Protein 6W5Q (pdb70)

Sequence (834 aa):
LDGPVLAMLTTAQQQQGSGDLNSAAASLERAQRIAPREPQVLYRLAQVRLAQGDAAQAEQVARRGLSYANGRPALQAGLWELIAQAREKQGDSAGAALARQKAKVSDGPVLAMLTTAQQQQGSGDLNSAAASLERAQRIAPREPQVLYRRLAQVRLAQGDAAQAEQVARRGLSYANGRPALQAGLWELIAQAREKQGDSAGAALARQKAKVLDGPVLAMLTTAQQQQGSGDLNSAAASLERAQRIAPREPQVLYRLAQVRLAQGDAAQAEQVARRGLSYANGRPALQAGLWELIAQAREKQGDSAGAALARQKAKDGPVLAMLTTAQQQQGSGDLNSAAASLERAQRIAPREPQVLYRLAQVRLAQGDAAQAEQVARRGLSYANGRPALQAGLWELIAQAREKQGDSAGAALARQKAKVSDGPVLAMLTTAQQQQGSGDLNSAAASLERAQRIAPREPQVLYRRLAQVRLAQGDAAQAEQVARRGLSYANGRPALQAGLWELIAQAREKQGDSAGAALARQKAKVDGPVLAMLTTAQQQQGSGDLNSAAASLERAQRIAPREPQVLYRLAQVRLAQGDAAQAEQVARRGLSYANGRPALQAGLWELIAQAREKQGDSAGAALARQKAQLDGPVLAMLTTAQQQQGSGDLNSAAASLERAQRIAPREPQVLYRLAQVRLAQGDAAQAEQVARRGLSYANGRPALQAGLWELIAQAREKQGDSAGAALARQKQLDGPVLAMLTTAQQQQGSGDLNSAAASLERAQRIAPREPQVLYRLAQVRLAQGDAAQAEQVARRGLSYANGRPALQAGLWELIAQAREKQGDSAGAALARQKAKV

Secondary structure (DSSP, 8-state):
--HHHHHHHHHHHHHHHHT-HHHHHHHHHHHHHH-TT-HHHHHHHHHHHHHTT-HHHHHHHHHHHHHH-TT-HHHHHHHHHHHHHHHHHTT-HHHHHHHHHHHH--/-HHHHHHHHHHHHHHHTT-HHHHHHHHHHHHHH-TT-HHHHHHHHHHHHHTT-HHHHHHHHHHHHTT-TT-HHHHHHHHHHHHHHHHHTT-HHHHHHHHHHH--/-HHHHHHHHHHHHHHHHTT-HHHHHHHHHHHHHH-TT-HHHHHHHHHHHHHHT-HHHHHHHHHHHHHH-TT-HHHHHHHHHHHHHHHHHTT-HHHHHHHHHHT-/-HHHHHHHHHHHHHHHTT-HHHHHHHHHHHHHH-TT-HHHHHHHHHHHHHTT-HHHHHHHHHHHHHT-TT-HHHHHHHHHHHHHHHHHTT-HHHHHHHHHHHH--/-HHHHHHHHHHHHHHHTT-HHHHHHHHHHHTTT-TT-HHHHHHHHHHHHHTT-HHHHHHHHHHHHHT-TT-HHHHHHHHHHHHHHHHHTT-HHHHHHHHHHHT-/-HHHHHHHHHHHHHHHTT-HHHHHHHHHHHHHH-TT-HHHHHHHHHHHHHTT-HHHHHHHHHHHHTT-TT-HHHHHHHHHHHHHHHHHTT-HHHHHHHGGG-/-THHHHHHHHHHHHHHHHTT-HHHHHHHHHHHHHH-TT-HHHHHHHHHHHHHHT-HHHHHHHHHHHHHT-TT-HHHHHHHHHHHHHHHHHTT-HHHHHHHHH-/---HHHHHHHHHHHHHHHTT-HHHHHHHHHHHHHH-TT-HHHHHHHHHHHHHTT-HHHHHHHHHHHHTT-TT-HHHHHHHHHHHHHHHHHTT-HHHHHHHHHHHH-

InterPro domains:
  IPR011990 Tetratricopeptide-like helical domain superfamily [G3DSA:1.25.40.10] (132-257)
  IPR011990 Tetratricopeptide-like helical domain superfamily [SSF48452] (159-255)

Nearest PDB structures (foldseek):
  6w5q-assembly8_H  TM=1.004E+00  e=7.135E-12  Pseudomonas aeruginosa
  5fzq-assembly1_B  TM=9.005E-01  e=1.068E-03  synthetic construct
  5fzr-assembly2_D  TM=8.732E-01  e=1.690E-03  synthetic construct
  8cus-assembly1_A  TM=8.989E-01  e=4.023E-03  synthetic construct
  6fdp-assembly1_A  TM=7.980E-01  e=4.655E-02  Homo sapiens

Radius of gyration: 31.94 Å; Cα contacts (8 Å, |Δi|>4): 1294; chains: 8; bounding box: 64×96×71 Å

Structure (mmCIF, N/CA/C/O backbone):
data_6W5Q
#
_entry.id   6W5Q
#
_cell.length_a   48.757
_cell.length_b   154.584
_cell.length_c   54.083
_cell.angle_alpha   90.000
_cell.angle_beta   90.150
_cell.angle_gamma   90.000
#
_symmetry.space_group_name_H-M   'P 1 21 1'
#
loop_
_entity.id
_entity.type
_entity.pdbx_description
1 polymer 'Peptidoglycan synthase activator LpoP'
2 non-polymer 'SULFATE ION'
3 non-polymer 'TRIETHYLENE GLYCOL'
4 water water
#
loop_
_atom_site.group_PDB
_atom_site.id
_atom_site.type_symbol
_atom_site.label_atom_id
_atom_site.label_alt_id
_atom_site.label_comp_id
_atom_site.label_asym_id
_atom_site.label_entity_id
_atom_site.label_seq_id
_atom_site.pdbx_PDB_ins_code
_atom_site.Cartn_x
_atom_site.Cartn_y
_atom_site.Cartn_z
_atom_site.occupancy
_atom_site.B_iso_or_equiv
_atom_site.auth_seq_id
_atom_site.auth_comp_id
_atom_site.auth_asym_id
_atom_site.auth_atom_id
_atom_site.pdbx_PDB_model_num
ATOM 1 N N . LEU A 1 11 ? 57.412 -21.936 73.452 1.00 66.96 154 LEU A N 1
ATOM 2 C CA . LEU A 1 11 ? 57.287 -21.515 72.060 1.00 64.93 154 LEU A CA 1
ATOM 3 C C . LEU A 1 11 ? 56.417 -22.496 71.294 1.00 66.74 154 LEU A C 1
ATOM 4 O O . LEU A 1 11 ? 56.474 -23.707 71.539 1.00 68.02 154 LEU A O 1
ATOM 9 N N . ASP A 1 12 ? 55.615 -21.973 70.365 1.00 60.83 155 ASP A N 1
ATOM 10 C CA . ASP A 1 12 ? 54.751 -22.820 69.549 1.00 59.82 155 ASP A CA 1
ATOM 11 C C . ASP A 1 12 ? 55.598 -23.515 68.491 1.00 54.83 155 ASP A C 1
ATOM 12 O O . ASP A 1 12 ? 56.043 -22.885 67.521 1.00 49.46 155 ASP A O 1
ATOM 17 N N . GLY A 1 13 ? 55.808 -24.815 68.686 1.00 47.97 156 GLY A N 1
ATOM 18 C CA . GLY A 1 13 ? 56.615 -25.643 67.818 1.00 54.72 156 GLY A CA 1
ATOM 19 C C . GLY A 1 13 ? 56.249 -25.623 66.347 1.00 47.85 156 GLY A C 1
ATOM 20 O O . GLY A 1 13 ? 57.105 -25.383 65.489 1.00 45.91 156 GLY A O 1
ATOM 21 N N . PRO A 1 14 ? 54.981 -25.903 66.014 1.00 49.13 157 PRO A N 1
ATOM 22 C CA . PRO A 1 14 ? 54.615 -25.953 64.588 1.00 41.39 157 PRO A CA 1
ATOM 23 C C . PRO A 1 14 ? 54.908 -24.662 63.850 1.00 41.03 157 PRO A C 1
ATOM 24 O O . PRO A 1 14 ? 55.540 -24.698 62.787 1.00 31.75 157 PRO A O 1
ATOM 28 N N . VAL A 1 15 ? 54.480 -23.513 64.381 1.00 43.59 158 VAL A N 1
ATOM 29 C CA . VAL A 1 15 ? 54.751 -22.267 63.676 1.00 39.40 158 VAL A CA 1
ATOM 30 C C . VAL A 1 15 ? 56.252 -22.042 63.587 1.00 39.03 158 VAL A C 1
ATOM 31 O O . VAL A 1 15 ? 56.784 -21.713 62.518 1.00 32.52 158 VAL A O 1
ATOM 35 N N . LEU A 1 16 ? 56.968 -22.276 64.692 1.00 40.30 159 LEU A N 1
ATOM 36 C CA . LEU A 1 16 ? 58.406 -22.039 64.679 1.00 37.78 159 LEU A CA 1
ATOM 37 C C . LEU A 1 16 ? 59.112 -22.989 63.719 1.00 35.50 159 LEU A C 1
ATOM 38 O O . LEU A 1 16 ? 60.089 -22.605 63.065 1.00 35.20 159 LEU A O 1
ATOM 43 N N . ALA A 1 17 ? 58.628 -24.226 63.610 1.00 33.63 160 ALA A N 1
ATOM 44 C CA . ALA A 1 17 ? 59.227 -25.157 62.661 1.00 35.98 160 ALA A CA 1
ATOM 45 C C . ALA A 1 17 ? 59.145 -24.607 61.239 1.00 34.54 160 ALA A C 1
ATOM 46 O O . ALA A 1 17 ? 60.137 -24.622 60.499 1.00 32.53 160 ALA A O 1
ATOM 48 N N . MET A 1 18 ? 57.972 -24.097 60.849 1.00 33.07 161 MET A N 1
ATOM 49 C CA . MET A 1 18 ? 57.802 -23.570 59.498 1.00 30.86 161 MET A CA 1
ATOM 50 C C . MET A 1 18 ? 58.652 -22.324 59.270 1.00 31.39 161 MET A C 1
ATOM 51 O O . MET A 1 18 ? 59.289 -22.182 58.218 1.00 32.91 161 MET A O 1
ATOM 56 N N . LEU A 1 19 ? 58.679 -21.414 60.245 1.00 33.92 162 LEU A N 1
ATOM 57 C CA . LEU A 1 19 ? 59.571 -20.257 60.172 1.00 38.97 162 LEU A CA 1
ATOM 58 C C . LEU A 1 19 ? 61.018 -20.693 60.011 1.00 34.26 162 LEU A C 1
ATOM 59 O O . LEU A 1 19 ? 61.732 -20.203 59.125 1.00 29.13 162 LEU A O 1
ATOM 64 N N . THR A 1 20 ? 61.470 -21.607 60.873 1.00 35.05 163 THR A N 1
ATOM 65 C CA . THR A 1 20 ? 62.835 -22.126 60.782 1.00 33.79 163 THR A CA 1
ATOM 66 C C . THR A 1 20 ? 63.109 -22.723 59.405 1.00 38.79 163 THR A C 1
ATOM 67 O O . THR A 1 20 ? 64.154 -22.463 58.789 1.00 36.11 163 THR A O 1
ATOM 71 N N . THR A 1 21 ? 62.177 -23.543 58.916 1.00 32.71 164 THR A N 1
ATOM 72 C CA . THR A 1 21 ? 62.326 -24.126 57.591 1.00 32.06 164 THR A CA 1
ATOM 73 C C . THR A 1 21 ? 62.353 -23.045 56.514 1.00 33.98 164 THR A C 1
ATOM 74 O O . THR A 1 21 ? 63.199 -23.075 55.612 1.00 31.11 164 THR A O 1
ATOM 78 N N . ALA A 1 22 ? 61.434 -22.080 56.596 1.00 29.07 165 ALA A N 1
ATOM 79 C CA . ALA A 1 22 ? 61.429 -20.962 55.650 1.00 35.22 165 ALA A CA 1
ATOM 80 C C . ALA A 1 22 ? 62.763 -20.232 55.631 1.00 33.29 165 ALA A C 1
ATOM 81 O O . ALA A 1 22 ? 63.284 -19.909 54.561 1.00 33.17 165 ALA A O 1
ATOM 83 N N . GLN A 1 23 ? 63.327 -19.945 56.808 1.00 36.79 166 GLN A N 1
ATOM 84 C CA . GLN A 1 23 ? 64.584 -19.202 56.853 1.00 37.80 166 GLN A CA 1
ATOM 85 C C . GLN A 1 23 ? 65.739 -20.014 56.265 1.00 40.48 166 GLN A C 1
ATOM 86 O O . GLN A 1 23 ? 66.628 -19.451 55.605 1.00 40.16 166 GLN A O 1
ATOM 92 N N . GLN A 1 24 ? 65.753 -21.334 56.491 1.00 32.40 167 GLN A N 1
ATOM 93 C CA . GLN A 1 24 ? 66.767 -22.177 55.861 1.00 40.57 167 GLN A CA 1
ATOM 94 C C . GLN A 1 24 ? 66.652 -22.141 54.341 1.00 37.35 167 GLN A C 1
ATOM 95 O O . GLN A 1 24 ? 67.667 -22.148 53.635 1.00 42.19 167 GLN A O 1
ATOM 101 N N . GLN A 1 25 ? 65.421 -22.103 53.821 1.00 38.07 168 GLN A N 1
ATOM 102 C CA . GLN A 1 25 ? 65.209 -22.075 52.376 1.00 36.32 168 GLN A CA 1
ATOM 103 C C . GLN A 1 25 ? 65.560 -20.718 51.780 1.00 41.73 168 GLN A C 1
ATOM 104 O O . GLN A 1 25 ? 66.258 -20.646 50.761 1.00 40.58 168 GLN A O 1
ATOM 110 N N . GLN A 1 26 ? 65.075 -19.632 52.398 1.00 37.24 169 GLN A N 1
ATOM 111 C CA . GLN A 1 26 ? 65.486 -18.296 51.987 1.00 39.72 169 GLN A CA 1
ATOM 112 C C . GLN A 1 26 ? 67.001 -18.182 52.029 1.00 41.74 169 GLN A C 1
ATOM 113 O O . GLN A 1 26 ? 67.631 -17.751 51.059 1.00 40.75 169 GLN A O 1
ATOM 119 N N . GLY A 1 27 ? 67.601 -18.619 53.142 1.00 43.59 170 GLY A N 1
ATOM 120 C CA . GLY A 1 27 ? 69.044 -18.535 53.290 1.00 40.26 170 GLY A CA 1
ATOM 121 C C . GLY A 1 27 ? 69.780 -19.279 52.200 1.00 45.16 170 GLY A C 1
ATOM 122 O O . GLY A 1 27 ? 70.888 -18.902 51.826 1.00 43.80 170 GLY A O 1
ATOM 123 N N . SER A 1 28 ? 69.172 -20.328 51.664 1.00 49.46 171 SER A N 1
ATOM 124 C CA . SER A 1 28 ? 69.785 -21.138 50.628 1.00 47.31 171 SER A CA 1
ATOM 125 C C . SER A 1 28 ? 69.533 -20.611 49.217 1.00 52.99 171 SER A C 1
ATOM 126 O O . SER A 1 28 ? 70.128 -21.129 48.264 1.00 54.06 171 SER A O 1
ATOM 129 N N . GLY A 1 29 ? 68.673 -19.604 49.056 1.00 51.70 172 GLY A N 1
ATOM 130 C CA . GLY A 1 29 ? 68.349 -19.067 47.748 1.00 50.34 172 GLY A CA 1
ATOM 131 C C . GLY A 1 29 ? 67.053 -19.569 47.144 1.00 46.45 172 GLY A C 1
ATOM 132 O O . GLY A 1 29 ? 66.762 -19.239 45.985 1.00 43.87 172 GLY A O 1
ATOM 133 N N . ASP A 1 30 ? 66.263 -20.343 47.893 1.00 42.45 173 ASP A N 1
ATOM 134 C CA . ASP A 1 30 ? 65.002 -20.903 47.399 1.00 41.64 173 ASP A CA 1
ATOM 135 C C . ASP A 1 30 ? 63.851 -20.091 47.990 1.00 35.38 173 ASP A C 1
ATOM 136 O O . ASP A 1 30 ? 63.148 -20.510 48.912 1.00 35.21 173 ASP A O 1
ATOM 141 N N . LEU A 1 31 ? 63.660 -18.902 47.423 1.00 35.25 174 LEU A N 1
ATOM 142 C CA . LEU A 1 31 ? 62.588 -18.026 47.867 1.00 39.87 174 LEU A CA 1
ATOM 143 C C . LEU A 1 31 ? 61.215 -18.611 47.553 1.00 33.67 174 LEU A C 1
ATOM 144 O O . LEU A 1 31 ? 60.236 -18.307 48.251 1.00 31.03 174 LEU A O 1
ATOM 149 N N . ASN A 1 32 ? 61.125 -19.460 46.529 1.00 30.97 175 ASN A N 1
ATOM 150 C CA . ASN A 1 32 ? 59.852 -20.102 46.184 1.00 38.02 175 ASN A CA 1
ATOM 151 C C . ASN A 1 32 ? 59.376 -21.030 47.306 1.00 34.07 175 ASN A C 1
ATOM 152 O O . ASN A 1 32 ? 58.222 -20.950 47.754 1.00 31.32 175 ASN A O 1
ATOM 157 N N . SER A 1 33 ? 60.260 -21.912 47.782 1.00 30.43 176 SER A N 1
ATOM 158 C CA . SER A 1 33 ? 59.904 -22.817 48.872 1.00 34.95 176 SER A CA 1
ATOM 159 C C . SER A 1 33 ? 59.692 -22.061 50.177 1.00 27.61 176 SER A C 1
ATOM 160 O O . SER A 1 33 ? 58.751 -22.357 50.926 1.00 25.85 176 SER A O 1
ATOM 163 N N . ALA A 1 34 ? 60.572 -21.102 50.474 1.00 27.74 177 ALA A N 1
ATOM 164 C CA . ALA A 1 34 ? 60.373 -20.248 51.635 1.00 29.13 177 ALA A CA 1
ATOM 165 C C . ALA A 1 34 ? 58.965 -19.683 51.646 1.00 25.92 177 ALA A C 1
ATOM 166 O O . ALA A 1 34 ? 58.253 -19.759 52.654 1.00 27.86 177 ALA A O 1
ATOM 168 N N . ALA A 1 35 ? 58.526 -19.149 50.509 1.00 26.28 178 ALA A N 1
ATOM 169 C CA . ALA A 1 35 ? 57.166 -18.634 50.448 1.00 29.20 178 ALA A CA 1
ATOM 170 C C . ALA A 1 35 ? 56.158 -19.751 50.703 1.00 24.59 178 ALA A C 1
ATOM 171 O O . ALA A 1 35 ? 55.219 -19.578 51.499 1.00 25.01 178 ALA A O 1
ATOM 173 N N . ALA A 1 36 ? 56.373 -20.926 50.087 1.00 27.74 179 ALA A N 1
ATOM 174 C CA . ALA A 1 36 ? 55.493 -22.067 50.323 1.00 24.24 179 ALA A CA 1
ATOM 175 C C . ALA A 1 36 ? 55.482 -22.460 51.798 1.00 26.35 179 ALA A C 1
ATOM 176 O O . ALA A 1 36 ? 54.415 -22.732 52.364 1.00 28.46 179 ALA A O 1
ATOM 178 N N . SER A 1 37 ? 56.659 -22.474 52.443 1.00 23.48 180 SER A N 1
ATOM 179 C CA . SER A 1 37 ? 56.723 -22.805 53.868 1.00 24.49 180 SER A CA 1
ATOM 180 C C . SER A 1 37 ? 55.997 -21.770 54.713 1.00 27.68 180 SER A C 1
ATOM 181 O O . SER A 1 37 ? 55.384 -22.108 55.734 1.00 28.62 180 SER A O 1
ATOM 184 N N . LEU A 1 38 ? 56.073 -20.498 54.324 1.00 26.86 181 LEU A N 1
ATOM 185 C CA . LEU A 1 38 ? 55.364 -19.482 55.086 1.00 26.43 181 LEU A CA 1
ATOM 186 C C . LEU A 1 38 ? 53.858 -19.538 54.826 1.00 26.44 181 LEU A C 1
ATOM 187 O O . LEU A 1 38 ? 53.065 -19.244 55.729 1.00 26.63 181 LEU A O 1
ATOM 192 N N . GLU A 1 39 ? 53.433 -19.930 53.625 1.00 26.68 182 GLU A N 1
ATOM 193 C CA . GLU A 1 39 ? 51.997 -20.102 53.418 1.00 30.70 182 GLU A CA 1
ATOM 194 C C . GLU A 1 39 ? 51.479 -21.311 54.188 1.00 29.08 182 GLU A C 1
ATOM 195 O O . GLU A 1 39 ? 50.307 -21.348 54.571 1.00 27.93 182 GLU A O 1
ATOM 201 N N . ARG A 1 40 ? 52.336 -22.299 54.442 1.00 30.62 183 ARG A N 1
ATOM 202 C CA . ARG A 1 40 ? 51.927 -23.406 55.299 1.00 31.79 183 ARG A CA 1
ATOM 203 C C . ARG A 1 40 ? 51.848 -22.946 56.750 1.00 28.17 183 ARG A C 1
ATOM 204 O O . ARG A 1 40 ? 50.951 -23.359 57.494 1.00 26.58 183 ARG A O 1
ATOM 212 N N . ALA A 1 41 ? 52.759 -22.057 57.160 1.00 31.91 184 ALA A N 1
ATOM 213 C CA . ALA A 1 41 ? 52.705 -21.479 58.501 1.00 28.87 184 ALA A CA 1
ATOM 214 C C . ALA A 1 41 ? 51.365 -20.788 58.772 1.00 30.65 184 ALA A C 1
ATOM 215 O O . ALA A 1 41 ? 50.852 -20.832 59.901 1.00 32.71 184 ALA A O 1
ATOM 217 N N . GLN A 1 42 ? 50.790 -20.132 57.749 1.00 29.59 185 GLN A N 1
ATOM 218 C CA . GLN A 1 42 ? 49.498 -19.457 57.904 1.00 33.27 185 GLN A CA 1
ATOM 219 C C . GLN A 1 42 ? 48.348 -20.422 58.153 1.00 32.41 185 GLN A C 1
ATOM 220 O O . GLN A 1 42 ? 47.339 -20.031 58.745 1.00 33.11 185 GLN A O 1
ATOM 226 N N . ARG A 1 43 ? 48.443 -21.665 57.675 1.00 36.89 186 ARG A N 1
ATOM 227 C CA . ARG A 1 43 ? 47.391 -22.634 57.975 1.00 32.49 186 ARG A CA 1
ATOM 228 C C . ARG A 1 43 ? 47.306 -22.917 59.470 1.00 36.77 186 ARG A C 1
ATOM 229 O O . ARG A 1 43 ? 46.223 -23.225 59.988 1.00 38.26 186 ARG A O 1
ATOM 237 N N . ILE A 1 44 ? 48.434 -22.818 60.172 1.00 33.24 187 ILE A N 1
ATOM 238 C CA . ILE A 1 44 ? 48.475 -22.968 61.624 1.00 35.27 187 ILE A CA 1
ATOM 239 C C . ILE A 1 44 ? 48.176 -21.649 62.328 1.00 40.08 187 ILE A C 1
ATOM 240 O O . ILE A 1 44 ? 47.472 -21.616 63.339 1.00 45.06 187 ILE A O 1
ATOM 245 N N . ALA A 1 45 ? 48.704 -20.546 61.823 1.00 37.71 188 ALA A N 1
ATOM 246 C CA . ALA A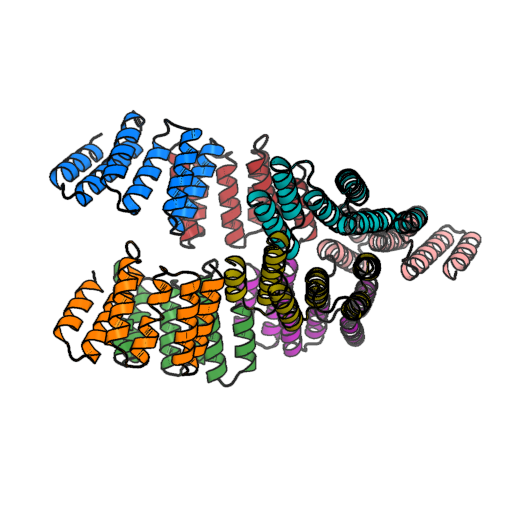 1 45 ? 48.638 -19.262 62.519 1.00 37.86 188 ALA A CA 1
ATOM 247 C C . ALA A 1 45 ? 48.257 -18.194 61.515 1.00 39.19 188 ALA A C 1
ATOM 248 O O . ALA A 1 45 ? 49.105 -17.418 61.055 1.00 42.53 188 ALA A O 1
ATOM 250 N N . PRO A 1 46 ? 46.974 -18.131 61.131 1.00 36.51 189 PRO A N 1
ATOM 251 C CA . PRO A 1 46 ? 46.564 -17.180 60.082 1.00 41.59 189 PRO A CA 1
ATOM 252 C C . PRO A 1 46 ? 46.682 -15.718 60.498 1.00 42.33 189 PRO A C 1
ATOM 253 O O . PRO A 1 46 ? 46.592 -14.839 59.632 1.00 49.00 189 PRO A O 1
ATOM 257 N N . ARG A 1 47 ? 46.892 -15.438 61.783 1.00 42.64 190 ARG A N 1
ATOM 258 C CA . ARG A 1 47 ? 46.839 -14.084 62.328 1.00 50.53 190 ARG A CA 1
ATOM 259 C C . ARG A 1 47 ? 48.170 -13.691 62.965 1.00 49.85 190 ARG A C 1
ATOM 260 O O . ARG A 1 47 ? 48.232 -12.718 63.722 1.00 49.46 190 ARG A O 1
ATOM 268 N N . GLU A 1 48 ? 49.245 -14.438 62.684 1.00 49.03 191 GLU A N 1
ATOM 269 C CA . GLU A 1 48 ? 50.540 -14.170 63.293 1.00 42.82 191 GLU A CA 1
ATOM 270 C C . GLU A 1 48 ? 51.277 -13.106 62.478 1.00 43.49 191 GLU A C 1
ATOM 271 O O . GLU A 1 48 ? 51.696 -13.395 61.346 1.00 35.65 191 GLU A O 1
ATOM 277 N N . PRO A 1 49 ? 51.452 -11.893 62.994 1.00 42.57 192 PRO A N 1
ATOM 278 C CA . PRO A 1 49 ? 52.167 -10.871 62.206 1.00 36.29 192 PRO A CA 1
ATOM 279 C C . PRO A 1 49 ? 53.610 -11.247 61.910 1.00 34.31 192 PRO A C 1
ATOM 280 O O . PRO A 1 49 ? 54.143 -10.846 60.866 1.00 29.43 192 PRO A O 1
ATOM 284 N N . GLN A 1 50 ? 54.258 -12.021 62.780 1.00 33.97 193 GLN A N 1
ATOM 285 C CA . GLN A 1 50 ? 55.635 -12.408 62.499 1.00 41.20 193 GLN A CA 1
ATOM 286 C C . GLN A 1 50 ? 55.714 -13.327 61.286 1.00 37.13 193 GLN A C 1
ATOM 287 O O . GLN A 1 50 ? 56.678 -13.257 60.513 1.00 35.34 193 GLN A O 1
ATOM 293 N N . VAL A 1 51 ? 54.701 -14.159 61.072 1.00 32.47 194 VAL A N 1
ATOM 294 C CA . VAL A 1 51 ? 54.661 -14.948 59.848 1.00 33.67 194 VAL A CA 1
ATOM 295 C C . VAL A 1 51 ? 54.537 -14.030 58.645 1.00 29.89 194 VAL A C 1
ATOM 296 O O . VAL A 1 51 ? 55.265 -14.173 57.653 1.00 27.93 194 VAL A O 1
ATOM 300 N N . LEU A 1 52 ? 53.615 -13.066 58.723 1.00 32.61 195 LEU A N 1
ATOM 301 C CA . LEU A 1 52 ? 53.386 -12.138 57.614 1.00 33.78 195 LEU A CA 1
ATOM 302 C C . LEU A 1 52 ? 54.619 -11.286 57.344 1.00 32.50 195 LEU A C 1
ATOM 303 O O . LEU A 1 52 ? 54.961 -11.015 56.183 1.00 25.82 195 LEU A O 1
ATOM 308 N N . TYR A 1 53 ? 55.320 -10.887 58.408 1.00 36.34 196 TYR A N 1
ATOM 309 C CA . TYR A 1 53 ? 56.556 -10.128 58.257 1.00 35.21 196 TYR A CA 1
ATOM 310 C C . TYR A 1 53 ? 57.573 -10.874 57.398 1.00 33.29 196 TYR A C 1
ATOM 311 O O . TYR A 1 53 ? 58.167 -10.303 56.475 1.00 35.50 196 TYR A O 1
ATOM 320 N N . ARG A 1 54 ? 57.790 -12.154 57.692 1.00 30.73 197 ARG A N 1
ATOM 321 C CA . ARG A 1 54 ? 58.749 -12.937 56.914 1.00 29.48 197 ARG A CA 1
ATOM 322 C C . ARG A 1 54 ? 58.229 -13.201 55.513 1.00 29.81 197 ARG A C 1
ATOM 323 O O . ARG A 1 54 ? 59.005 -13.248 54.548 1.00 28.73 197 ARG A O 1
ATOM 331 N N . LEU A 1 55 ? 56.924 -13.439 55.392 1.00 26.06 198 LEU A N 1
ATOM 332 C CA . LEU A 1 55 ? 56.334 -13.654 54.079 1.00 30.05 198 LEU A CA 1
ATOM 333 C C . LEU A 1 55 ? 56.503 -12.418 53.200 1.00 29.82 198 LEU A C 1
ATOM 334 O O . LEU A 1 55 ? 56.913 -12.520 52.040 1.00 30.16 198 LEU A O 1
ATOM 339 N N . ALA A 1 56 ? 56.236 -11.230 53.754 1.00 30.37 199 ALA A N 1
ATOM 340 C CA . ALA A 1 56 ? 56.431 -10.003 52.986 1.00 29.81 199 ALA A CA 1
ATOM 341 C C . ALA A 1 56 ? 57.889 -9.844 52.590 1.00 30.91 199 ALA A C 1
ATOM 342 O O . ALA A 1 56 ? 58.196 -9.366 51.496 1.00 27.58 199 ALA A O 1
ATOM 344 N N . GLN A 1 57 ? 58.806 -10.262 53.463 1.00 31.06 200 GLN A N 1
ATOM 345 C CA . GLN A 1 57 ? 60.219 -10.154 53.143 1.00 30.21 200 GLN A CA 1
ATOM 346 C C . GLN A 1 57 ? 60.591 -11.012 51.940 1.00 34.07 200 GLN A C 1
ATOM 347 O O . GLN A 1 57 ? 61.279 -10.551 51.014 1.00 28.24 200 GLN A O 1
ATOM 353 N N . VAL A 1 58 ? 60.151 -12.273 51.944 1.00 33.15 201 VAL A N 1
ATOM 354 C CA . VAL A 1 58 ? 60.469 -13.193 50.857 1.00 31.00 201 VAL A CA 1
ATOM 355 C C . VAL A 1 58 ? 59.897 -12.686 49.541 1.00 31.47 201 VAL A C 1
ATOM 356 O O . VAL A 1 58 ? 60.570 -12.728 48.503 1.00 30.53 201 VAL A O 1
ATOM 360 N N . ARG A 1 59 ? 58.643 -12.215 49.556 1.00 29.33 202 ARG A N 1
ATOM 361 C CA . ARG A 1 59 ? 58.048 -11.675 48.334 1.00 32.85 202 ARG A CA 1
ATOM 362 C C . ARG A 1 59 ? 58.806 -10.451 47.870 1.00 30.00 202 ARG A C 1
ATOM 363 O O . ARG A 1 59 ? 59.038 -10.269 46.669 1.00 28.91 202 ARG A O 1
ATOM 371 N N . LEU A 1 60 ? 59.165 -9.575 48.808 1.00 32.80 203 LEU A N 1
ATOM 372 C CA . LEU A 1 60 ? 59.947 -8.411 48.431 1.00 33.17 203 LEU A CA 1
ATOM 373 C C . LEU A 1 60 ? 61.276 -8.845 47.828 1.00 34.93 203 LEU A C 1
ATOM 374 O O . LEU A 1 60 ? 61.727 -8.288 46.819 1.00 34.18 203 LEU A O 1
ATOM 379 N N . ALA A 1 61 ? 61.899 -9.872 48.410 1.00 31.72 204 ALA A N 1
ATOM 380 C CA . ALA A 1 61 ? 63.165 -10.335 47.872 1.00 31.99 204 ALA A CA 1
ATOM 381 C C . ALA A 1 61 ? 62.992 -10.970 46.494 1.00 34.38 204 ALA A C 1
ATOM 382 O O . ALA A 1 61 ? 63.923 -10.943 45.692 1.00 38.48 204 ALA A O 1
ATOM 384 N N . GLN A 1 62 ? 61.813 -11.520 46.184 1.00 33.71 205 GLN A N 1
ATOM 385 C CA . GLN A 1 62 ? 61.561 -12.015 44.833 1.00 35.34 205 GLN A CA 1
ATOM 386 C C . GLN A 1 62 ? 61.290 -10.900 43.835 1.00 37.29 205 GLN A C 1
ATOM 387 O O . GLN A 1 62 ? 61.106 -11.195 42.650 1.00 34.69 205 GLN A O 1
ATOM 393 N N . GLY A 1 63 ? 61.258 -9.639 44.277 1.00 36.01 206 GLY A N 1
ATOM 394 C CA . GLY A 1 63 ? 60.871 -8.545 43.411 1.00 44.85 206 GLY A CA 1
ATOM 395 C C . GLY A 1 63 ? 59.380 -8.305 43.310 1.00 44.88 206 GLY A C 1
ATOM 396 O O . GLY A 1 63 ? 58.962 -7.456 42.521 1.00 43.95 206 GLY A O 1
ATOM 397 N N . ASP A 1 64 ? 58.559 -9.007 44.097 1.00 37.69 207 ASP A N 1
ATOM 398 C CA . ASP A 1 64 ? 57.101 -8.853 44.032 1.00 36.74 207 ASP A CA 1
ATOM 399 C C . ASP A 1 64 ? 56.642 -7.815 45.059 1.00 35.86 207 ASP A C 1
ATOM 400 O O . ASP A 1 64 ? 56.022 -8.120 46.088 1.00 33.35 207 ASP A O 1
ATOM 405 N N . ALA A 1 65 ? 56.936 -6.554 44.721 1.00 33.56 208 ALA A N 1
ATOM 406 C CA . ALA A 1 65 ? 56.820 -5.453 45.681 1.00 33.90 208 ALA A CA 1
ATOM 407 C C . ALA A 1 65 ? 55.372 -5.177 46.064 1.00 32.14 208 ALA A C 1
ATOM 408 O O . ALA A 1 65 ? 55.053 -5.071 47.251 1.00 29.81 208 ALA A O 1
ATOM 410 N N . ALA A 1 66 ? 54.489 -5.012 45.071 1.00 3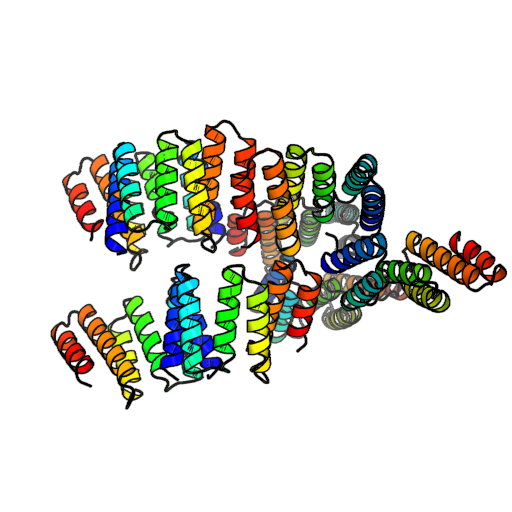3.38 209 ALA A N 1
ATOM 411 C CA . ALA A 1 66 ? 53.086 -4.752 45.372 1.00 32.86 209 ALA A CA 1
ATOM 412 C C . ALA A 1 66 ? 52.494 -5.868 46.228 1.00 29.74 209 ALA A C 1
ATOM 413 O O . ALA A 1 66 ? 51.737 -5.600 47.169 1.00 33.25 209 ALA A O 1
ATOM 415 N N . GLN A 1 67 ? 52.852 -7.122 45.936 1.00 30.17 210 GLN A N 1
ATOM 416 C CA . GLN A 1 67 ? 52.408 -8.247 46.763 1.00 33.86 210 GLN A CA 1
ATOM 417 C C . GLN A 1 67 ? 52.904 -8.114 48.194 1.00 30.70 210 GLN A C 1
ATOM 418 O O . GLN A 1 67 ? 52.123 -8.234 49.147 1.00 27.51 210 GLN A O 1
ATOM 424 N N . ALA A 1 68 ? 54.222 -7.911 48.359 1.00 25.49 211 ALA A N 1
ATOM 425 C CA . ALA A 1 68 ? 54.829 -7.773 49.682 1.00 26.64 211 ALA A CA 1
ATOM 426 C C . ALA A 1 68 ? 54.159 -6.689 50.490 1.00 31.83 211 ALA A C 1
ATOM 427 O O . ALA A 1 68 ? 53.992 -6.820 51.710 1.00 28.10 211 ALA A O 1
ATOM 429 N N . GLU A 1 69 ? 53.806 -5.585 49.827 1.00 28.52 212 GLU A N 1
ATOM 430 C CA . GLU A 1 69 ? 53.239 -4.450 50.535 1.00 26.78 212 GLU A CA 1
ATOM 431 C C . GLU A 1 69 ? 51.928 -4.841 51.207 1.00 26.56 212 GLU A C 1
ATOM 432 O O . GLU A 1 69 ? 51.693 -4.505 52.376 1.00 30.34 212 GLU A O 1
ATOM 438 N N . GLN A 1 70 ? 51.079 -5.587 50.495 1.00 26.06 213 GLN A N 1
ATOM 439 C CA . GLN A 1 70 ? 49.771 -5.947 51.045 1.00 30.18 213 GLN A CA 1
ATOM 440 C C . GLN A 1 70 ? 49.892 -6.965 52.168 1.00 27.47 213 GLN A C 1
ATOM 441 O O . GLN A 1 70 ? 49.149 -6.902 53.156 1.00 30.01 213 GLN A O 1
ATOM 447 N N . VAL A 1 71 ? 50.820 -7.906 52.042 1.00 29.27 214 VAL A N 1
ATOM 448 C CA . VAL A 1 71 ? 51.065 -8.842 53.138 1.00 29.58 214 VAL A CA 1
ATOM 449 C C . VAL A 1 71 ? 51.559 -8.095 54.363 1.00 26.97 214 VAL A C 1
ATOM 450 O O . VAL A 1 71 ? 51.071 -8.312 55.479 1.00 31.39 214 VAL A O 1
ATOM 454 N N . ALA A 1 72 ? 52.531 -7.199 54.173 1.00 29.40 215 ALA A N 1
ATOM 455 C CA . ALA A 1 72 ? 53.055 -6.432 55.301 1.00 30.88 215 ALA A CA 1
ATOM 456 C C . ALA A 1 72 ? 51.984 -5.526 55.902 1.00 30.52 215 ALA A C 1
ATOM 457 O O . ALA A 1 72 ? 51.921 -5.346 57.130 1.00 26.06 215 ALA A O 1
ATOM 459 N N . ARG A 1 73 ? 51.132 -4.944 55.048 1.00 29.53 216 ARG A N 1
ATOM 460 C CA . ARG A 1 73 ? 50.062 -4.089 55.550 1.00 29.01 216 ARG A CA 1
ATOM 461 C C . ARG A 1 73 ? 49.038 -4.906 56.308 1.00 31.28 216 ARG A C 1
ATOM 462 O O . ARG A 1 73 ? 48.423 -4.416 57.260 1.00 29.43 216 ARG A O 1
ATOM 470 N N . ARG A 1 74 ? 48.863 -6.164 55.915 1.00 33.36 217 ARG A N 1
ATOM 471 C CA . ARG A 1 74 ? 47.991 -7.042 56.678 1.00 30.80 217 ARG A CA 1
ATOM 472 C C . ARG A 1 74 ? 48.637 -7.416 58.012 1.00 27.66 217 ARG A C 1
ATOM 473 O O . ARG A 1 74 ? 47.994 -7.337 59.061 1.00 28.74 217 ARG A O 1
ATOM 481 N N . GLY A 1 75 ? 49.905 -7.830 57.997 1.00 25.77 218 GLY A N 1
ATOM 482 C CA . GLY A 1 75 ? 50.591 -8.110 59.256 1.00 29.43 218 GLY A CA 1
ATOM 483 C C . GLY A 1 75 ? 50.476 -6.967 60.245 1.00 31.91 218 GLY A C 1
ATOM 484 O O . GLY A 1 75 ? 50.227 -7.179 61.437 1.00 32.37 218 GLY A O 1
ATOM 485 N N . LEU A 1 76 ? 50.602 -5.737 59.748 1.00 29.78 219 LEU A N 1
ATOM 486 C CA . LEU A 1 76 ? 50.494 -4.548 60.588 1.00 34.36 219 LEU A CA 1
ATOM 487 C C . LEU A 1 76 ? 49.175 -4.508 61.352 1.00 36.92 219 LEU A C 1
ATOM 488 O O . LEU A 1 76 ? 49.154 -4.218 62.549 1.00 34.13 219 LEU A O 1
ATOM 493 N N . SER A 1 77 ? 48.062 -4.828 60.692 1.00 36.34 220 SER A N 1
ATOM 494 C CA . SER A 1 77 ? 46.784 -4.809 61.395 1.00 35.11 220 SER A CA 1
ATOM 495 C C . SER A 1 77 ? 46.721 -5.820 62.545 1.00 41.11 220 SER A C 1
ATOM 496 O O . SER A 1 77 ? 45.862 -5.688 63.425 1.00 48.98 220 SER A O 1
ATOM 499 N N . TYR A 1 78 ? 47.594 -6.826 62.562 1.00 37.75 221 TYR A N 1
ATOM 500 C CA . TYR A 1 78 ? 47.635 -7.807 63.639 1.00 42.29 221 TYR A CA 1
ATOM 501 C C . TYR A 1 78 ? 48.745 -7.507 64.634 1.00 44.40 221 TYR A C 1
ATOM 502 O O . TYR A 1 78 ? 48.889 -8.219 65.629 1.00 49.45 221 TYR A O 1
ATOM 511 N N . ALA A 1 79 ? 49.546 -6.492 64.365 1.00 44.91 222 ALA A N 1
ATOM 512 C CA . ALA A 1 79 ? 50.739 -6.180 65.128 1.00 47.96 222 ALA A CA 1
ATOM 513 C C . ALA A 1 79 ? 50.476 -5.174 66.236 1.00 51.02 222 ALA A C 1
ATOM 514 O O . ALA A 1 79 ? 51.431 -4.630 66.788 1.00 53.47 222 ALA A O 1
ATOM 516 N N . ASN A 1 80 ? 49.210 -4.922 66.572 1.00 56.28 223 ASN A N 1
ATOM 517 C CA . ASN A 1 80 ? 48.877 -3.870 67.526 1.00 59.84 223 ASN A CA 1
ATOM 518 C C . ASN A 1 80 ? 49.525 -4.126 68.878 1.00 59.46 223 ASN A C 1
ATOM 519 O O . ASN A 1 80 ? 49.483 -5.241 69.404 1.00 62.01 223 ASN A O 1
ATOM 524 N N . GLY A 1 81 ? 50.138 -3.083 69.432 1.00 60.67 224 GLY A N 1
ATOM 525 C CA . GLY A 1 81 ? 50.871 -3.215 70.677 1.00 61.06 224 GLY A CA 1
ATOM 526 C C . GLY A 1 81 ? 52.119 -4.061 70.546 1.00 59.75 224 GLY A C 1
ATOM 527 O O . GLY A 1 81 ? 52.465 -4.802 71.475 1.00 61.70 224 GLY A O 1
ATOM 528 N N . ARG A 1 82 ? 52.792 -3.990 69.398 1.00 58.76 225 ARG A N 1
ATOM 529 C CA . ARG A 1 82 ? 54.046 -4.705 69.159 1.00 50.90 225 ARG A CA 1
ATOM 530 C C . ARG A 1 82 ? 54.969 -3.772 68.387 1.00 50.71 225 ARG A C 1
ATOM 531 O O . ARG A 1 82 ? 55.199 -3.948 67.186 1.00 50.12 225 ARG A O 1
ATOM 539 N N . PRO A 1 83 ? 55.532 -2.763 69.066 1.00 51.52 226 PRO A N 1
ATOM 540 C CA . PRO A 1 83 ? 56.115 -1.621 68.337 1.00 45.47 226 PRO A CA 1
ATOM 541 C C . PRO A 1 83 ? 57.330 -1.968 67.499 1.00 43.43 226 PRO A C 1
ATOM 542 O O . PRO A 1 83 ? 57.467 -1.454 66.380 1.00 47.47 226 PRO A O 1
ATOM 546 N N . ALA A 1 84 ? 58.231 -2.804 68.016 1.00 46.80 227 ALA A N 1
ATOM 547 C CA . ALA A 1 84 ? 59.386 -3.224 67.229 1.00 41.02 227 ALA A CA 1
ATOM 548 C C . ALA A 1 84 ? 58.947 -3.879 65.931 1.00 40.20 227 ALA A C 1
ATOM 549 O O . ALA A 1 84 ? 59.546 -3.649 64.876 1.00 39.73 227 ALA A O 1
ATOM 551 N N . LEU A 1 85 ? 57.883 -4.678 65.988 1.00 43.33 228 LEU A N 1
ATOM 552 C CA . LEU A 1 85 ? 57.412 -5.394 64.808 1.00 40.95 228 LEU A CA 1
ATOM 553 C C . LEU A 1 85 ? 56.713 -4.454 63.837 1.00 38.08 228 LEU A C 1
ATOM 554 O O . LEU A 1 85 ? 56.859 -4.587 62.617 1.00 37.23 228 LEU A O 1
ATOM 559 N N . GLN A 1 86 ? 55.943 -3.499 64.360 1.00 37.82 229 GLN A N 1
ATOM 560 C CA . GLN A 1 86 ? 55.292 -2.523 63.499 1.00 38.20 229 GLN A CA 1
ATOM 561 C C . GLN A 1 86 ? 56.319 -1.663 62.782 1.00 39.01 229 GLN A C 1
ATOM 562 O O . GLN A 1 86 ? 56.163 -1.370 61.592 1.00 35.07 229 GLN A O 1
ATOM 568 N N . ALA A 1 87 ? 57.362 -1.235 63.504 1.00 38.88 230 ALA A N 1
ATOM 569 C CA . ALA A 1 87 ? 58.480 -0.531 62.877 1.00 38.81 230 ALA A CA 1
ATOM 570 C C . ALA A 1 87 ? 59.072 -1.360 61.743 1.00 34.39 230 ALA A C 1
ATOM 571 O O . ALA A 1 87 ? 59.293 -0.856 60.634 1.00 36.47 230 ALA A O 1
ATOM 573 N N . GLY A 1 88 ? 59.331 -2.641 62.003 1.00 32.07 231 GLY A N 1
ATOM 574 C CA . GLY A 1 88 ? 59.834 -3.508 60.948 1.00 32.75 231 GLY A CA 1
ATOM 575 C C . GLY A 1 88 ? 58.908 -3.567 59.748 1.00 30.90 231 GLY A C 1
ATOM 576 O O . GLY A 1 88 ? 59.347 -3.440 58.601 1.00 32.34 231 GLY A O 1
ATOM 577 N N . LEU A 1 89 ? 57.611 -3.759 59.993 1.00 28.77 232 LEU A N 1
ATOM 578 C CA . LEU A 1 89 ? 56.653 -3.872 58.890 1.00 29.99 232 LEU A CA 1
ATOM 579 C C . LEU A 1 89 ? 56.578 -2.566 58.087 1.00 31.61 232 LEU A C 1
ATOM 580 O O . LEU A 1 89 ? 56.560 -2.588 56.847 1.00 28.03 232 LEU A O 1
ATOM 585 N N . TRP A 1 90 ? 56.585 -1.413 58.767 1.00 31.36 233 TRP A N 1
ATOM 586 C CA . TRP A 1 90 ? 56.553 -0.156 58.024 1.00 29.69 233 TRP A CA 1
ATOM 587 C C . TRP A 1 90 ? 57.788 0.003 57.137 1.00 28.34 233 TRP A C 1
ATOM 588 O O . TRP A 1 90 ? 57.675 0.444 55.987 1.00 29.95 233 TRP A O 1
ATOM 599 N N . GLU A 1 91 ? 58.973 -0.358 57.650 1.00 30.28 234 GLU A N 1
ATOM 600 C CA . GLU A 1 91 ? 60.177 -0.308 56.821 1.00 35.33 234 GLU A CA 1
ATOM 601 C C . GLU A 1 91 ? 60.036 -1.200 55.592 1.00 34.12 234 GLU A C 1
ATOM 602 O O . GLU A 1 91 ? 60.417 -0.808 54.487 1.00 33.68 234 GLU A O 1
ATOM 608 N N . LEU A 1 92 ? 59.470 -2.398 55.765 1.00 33.33 235 LEU A N 1
ATOM 609 C CA . LEU A 1 92 ? 59.163 -3.246 54.618 1.00 32.75 235 LEU A CA 1
ATOM 610 C C . LEU A 1 92 ? 58.212 -2.554 53.652 1.00 31.30 235 LEU A C 1
ATOM 611 O O . LEU A 1 92 ? 58.361 -2.662 52.431 1.00 29.57 235 LEU A O 1
ATOM 616 N N . ILE A 1 93 ? 57.204 -1.863 54.178 1.00 28.44 236 ILE A N 1
ATOM 617 C CA . ILE A 1 93 ? 56.248 -1.182 53.307 1.00 31.61 236 ILE A CA 1
ATOM 618 C C . ILE A 1 93 ? 56.933 -0.049 52.544 1.00 27.57 236 ILE A C 1
ATOM 619 O O . ILE A 1 93 ? 56.687 0.148 51.349 1.00 29.08 236 ILE A O 1
ATOM 624 N N . ALA A 1 94 ? 57.804 0.705 53.227 1.00 32.13 237 ALA A N 1
ATOM 625 C CA . ALA A 1 94 ? 58.598 1.742 52.578 1.00 33.80 237 ALA A CA 1
ATOM 626 C C . ALA A 1 94 ? 59.408 1.164 51.429 1.00 31.68 237 ALA A C 1
ATOM 627 O O . ALA A 1 94 ? 59.472 1.740 50.337 1.00 36.89 237 ALA A O 1
ATOM 629 N N . GLN A 1 95 ? 60.048 0.021 51.667 1.00 30.80 238 GLN A N 1
ATOM 630 C CA . GLN A 1 95 ? 60.898 -0.570 50.642 1.00 31.79 238 GLN A CA 1
ATOM 631 C C . GLN A 1 95 ? 60.077 -1.072 49.478 1.00 36.26 238 GLN A C 1
ATOM 632 O O . GLN A 1 95 ? 60.520 -0.993 48.328 1.00 35.90 238 GLN A O 1
ATOM 638 N N . ALA A 1 96 ? 58.868 -1.560 49.759 1.00 30.38 239 ALA A N 1
ATOM 639 C CA . ALA A 1 96 ? 57.970 -1.992 48.692 1.00 34.45 239 ALA A CA 1
ATOM 640 C C . ALA A 1 96 ? 57.436 -0.806 47.882 1.00 33.41 239 ALA A C 1
ATOM 641 O O . ALA A 1 96 ? 57.240 -0.923 46.667 1.00 32.41 239 ALA A O 1
ATOM 643 N N . ARG A 1 97 ? 57.155 0.336 48.534 1.00 33.88 240 ARG A N 1
ATOM 644 C CA . ARG A 1 97 ? 56.741 1.516 47.768 1.00 33.67 240 ARG A CA 1
ATOM 645 C C . ARG A 1 97 ? 57.870 1.999 46.876 1.00 33.99 240 ARG A C 1
ATOM 646 O O . ARG A 1 97 ? 57.646 2.323 45.704 1.00 30.75 240 ARG A O 1
ATOM 654 N N . GLU A 1 98 ? 59.085 2.066 47.433 1.00 33.55 241 GLU A N 1
ATOM 655 C CA . GLU A 1 98 ? 60.276 2.467 46.684 1.00 34.57 241 GLU A CA 1
ATOM 656 C C . GLU A 1 98 ? 60.437 1.662 45.399 1.00 37.61 241 GLU A C 1
ATOM 657 O O . GLU A 1 98 ? 60.695 2.218 44.325 1.00 36.27 241 GLU A O 1
ATOM 663 N N . LYS A 1 99 ? 60.325 0.335 45.500 1.00 32.27 242 LYS A N 1
ATOM 664 C CA . LYS A 1 99 ? 60.564 -0.503 44.339 1.00 32.39 242 LYS A CA 1
ATOM 665 C C . LYS A 1 99 ? 59.441 -0.380 43.329 1.00 32.79 242 LYS A C 1
ATOM 666 O O . LYS A 1 99 ? 59.626 -0.764 42.169 1.00 38.23 242 LYS A O 1
ATOM 672 N N . GLN A 1 100 ? 58.296 0.167 43.740 1.00 33.51 243 GLN A N 1
ATOM 673 C CA . GLN A 1 100 ? 57.202 0.489 42.833 1.00 33.32 243 GLN A CA 1
ATOM 674 C C . GLN A 1 100 ? 57.335 1.887 42.239 1.00 36.49 243 GLN A C 1
ATOM 675 O O . GLN A 1 100 ? 56.424 2.344 41.538 1.00 34.06 243 GLN A O 1
ATOM 681 N N . GLY A 1 101 ? 58.452 2.568 42.497 1.00 35.96 244 GLY A N 1
ATOM 682 C CA . GLY A 1 101 ? 58.653 3.913 42.000 1.00 33.56 244 GLY A CA 1
ATOM 683 C C . GLY A 1 101 ? 57.997 4.996 42.828 1.00 33.66 244 GLY A C 1
ATOM 684 O O . GLY A 1 101 ? 57.779 6.099 42.322 1.00 34.86 244 GLY A O 1
ATOM 685 N N . ASP A 1 102 ? 57.690 4.723 44.090 1.00 30.65 245 ASP A N 1
ATOM 686 C CA . ASP A 1 102 ? 56.894 5.612 44.932 1.00 34.19 245 ASP A CA 1
ATOM 687 C C . ASP A 1 102 ? 57.743 6.106 46.112 1.00 38.12 245 ASP A C 1
ATOM 688 O O . ASP A 1 102 ? 57.704 5.540 47.210 1.00 35.20 245 ASP A O 1
ATOM 693 N N . SER A 1 103 ? 58.502 7.183 45.897 1.00 32.77 246 SER A N 1
ATOM 694 C CA . SER A 1 103 ? 59.335 7.690 46.983 1.00 35.17 246 SER A CA 1
ATOM 695 C C . SER A 1 103 ? 58.548 8.504 48.013 1.00 29.52 246 SER A C 1
ATOM 696 O O . SER A 1 103 ? 59.000 8.620 49.153 1.00 28.92 246 SER A O 1
ATOM 699 N N . ALA A 1 104 ? 57.376 9.043 47.659 1.00 32.81 247 ALA A N 1
ATOM 700 C CA . ALA A 1 104 ? 56.567 9.744 48.656 1.00 36.72 247 ALA A CA 1
ATOM 701 C C . ALA A 1 104 ? 55.991 8.763 49.676 1.00 33.34 247 ALA A C 1
ATOM 702 O O . ALA A 1 104 ? 56.218 8.899 50.884 1.00 32.86 247 ALA A O 1
ATOM 704 N N . GLY A 1 105 ? 55.262 7.747 49.207 1.00 37.72 248 GLY A N 1
ATOM 705 C CA . GLY A 1 105 ? 54.746 6.720 50.105 1.00 37.00 248 GLY A CA 1
ATOM 706 C C . GLY A 1 105 ? 55.825 5.982 50.878 1.00 30.17 248 GLY A C 1
ATOM 707 O O . GLY A 1 105 ? 55.558 5.471 51.967 1.00 34.04 248 GLY A O 1
ATOM 708 N N . ALA A 1 106 ? 57.042 5.912 50.337 1.00 33.71 249 ALA A N 1
ATOM 709 C CA . ALA A 1 106 ? 58.145 5.313 51.073 1.00 31.74 249 ALA A CA 1
ATOM 710 C C . ALA A 1 106 ? 58.602 6.205 52.231 1.00 29.72 249 ALA A C 1
ATOM 711 O O . ALA A 1 106 ? 58.923 5.710 53.318 1.00 29.76 249 ALA A O 1
ATOM 713 N N . ALA A 1 107 ? 58.668 7.520 52.013 1.00 30.68 250 ALA A N 1
ATOM 714 C CA . ALA A 1 107 ? 59.064 8.418 53.095 1.00 26.63 250 ALA A CA 1
ATOM 715 C C . ALA A 1 107 ? 57.983 8.483 54.159 1.00 27.02 250 ALA A C 1
ATOM 716 O O . ALA A 1 107 ? 58.277 8.563 55.356 1.00 29.79 250 ALA A O 1
ATOM 718 N N . LEU A 1 108 ? 56.724 8.454 53.729 1.00 28.70 251 LEU A N 1
ATOM 719 C CA . LEU A 1 108 ? 55.618 8.522 54.661 1.00 30.62 251 LEU A CA 1
ATOM 720 C C . LEU A 1 108 ? 55.550 7.261 55.495 1.00 33.99 251 LEU A C 1
ATOM 721 O O . LEU A 1 108 ? 55.117 7.299 56.649 1.00 38.25 251 LEU A O 1
ATOM 726 N N . ALA A 1 109 ? 55.979 6.137 54.924 1.00 32.55 252 ALA A N 1
ATOM 727 C CA . ALA A 1 109 ? 55.980 4.888 55.673 1.00 33.50 252 ALA A CA 1
ATOM 728 C C . ALA A 1 109 ? 57.120 4.869 56.672 1.00 35.93 252 ALA A C 1
ATOM 729 O O . ALA A 1 109 ? 56.930 4.465 57.822 1.00 36.86 252 ALA A O 1
ATOM 731 N N . ARG A 1 110 ? 58.305 5.335 56.258 1.00 32.67 253 ARG A N 1
ATOM 732 C CA . ARG A 1 110 ? 59.435 5.400 57.175 1.00 37.54 253 ARG A CA 1
ATOM 733 C C . ARG A 1 110 ? 59.173 6.389 58.291 1.00 43.37 253 ARG A C 1
ATOM 734 O O . ARG A 1 110 ? 59.777 6.280 59.364 1.00 43.83 253 ARG A O 1
ATOM 742 N N . GLN A 1 111 ? 58.299 7.372 58.041 1.00 39.79 254 GLN A N 1
ATOM 743 C CA . GLN A 1 111 ? 57.878 8.295 59.093 1.00 43.32 254 GLN A CA 1
ATOM 744 C C . GLN A 1 111 ? 57.070 7.576 60.167 1.00 47.22 254 GLN A C 1
ATOM 745 O O . GLN A 1 111 ? 57.195 7.886 61.359 1.00 47.26 254 GLN A O 1
ATOM 751 N N . LYS A 1 112 ? 56.218 6.625 59.756 1.00 47.03 255 LYS A N 1
ATOM 752 C CA . LYS A 1 112 ? 55.394 5.888 60.712 1.00 45.19 255 LYS A CA 1
ATOM 753 C C . LYS A 1 112 ? 56.210 4.868 61.477 1.00 47.58 255 LYS A C 1
ATOM 754 O O . LYS A 1 112 ? 55.889 4.560 62.628 1.00 59.77 255 LYS A O 1
ATOM 760 N N . ALA A 1 113 ? 57.252 4.326 60.851 1.00 46.27 256 ALA A N 1
ATOM 761 C CA . ALA A 1 113 ? 58.141 3.417 61.554 1.00 45.56 256 ALA A CA 1
ATOM 762 C C . ALA A 1 113 ? 58.870 4.134 62.684 1.00 58.01 256 ALA A C 1
ATOM 763 O O . ALA A 1 113 ? 59.134 3.533 63.731 1.00 60.03 256 ALA A O 1
ATOM 765 N N . LYS A 1 114 ? 59.170 5.424 62.504 1.00 56.66 257 LYS A N 1
ATOM 766 C CA . LYS A 1 114 ? 59.978 6.165 63.466 1.00 61.60 257 LYS A CA 1
ATOM 767 C C . LYS A 1 114 ? 59.154 6.702 64.624 1.00 69.66 257 LYS A C 1
ATOM 768 O O . LYS A 1 114 ? 59.709 6.939 65.703 1.00 81.38 257 LYS A O 1
ATOM 774 N N . VAL A 1 115 ? 57.848 6.885 64.434 1.00 71.30 258 VAL A N 1
ATOM 775 C CA . VAL A 1 115 ? 56.973 7.305 65.525 1.00 78.00 258 VAL A CA 1
ATOM 776 C C . VAL A 1 115 ? 55.716 6.440 65.506 1.00 78.04 258 VAL A C 1
ATOM 777 O O . VAL A 1 115 ? 54.731 6.750 64.826 1.00 75.23 258 VAL A O 1
ATOM 781 N N . SER A 1 116 ? 55.751 5.328 66.231 1.00 85.62 259 SER A N 1
ATOM 782 C CA . SER A 1 116 ? 54.612 4.421 66.249 1.00 95.38 259 SER A CA 1
ATOM 783 C C . SER A 1 116 ? 53.969 4.396 67.632 1.00 103.91 259 SER A C 1
ATOM 784 O O . SER A 1 116 ? 53.250 5.323 68.007 1.00 103.55 259 SER A O 1
ATOM 787 N N . ASP B 1 12 ? 72.967 -28.831 43.699 1.00 71.37 155 ASP B N 1
ATOM 788 C CA . ASP B 1 12 ? 72.536 -30.020 42.967 1.00 71.17 155 ASP B CA 1
ATOM 789 C C . ASP B 1 12 ? 73.745 -30.800 42.395 1.00 59.67 155 ASP B C 1
ATOM 790 O O . ASP B 1 12 ? 74.451 -30.295 41.503 1.00 50.98 155 ASP B O 1
ATOM 795 N N . GLY B 1 13 ? 73.930 -31.993 42.909 1.00 50.43 156 GLY B N 1
ATOM 796 C CA . GLY B 1 13 ? 75.149 -32.759 42.606 1.00 49.47 156 GLY B CA 1
ATOM 797 C C . GLY B 1 13 ? 75.413 -33.054 41.154 1.00 45.22 156 GLY B C 1
ATOM 798 O O . GLY B 1 13 ? 76.571 -32.935 40.725 1.00 43.12 156 GLY B O 1
ATOM 799 N N . PRO B 1 14 ? 74.421 -33.474 40.366 1.00 49.86 157 PRO B N 1
ATOM 800 C CA . PRO B 1 14 ? 74.706 -33.740 38.941 1.00 43.89 157 PRO B CA 1
ATOM 801 C C . PRO B 1 14 ? 75.240 -32.536 38.177 1.00 39.65 157 PRO B C 1
ATOM 802 O O . PRO B 1 14 ? 76.153 -32.701 37.351 1.00 36.15 157 PRO B O 1
ATOM 806 N N . VAL B 1 15 ? 74.711 -31.330 38.414 1.00 39.69 158 VAL B N 1
ATOM 807 C CA . VAL B 1 15 ? 75.303 -30.142 37.792 1.00 37.27 158 VAL B CA 1
ATOM 808 C C . VAL B 1 15 ? 76.728 -29.949 38.297 1.00 37.03 158 VAL B C 1
ATOM 809 O O . VAL B 1 15 ? 77.667 -29.769 37.512 1.00 32.05 158 VAL B O 1
ATOM 813 N N . LEU B 1 16 ? 76.915 -30.043 39.618 1.00 36.44 159 LEU B N 1
ATOM 814 C CA . LEU B 1 16 ? 78.249 -29.901 40.200 1.00 36.37 159 LEU B CA 1
ATOM 815 C C . LEU B 1 16 ? 79.254 -30.869 39.568 1.00 37.96 159 LEU B C 1
ATOM 816 O O . LEU B 1 16 ? 80.378 -30.476 39.236 1.00 33.49 159 LEU B O 1
ATOM 821 N N . ALA B 1 17 ? 78.858 -32.129 39.352 1.00 36.36 160 ALA B N 1
ATOM 822 C CA . ALA B 1 17 ? 79.784 -33.083 38.755 1.00 32.38 160 ALA B CA 1
ATOM 823 C C . ALA B 1 17 ? 80.185 -32.648 37.350 1.00 33.10 160 ALA B C 1
ATOM 824 O O . ALA B 1 17 ? 81.360 -32.752 36.970 1.00 32.86 160 ALA B O 1
ATOM 826 N N . MET B 1 18 ? 79.232 -32.102 36.580 1.00 33.00 161 MET B N 1
ATOM 827 C CA . MET B 1 18 ? 79.557 -31.619 35.243 1.00 32.52 161 MET B CA 1
ATOM 828 C C . MET B 1 18 ? 80.441 -30.381 35.298 1.00 32.02 161 MET B C 1
ATOM 829 O O . MET B 1 18 ? 81.389 -30.253 34.512 1.00 26.91 161 MET B O 1
ATOM 834 N N . LEU B 1 19 ? 80.140 -29.456 36.215 1.00 26.52 162 LEU B N 1
ATOM 835 C CA . LEU B 1 19 ? 80.985 -28.289 36.413 1.00 33.63 162 LEU B CA 1
ATOM 836 C C . LEU B 1 19 ? 82.401 -28.701 36.771 1.00 31.75 162 LEU B C 1
ATOM 837 O O . LEU B 1 19 ? 83.374 -28.133 36.259 1.00 28.03 162 LEU B O 1
ATOM 842 N N . THR B 1 20 ? 82.528 -29.684 37.662 1.00 31.31 163 THR B N 1
ATOM 843 C CA . THR B 1 20 ? 83.839 -30.177 38.071 1.00 29.02 163 THR B CA 1
ATOM 844 C C . THR B 1 20 ? 84.549 -30.894 36.926 1.00 32.20 163 THR B C 1
ATOM 845 O O . THR B 1 20 ? 85.771 -30.773 36.772 1.00 32.97 163 THR B O 1
ATOM 849 N N . THR B 1 21 ? 83.797 -31.650 36.119 1.00 26.16 164 THR B N 1
ATOM 850 C CA . THR B 1 21 ? 84.373 -32.283 34.941 1.00 33.17 164 THR B CA 1
ATOM 851 C C . THR B 1 21 ? 84.902 -31.246 33.961 1.00 27.80 164 THR B C 1
ATOM 852 O O . THR B 1 21 ? 86.006 -31.391 33.421 1.00 31.42 164 THR B O 1
ATOM 856 N N . ALA B 1 22 ? 84.127 -30.191 33.726 1.00 28.34 165 ALA B N 1
ATOM 857 C CA . ALA B 1 22 ? 84.556 -29.118 32.837 1.00 31.86 165 ALA B CA 1
ATOM 858 C C . ALA B 1 22 ? 85.769 -28.382 33.392 1.00 30.39 165 ALA B C 1
ATOM 859 O O . ALA B 1 22 ? 86.684 -28.019 32.640 1.00 32.63 165 ALA B O 1
ATOM 861 N N . GLN B 1 23 ? 85.781 -28.128 34.698 1.00 32.74 166 GLN B N 1
ATOM 862 C CA . GLN B 1 23 ? 86.924 -27.464 35.314 1.00 31.37 166 GLN B CA 1
ATOM 863 C C . GLN B 1 23 ? 88.195 -28.273 35.095 1.00 34.11 166 GLN B C 1
ATOM 864 O O . GLN B 1 23 ? 89.245 -27.727 34.731 1.00 36.41 166 GLN B O 1
ATOM 870 N N . GLN B 1 24 ? 88.112 -29.588 35.309 1.00 34.05 167 GLN B N 1
ATOM 871 C CA . GLN B 1 24 ? 89.238 -30.467 35.013 1.00 36.68 167 GLN B CA 1
ATOM 872 C C . GLN B 1 24 ? 89.582 -30.443 33.528 1.00 35.03 167 GLN B C 1
ATOM 873 O O . GLN B 1 24 ? 90.759 -30.406 33.157 1.00 34.51 167 GLN B O 1
ATOM 879 N N . GLN B 1 25 ? 88.563 -30.471 32.664 1.00 35.80 168 GLN B N 1
ATOM 880 C CA . GLN B 1 25 ? 88.803 -30.427 31.228 1.00 33.12 168 GLN B CA 1
ATOM 881 C C . GLN B 1 25 ? 89.434 -29.108 30.812 1.00 34.79 168 GLN B C 1
ATOM 882 O O . GLN B 1 25 ? 90.358 -29.088 29.985 1.00 35.29 168 GLN B O 1
ATOM 888 N N . GLN B 1 26 ? 88.970 -27.993 31.391 1.00 34.12 169 GLN B N 1
ATOM 889 C CA . GLN B 1 26 ? 89.560 -26.698 31.065 1.00 39.01 169 GLN B CA 1
ATOM 890 C C . GLN B 1 26 ? 91.005 -26.607 31.544 1.00 38.83 169 GLN B C 1
ATOM 891 O O . GLN B 1 26 ? 91.870 -26.076 30.838 1.00 36.83 169 GLN B O 1
ATOM 897 N N . GLY B 1 27 ? 91.288 -27.134 32.733 1.00 36.99 170 GLY B N 1
ATOM 898 C CA . GLY B 1 27 ? 92.648 -27.103 33.254 1.00 39.07 170 GLY B CA 1
ATOM 899 C C . GLY B 1 27 ? 93.653 -27.942 32.481 1.00 41.17 170 GLY B C 1
ATOM 900 O O . GLY B 1 27 ? 94.855 -27.798 32.714 1.00 46.33 170 GLY B O 1
ATOM 901 N N . SER B 1 28 ? 93.204 -28.814 31.583 1.00 44.65 171 SER B N 1
ATOM 902 C CA . SER B 1 28 ? 94.130 -29.585 30.762 1.00 43.97 171 SER B CA 1
ATOM 903 C C . SER B 1 28 ? 94.299 -28.998 29.368 1.00 44.45 171 SER B C 1
ATOM 904 O O . SER B 1 28 ? 95.004 -29.587 28.543 1.00 52.91 171 SER B O 1
ATOM 907 N N . GLY B 1 29 ? 93.684 -27.848 29.093 1.00 46.48 172 GLY B N 1
ATOM 908 C CA . GLY B 1 29 ? 93.735 -27.231 27.787 1.00 44.88 172 GLY B CA 1
ATOM 909 C C . GLY B 1 29 ? 92.667 -27.692 26.816 1.00 45.57 172 GLY B C 1
ATOM 910 O O . GLY B 1 29 ? 92.686 -27.264 25.655 1.00 54.40 172 GLY B O 1
ATOM 911 N N . ASP B 1 30 ? 91.738 -28.552 27.244 1.00 44.29 173 ASP B N 1
ATOM 912 C CA . ASP B 1 30 ? 90.688 -29.068 26.362 1.00 38.63 173 ASP B CA 1
ATOM 913 C C . ASP B 1 30 ? 89.410 -28.259 26.581 1.00 37.33 173 ASP B C 1
ATOM 914 O O . ASP B 1 30 ? 88.477 -28.683 27.265 1.00 33.42 173 ASP B O 1
ATOM 919 N N . LEU B 1 31 ? 89.370 -27.075 25.968 1.00 35.82 174 LEU B N 1
ATOM 920 C CA . LEU B 1 31 ? 88.200 -26.211 26.100 1.00 37.46 174 LEU B CA 1
ATOM 921 C C . LEU B 1 31 ? 86.994 -26.754 25.332 1.00 35.79 174 LEU B C 1
ATOM 922 O O . LEU B 1 31 ? 85.848 -26.522 25.739 1.00 34.18 174 LEU B O 1
ATOM 927 N N . ASN B 1 32 ? 87.222 -27.469 24.222 1.00 32.45 175 ASN B N 1
ATOM 928 C CA . ASN B 1 32 ? 86.096 -28.018 23.471 1.00 37.74 175 ASN B CA 1
ATOM 929 C C . ASN B 1 32 ? 85.313 -29.021 24.309 1.00 35.38 175 ASN B C 1
ATOM 930 O O . ASN B 1 32 ? 84.072 -29.038 24.273 1.00 35.21 175 ASN B O 1
ATOM 935 N N . SER B 1 33 ? 86.023 -29.869 25.064 1.00 31.47 176 SER B N 1
ATOM 936 C CA . SER B 1 33 ? 85.357 -30.860 25.904 1.00 36.20 176 SER B CA 1
ATOM 937 C C . SER B 1 33 ? 84.708 -30.201 27.102 1.00 30.12 176 SER B C 1
ATOM 938 O O . SER B 1 33 ? 83.602 -30.577 27.495 1.00 26.03 176 SER B O 1
ATOM 941 N N . ALA B 1 34 ? 85.391 -29.217 27.700 1.00 28.91 177 ALA B N 1
ATOM 942 C CA . ALA B 1 34 ? 84.769 -28.464 28.778 1.00 29.75 177 ALA B CA 1
ATOM 943 C C . ALA B 1 34 ? 83.467 -27.838 28.302 1.00 24.83 177 ALA B C 1
ATOM 944 O O . ALA B 1 34 ? 82.458 -27.858 29.020 1.00 24.71 177 ALA B O 1
ATOM 946 N N . ALA B 1 35 ? 83.459 -27.294 27.087 1.00 27.13 178 ALA B N 1
ATOM 947 C CA . ALA B 1 35 ? 82.218 -26.743 26.549 1.00 29.26 178 ALA B CA 1
ATOM 948 C C . ALA B 1 35 ? 81.160 -27.831 26.404 1.00 30.80 178 ALA B C 1
ATOM 949 O O . ALA B 1 35 ? 79.987 -27.608 26.742 1.00 28.44 178 ALA B O 1
ATOM 951 N N . ALA B 1 36 ? 81.556 -29.019 25.906 1.00 27.84 179 ALA B N 1
ATOM 952 C CA . ALA B 1 36 ? 80.607 -30.130 25.776 1.00 30.77 179 ALA B CA 1
ATOM 953 C C . ALA B 1 36 ? 79.995 -30.493 27.122 1.00 27.87 179 ALA B C 1
ATOM 954 O O . ALA B 1 36 ? 78.783 -30.728 27.215 1.00 25.34 179 ALA B O 1
ATOM 956 N N . SER B 1 37 ? 80.817 -30.525 28.181 1.00 28.80 180 SER B N 1
ATOM 957 C CA . SER B 1 37 ? 80.315 -30.844 29.521 1.00 27.69 180 SER B CA 1
ATOM 958 C C . SER B 1 37 ? 79.384 -29.762 30.070 1.00 28.13 180 SER B C 1
ATOM 959 O O . SER B 1 37 ? 78.464 -30.065 30.846 1.00 27.16 180 SER B O 1
ATOM 962 N N . LEU B 1 38 ? 79.616 -28.494 29.717 1.00 27.76 181 LEU B N 1
ATOM 963 C CA . LEU B 1 38 ? 78.730 -27.448 30.216 1.00 25.78 181 LEU B CA 1
ATOM 964 C C . LEU B 1 38 ? 77.407 -27.440 29.451 1.00 28.28 181 LEU B C 1
ATOM 965 O O . LEU B 1 38 ? 76.348 -27.213 30.050 1.00 28.58 181 LEU B O 1
ATOM 970 N N . GLU B 1 39 ? 77.446 -27.718 28.139 1.00 26.03 182 GLU B N 1
ATOM 971 C CA . GLU B 1 39 ? 76.201 -27.960 27.399 1.00 32.62 182 GLU B CA 1
ATOM 972 C C . GLU B 1 39 ? 75.455 -29.180 27.928 1.00 32.03 182 GLU B C 1
ATOM 973 O O . GLU B 1 39 ? 74.221 -29.201 27.894 1.00 31.86 182 GLU B O 1
ATOM 979 N N . ARG B 1 40 ? 76.174 -30.187 28.453 1.00 28.00 183 ARG B N 1
ATOM 980 C CA . ARG B 1 40 ? 75.487 -31.310 29.098 1.00 30.19 183 ARG B CA 1
ATOM 981 C C . ARG B 1 40 ? 74.839 -30.882 30.409 1.00 30.17 183 ARG B C 1
ATOM 982 O O . ARG B 1 40 ? 73.713 -31.298 30.718 1.00 29.46 183 ARG B O 1
ATOM 990 N N . ALA B 1 41 ? 75.538 -30.042 31.188 1.00 33.75 184 ALA B N 1
ATOM 991 C CA . ALA B 1 41 ? 74.959 -29.495 32.412 1.00 31.88 184 ALA B CA 1
ATOM 992 C C . ALA B 1 41 ? 73.648 -28.773 32.127 1.00 32.14 184 ALA B C 1
ATOM 993 O O . ALA B 1 41 ? 72.707 -28.840 32.924 1.00 39.19 184 ALA B O 1
ATOM 995 N N . GLN B 1 42 ? 73.559 -28.083 30.988 1.00 30.76 185 GLN B N 1
ATOM 996 C CA . GLN B 1 42 ? 72.320 -27.386 30.654 1.00 37.88 185 GLN B CA 1
ATOM 997 C C . GLN B 1 42 ? 71.157 -28.342 30.417 1.00 33.69 185 GLN B C 1
ATOM 998 O O . GLN B 1 42 ? 70.005 -27.923 30.500 1.00 35.36 185 GLN B O 1
ATOM 1004 N N . ARG B 1 43 ? 71.417 -29.608 30.097 1.00 35.03 186 ARG B N 1
ATOM 1005 C CA . ARG B 1 43 ? 70.298 -30.538 29.999 1.00 36.04 186 ARG B CA 1
ATOM 1006 C C . ARG B 1 43 ? 69.673 -30.761 31.368 1.00 35.65 186 ARG B C 1
ATOM 1007 O O . ARG B 1 43 ? 68.483 -31.070 31.469 1.00 37.60 186 ARG B O 1
ATOM 1015 N N . ILE B 1 44 ? 70.459 -30.580 32.423 1.00 33.51 187 ILE B N 1
ATOM 1016 C CA . ILE B 1 44 ? 70.002 -30.761 33.794 1.00 39.30 187 ILE B CA 1
ATOM 1017 C C . ILE B 1 44 ? 69.476 -29.460 34.387 1.00 46.49 187 ILE B C 1
ATOM 1018 O O . ILE B 1 44 ? 68.449 -29.451 35.071 1.00 43.02 187 ILE B O 1
ATOM 1023 N N . ALA B 1 45 ? 70.170 -28.351 34.146 1.00 39.34 188 ALA B N 1
ATOM 1024 C CA . ALA B 1 45 ? 69.830 -27.049 34.721 1.00 40.54 188 ALA B CA 1
ATOM 1025 C C . ALA B 1 45 ? 69.903 -26.032 33.593 1.00 38.66 188 ALA B C 1
ATOM 1026 O O . ALA B 1 45 ? 70.937 -25.378 33.404 1.00 41.58 188 ALA B O 1
ATOM 1028 N N . PRO B 1 46 ? 68.827 -25.876 32.813 1.00 39.01 189 PRO B N 1
ATOM 1029 C CA . PRO B 1 46 ? 68.897 -24.970 31.662 1.00 35.55 189 PRO B CA 1
ATOM 1030 C C . PRO B 1 46 ? 69.001 -23.501 32.057 1.00 40.94 189 PRO B C 1
ATOM 1031 O O . PRO B 1 46 ? 69.550 -22.700 31.283 1.00 32.56 189 PRO B O 1
ATOM 1035 N N . ARG B 1 47 ? 68.506 -23.123 33.233 1.00 42.74 190 ARG B N 1
ATOM 1036 C CA . ARG B 1 47 ? 68.469 -21.730 33.656 1.00 45.25 190 ARG B CA 1
ATOM 1037 C C . ARG B 1 47 ? 69.440 -21.447 34.793 1.00 44.48 190 ARG B C 1
ATOM 1038 O O . ARG B 1 47 ? 69.166 -20.595 35.640 1.00 44.83 190 ARG B O 1
ATOM 1046 N N . GLU B 1 48 ? 70.570 -22.152 34.840 1.00 43.40 191 GLU B N 1
ATOM 1047 C CA . GLU B 1 48 ? 71.494 -21.978 35.954 1.00 43.64 191 GLU B CA 1
ATOM 1048 C C . GLU B 1 48 ? 72.550 -20.966 35.553 1.00 39.71 191 GLU B C 1
ATOM 1049 O O . GLU B 1 48 ? 73.378 -21.269 34.680 1.00 36.55 191 GLU B O 1
ATOM 1055 N N . PRO B 1 49 ? 72.558 -19.760 36.135 1.00 39.86 192 PRO B N 1
ATOM 1056 C CA . PRO B 1 49 ? 73.516 -18.748 35.679 1.00 37.19 192 PRO B CA 1
ATOM 1057 C C . PRO B 1 49 ? 74.955 -19.160 35.928 1.00 34.99 192 PRO B C 1
ATOM 1058 O O . PRO B 1 49 ? 75.857 -18.786 35.164 1.00 32.76 192 PRO B O 1
ATOM 1062 N N . GLN B 1 50 ? 75.192 -19.912 36.995 1.00 35.77 193 GLN B N 1
ATOM 1063 C CA . GLN B 1 50 ? 76.532 -20.404 37.274 1.00 35.30 193 GLN B CA 1
ATOM 1064 C C . GLN B 1 50 ? 77.047 -21.270 36.122 1.00 37.32 193 GLN B C 1
ATOM 1065 O O . GLN B 1 50 ? 78.223 -21.171 35.743 1.00 37.81 193 GLN B O 1
ATOM 1071 N N . VAL B 1 51 ? 76.170 -22.086 35.511 1.00 34.37 194 VAL B N 1
ATOM 1072 C CA . VAL B 1 51 ? 76.589 -22.887 34.360 1.00 33.02 194 VAL B CA 1
ATOM 1073 C C . VAL B 1 51 ? 76.920 -21.984 33.174 1.00 30.81 194 VAL B C 1
ATOM 1074 O O . VAL B 1 51 ? 77.925 -22.187 32.473 1.00 28.53 194 VAL B O 1
ATOM 1078 N N . LEU B 1 52 ? 76.089 -20.966 32.933 1.00 32.06 195 LEU B N 1
ATOM 1079 C CA . LEU B 1 52 ? 76.296 -20.126 31.756 1.00 32.63 195 LEU B CA 1
ATOM 1080 C C . LEU B 1 52 ? 77.491 -19.203 31.927 1.00 27.45 195 LEU B C 1
ATOM 1081 O O . LEU B 1 52 ? 78.153 -18.872 30.940 1.00 27.06 195 LEU B O 1
ATOM 1086 N N . TYR B 1 53 ? 77.778 -18.784 33.161 1.00 31.79 196 TYR B N 1
ATOM 1087 C CA . TYR B 1 53 ? 79.013 -18.051 33.454 1.00 35.43 196 TYR B CA 1
ATOM 1088 C C . TYR B 1 53 ? 80.248 -18.855 33.033 1.00 31.25 196 TYR B C 1
ATOM 1089 O O . TYR B 1 53 ? 81.153 -18.329 32.368 1.00 28.58 196 TYR B O 1
ATOM 1098 N N . ARG B 1 54 ? 80.285 -20.094 33.508 1.00 34.32 197 ARG B N 1
ATOM 1099 C CA A ARG B 1 54 ? 81.406 -21.007 33.015 0.46 35.87 197 ARG B CA 1
ATOM 1100 C CA B ARG B 1 54 ? 81.343 -21.037 33.037 0.54 33.26 197 ARG B CA 1
ATOM 1101 C C . ARG B 1 54 ? 81.487 -21.291 31.490 1.00 27.04 197 ARG B C 1
ATOM 1102 O O . ARG B 1 54 ? 82.533 -21.242 30.741 1.00 27.15 197 ARG B O 1
ATOM 1117 N N . LEU B 1 55 ? 80.290 -21.481 30.918 1.00 25.78 198 LEU B N 1
ATOM 1118 C CA . LEU B 1 55 ? 80.242 -21.699 29.486 1.00 28.64 198 LEU B CA 1
ATOM 1119 C C . LEU B 1 55 ? 80.729 -20.452 28.754 1.00 27.55 198 LEU B C 1
ATOM 1120 O O . LEU B 1 55 ? 81.612 -20.535 27.897 1.00 28.65 198 LEU B O 1
ATOM 1125 N N . ALA B 1 56 ? 80.238 -19.272 29.150 1.00 27.24 199 ALA B N 1
ATOM 1126 C CA . ALA B 1 56 ? 80.743 -18.026 28.565 1.00 28.25 199 ALA B CA 1
ATOM 1127 C C . ALA B 1 56 ? 82.252 -17.905 28.744 1.00 30.04 199 ALA B C 1
ATOM 1128 O O . ALA B 1 56 ? 82.961 -17.447 27.837 1.00 27.49 199 ALA B O 1
ATOM 1130 N N . GLN B 1 57 ? 82.768 -18.302 29.912 1.00 32.39 200 GLN B N 1
ATOM 1131 C CA . GLN B 1 57 ? 84.208 -18.186 30.118 1.00 27.26 200 GLN B CA 1
ATOM 1132 C C . GLN B 1 57 ? 84.964 -19.096 29.168 1.00 32.57 200 GLN B C 1
ATOM 1133 O O . GLN B 1 57 ? 85.973 -18.685 28.582 1.00 29.94 200 GLN B O 1
ATOM 1139 N N . VAL B 1 58 ? 84.478 -20.327 28.981 1.00 28.32 201 VAL B N 1
ATOM 1140 C CA . VAL B 1 58 ? 85.171 -21.250 28.094 1.00 28.69 201 VAL B CA 1
ATOM 1141 C C . VAL B 1 58 ? 85.129 -20.738 26.665 1.00 28.60 201 VAL B C 1
ATOM 1142 O O . VAL B 1 58 ? 86.143 -20.759 25.958 1.00 29.17 201 VAL B O 1
ATOM 1146 N N . ARG B 1 59 ? 83.954 -20.271 26.223 1.00 25.72 202 ARG B N 1
ATOM 1147 C CA . ARG B 1 59 ? 83.805 -19.719 24.883 1.00 32.75 202 ARG B CA 1
ATOM 1148 C C . ARG B 1 59 ? 84.731 -18.534 24.673 1.00 29.61 202 ARG B C 1
ATOM 1149 O O . ARG B 1 59 ? 85.378 -18.415 23.620 1.00 31.33 202 ARG B O 1
ATOM 1157 N N . LEU B 1 60 ? 84.783 -17.631 25.657 1.00 26.09 203 LEU B N 1
ATOM 1158 C CA . LEU B 1 60 ? 85.653 -16.473 25.531 1.00 32.04 203 LEU B CA 1
ATOM 1159 C C . LEU B 1 60 ? 87.107 -16.908 25.463 1.00 34.28 203 LEU B C 1
ATOM 1160 O O . LEU B 1 60 ? 87.901 -16.328 24.712 1.00 36.88 203 LEU B O 1
ATOM 1165 N N . ALA B 1 61 ? 87.463 -17.956 26.217 1.00 32.36 204 ALA B N 1
ATOM 1166 C CA . ALA B 1 61 ? 88.820 -18.486 26.173 1.00 38.74 204 ALA B CA 1
ATOM 1167 C C . ALA B 1 61 ? 89.131 -19.144 24.838 1.00 37.69 204 ALA B C 1
ATOM 1168 O O . ALA B 1 61 ? 90.298 -19.208 24.452 1.00 35.30 204 ALA B O 1
ATOM 1170 N N . GLN B 1 62 ? 88.114 -19.621 24.122 1.00 35.50 205 GLN B N 1
ATOM 1171 C CA . GLN B 1 62 ? 88.286 -20.111 22.763 1.00 36.17 205 GLN B CA 1
ATOM 1172 C C . GLN B 1 62 ? 88.436 -18.991 21.733 1.00 37.02 205 GLN B C 1
ATOM 1173 O O . GLN B 1 62 ? 88.774 -19.276 20.580 1.00 33.49 205 GLN B O 1
ATOM 1179 N N . GLY B 1 63 ? 88.207 -17.737 22.114 1.00 35.85 206 GLY B N 1
ATOM 1180 C CA . GLY B 1 63 ? 88.169 -16.650 21.155 1.00 44.25 206 GLY B CA 1
ATOM 1181 C C . GLY B 1 63 ? 86.805 -16.396 20.552 1.00 40.64 206 GLY B C 1
ATOM 1182 O O . GLY B 1 63 ? 86.676 -15.514 19.694 1.00 46.82 206 GLY B O 1
ATOM 1183 N N . ASP B 1 64 ? 85.783 -17.137 20.975 1.00 40.25 207 ASP B N 1
ATOM 1184 C CA . ASP B 1 64 ? 84.419 -16.940 20.475 1.00 37.65 207 ASP B CA 1
ATOM 1185 C C . ASP B 1 64 ? 83.709 -15.892 21.333 1.00 34.82 207 ASP B C 1
ATOM 1186 O O . ASP B 1 64 ? 82.816 -16.182 22.130 1.00 34.64 207 ASP B O 1
ATOM 1191 N N . ALA B 1 65 ? 84.135 -14.637 21.130 1.00 34.16 208 ALA B N 1
ATOM 1192 C CA . ALA B 1 65 ? 83.705 -13.535 21.988 1.00 35.87 208 ALA B CA 1
ATOM 1193 C C . ALA B 1 65 ? 82.234 -13.189 21.773 1.00 32.92 208 ALA B C 1
ATOM 1194 O O . ALA B 1 65 ? 81.491 -12.990 22.738 1.00 30.28 208 ALA B O 1
ATOM 1196 N N . ALA B 1 66 ? 81.801 -13.080 20.514 1.00 36.99 209 ALA B N 1
ATOM 1197 C CA . ALA B 1 66 ? 80.397 -12.774 20.256 1.00 33.08 209 ALA B CA 1
ATOM 1198 C C . ALA B 1 66 ? 79.480 -13.851 20.828 1.00 32.56 209 ALA B C 1
ATOM 1199 O O . ALA B 1 66 ? 78.449 -13.536 21.432 1.00 34.47 209 ALA B O 1
ATOM 1201 N N . GLN B 1 67 ? 79.851 -15.131 20.686 1.00 34.14 210 GLN B N 1
ATOM 1202 C CA . GLN B 1 67 ? 79.081 -16.189 21.343 1.00 29.60 210 GLN B CA 1
ATOM 1203 C C . GLN B 1 67 ? 79.121 -16.032 22.850 1.00 25.60 210 GLN B C 1
ATOM 1204 O O . GLN B 1 67 ? 78.083 -16.070 23.521 1.00 28.02 210 GLN B O 1
ATOM 1210 N N . ALA B 1 68 ? 80.323 -15.846 23.396 1.00 27.54 211 ALA B N 1
ATOM 1211 C CA . ALA B 1 68 ? 80.479 -15.745 24.832 1.00 26.28 211 ALA B CA 1
ATOM 1212 C C . ALA B 1 68 ? 79.635 -14.604 25.397 1.00 28.74 211 ALA B C 1
ATOM 1213 O O . ALA B 1 68 ? 78.976 -14.752 26.436 1.00 25.46 211 ALA B O 1
ATOM 1215 N N . GLU B 1 69 ? 79.636 -13.461 24.723 1.00 26.19 212 GLU B N 1
ATOM 1216 C CA . GLU B 1 69 ? 78.847 -12.327 25.193 1.00 31.84 212 GLU B CA 1
ATOM 1217 C C . GLU B 1 69 ? 77.354 -12.675 25.262 1.00 25.25 212 GLU B C 1
ATOM 1218 O O . GLU B 1 69 ? 76.657 -12.301 26.216 1.00 25.77 212 GLU B O 1
ATOM 1224 N N . GLN B 1 70 ? 76.846 -13.403 24.266 1.00 27.95 213 GLN B N 1
ATOM 1225 C CA . GLN B 1 70 ? 75.433 -13.782 24.293 1.00 28.10 213 GLN B CA 1
ATOM 1226 C C . GLN B 1 70 ? 75.131 -14.855 25.338 1.00 29.58 213 GLN B C 1
ATOM 1227 O O . GLN B 1 70 ? 74.035 -14.858 25.921 1.00 26.12 213 GLN B O 1
ATOM 1233 N N . VAL B 1 71 ? 76.066 -15.772 25.593 1.00 28.87 214 VAL B N 1
ATOM 1234 C CA . VAL B 1 71 ? 75.840 -16.726 26.672 1.00 25.27 214 VAL B CA 1
ATOM 1235 C C . VAL B 1 71 ? 75.824 -16.007 28.024 1.00 25.95 214 VAL B C 1
ATOM 1236 O O . VAL B 1 71 ? 74.974 -16.285 28.885 1.00 27.62 214 VAL B O 1
ATOM 1240 N N . ALA B 1 72 ? 76.760 -15.071 28.227 1.00 30.94 215 ALA B N 1
ATOM 1241 C CA . ALA B 1 72 ? 76.819 -14.332 29.486 1.00 28.33 215 ALA B CA 1
ATOM 1242 C C . ALA B 1 72 ? 75.581 -13.469 29.680 1.00 29.11 215 ALA B C 1
ATOM 1243 O O . ALA B 1 72 ? 75.008 -13.434 30.777 1.00 27.64 215 ALA B O 1
ATOM 1245 N N . ARG B 1 73 ? 75.154 -12.766 28.628 1.00 28.32 216 ARG B N 1
ATOM 1246 C CA . ARG B 1 73 ? 73.965 -11.933 28.750 1.00 25.95 216 ARG B CA 1
ATOM 1247 C C . ARG B 1 73 ? 72.731 -12.762 29.074 1.00 31.68 216 ARG B C 1
ATOM 1248 O O . ARG B 1 73 ? 71.799 -12.260 29.706 1.00 32.66 216 ARG B O 1
ATOM 1256 N N . ARG B 1 74 ? 72.690 -14.021 28.632 1.00 31.67 217 ARG B N 1
ATOM 1257 C CA . ARG B 1 74 ? 71.599 -14.902 29.043 1.00 27.37 217 ARG B CA 1
ATOM 1258 C C . ARG B 1 74 ? 71.743 -15.278 30.508 1.00 31.33 217 ARG B C 1
ATOM 1259 O O . ARG B 1 74 ? 70.754 -15.321 31.253 1.00 29.41 217 ARG B O 1
ATOM 1267 N N . GLY B 1 75 ? 72.977 -15.538 30.935 1.00 32.66 218 GLY B N 1
ATOM 1268 C CA . GLY B 1 75 ? 73.215 -15.792 32.339 1.00 31.28 218 GLY B CA 1
ATOM 1269 C C . GLY B 1 75 ? 72.711 -14.672 33.224 1.00 27.62 218 GLY B C 1
ATOM 1270 O O . GLY B 1 75 ? 72.117 -14.925 34.275 1.00 29.97 218 GLY B O 1
ATOM 1271 N N . LEU B 1 76 ? 72.915 -13.420 32.794 1.00 31.32 219 LEU B N 1
ATOM 1272 C CA . LEU B 1 76 ? 72.526 -12.263 33.600 1.00 30.19 219 LEU B CA 1
ATOM 1273 C C . LEU B 1 76 ? 71.033 -12.227 33.843 1.00 32.87 219 LEU B C 1
ATOM 1274 O O . LEU B 1 76 ? 70.589 -11.833 34.927 1.00 37.39 219 LEU B O 1
ATOM 1279 N N . SER B 1 77 ? 70.237 -12.621 32.838 1.00 33.69 220 SER B N 1
ATOM 1280 C CA . SER B 1 77 ? 68.787 -12.569 32.991 1.00 34.36 220 SER B CA 1
ATOM 1281 C C . SER B 1 77 ? 68.281 -13.565 34.034 1.00 35.17 220 SER B C 1
ATOM 1282 O O . SER B 1 77 ? 67.112 -13.489 34.427 1.00 39.31 220 SER B O 1
ATOM 1285 N N . TYR B 1 78 ? 69.141 -14.484 34.485 1.00 36.96 221 TYR B N 1
ATOM 1286 C CA . TYR B 1 78 ? 68.830 -15.491 35.493 1.00 40.11 221 TYR B CA 1
ATOM 1287 C C . TYR B 1 78 ? 69.491 -15.216 36.837 1.00 41.61 221 TYR B C 1
ATOM 1288 O O . TYR B 1 78 ? 69.146 -15.871 37.827 1.00 41.34 221 TYR B O 1
ATOM 1297 N N . ALA B 1 79 ? 70.450 -14.296 36.889 1.00 45.22 222 ALA B N 1
ATOM 1298 C CA . ALA B 1 79 ? 71.230 -14.037 38.087 1.00 48.59 222 ALA B CA 1
ATOM 1299 C C . ALA B 1 79 ? 70.685 -12.870 38.892 1.00 55.58 222 ALA B C 1
ATOM 1300 O O . ALA B 1 79 ? 71.381 -12.364 39.780 1.00 55.79 222 ALA B O 1
ATOM 1302 N N . ASN B 1 80 ? 69.474 -12.412 38.599 1.00 58.61 223 ASN B N 1
ATOM 1303 C CA . ASN B 1 80 ? 68.947 -11.278 39.337 1.00 58.21 223 ASN B CA 1
ATOM 1304 C C . ASN B 1 80 ? 68.742 -11.671 40.790 1.00 62.41 223 ASN B C 1
ATOM 1305 O O . ASN B 1 80 ? 68.342 -12.800 41.093 1.00 60.96 223 ASN B O 1
ATOM 1310 N N . GLY B 1 81 ? 69.054 -10.738 41.686 1.00 63.88 224 GLY B N 1
ATOM 1311 C CA . GLY B 1 81 ? 69.174 -11.040 43.095 1.00 70.46 224 GLY B CA 1
ATOM 1312 C C . GLY B 1 81 ? 70.452 -11.752 43.490 1.00 70.16 224 GLY B C 1
ATOM 1313 O O . GLY B 1 81 ? 70.545 -12.231 44.627 1.00 69.13 224 GLY B O 1
ATOM 1314 N N . ARG B 1 82 ? 71.437 -11.849 42.587 1.00 66.17 225 ARG B N 1
ATOM 1315 C CA . ARG B 1 82 ? 72.721 -12.501 42.861 1.00 58.95 225 ARG B CA 1
ATOM 1316 C C . ARG B 1 82 ? 73.833 -11.585 42.359 1.00 58.87 225 ARG B C 1
ATOM 1317 O O . ARG B 1 82 ? 74.310 -11.725 41.221 1.00 54.76 225 ARG B O 1
ATOM 1325 N N . PRO B 1 83 ? 74.291 -10.645 43.197 1.00 55.05 226 PRO B N 1
ATOM 1326 C CA . PRO B 1 83 ? 75.180 -9.582 42.693 1.00 51.07 226 PRO B CA 1
ATOM 1327 C C . PRO B 1 83 ? 76.572 -10.067 42.326 1.00 43.67 226 PRO B C 1
ATOM 1328 O O . PRO B 1 83 ? 77.183 -9.506 41.406 1.00 43.43 226 PRO B O 1
ATOM 1332 N N . ALA B 1 84 ? 77.105 -11.068 43.025 1.00 41.58 227 ALA B N 1
ATOM 1333 C CA . ALA B 1 84 ? 78.435 -11.568 42.697 1.00 40.47 227 ALA B CA 1
ATOM 1334 C C . ALA B 1 84 ? 78.473 -12.122 41.277 1.00 43.57 227 ALA B C 1
ATOM 1335 O O . ALA B 1 84 ? 79.383 -11.809 40.495 1.00 41.20 227 ALA B O 1
ATOM 1337 N N . LEU B 1 85 ? 77.472 -12.939 40.922 1.00 47.23 228 LEU B N 1
ATOM 1338 C CA . LEU B 1 85 ? 77.373 -13.481 39.569 1.00 36.89 228 LEU B CA 1
ATOM 1339 C C . LEU B 1 85 ? 77.152 -12.389 38.545 1.00 31.43 228 LEU B C 1
ATOM 1340 O O . LEU B 1 85 ? 77.725 -12.433 37.449 1.00 32.20 228 LEU B O 1
ATOM 1345 N N . GLN B 1 86 ? 76.296 -11.415 38.868 1.00 34.20 229 GLN B N 1
ATOM 1346 C CA . GLN B 1 86 ? 76.018 -10.344 37.921 1.00 34.07 229 GLN B CA 1
ATOM 1347 C C . GLN B 1 86 ? 77.279 -9.566 37.591 1.00 35.89 229 GLN B C 1
ATOM 1348 O O . GLN B 1 86 ? 77.510 -9.220 36.426 1.00 31.65 229 GLN B O 1
ATOM 1354 N N . ALA B 1 87 ? 78.109 -9.276 38.606 1.00 34.87 230 ALA B N 1
ATOM 1355 C CA . ALA B 1 87 ? 79.354 -8.558 38.359 1.00 37.40 230 ALA B CA 1
ATOM 1356 C C . ALA B 1 87 ? 80.302 -9.414 37.533 1.00 33.96 230 ALA B C 1
ATOM 1357 O O . ALA B 1 87 ? 80.880 -8.942 36.547 1.00 29.65 230 ALA B O 1
ATOM 1359 N N . GLY B 1 88 ? 80.457 -10.687 37.917 1.00 31.75 231 GLY B N 1
ATOM 1360 C CA . GLY B 1 88 ? 81.282 -11.591 37.127 1.00 29.81 231 GLY B CA 1
ATOM 1361 C C . GLY B 1 88 ? 80.832 -11.692 35.680 1.00 30.36 231 GLY B C 1
ATOM 1362 O O . GLY B 1 88 ? 81.658 -11.712 34.767 1.00 30.52 231 GLY B O 1
ATOM 1363 N N . LEU B 1 89 ? 79.516 -11.754 35.449 1.00 26.22 232 LEU B N 1
ATOM 1364 C CA . LEU B 1 89 ? 79.005 -11.804 34.076 1.00 25.04 232 LEU B CA 1
ATOM 1365 C C . LEU B 1 89 ? 79.273 -10.500 33.322 1.00 30.63 232 LEU B C 1
ATOM 1366 O O . LEU B 1 89 ? 79.706 -10.534 32.159 1.00 26.87 232 LEU B O 1
ATOM 1371 N N . TRP B 1 90 ? 79.029 -9.336 33.951 1.00 29.34 233 TRP B N 1
ATOM 1372 C CA . TRP B 1 90 ? 79.306 -8.079 33.246 1.00 29.21 233 TRP B CA 1
ATOM 1373 C C . TRP B 1 90 ? 80.792 -7.942 32.930 1.00 23.62 233 TRP B C 1
ATOM 1374 O O . TRP B 1 90 ? 81.152 -7.536 31.820 1.00 27.16 233 TRP B O 1
ATOM 1385 N N . GLU B 1 91 ? 81.674 -8.284 33.877 1.00 27.33 234 GLU B N 1
ATOM 1386 C CA . GLU B 1 91 ? 83.099 -8.239 33.567 1.00 27.94 234 GLU B CA 1
ATOM 1387 C C . GLU B 1 91 ? 83.426 -9.166 32.396 1.00 30.40 234 GLU B C 1
ATOM 1388 O O . GLU B 1 91 ? 84.160 -8.782 31.478 1.00 29.07 234 GLU B O 1
ATOM 1394 N N . LEU B 1 92 ? 82.851 -10.373 32.380 1.00 27.89 235 LEU B N 1
ATOM 1395 C CA . LEU B 1 92 ? 83.046 -11.258 31.236 1.00 28.42 235 LEU B CA 1
ATOM 1396 C C . LEU B 1 92 ? 82.583 -10.589 29.946 1.00 29.24 235 LEU B C 1
ATOM 1397 O O . LEU B 1 92 ? 83.260 -10.669 28.913 1.00 27.45 235 LEU B O 1
ATOM 1402 N N . ILE B 1 93 ? 81.423 -9.929 29.982 1.00 26.52 236 ILE B N 1
ATOM 1403 C CA . ILE B 1 93 ? 80.919 -9.256 28.786 1.00 32.34 236 ILE B CA 1
ATOM 1404 C C . ILE B 1 93 ? 81.861 -8.133 28.361 1.00 30.15 236 ILE B C 1
ATOM 1405 O O . ILE B 1 93 ? 82.069 -7.900 27.165 1.00 26.76 236 ILE B O 1
ATOM 1410 N N . ALA B 1 94 ? 82.440 -7.423 29.334 1.00 29.91 237 ALA B N 1
ATOM 1411 C CA . ALA B 1 94 ? 83.371 -6.345 29.018 1.00 29.41 237 ALA B CA 1
ATOM 1412 C C . ALA B 1 94 ? 84.582 -6.885 28.278 1.00 31.12 237 ALA B C 1
ATOM 1413 O O . ALA B 1 94 ? 85.063 -6.272 27.320 1.00 26.65 237 ALA B O 1
ATOM 1415 N N . GLN B 1 95 ? 85.080 -8.044 28.695 1.00 33.78 238 GLN B N 1
ATOM 1416 C CA . GLN B 1 95 ? 86.214 -8.622 27.990 1.00 32.85 238 GLN B CA 1
ATOM 1417 C C . GLN B 1 95 ? 85.806 -9.133 26.615 1.00 28.19 238 GLN B C 1
ATOM 1418 O O . GLN B 1 95 ? 86.622 -9.127 25.683 1.00 32.33 238 GLN B O 1
ATOM 1424 N N . ALA B 1 96 ? 84.544 -9.543 26.463 1.00 26.73 239 ALA B N 1
ATOM 1425 C CA . ALA B 1 96 ? 84.067 -9.980 25.157 1.00 31.32 239 ALA B CA 1
ATOM 1426 C C . ALA B 1 96 ? 83.986 -8.808 24.187 1.00 29.45 239 ALA B C 1
ATOM 1427 O O . ALA B 1 96 ? 84.433 -8.917 23.036 1.00 27.88 239 ALA B O 1
ATOM 1429 N N . ARG B 1 97 ? 83.457 -7.670 24.648 1.00 30.08 240 ARG B N 1
ATOM 1430 C CA . ARG B 1 97 ? 83.443 -6.466 23.820 1.00 33.64 240 ARG B CA 1
ATOM 1431 C C . ARG B 1 97 ? 84.856 -6.049 23.412 1.00 33.74 240 ARG B C 1
ATOM 1432 O O . ARG B 1 97 ? 85.097 -5.732 22.242 1.00 32.48 240 ARG B O 1
ATOM 1440 N N . GLU B 1 98 ? 85.810 -6.083 24.359 1.00 34.49 241 GLU B N 1
ATOM 1441 C CA . GLU B 1 98 ? 87.207 -5.742 24.073 1.00 35.43 241 GLU B CA 1
ATOM 1442 C C . GLU B 1 98 ? 87.788 -6.599 22.951 1.00 36.38 241 GLU B C 1
ATOM 1443 O O . GLU B 1 98 ? 88.439 -6.081 22.034 1.00 37.56 241 GLU B O 1
ATOM 1449 N N . LYS B 1 99 ? 87.624 -7.926 23.052 1.00 36.21 242 LYS B N 1
ATOM 1450 C CA . LYS B 1 99 ? 88.051 -8.828 21.983 1.00 38.95 242 LYS B CA 1
ATOM 1451 C C . LYS B 1 99 ? 87.461 -8.430 20.636 1.00 35.70 242 LYS B C 1
ATOM 1452 O O . LYS B 1 99 ? 88.162 -8.440 19.622 1.00 42.53 242 LYS B O 1
ATOM 1458 N N . GLN B 1 100 ? 86.172 -8.093 20.600 1.00 38.71 243 GLN B N 1
ATOM 1459 C CA . GLN B 1 100 ? 85.541 -7.606 19.372 1.00 40.82 243 GLN B CA 1
ATOM 1460 C C . GLN B 1 100 ? 85.911 -6.163 19.049 1.00 42.69 243 GLN B C 1
ATOM 1461 O O . GLN B 1 100 ? 85.301 -5.576 18.152 1.00 37.48 243 GLN B O 1
ATOM 1467 N N . GLY B 1 101 ? 86.881 -5.585 19.758 1.00 34.21 244 GLY B N 1
ATOM 1468 C CA . GLY B 1 101 ? 87.364 -4.262 19.429 1.00 38.56 244 GLY B CA 1
ATOM 1469 C C . GLY B 1 101 ? 86.415 -3.140 19.775 1.00 36.67 244 GLY B C 1
ATOM 1470 O O . GLY B 1 101 ? 86.473 -2.081 19.146 1.00 42.03 244 GLY B O 1
ATOM 1471 N N . ASP B 1 102 ? 85.552 -3.339 20.767 1.00 33.06 245 ASP B N 1
ATOM 1472 C CA . ASP B 1 102 ? 84.567 -2.351 21.198 1.00 33.46 245 ASP B CA 1
ATOM 1473 C C . ASP B 1 102 ? 84.947 -1.879 22.603 1.00 33.49 245 ASP B C 1
ATOM 1474 O O . ASP B 1 102 ? 84.430 -2.373 23.608 1.00 33.54 245 ASP B O 1
ATOM 1479 N N . SER B 1 103 ? 85.852 -0.905 22.670 1.00 32.44 246 S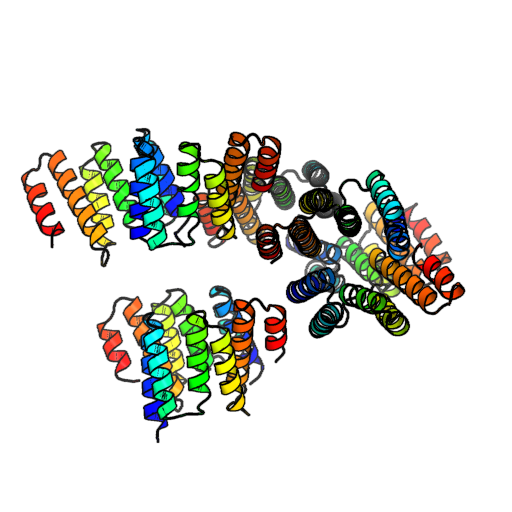ER B N 1
ATOM 1480 C CA . SER B 1 103 ? 86.240 -0.371 23.970 1.00 31.79 246 SER B CA 1
ATOM 1481 C C . SER B 1 103 ? 85.094 0.382 24.639 1.00 34.52 246 SER B C 1
ATOM 1482 O O . SER B 1 103 ? 85.056 0.472 25.871 1.00 33.38 246 SER B O 1
ATOM 1485 N N . ALA B 1 104 ? 84.154 0.924 23.862 1.00 35.26 247 ALA B N 1
ATOM 1486 C CA . ALA B 1 104 ? 83.053 1.657 24.476 1.00 38.70 247 ALA B CA 1
ATOM 1487 C C . ALA B 1 104 ? 82.102 0.704 25.190 1.00 33.88 247 ALA B C 1
ATOM 1488 O O . ALA B 1 104 ? 81.760 0.912 26.363 1.00 35.70 247 ALA B O 1
ATOM 1490 N N . GLY B 1 105 ? 81.665 -0.352 24.503 1.00 38.21 248 GLY B N 1
ATOM 1491 C CA . GLY B 1 105 ? 80.881 -1.377 25.175 1.00 36.36 248 GLY B CA 1
ATOM 1492 C C . GLY B 1 105 ? 81.604 -1.953 26.378 1.00 31.73 248 GLY B C 1
ATOM 1493 O O . GLY B 1 105 ? 81.011 -2.145 27.446 1.00 31.34 248 GLY B O 1
ATOM 1494 N N . ALA B 1 106 ? 82.900 -2.207 26.236 1.00 32.92 249 ALA B N 1
ATOM 1495 C CA . ALA B 1 106 ? 83.652 -2.778 27.346 1.00 31.39 249 ALA B CA 1
ATOM 1496 C C . ALA B 1 106 ? 83.602 -1.859 28.559 1.00 30.65 249 ALA B C 1
ATOM 1497 O O . ALA B 1 106 ? 83.280 -2.294 29.674 1.00 29.56 249 ALA B O 1
ATOM 1499 N N . ALA B 1 107 ? 83.899 -0.572 28.356 1.00 32.80 250 ALA B N 1
ATOM 1500 C CA . ALA B 1 107 ? 83.874 0.374 29.470 1.00 29.91 250 ALA B CA 1
ATOM 1501 C C . ALA B 1 107 ? 82.485 0.448 30.092 1.00 29.83 250 ALA B C 1
ATOM 1502 O O . ALA B 1 107 ? 82.342 0.498 31.322 1.00 30.12 250 ALA B O 1
ATOM 1504 N N . LEU B 1 108 ? 81.448 0.469 29.255 1.00 31.39 251 LEU B N 1
ATOM 1505 C CA . LEU B 1 108 ? 80.108 0.617 29.804 1.00 30.27 251 LEU B CA 1
ATOM 1506 C C . LEU B 1 108 ? 79.675 -0.651 30.511 1.00 27.87 251 LEU B C 1
ATOM 1507 O O . LEU B 1 108 ? 78.982 -0.581 31.530 1.00 27.89 251 LEU B O 1
ATOM 1512 N N . ALA B 1 109 ? 80.095 -1.812 30.007 1.00 28.72 252 ALA B N 1
ATOM 1513 C CA . ALA B 1 109 ? 79.798 -3.051 30.718 1.00 31.11 252 ALA B CA 1
ATOM 1514 C C . ALA B 1 109 ? 80.465 -3.061 32.092 1.00 34.46 252 ALA B C 1
ATOM 1515 O O . ALA B 1 109 ? 79.858 -3.498 33.080 1.00 32.63 252 ALA B O 1
ATOM 1517 N N . ARG B 1 110 ? 81.705 -2.560 32.178 1.00 32.94 253 ARG B N 1
ATOM 1518 C CA . ARG B 1 110 ? 82.410 -2.516 33.459 1.00 34.63 253 ARG B CA 1
ATOM 1519 C C . ARG B 1 110 ? 81.769 -1.563 34.455 1.00 36.05 253 ARG B C 1
ATOM 1520 O O . ARG B 1 110 ? 81.962 -1.738 35.661 1.00 41.44 253 ARG B O 1
ATOM 1528 N N . GLN B 1 111 ? 81.067 -0.522 33.998 1.00 37.35 254 GLN B N 1
ATOM 1529 C CA . GLN B 1 111 ? 80.309 0.284 34.949 1.00 42.09 254 GLN B CA 1
ATOM 1530 C C . GLN B 1 111 ? 79.278 -0.583 35.647 1.00 42.02 254 GLN B C 1
ATOM 1531 O O . GLN B 1 111 ? 79.148 -0.560 36.874 1.00 47.95 254 GLN B O 1
ATOM 1537 N N . LYS B 1 112 ? 78.547 -1.372 34.862 1.00 43.27 255 LYS B N 1
ATOM 1538 C CA . LYS B 1 112 ? 77.497 -2.221 35.405 1.00 40.27 255 LYS B CA 1
ATOM 1539 C C . LYS B 1 112 ? 78.060 -3.252 36.374 1.00 40.40 255 LYS B C 1
ATOM 1540 O O . LYS B 1 112 ? 77.421 -3.572 37.379 1.00 45.06 255 LYS B O 1
ATOM 1546 N N . ALA B 1 113 ? 79.267 -3.765 36.097 1.00 38.18 256 ALA B N 1
ATOM 1547 C CA . ALA B 1 113 ? 79.873 -4.779 36.958 1.00 43.22 256 ALA B CA 1
ATOM 1548 C C . ALA B 1 113 ? 80.171 -4.238 38.355 1.00 51.12 256 ALA B C 1
ATOM 1549 O O . ALA B 1 113 ? 80.042 -4.966 39.346 1.00 52.92 256 ALA B O 1
ATOM 1551 N N . LYS B 1 114 ? 80.587 -2.978 38.459 1.00 51.89 257 LYS B N 1
ATOM 1552 C CA . LYS B 1 114 ? 80.911 -2.359 39.746 1.00 62.69 257 LYS B CA 1
ATOM 1553 C C . LYS B 1 114 ? 79.773 -1.401 40.099 1.00 64.24 257 LYS B C 1
ATOM 1554 O O . LYS B 1 114 ? 79.838 -0.197 39.846 1.00 70.11 257 LYS B O 1
ATOM 1560 N N . VAL B 1 115 ? 78.717 -1.957 40.688 1.00 63.62 258 VAL B N 1
ATOM 1561 C CA . VAL B 1 115 ? 77.541 -1.177 41.038 1.00 66.85 258 VAL B CA 1
ATOM 1562 C C . VAL B 1 115 ? 76.747 -1.892 42.123 1.00 69.19 258 VAL B C 1
ATOM 1563 O O . VAL B 1 115 ? 77.119 -1.859 43.294 1.00 75.11 258 VAL B O 1
ATOM 1567 N N . LEU C 1 11 ? 79.926 -4.940 54.422 1.00 61.90 154 LEU C N 1
ATOM 1568 C CA . LEU C 1 11 ? 81.197 -4.739 53.731 1.00 63.85 154 LEU C CA 1
ATOM 1569 C C . LEU C 1 11 ? 81.298 -5.669 52.519 1.00 65.78 154 LEU C C 1
ATOM 1570 O O . LEU C 1 11 ? 82.375 -5.844 51.938 1.00 60.23 154 LEU C O 1
ATOM 1575 N N . ASP C 1 12 ? 80.151 -6.247 52.137 1.00 72.09 155 ASP C N 1
ATOM 1576 C CA . ASP C 1 12 ? 80.110 -7.208 51.034 1.00 73.01 155 ASP C CA 1
ATOM 1577 C C . ASP C 1 12 ? 80.425 -6.552 49.694 1.00 64.15 155 ASP C C 1
ATOM 1578 O O . ASP C 1 12 ? 81.021 -7.185 48.814 1.00 58.51 155 ASP C O 1
ATOM 1583 N N . GLY C 1 13 ? 80.015 -5.298 49.510 1.00 57.23 156 GLY C N 1
ATOM 1584 C CA . GLY C 1 13 ? 80.258 -4.575 48.285 1.00 46.01 156 GLY C CA 1
ATOM 1585 C C . GLY C 1 13 ? 81.727 -4.415 47.938 1.00 48.59 156 GLY C C 1
ATOM 1586 O O . GLY C 1 13 ? 82.163 -4.774 46.835 1.00 45.30 156 GLY C O 1
ATOM 1587 N N . PRO C 1 14 ? 82.520 -3.845 48.858 1.00 50.95 157 PRO C N 1
ATOM 1588 C CA . PRO C 1 14 ? 83.956 -3.679 48.567 1.00 44.66 157 PRO C CA 1
ATOM 1589 C C . PRO C 1 14 ? 84.647 -4.984 48.231 1.00 40.32 157 PRO C C 1
ATOM 1590 O O . PRO C 1 14 ? 85.471 -5.026 47.308 1.00 36.81 157 PRO C O 1
ATOM 1594 N N . VAL C 1 15 ? 84.341 -6.056 48.960 1.00 38.43 158 VAL C N 1
ATOM 1595 C CA . VAL C 1 15 ? 84.923 -7.349 48.626 1.00 40.04 158 VAL C CA 1
ATOM 1596 C C . VAL C 1 15 ? 84.631 -7.694 47.168 1.00 34.85 158 VAL C C 1
ATOM 1597 O O . VAL C 1 15 ? 85.544 -7.961 46.374 1.00 33.27 158 VAL C O 1
ATOM 1601 N N . LEU C 1 16 ? 83.363 -7.602 46.772 1.00 38.72 159 LEU C N 1
ATOM 1602 C CA . LEU C 1 16 ? 83.001 -7.949 45.404 1.00 33.73 159 LEU C CA 1
ATOM 1603 C C . LEU C 1 16 ? 83.718 -7.068 44.383 1.00 34.87 159 LEU C C 1
ATOM 1604 O O . LEU C 1 16 ? 84.187 -7.565 43.349 1.00 33.46 159 LEU C O 1
ATOM 1609 N N . ALA C 1 17 ? 83.836 -5.765 44.667 1.00 33.37 160 ALA C N 1
ATOM 1610 C CA . ALA C 1 17 ? 84.520 -4.861 43.747 1.00 34.70 160 ALA C CA 1
ATOM 1611 C C . ALA C 1 17 ? 85.970 -5.285 43.517 1.00 33.76 160 ALA C C 1
ATOM 1612 O O . ALA C 1 17 ? 86.494 -5.178 42.396 1.00 34.45 160 ALA C O 1
ATOM 1614 N N . MET C 1 18 ? 86.641 -5.770 44.560 1.00 37.62 161 MET C N 1
ATOM 1615 C CA . MET C 1 18 ? 88.003 -6.265 44.370 1.00 35.95 161 MET C CA 1
ATOM 1616 C C . MET C 1 18 ? 88.021 -7.584 43.614 1.00 33.61 161 MET C C 1
ATOM 1617 O O . MET C 1 18 ? 88.909 -7.813 42.783 1.00 35.20 161 MET C O 1
ATOM 1622 N N . LEU C 1 19 ? 87.041 -8.448 43.870 1.00 33.66 162 LEU C N 1
ATOM 1623 C CA . LEU C 1 19 ? 86.915 -9.679 43.089 1.00 35.16 162 LEU C CA 1
ATOM 1624 C C . LEU C 1 19 ? 86.814 -9.374 41.598 1.00 35.42 162 LEU C C 1
ATOM 1625 O O . LEU C 1 19 ? 87.495 -10.000 40.777 1.00 33.00 162 LEU C O 1
ATOM 1630 N N . THR C 1 20 ? 85.989 -8.388 41.223 1.00 35.65 163 THR C N 1
ATOM 1631 C CA . THR C 1 20 ? 85.847 -8.107 39.798 1.00 36.70 163 THR C CA 1
ATOM 1632 C C . THR C 1 20 ? 87.079 -7.410 39.230 1.00 31.79 163 THR C C 1
ATOM 1633 O O . THR C 1 20 ? 87.418 -7.623 38.060 1.00 33.63 163 THR C O 1
ATOM 1637 N N . THR C 1 21 ? 87.762 -6.584 40.024 1.00 35.44 164 THR C N 1
ATOM 1638 C CA . THR C 1 21 ? 89.037 -6.020 39.568 1.00 35.67 164 THR C CA 1
ATOM 1639 C C . THR C 1 21 ? 90.043 -7.120 39.265 1.00 33.10 164 THR C C 1
ATOM 1640 O O . THR C 1 21 ? 90.650 -7.145 38.182 1.00 31.47 164 THR C O 1
ATOM 1644 N N . ALA C 1 22 ? 90.233 -8.036 40.221 1.00 33.84 165 ALA C N 1
ATOM 1645 C CA . ALA C 1 22 ? 91.096 -9.191 40.003 1.00 36.16 165 ALA C CA 1
ATOM 1646 C C . ALA C 1 22 ? 90.698 -9.946 38.744 1.00 35.41 165 ALA C C 1
ATOM 1647 O O . ALA C 1 22 ? 91.555 -10.342 37.944 1.00 34.16 165 ALA C O 1
ATOM 1649 N N . GLN C 1 23 ? 89.396 -10.157 38.550 1.00 35.15 166 GLN C N 1
ATOM 1650 C CA . GLN C 1 23 ? 88.949 -10.862 37.360 1.00 34.78 166 GLN C CA 1
ATOM 1651 C C . GLN C 1 23 ? 89.324 -10.083 36.108 1.00 32.21 166 GLN C C 1
ATOM 1652 O O . GLN C 1 23 ? 89.739 -10.673 35.102 1.00 31.71 166 GLN C O 1
ATOM 1658 N N . GLN C 1 24 ? 89.218 -8.748 36.161 1.00 37.58 167 GLN C N 1
ATOM 1659 C CA . GLN C 1 24 ? 89.632 -7.928 35.024 1.00 33.59 167 GLN C CA 1
ATOM 1660 C C . GLN C 1 24 ? 91.131 -8.040 34.789 1.00 33.64 167 GLN C C 1
ATOM 1661 O O . GLN C 1 24 ? 91.581 -8.284 33.661 1.00 32.97 167 GLN C O 1
ATOM 1667 N N . GLN C 1 25 ? 91.921 -7.853 35.851 1.00 31.48 168 GLN C N 1
ATOM 1668 C CA . GLN C 1 25 ? 93.368 -7.971 35.723 1.00 35.83 168 GLN C CA 1
ATOM 1669 C C . GLN C 1 25 ? 93.783 -9.370 35.266 1.00 38.69 168 GLN C C 1
ATOM 1670 O O . GLN C 1 25 ? 94.627 -9.504 34.371 1.00 38.29 168 GLN C O 1
ATOM 1676 N N . GLN C 1 26 ? 93.204 -10.423 35.848 1.00 33.29 169 GLN C N 1
ATOM 1677 C CA . GLN C 1 26 ? 93.520 -11.760 35.342 1.00 38.87 169 GLN C CA 1
ATOM 1678 C C . GLN C 1 26 ? 93.220 -11.853 33.851 1.00 40.21 169 GLN C C 1
ATOM 1679 O O . GLN C 1 26 ? 94.086 -12.244 33.057 1.00 38.63 169 GLN C O 1
ATOM 1685 N N . GLY C 1 27 ? 92.002 -11.459 33.449 1.00 37.28 170 GLY C N 1
ATOM 1686 C CA . GLY C 1 27 ? 91.651 -11.460 32.036 1.00 40.00 170 GLY C CA 1
ATOM 1687 C C . GLY C 1 27 ? 92.598 -10.644 31.171 1.00 41.75 170 GLY C C 1
ATOM 1688 O O . GLY C 1 27 ? 92.742 -10.911 29.975 1.00 42.98 170 GLY C O 1
ATOM 1689 N N . SER C 1 28 ? 93.251 -9.641 31.748 1.00 40.92 171 SER C N 1
ATOM 1690 C CA . SER C 1 28 ? 94.258 -8.899 31.002 1.00 45.79 171 SER C CA 1
ATOM 1691 C C . SER C 1 28 ? 95.625 -9.569 31.036 1.00 48.83 171 SER C C 1
ATOM 1692 O O . SER C 1 28 ? 96.566 -9.047 30.430 1.00 55.04 171 SER C O 1
ATOM 1695 N N . GLY C 1 29 ? 95.758 -10.712 31.708 1.00 46.00 172 GLY C N 1
ATOM 1696 C CA . GLY C 1 29 ? 97.033 -11.387 31.818 1.00 46.28 172 GLY C CA 1
ATOM 1697 C C . GLY C 1 29 ? 97.928 -10.876 32.921 1.00 46.69 172 GLY C C 1
ATOM 1698 O O . GLY C 1 29 ? 99.056 -11.368 33.058 1.00 49.61 172 GLY C O 1
ATOM 1699 N N . ASP C 1 30 ? 97.455 -9.922 33.724 1.00 44.51 173 ASP C N 1
ATOM 1700 C CA . ASP C 1 30 ? 98.225 -9.374 34.840 1.00 40.96 173 ASP C CA 1
ATOM 1701 C C . ASP C 1 30 ? 97.872 -10.119 36.131 1.00 34.18 173 ASP C C 1
ATOM 1702 O O . ASP C 1 30 ? 97.235 -9.602 37.055 1.00 35.85 173 ASP C O 1
ATOM 1707 N N . LEU C 1 31 ? 98.335 -11.369 36.183 1.00 36.88 174 LEU C N 1
ATOM 1708 C CA . LEU C 1 31 ? 98.049 -12.215 37.333 1.00 33.86 174 LEU C CA 1
ATOM 1709 C C . LEU C 1 31 ? 98.654 -11.653 38.607 1.00 32.90 174 LEU C C 1
ATOM 1710 O O . LEU C 1 31 ? 98.139 -11.913 39.695 1.00 26.47 174 LEU C O 1
ATOM 1715 N N . ASN C 1 32 ? 99.744 -10.893 38.491 1.00 37.19 175 ASN C N 1
ATOM 1716 C CA . ASN C 1 32 ? 100.389 -10.323 39.675 1.00 40.58 175 ASN C CA 1
ATOM 1717 C C . ASN C 1 32 ? 99.511 -9.264 40.335 1.00 34.69 175 ASN C C 1
ATOM 1718 O O . ASN C 1 32 ? 99.412 -9.211 41.567 1.00 33.00 175 ASN C O 1
ATOM 1723 N N . SER C 1 33 ? 98.859 -8.420 39.535 1.00 31.20 176 SER C N 1
ATOM 1724 C CA . SER C 1 33 ? 97.910 -7.459 40.092 1.00 34.82 176 SER C CA 1
ATOM 1725 C C . SER C 1 33 ? 96.648 -8.152 40.593 1.00 32.17 176 SER C C 1
ATOM 1726 O O . SER C 1 33 ? 96.069 -7.735 41.603 1.00 30.21 176 SER C O 1
ATOM 1729 N N . ALA C 1 34 ? 96.190 -9.195 39.886 1.00 32.20 177 ALA C N 1
ATOM 1730 C CA . ALA C 1 34 ? 95.030 -9.951 40.350 1.00 27.60 177 ALA C CA 1
ATOM 1731 C C . ALA C 1 34 ? 95.274 -10.509 41.748 1.00 27.63 177 ALA C C 1
ATOM 1732 O O . ALA C 1 34 ? 94.407 -10.423 42.625 1.00 28.59 177 ALA C O 1
ATOM 1734 N N . ALA C 1 35 ? 96.461 -11.067 41.975 1.00 29.75 178 ALA C N 1
ATOM 1735 C CA . ALA C 1 35 ? 96.795 -11.595 43.293 1.00 32.95 178 ALA C CA 1
ATOM 1736 C C . ALA C 1 35 ? 96.790 -10.493 44.348 1.00 29.36 178 ALA C C 1
ATOM 1737 O O . ALA C 1 35 ? 96.272 -10.687 45.458 1.00 29.81 178 ALA C O 1
ATOM 1739 N N . ALA C 1 36 ? 97.335 -9.321 44.014 1.00 26.31 179 ALA C N 1
ATOM 1740 C CA . ALA C 1 36 ? 97.347 -8.215 44.974 1.00 29.88 179 ALA C CA 1
ATOM 1741 C C . ALA C 1 36 ? 95.935 -7.748 45.316 1.00 27.88 179 ALA C C 1
ATOM 1742 O O . ALA C 1 36 ? 95.643 -7.482 46.485 1.00 29.83 179 ALA C O 1
ATOM 1744 N N . SER C 1 37 ? 95.045 -7.646 44.313 1.00 26.35 180 SER C N 1
ATOM 1745 C CA . SER C 1 37 ? 93.648 -7.316 44.598 1.00 28.10 180 SER C CA 1
ATOM 1746 C C . SER C 1 37 ? 93.003 -8.350 45.499 1.00 26.68 180 SER C C 1
ATOM 1747 O O . SER C 1 37 ? 92.245 -8.001 46.414 1.00 33.10 180 SER C O 1
ATOM 1750 N N . LEU C 1 38 ? 93.255 -9.632 45.228 1.00 28.09 181 LEU C N 1
ATOM 1751 C CA . LEU C 1 38 ? 92.721 -10.686 46.082 1.00 28.85 181 LEU C CA 1
ATOM 1752 C C . LEU C 1 38 ? 93.317 -10.617 47.483 1.00 26.89 181 LEU C C 1
ATOM 1753 O O . LEU C 1 38 ? 92.601 -10.823 48.470 1.00 28.55 181 LEU C O 1
ATOM 1758 N N . GLU C 1 39 ? 94.628 -10.334 47.599 1.00 24.72 182 GLU C N 1
ATOM 1759 C CA . GLU C 1 39 ? 95.217 -10.132 48.924 1.00 27.11 182 GLU C CA 1
ATOM 1760 C C . GLU C 1 39 ? 94.606 -8.919 49.605 1.00 29.57 182 GLU C C 1
ATOM 1761 O O . GLU C 1 39 ? 94.433 -8.906 50.827 1.00 31.64 182 GLU C O 1
ATOM 1767 N N . ARG C 1 40 ? 94.232 -7.906 48.820 1.00 29.15 183 ARG C N 1
ATOM 1768 C CA . ARG C 1 40 ? 93.572 -6.747 49.397 1.00 28.74 183 ARG C CA 1
ATOM 1769 C C . ARG C 1 40 ? 92.160 -7.092 49.865 1.00 27.69 183 ARG C C 1
ATOM 1770 O O . ARG C 1 40 ? 91.725 -6.642 50.927 1.00 28.93 183 ARG C O 1
ATOM 1778 N N . ALA C 1 41 ? 91.436 -7.918 49.115 1.00 34.85 184 ALA C N 1
ATOM 1779 C CA . ALA C 1 41 ? 90.127 -8.355 49.599 1.00 34.61 184 ALA C CA 1
ATOM 1780 C C . ALA C 1 41 ? 90.238 -9.167 50.894 1.00 34.49 184 ALA C C 1
ATOM 1781 O O . ALA C 1 41 ? 89.303 -9.180 51.707 1.00 36.15 184 ALA C O 1
ATOM 1783 N N . GLN C 1 42 ? 91.377 -9.825 51.122 1.00 31.54 185 GLN C N 1
ATOM 1784 C CA . GLN C 1 42 ? 91.588 -10.534 52.384 1.00 36.01 185 GLN C CA 1
ATOM 1785 C C . GLN C 1 42 ? 91.658 -9.586 53.579 1.00 34.12 185 GLN C C 1
ATOM 1786 O O . GLN C 1 42 ? 91.381 -10.003 54.708 1.00 30.01 185 GLN C O 1
ATOM 1792 N N . ARG C 1 43 ? 92.049 -8.323 53.369 1.00 34.35 186 ARG C N 1
ATOM 1793 C CA . ARG C 1 43 ? 92.041 -7.369 54.475 1.00 31.60 186 ARG C CA 1
ATOM 1794 C C . ARG C 1 43 ? 90.622 -7.151 54.991 1.00 33.88 186 ARG C C 1
ATOM 1795 O O . ARG C 1 43 ? 90.435 -6.884 56.182 1.00 33.67 186 ARG C O 1
ATOM 1803 N N . ILE C 1 44 ? 89.621 -7.295 54.118 1.00 35.23 187 ILE C N 1
ATOM 1804 C CA . ILE C 1 44 ? 88.210 -7.156 54.492 1.00 42.32 187 ILE C CA 1
ATOM 1805 C C . ILE C 1 44 ? 87.589 -8.493 54.880 1.00 44.04 187 ILE C C 1
ATOM 1806 O O . ILE C 1 44 ? 86.909 -8.614 55.902 1.00 45.35 187 ILE C O 1
ATOM 1811 N N . ALA C 1 45 ? 87.773 -9.522 54.057 1.00 41.62 188 ALA C N 1
ATOM 1812 C CA . ALA C 1 45 ? 87.120 -10.818 54.242 1.00 45.85 188 ALA C CA 1
ATOM 1813 C C . ALA C 1 45 ? 88.207 -11.862 54.442 1.00 39.26 188 ALA C C 1
ATOM 1814 O O . ALA C 1 45 ? 88.519 -12.609 53.500 1.00 46.03 188 ALA C O 1
ATOM 1816 N N . PRO C 1 46 ? 88.837 -11.936 55.619 1.00 43.36 189 PRO C N 1
ATOM 1817 C CA . PRO C 1 46 ? 90.004 -12.810 55.737 1.00 43.20 189 PRO C CA 1
ATOM 1818 C C . PRO C 1 46 ? 89.641 -14.288 55.669 1.00 46.90 189 PRO C C 1
ATOM 1819 O O . PRO C 1 46 ? 90.496 -15.103 55.299 1.00 44.38 189 PRO C O 1
ATOM 1823 N N . ARG C 1 47 ? 88.392 -14.643 55.969 1.00 51.04 190 ARG C N 1
ATOM 1824 C CA . ARG C 1 47 ? 87.941 -16.023 56.101 1.00 55.05 190 ARG C CA 1
ATOM 1825 C C . ARG C 1 47 ? 86.975 -16.419 54.988 1.00 50.45 190 ARG C C 1
ATOM 1826 O O . ARG C 1 47 ? 86.117 -17.284 55.176 1.00 54.04 190 ARG C O 1
ATOM 1834 N N . GLU C 1 48 ? 87.096 -15.790 53.827 1.00 47.39 191 GLU C N 1
ATOM 1835 C CA . GLU C 1 48 ? 86.127 -16.019 52.777 1.00 46.52 191 GLU C CA 1
ATOM 1836 C C . GLU C 1 48 ? 86.692 -17.036 51.806 1.00 41.81 191 GLU C C 1
ATOM 1837 O O . GLU C 1 48 ? 87.650 -16.721 51.085 1.00 38.26 191 GLU C O 1
ATOM 1843 N N . PRO C 1 49 ? 86.150 -18.258 51.756 1.00 45.96 192 PRO C N 1
ATOM 1844 C CA . PRO C 1 49 ? 86.694 -19.268 50.834 1.00 43.29 192 PRO C CA 1
ATOM 1845 C C . PRO C 1 49 ? 86.532 -18.904 49.369 1.00 38.58 192 PRO C C 1
ATOM 1846 O O . PRO C 1 49 ? 87.243 -19.464 48.530 1.00 37.08 192 PRO C O 1
ATOM 1850 N N . GLN C 1 50 ? 85.636 -17.971 49.028 1.00 41.32 193 GLN C N 1
ATOM 1851 C CA . GLN C 1 50 ? 85.519 -17.567 47.630 1.00 43.10 193 GLN C CA 1
ATOM 1852 C C . GLN C 1 50 ? 86.726 -16.763 47.184 1.00 37.29 193 GLN C C 1
ATOM 1853 O O . GLN C 1 50 ? 87.246 -16.979 46.084 1.00 36.81 193 GLN C O 1
ATOM 1859 N N . VAL C 1 51 ? 87.166 -15.816 48.021 1.00 38.27 194 VAL C N 1
ATOM 1860 C CA . VAL C 1 51 ? 88.415 -15.094 47.786 1.00 33.26 194 VAL C CA 1
ATOM 1861 C C . VAL C 1 51 ? 89.588 -16.065 47.697 1.00 32.97 194 VAL C C 1
ATOM 1862 O O . VAL C 1 51 ? 90.418 -15.982 46.781 1.00 32.26 194 VAL C O 1
ATOM 1866 N N . LEU C 1 52 ? 89.698 -16.984 48.669 1.00 32.00 195 LEU C N 1
ATOM 1867 C CA . LEU C 1 52 ? 90.835 -17.902 48.684 1.00 30.50 195 LEU C CA 1
ATOM 1868 C C . LEU C 1 52 ? 90.819 -18.818 47.469 1.00 30.09 195 LEU C C 1
ATOM 1869 O O . LEU C 1 52 ? 91.878 -19.182 46.949 1.00 27.24 195 LEU C O 1
ATOM 1874 N N . TYR C 1 53 ? 89.627 -19.168 46.991 1.00 32.50 196 TYR C N 1
ATOM 1875 C CA . TYR C 1 53 ? 89.499 -19.986 45.796 1.00 31.33 196 TYR C CA 1
ATOM 1876 C C . TYR C 1 53 ? 90.013 -19.242 44.570 1.00 34.47 196 TYR C C 1
ATOM 1877 O O . TYR C 1 53 ? 90.783 -19.792 43.769 1.00 32.63 196 TYR C O 1
ATOM 1886 N N . ARG C 1 54 ? 89.588 -17.987 44.404 1.00 33.49 197 ARG C N 1
ATOM 1887 C CA . ARG C 1 54 ? 90.075 -17.186 43.288 1.00 32.38 197 ARG C CA 1
ATOM 1888 C C . ARG C 1 54 ? 91.574 -16.956 43.405 1.00 27.76 197 ARG C C 1
ATOM 1889 O O . ARG C 1 54 ? 92.301 -17.025 42.410 1.00 29.13 197 ARG C O 1
ATOM 1897 N N . LEU C 1 55 ? 92.069 -16.736 44.617 1.00 26.70 198 LEU C N 1
ATOM 1898 C CA . LEU C 1 55 ? 93.499 -16.495 44.752 1.00 26.23 198 LEU C CA 1
ATOM 1899 C C . LEU C 1 55 ? 94.306 -17.766 44.499 1.00 28.26 198 LEU C C 1
ATOM 1900 O O . LEU C 1 55 ? 95.352 -17.718 43.830 1.00 26.27 198 LEU C O 1
ATOM 1905 N N . ALA C 1 56 ? 93.820 -18.916 44.992 1.00 25.97 199 ALA C N 1
ATOM 1906 C CA . ALA C 1 56 ? 94.436 -20.195 44.635 1.00 26.54 199 ALA C CA 1
ATOM 1907 C C . ALA C 1 56 ? 94.485 -20.393 43.126 1.00 25.82 199 ALA C C 1
ATOM 1908 O O . ALA C 1 56 ? 95.474 -20.924 42.596 1.00 27.92 199 ALA C O 1
ATOM 1910 N N . GLN C 1 57 ? 93.422 -19.987 42.416 1.00 30.30 200 GLN C N 1
ATOM 1911 C CA . GLN C 1 57 ? 93.409 -20.094 40.961 1.00 27.45 200 GLN C CA 1
ATOM 1912 C C . GLN C 1 57 ? 94.475 -19.210 40.331 1.00 22.04 200 GLN C C 1
ATOM 1913 O O . GLN C 1 57 ? 95.153 -19.607 39.374 1.00 23.27 200 GLN C O 1
ATOM 1919 N N . VAL C 1 58 ? 94.547 -17.960 40.774 1.00 22.98 201 VAL C N 1
ATOM 1920 C CA . VAL C 1 58 ? 95.534 -17.041 40.221 1.00 27.54 201 VAL C CA 1
ATOM 1921 C C . VAL C 1 58 ? 96.948 -17.566 40.444 1.00 28.12 201 VAL C C 1
ATOM 1922 O O . VAL C 1 58 ? 97.806 -17.496 39.549 1.00 31.37 201 VAL C O 1
ATOM 1926 N N . ARG C 1 59 ? 97.222 -18.091 41.635 1.00 25.19 202 ARG C N 1
ATOM 1927 C CA . ARG C 1 59 ? 98.573 -18.578 41.889 1.00 28.85 202 ARG C CA 1
ATOM 1928 C C . ARG C 1 59 ? 98.864 -19.843 41.094 1.00 27.47 202 ARG C C 1
ATOM 1929 O O . ARG C 1 59 ? 100.003 -20.050 40.665 1.00 31.93 202 ARG C O 1
ATOM 1937 N N . LEU C 1 60 ? 97.853 -20.678 40.857 1.00 24.83 203 LEU C N 1
ATOM 1938 C CA . LEU C 1 60 ? 98.073 -21.856 40.028 1.00 28.01 203 LEU C CA 1
ATOM 1939 C C . LEU C 1 60 ? 98.372 -21.450 38.589 1.00 33.31 203 LEU C C 1
ATOM 1940 O O . LEU C 1 60 ? 99.278 -22.004 37.952 1.00 32.17 203 LEU C O 1
ATOM 1945 N N . ALA C 1 61 ? 97.634 -20.455 38.084 1.00 30.87 204 ALA C N 1
ATOM 1946 C CA . ALA C 1 61 ? 97.869 -19.913 36.759 1.00 27.63 204 ALA C CA 1
ATOM 1947 C C . ALA C 1 61 ? 99.246 -19.280 36.637 1.00 30.72 204 ALA C C 1
ATOM 1948 O O . ALA C 1 61 ? 99.833 -19.302 35.555 1.00 40.36 204 ALA C O 1
ATOM 1950 N N . GLN C 1 62 ? 99.780 -18.699 37.713 1.00 31.15 205 GLN C N 1
ATOM 1951 C CA . GLN C 1 62 ? 101.163 -18.236 37.651 1.00 31.41 205 GLN C CA 1
ATOM 1952 C C . GLN C 1 62 ? 102.170 -19.385 37.690 1.00 39.65 205 GLN C C 1
ATOM 1953 O O . GLN C 1 62 ? 103.348 -19.152 37.412 1.00 39.65 205 GLN C O 1
ATOM 1959 N N . GLY C 1 63 ? 101.741 -20.605 38.018 1.00 35.61 206 GLY C N 1
ATOM 1960 C CA . GLY C 1 63 ? 102.638 -21.740 38.152 1.00 37.87 206 GLY C CA 1
ATOM 1961 C C . GLY C 1 63 ? 103.118 -22.027 39.561 1.00 39.71 206 GLY C C 1
ATOM 1962 O O . GLY C 1 63 ? 104.035 -22.840 39.736 1.00 40.12 206 GLY C O 1
ATOM 1963 N N . ASP C 1 64 ? 102.530 -21.394 40.574 1.00 38.13 207 ASP C N 1
ATOM 1964 C CA . ASP C 1 64 ? 102.962 -21.581 41.958 1.00 38.33 207 ASP C CA 1
ATOM 1965 C C . ASP C 1 64 ? 102.052 -22.616 42.620 1.00 34.15 207 ASP C C 1
ATOM 1966 O O . ASP C 1 64 ? 101.230 -22.335 43.501 1.00 29.59 207 ASP C O 1
ATOM 1971 N N . ALA C 1 65 ? 102.217 -23.851 42.145 1.00 33.05 208 ALA C N 1
ATOM 1972 C CA . ALA C 1 65 ? 101.288 -24.917 42.495 1.00 35.18 208 ALA C CA 1
ATOM 1973 C C . ALA C 1 65 ? 101.325 -25.218 43.984 1.00 32.71 208 ALA C C 1
ATOM 1974 O O . ALA C 1 65 ? 100.270 -25.408 44.610 1.00 26.07 208 ALA C O 1
ATOM 1976 N N . ALA C 1 66 ? 102.522 -25.242 44.576 1.00 31.37 209 ALA C N 1
ATOM 1977 C CA . ALA C 1 66 ? 102.624 -25.536 46.001 1.00 31.20 209 ALA C CA 1
ATOM 1978 C C . ALA C 1 66 ? 101.925 -24.460 46.820 1.00 23.93 209 ALA C C 1
ATOM 1979 O O . ALA C 1 66 ? 101.219 -24.769 47.791 1.00 25.93 209 ALA C O 1
ATOM 1981 N N . GLN C 1 67 ? 102.091 -23.188 46.429 1.00 24.73 210 GLN C N 1
ATOM 1982 C CA . GLN C 1 67 ? 101.378 -22.094 47.092 1.00 26.35 210 GLN C CA 1
ATOM 1983 C C . GLN C 1 67 ? 99.879 -22.188 46.842 1.00 23.59 210 GLN C C 1
ATOM 1984 O O . GLN C 1 67 ? 99.071 -22.017 47.763 1.00 26.02 210 GLN C O 1
ATOM 1990 N N . ALA C 1 68 ? 99.487 -22.425 45.592 1.00 24.12 211 ALA C N 1
ATOM 1991 C CA . ALA C 1 68 ? 98.072 -22.580 45.283 1.00 27.33 211 ALA C CA 1
ATOM 1992 C C . ALA C 1 68 ? 97.441 -23.660 46.149 1.00 23.03 211 ALA C C 1
ATOM 1993 O O . ALA C 1 68 ? 96.351 -23.469 46.699 1.00 20.52 211 ALA C O 1
ATOM 1995 N N . GLU C 1 69 ? 98.128 -24.796 46.309 1.00 27.26 212 GLU C N 1
ATOM 1996 C CA . GLU C 1 69 ? 97.547 -25.883 47.093 1.00 23.84 212 GLU C CA 1
ATOM 1997 C C . GLU C 1 69 ? 97.292 -25.445 48.528 1.00 27.64 212 GLU C C 1
ATOM 1998 O O . GLU C 1 69 ? 96.235 -25.738 49.100 1.00 28.28 212 GLU C O 1
ATOM 2004 N N . GLN C 1 70 ? 98.241 -24.710 49.117 1.00 26.93 213 GLN C N 1
ATOM 2005 C CA . GLN C 1 70 ? 98.088 -24.253 50.493 1.00 24.26 213 GLN C CA 1
ATOM 2006 C C . GLN C 1 70 ? 96.971 -23.224 50.626 1.00 26.39 213 GLN C C 1
ATOM 2007 O O . GLN C 1 70 ? 96.233 -23.216 51.624 1.00 26.17 213 GLN C O 1
ATOM 2013 N N . VAL C 1 71 ? 96.849 -22.326 49.652 1.00 25.32 214 VAL C N 1
ATOM 2014 C CA . VAL C 1 71 ? 95.737 -21.393 49.682 1.00 28.66 214 VAL C CA 1
ATOM 2015 C C . VAL C 1 71 ? 94.419 -22.133 49.485 1.00 27.29 214 VAL C C 1
ATOM 2016 O O . VAL C 1 71 ? 93.431 -21.860 50.182 1.00 25.47 214 VAL C O 1
ATOM 2020 N N . ALA C 1 72 ? 94.376 -23.096 48.557 1.00 26.35 215 ALA C N 1
ATOM 2021 C CA . ALA C 1 72 ? 93.113 -23.787 48.321 1.00 25.87 215 ALA C CA 1
ATOM 2022 C C . ALA C 1 72 ? 92.696 -24.593 49.545 1.00 26.94 215 ALA C C 1
ATOM 2023 O O . ALA C 1 72 ? 91.501 -24.655 49.883 1.00 26.66 215 ALA C O 1
ATOM 2025 N N . ARG C 1 73 ? 93.672 -25.175 50.254 1.00 29.01 216 ARG C N 1
ATOM 2026 C CA . ARG C 1 73 ? 93.350 -25.967 51.440 1.00 32.15 216 ARG C CA 1
ATOM 2027 C C . ARG C 1 73 ? 92.886 -25.083 52.595 1.00 33.48 216 ARG C C 1
ATOM 2028 O O . ARG C 1 73 ? 92.020 -25.491 53.390 1.00 32.81 216 ARG C O 1
ATOM 2036 N N . ARG C 1 74 ? 93.492 -23.899 52.752 1.00 28.98 217 ARG C N 1
ATOM 2037 C CA . ARG C 1 74 ? 92.948 -22.953 53.718 1.00 32.60 217 ARG C CA 1
ATOM 2038 C C . ARG C 1 74 ? 91.525 -22.585 53.331 1.00 31.53 217 ARG C C 1
ATOM 2039 O O . ARG C 1 74 ? 90.625 -22.559 54.180 1.00 33.94 217 ARG C O 1
ATOM 2047 N N . GLY C 1 75 ? 91.295 -22.337 52.042 1.00 28.06 218 GLY C N 1
ATOM 2048 C CA . GLY C 1 75 ? 89.931 -22.133 51.587 1.00 33.70 218 GLY C CA 1
ATOM 2049 C C . GLY C 1 75 ? 89.025 -23.268 52.008 1.00 36.60 218 GLY C C 1
ATOM 2050 O O . GLY C 1 75 ? 87.953 -23.051 52.583 1.00 35.21 218 GLY C O 1
ATOM 2051 N N . LEU C 1 76 ? 89.464 -24.502 51.748 1.00 29.92 219 LEU C N 1
ATOM 2052 C CA . LEU C 1 76 ? 88.666 -25.678 52.068 1.00 35.04 219 LEU C CA 1
ATOM 2053 C C . LEU C 1 76 ? 88.223 -25.680 53.526 1.00 37.57 219 LEU C C 1
ATOM 2054 O O . LEU C 1 76 ? 87.067 -25.986 53.830 1.00 35.63 219 LEU C O 1
ATOM 2059 N N . SER C 1 77 ? 89.122 -25.296 54.441 1.00 36.12 220 SER C N 1
ATOM 2060 C CA . SER C 1 77 ? 88.806 -25.293 55.860 1.00 36.98 220 SER C CA 1
ATOM 2061 C C . SER C 1 77 ? 87.760 -24.250 56.238 1.00 37.38 220 SER C C 1
ATOM 2062 O O . SER C 1 77 ? 87.241 -24.304 57.358 1.00 41.10 220 SER C O 1
ATOM 2065 N N . TYR C 1 78 ? 87.459 -23.293 55.365 1.00 40.26 221 TYR C N 1
ATOM 2066 C CA . TYR C 1 78 ? 86.383 -22.344 55.619 1.00 39.17 221 TYR C CA 1
ATOM 2067 C C . TYR C 1 78 ? 85.127 -22.682 54.834 1.00 42.40 221 TYR C C 1
ATOM 2068 O O . TYR C 1 78 ? 84.111 -22.010 55.001 1.00 42.20 221 TYR C O 1
ATOM 2077 N N . ALA C 1 79 ? 85.174 -23.712 53.989 1.00 46.94 222 ALA C N 1
ATOM 2078 C CA . ALA C 1 79 ? 84.121 -24.002 53.023 1.00 47.07 222 ALA C CA 1
ATOM 2079 C C . ALA C 1 79 ? 83.147 -25.074 53.500 1.00 54.78 222 ALA C C 1
ATOM 2080 O O . ALA C 1 79 ? 82.284 -25.493 52.720 1.00 55.32 222 ALA C O 1
ATOM 2082 N N . ASN C 1 80 ? 83.264 -25.528 54.748 1.00 52.99 223 ASN C N 1
ATOM 2083 C CA . ASN C 1 80 ? 82.428 -26.628 55.215 1.00 62.45 223 ASN C CA 1
ATOM 2084 C C . ASN C 1 80 ? 80.953 -26.282 55.055 1.00 69.51 223 ASN C C 1
ATOM 2085 O O . ASN C 1 80 ? 80.513 -25.184 55.415 1.00 63.07 223 ASN C O 1
ATOM 2090 N N . GLY C 1 81 ? 80.194 -27.229 54.505 1.00 67.21 224 GLY C N 1
ATOM 2091 C CA . GLY C 1 81 ? 78.794 -27.007 54.217 1.00 69.50 224 GLY C CA 1
ATOM 2092 C C . GLY C 1 81 ? 78.518 -26.215 52.960 1.00 66.91 224 GLY C C 1
ATOM 2093 O O . GLY C 1 81 ? 77.369 -25.814 52.741 1.00 78.27 224 GLY C O 1
ATOM 2094 N N . ARG C 1 82 ? 79.533 -25.965 52.129 1.00 55.92 225 ARG C N 1
ATOM 2095 C CA . ARG C 1 82 ? 79.376 -25.269 50.857 1.00 49.26 225 ARG C CA 1
ATOM 2096 C C . ARG C 1 82 ? 79.893 -26.199 49.762 1.00 53.76 225 ARG C C 1
ATOM 2097 O O . ARG C 1 82 ? 81.055 -26.106 49.343 1.00 49.16 225 ARG C O 1
ATOM 2105 N N . PRO C 1 83 ? 79.042 -27.100 49.266 1.00 51.09 226 PRO C N 1
ATOM 2106 C CA . PRO C 1 83 ? 79.550 -28.221 48.448 1.00 45.38 226 PRO C CA 1
ATOM 2107 C C . PRO C 1 83 ? 80.166 -27.792 47.125 1.00 37.65 226 PRO C C 1
ATOM 2108 O O . PRO C 1 83 ? 81.168 -28.378 46.697 1.00 41.21 226 PRO C O 1
ATOM 2112 N N . ALA C 1 84 ? 79.600 -26.775 46.466 1.00 36.66 227 ALA C N 1
ATOM 2113 C CA . ALA C 1 84 ? 80.168 -26.294 45.210 1.00 37.83 227 ALA C CA 1
ATOM 2114 C C . ALA C 1 84 ? 81.558 -25.708 45.419 1.00 44.30 227 ALA C C 1
ATOM 2115 O O . ALA C 1 84 ? 82.439 -25.852 44.559 1.00 41.40 227 ALA C O 1
ATOM 2117 N N . LEU C 1 85 ? 81.781 -25.059 46.563 1.00 42.32 228 LEU C N 1
ATOM 2118 C CA . LEU C 1 85 ? 83.100 -24.507 46.857 1.00 41.29 228 LEU C CA 1
ATOM 2119 C C . LEU C 1 85 ? 84.103 -25.609 47.129 1.00 36.31 228 LEU C C 1
ATOM 2120 O O . LEU C 1 85 ? 85.233 -25.569 46.631 1.00 34.90 228 LEU C O 1
ATOM 2125 N N . GLN C 1 86 ? 83.711 -26.587 47.946 1.00 33.44 229 GLN C N 1
ATOM 2126 C CA . GLN C 1 86 ? 84.584 -27.718 48.247 1.00 35.18 229 GLN C CA 1
ATOM 2127 C C . GLN C 1 86 ? 84.940 -28.490 46.982 1.00 39.73 229 GLN C C 1
ATOM 2128 O O . GLN C 1 86 ? 86.104 -28.853 46.770 1.00 35.81 229 GLN C O 1
ATOM 2134 N N . ALA C 1 87 ? 83.940 -28.763 46.134 1.00 37.13 230 ALA C N 1
ATOM 2135 C CA . ALA C 1 87 ? 84.198 -29.418 44.858 1.00 36.82 230 ALA C CA 1
ATOM 2136 C C . ALA C 1 87 ? 85.271 -28.675 44.062 1.00 35.92 230 ALA C C 1
ATOM 2137 O O . ALA C 1 87 ? 86.274 -29.265 43.645 1.00 38.02 230 ALA C O 1
ATOM 2139 N N . GLY C 1 88 ? 85.076 -27.372 43.844 1.00 34.87 231 GLY C N 1
ATOM 2140 C CA . GLY C 1 88 ? 86.039 -26.609 43.070 1.00 34.29 231 GLY C CA 1
ATOM 2141 C C . GLY C 1 88 ? 87.380 -26.443 43.757 1.00 34.60 231 GLY C C 1
ATOM 2142 O O . GLY C 1 88 ? 88.421 -26.412 43.090 1.00 30.59 231 GLY C O 1
ATOM 2143 N N . LEU C 1 89 ? 87.387 -26.322 45.090 1.00 31.64 232 LEU C N 1
ATOM 2144 C CA . LEU C 1 89 ? 88.672 -26.258 45.793 1.00 31.74 232 LEU C CA 1
ATOM 2145 C C . LEU C 1 89 ? 89.466 -27.544 45.595 1.00 31.77 232 LEU C C 1
ATOM 2146 O O . LEU C 1 89 ? 90.668 -27.494 45.313 1.00 29.46 232 LEU C O 1
ATOM 2151 N N . TRP C 1 90 ? 88.805 -28.709 45.699 1.00 31.06 233 TRP C N 1
ATOM 2152 C CA . TRP C 1 90 ? 89.519 -29.976 45.537 1.00 31.96 233 TRP C CA 1
ATOM 2153 C C . TRP C 1 90 ? 90.051 -30.132 44.124 1.00 31.05 233 TRP C C 1
ATOM 2154 O O . TRP C 1 90 ? 91.168 -30.622 43.927 1.00 29.04 233 TRP C O 1
ATOM 2165 N N . GLU C 1 91 ? 89.267 -29.717 43.128 1.00 29.69 234 GLU C N 1
ATOM 2166 C CA . GLU C 1 91 ? 89.740 -29.784 41.754 1.00 34.83 234 GLU C CA 1
ATOM 2167 C C . GLU C 1 91 ? 90.971 -28.908 41.554 1.00 30.44 234 GLU C C 1
ATOM 2168 O O . GLU C 1 91 ? 91.909 -29.298 40.846 1.00 33.55 234 GLU C O 1
ATOM 2174 N N . LEU C 1 92 ? 90.988 -27.721 42.173 1.00 32.92 235 LEU C N 1
ATOM 2175 C CA . LEU C 1 92 ? 92.177 -26.873 42.140 1.00 32.59 235 LEU C CA 1
ATOM 2176 C C . LEU C 1 92 ? 93.363 -27.595 42.756 1.00 26.61 235 LEU C C 1
ATOM 2177 O O . LEU C 1 92 ? 94.453 -27.639 42.175 1.00 26.69 235 LEU C O 1
ATOM 2182 N N . ILE C 1 93 ? 93.159 -28.172 43.939 1.00 28.71 236 ILE C N 1
ATOM 2183 C CA . ILE C 1 93 ? 94.224 -28.912 44.610 1.00 26.09 236 ILE C CA 1
ATOM 2184 C C . ILE C 1 93 ? 94.756 -30.009 43.706 1.00 30.45 236 ILE C C 1
ATOM 2185 O O . ILE C 1 93 ? 95.975 -30.217 43.618 1.00 27.75 236 ILE C O 1
ATOM 2190 N N . ALA C 1 94 ? 93.857 -30.711 43.001 1.00 29.73 237 ALA C N 1
ATOM 2191 C CA . ALA C 1 94 ? 94.293 -31.781 42.108 1.00 29.90 237 ALA C CA 1
ATOM 2192 C C . ALA C 1 94 ? 95.178 -31.224 41.006 1.00 32.59 237 ALA C C 1
ATOM 2193 O O . ALA C 1 94 ? 96.275 -31.737 40.756 1.00 29.65 237 ALA C O 1
ATOM 2195 N N . GLN C 1 95 ? 94.729 -30.146 40.357 1.00 31.18 238 GLN C N 1
ATOM 2196 C CA . GLN C 1 95 ? 95.535 -29.546 39.303 1.00 30.73 238 GLN C CA 1
ATOM 2197 C C . GLN C 1 95 ? 96.864 -29.048 39.852 1.00 30.39 238 GLN C C 1
ATOM 2198 O O . GLN C 1 95 ? 97.892 -29.114 39.169 1.00 29.10 238 GLN C O 1
ATOM 2204 N N . ALA C 1 96 ? 96.860 -28.535 41.085 1.00 28.77 239 ALA C N 1
ATOM 2205 C CA . ALA C 1 96 ? 98.114 -28.190 41.744 1.00 31.11 239 ALA C CA 1
ATOM 2206 C C . ALA C 1 96 ? 98.997 -29.422 41.899 1.00 33.53 239 ALA C C 1
ATOM 2207 O O . ALA C 1 96 ? 100.214 -29.354 41.689 1.00 32.39 239 ALA C O 1
ATOM 2209 N N . ARG C 1 97 ? 98.401 -30.570 42.236 1.00 28.78 240 ARG C N 1
ATOM 2210 C CA . ARG C 1 97 ? 99.234 -31.751 42.432 1.00 35.17 240 ARG C CA 1
ATOM 2211 C C . ARG C 1 97 ? 99.821 -32.236 41.112 1.00 34.92 240 ARG C C 1
ATOM 2212 O O . ARG C 1 97 ? 100.975 -32.683 41.075 1.00 34.61 240 ARG C O 1
ATOM 2220 N N . GLU C 1 98 ? 99.058 -32.134 40.012 1.00 31.45 241 GLU C N 1
ATOM 2221 C CA . GLU C 1 98 ? 99.592 -32.539 38.714 1.00 34.38 241 GLU C CA 1
ATOM 2222 C C . GLU C 1 98 ? 100.734 -31.632 38.283 1.00 35.37 241 GLU C C 1
ATOM 2223 O O . GLU C 1 98 ? 101.711 -32.103 37.695 1.00 39.19 241 GLU C O 1
ATOM 2229 N N . LYS C 1 99 ? 100.624 -30.324 38.544 1.00 35.46 242 LYS C N 1
ATOM 2230 C CA . LYS C 1 99 ? 101.677 -29.422 38.090 1.00 33.42 242 LYS C CA 1
ATOM 2231 C C . LYS C 1 99 ? 102.949 -29.632 38.898 1.00 36.66 242 LYS C C 1
ATOM 2232 O O . LYS C 1 99 ? 104.050 -29.393 38.393 1.00 47.01 242 LYS C O 1
ATOM 2238 N N . GLN C 1 100 ? 102.828 -30.118 40.127 1.00 38.00 243 GLN C N 1
ATOM 2239 C CA . GLN C 1 100 ? 103.990 -30.563 40.884 1.00 37.63 243 GLN C CA 1
ATOM 2240 C C . GLN C 1 100 ? 104.429 -31.959 40.482 1.00 41.87 243 GLN C C 1
ATOM 2241 O O . GLN C 1 100 ? 105.365 -32.488 41.081 1.00 44.80 243 GLN C O 1
ATOM 2247 N N . GLY C 1 101 ? 103.778 -32.560 39.489 1.00 40.67 244 GLY C N 1
ATOM 2248 C CA . GLY C 1 101 ? 104.126 -33.901 39.048 1.00 35.59 244 GLY C CA 1
ATOM 2249 C C . GLY C 1 101 ? 103.796 -34.977 40.057 1.00 44.75 244 GLY C C 1
ATOM 2250 O O . GLY C 1 101 ? 104.544 -35.954 40.176 1.00 44.32 244 GLY C O 1
ATOM 2251 N N . ASP C 1 102 ? 102.701 -34.813 40.804 1.00 42.39 245 ASP C N 1
ATOM 2252 C CA . ASP C 1 102 ? 102.175 -35.853 41.690 1.00 37.48 245 ASP C CA 1
ATOM 2253 C C . ASP C 1 102 ? 100.794 -36.261 41.152 1.00 34.65 245 ASP C C 1
ATOM 2254 O O . ASP C 1 102 ? 99.747 -35.859 41.677 1.00 34.69 245 ASP C O 1
ATOM 2259 N N . SER C 1 103 ? 100.803 -37.075 40.089 1.00 34.42 246 SER C N 1
ATOM 2260 C CA . SER C 1 103 ? 99.551 -37.489 39.455 1.00 36.92 246 SER C CA 1
ATOM 2261 C C . SER C 1 103 ? 98.748 -38.432 40.340 1.00 32.97 246 SER C C 1
ATOM 2262 O O . SER C 1 103 ? 97.522 -38.500 40.214 1.00 35.09 246 SER C O 1
ATOM 2265 N N . ALA C 1 104 ? 99.411 -39.176 41.226 1.00 35.59 247 ALA C N 1
ATOM 2266 C CA . ALA C 1 104 ? 98.677 -39.967 42.207 1.00 35.83 247 ALA C CA 1
ATOM 2267 C C . ALA C 1 104 ? 97.976 -39.056 43.209 1.00 34.99 247 ALA C C 1
ATOM 2268 O O . ALA C 1 104 ? 96.796 -39.247 43.515 1.00 32.07 247 ALA C O 1
ATOM 2270 N N . GLY C 1 105 ? 98.685 -38.044 43.720 1.00 37.39 248 GLY C N 1
ATOM 2271 C CA . GLY C 1 105 ? 98.030 -37.064 44.570 1.00 35.20 248 GLY C CA 1
ATOM 2272 C C . GLY C 1 105 ? 96.818 -36.429 43.916 1.00 33.07 248 GLY C C 1
ATOM 2273 O O . GLY C 1 105 ? 95.768 -36.275 44.546 1.00 32.29 248 GLY C O 1
ATOM 2274 N N . ALA C 1 106 ? 96.936 -36.074 42.634 1.00 32.28 249 ALA C N 1
ATOM 2275 C CA . ALA C 1 106 ? 95.811 -35.469 41.924 1.00 31.34 249 ALA C CA 1
ATOM 2276 C C . ALA C 1 106 ? 94.640 -36.437 41.789 1.00 31.57 249 ALA C C 1
ATOM 2277 O O . ALA C 1 106 ? 93.482 -36.040 41.970 1.00 33.11 249 ALA C O 1
ATOM 2279 N N . ALA C 1 107 ? 94.916 -37.708 41.465 1.00 32.78 250 ALA C N 1
ATOM 2280 C CA . ALA C 1 107 ? 93.840 -38.698 41.364 1.00 33.18 250 ALA C CA 1
ATOM 2281 C C . ALA C 1 107 ? 93.111 -38.854 42.694 1.00 33.32 250 ALA C C 1
ATOM 2282 O O . ALA C 1 107 ? 91.887 -39.048 42.728 1.00 31.24 250 ALA C O 1
ATOM 2284 N N . LEU C 1 108 ? 93.853 -38.748 43.798 1.00 33.54 251 LEU C N 1
ATOM 2285 C CA . LEU C 1 108 ? 93.268 -38.847 45.129 1.00 33.01 251 LEU C CA 1
ATOM 2286 C C . LEU C 1 108 ? 92.467 -37.598 45.482 1.00 33.80 251 LEU C C 1
ATOM 2287 O O . LEU C 1 108 ? 91.408 -37.689 46.114 1.00 33.54 251 LEU C O 1
ATOM 2292 N N . ALA C 1 109 ? 92.973 -36.418 45.112 1.00 38.30 252 ALA C N 1
ATOM 2293 C CA . ALA C 1 109 ? 92.230 -35.189 45.364 1.00 34.34 252 ALA C CA 1
ATOM 2294 C C . ALA C 1 109 ? 90.884 -35.202 44.656 1.00 36.38 252 ALA C C 1
ATOM 2295 O O . ALA C 1 109 ? 89.879 -34.760 45.217 1.00 39.29 252 ALA C O 1
ATOM 2297 N N . ARG C 1 110 ? 90.832 -35.736 43.432 1.00 37.78 253 ARG C N 1
ATOM 2298 C CA . ARG C 1 110 ? 89.575 -35.765 42.691 1.00 38.80 253 ARG C CA 1
ATOM 2299 C C . ARG C 1 110 ? 88.601 -36.791 43.227 1.00 41.44 253 ARG C C 1
ATOM 2300 O O . ARG C 1 110 ? 87.392 -36.656 42.996 1.00 49.39 253 ARG C O 1
ATOM 2308 N N . GLN C 1 111 ? 89.105 -37.835 43.882 1.00 41.64 254 GLN C N 1
ATOM 2309 C CA . GLN C 1 111 ? 88.225 -38.795 44.533 1.00 46.52 254 GLN C CA 1
ATOM 2310 C C . GLN C 1 111 ? 87.580 -38.175 45.772 1.00 49.98 254 GLN C C 1
ATOM 2311 O O . GLN C 1 111 ? 86.440 -38.503 46.105 1.00 56.67 254 GLN C O 1
ATOM 2317 N N . LYS C 1 112 ? 88.269 -37.250 46.441 1.00 50.98 255 LYS C N 1
ATOM 2318 C CA . LYS C 1 112 ? 87.606 -36.456 47.474 1.00 46.23 255 LYS C CA 1
ATOM 2319 C C . LYS C 1 112 ? 86.636 -35.459 46.848 1.00 52.10 255 LYS C C 1
ATOM 2320 O O . LYS C 1 112 ? 85.535 -35.233 47.367 1.00 54.11 255 LYS C O 1
ATOM 2326 N N . ALA C 1 113 ? 87.018 -34.889 45.704 1.00 50.99 256 ALA C N 1
ATOM 2327 C CA . ALA C 1 113 ? 86.196 -33.982 44.917 1.00 51.34 256 ALA C CA 1
ATOM 2328 C C . ALA C 1 113 ? 84.914 -34.625 44.380 1.00 66.62 256 ALA C C 1
ATOM 2329 O O . ALA C 1 113 ? 84.153 -33.973 43.653 1.00 70.72 256 ALA C O 1
ATOM 2331 N N . LYS C 1 114 ? 84.679 -35.900 44.706 1.00 67.56 257 LYS C N 1
ATOM 2332 C CA . LYS C 1 114 ? 83.419 -36.591 44.386 1.00 70.26 257 LYS C CA 1
ATOM 2333 C C . LYS C 1 114 ? 82.817 -37.190 45.657 1.00 67.62 257 LYS C C 1
ATOM 2334 O O . LYS C 1 114 ? 81.643 -36.982 45.963 1.00 71.68 257 LYS C O 1
ATOM 2340 N N . ASP D 1 12 ? 56.644 -15.708 71.696 1.00 73.87 155 ASP D N 1
ATOM 2341 C CA . ASP D 1 12 ? 57.281 -14.449 72.077 1.00 69.74 155 ASP D CA 1
ATOM 2342 C C . ASP D 1 12 ? 58.186 -13.933 70.965 1.00 63.31 155 ASP D C 1
ATOM 2343 O O . ASP D 1 12 ? 59.090 -14.641 70.507 1.00 61.77 155 ASP D O 1
ATOM 2348 N N . GLY D 1 13 ? 57.937 -12.690 70.554 1.00 58.82 156 GLY D N 1
ATOM 2349 C CA . GLY D 1 13 ? 58.661 -12.064 69.474 1.00 54.37 156 GLY D CA 1
ATOM 2350 C C . GLY D 1 13 ? 60.155 -11.933 69.702 1.00 51.91 156 GLY D C 1
ATOM 2351 O O . GLY D 1 13 ? 60.960 -12.292 68.837 1.00 53.48 156 GLY D O 1
ATOM 2352 N N . PRO D 1 14 ? 60.561 -11.380 70.851 1.00 54.64 157 PRO D N 1
ATOM 2353 C CA . PRO D 1 14 ? 62.014 -11.262 71.116 1.00 53.07 157 PRO D CA 1
ATOM 2354 C C . PRO D 1 14 ? 62.776 -12.579 71.043 1.00 42.82 157 PRO D C 1
ATOM 2355 O O . PRO D 1 14 ? 63.830 -12.632 70.398 1.00 41.79 157 PRO D O 1
ATOM 2359 N N . VAL D 1 15 ? 62.282 -13.645 71.677 1.00 42.89 158 VAL D N 1
ATOM 2360 C CA . VAL D 1 15 ? 62.960 -14.937 71.593 1.00 43.33 158 VAL D CA 1
ATOM 2361 C C . VAL D 1 15 ? 63.087 -15.375 70.145 1.00 43.61 158 VAL D C 1
ATOM 2362 O O . VAL D 1 15 ? 64.163 -15.781 69.687 1.00 40.21 158 VAL D O 1
ATOM 2366 N N . LEU D 1 16 ? 61.984 -15.287 69.401 1.00 46.73 159 LEU D N 1
ATOM 2367 C CA . LEU D 1 16 ? 62.001 -15.628 67.987 1.00 42.91 159 LEU D CA 1
ATOM 2368 C C . LEU D 1 16 ? 63.016 -14.793 67.218 1.00 41.56 159 LEU D C 1
ATOM 2369 O O . LEU D 1 16 ? 63.715 -15.306 66.335 1.00 41.10 159 LEU D O 1
ATOM 2374 N N . ALA D 1 17 ? 63.106 -13.502 67.533 1.00 40.80 160 ALA D N 1
ATOM 2375 C CA . ALA D 1 17 ? 64.107 -12.654 66.900 1.00 41.51 160 ALA D CA 1
ATOM 2376 C C . ALA D 1 17 ? 65.525 -13.131 67.219 1.00 41.67 160 ALA D C 1
ATOM 2377 O O . ALA D 1 17 ? 66.410 -13.115 66.352 1.00 37.48 160 ALA D O 1
ATOM 2379 N N . MET D 1 18 ? 65.770 -13.554 68.458 1.00 35.98 161 MET D N 1
ATOM 2380 C CA . MET D 1 18 ? 67.108 -14.035 68.782 1.00 42.63 161 MET D CA 1
ATOM 2381 C C . MET D 1 18 ? 67.395 -15.358 68.091 1.00 38.97 161 MET D C 1
ATOM 2382 O O . MET D 1 18 ? 68.538 -15.615 67.688 1.00 39.58 161 MET D O 1
ATOM 2387 N N . LEU D 1 19 ? 66.367 -16.188 67.912 1.00 33.44 162 LEU D N 1
ATOM 2388 C CA . LEU D 1 19 ? 66.537 -17.416 67.150 1.00 38.63 162 LEU D CA 1
ATOM 2389 C C . LEU D 1 19 ? 66.880 -17.107 65.706 1.00 36.66 162 LEU D C 1
ATOM 2390 O O . LEU D 1 19 ? 67.761 -17.737 65.110 1.00 31.27 162 LEU D O 1
ATOM 2395 N N . THR D 1 20 ? 66.214 -16.105 65.143 1.00 43.26 163 THR D N 1
ATOM 2396 C CA . THR D 1 20 ? 66.428 -15.734 63.754 1.00 38.21 163 THR D CA 1
ATOM 2397 C C . THR D 1 20 ? 67.851 -15.253 63.530 1.00 38.66 163 THR D C 1
ATOM 2398 O O . THR D 1 20 ? 68.518 -15.672 62.578 1.00 38.97 163 THR D O 1
ATOM 2402 N N . THR D 1 21 ? 68.344 -14.385 64.413 1.00 43.07 164 THR D N 1
ATOM 2403 C CA . THR D 1 21 ? 69.723 -13.930 64.286 1.00 48.52 164 THR D CA 1
ATOM 2404 C C . THR D 1 21 ? 70.699 -15.083 64.458 1.00 37.48 164 THR D C 1
ATOM 2405 O O . THR D 1 21 ? 71.689 -15.172 63.722 1.00 41.80 164 THR D O 1
ATOM 2409 N N . ALA D 1 22 ? 70.447 -15.965 65.433 1.00 37.44 165 ALA D N 1
ATOM 2410 C CA . ALA D 1 22 ? 71.330 -17.115 65.640 1.00 41.50 165 ALA D CA 1
ATOM 2411 C C . ALA D 1 22 ? 71.435 -17.945 64.374 1.00 42.16 165 ALA D C 1
ATOM 2412 O O . ALA D 1 22 ? 72.539 -18.302 63.934 1.00 40.79 165 ALA D O 1
ATOM 2414 N N . GLN D 1 23 ? 70.281 -18.254 63.772 1.00 41.14 166 GLN D N 1
ATOM 2415 C CA . GLN D 1 23 ? 70.256 -19.048 62.551 1.00 41.80 166 GLN D CA 1
ATOM 2416 C C . GLN D 1 23 ? 71.009 -18.351 61.419 1.00 45.63 166 GLN D C 1
ATOM 2417 O O . GLN D 1 23 ? 71.627 -19.020 60.579 1.00 47.45 166 GLN D O 1
ATOM 2423 N N . GLN D 1 24 ? 70.995 -17.013 61.383 1.00 43.64 167 GLN D N 1
ATOM 2424 C CA . GLN D 1 24 ? 71.731 -16.332 60.324 1.00 46.94 167 GLN D CA 1
ATOM 2425 C C . GLN D 1 24 ? 73.226 -16.351 60.617 1.00 47.16 167 GLN D C 1
ATOM 2426 O O . GLN D 1 24 ? 74.036 -16.585 59.715 1.00 50.90 167 GLN D O 1
ATOM 2432 N N . GLN D 1 25 ? 73.611 -16.136 61.877 1.00 49.29 168 GLN D N 1
ATOM 2433 C CA . GLN D 1 25 ? 75.020 -16.224 62.236 1.00 46.39 168 GLN D CA 1
ATOM 2434 C C . GLN D 1 25 ? 75.562 -17.623 61.972 1.00 47.17 168 GLN D C 1
ATOM 2435 O O . GLN D 1 25 ? 76.657 -17.776 61.420 1.00 49.54 168 GLN D O 1
ATOM 2441 N N . GLN D 1 26 ? 74.797 -18.656 62.341 1.00 44.92 169 GLN D N 1
ATOM 2442 C CA . GLN D 1 26 ? 75.213 -20.020 62.032 1.00 51.19 169 GLN D CA 1
ATOM 2443 C C . GLN D 1 26 ? 75.400 -20.228 60.531 1.00 50.81 169 GLN D C 1
ATOM 2444 O O . GLN D 1 26 ? 76.266 -21.006 60.117 1.00 52.52 169 GLN D O 1
ATOM 2450 N N . GLY D 1 27 ? 74.610 -19.540 59.702 1.00 51.35 170 GLY D N 1
ATOM 2451 C CA . GLY D 1 27 ? 74.769 -19.679 58.263 1.00 50.72 170 GLY D CA 1
ATOM 2452 C C . GLY D 1 27 ? 76.014 -18.996 57.723 1.00 52.99 170 GLY D C 1
ATOM 2453 O O . GLY D 1 27 ? 76.633 -19.484 56.772 1.00 54.01 170 GLY D O 1
ATOM 2454 N N . SER D 1 28 ? 76.386 -17.851 58.301 1.00 48.58 171 SER D N 1
ATOM 2455 C CA . SER D 1 28 ? 77.643 -17.175 57.996 1.00 49.93 171 SER D CA 1
ATOM 2456 C C . SER D 1 28 ? 78.877 -17.943 58.472 1.00 53.07 171 SER D C 1
ATOM 2457 O O . SER D 1 28 ? 79.997 -17.501 58.197 1.00 63.63 171 SER D O 1
ATOM 2460 N N . GLY D 1 29 ? 78.726 -19.056 59.187 1.00 53.78 172 GLY D N 1
ATOM 2461 C CA . GLY D 1 29 ? 79.861 -19.713 59.809 1.00 52.84 172 GLY D CA 1
ATOM 2462 C C . GLY D 1 29 ? 80.270 -19.174 61.171 1.00 52.68 172 GLY D C 1
ATOM 2463 O O . GLY D 1 29 ? 81.113 -19.801 61.833 1.00 53.07 172 GLY D O 1
ATOM 2464 N N . ASP D 1 30 ? 79.701 -18.045 61.619 1.00 50.09 173 ASP D N 1
ATOM 2465 C CA . ASP D 1 30 ? 80.038 -17.436 62.913 1.00 46.28 173 ASP D CA 1
ATOM 2466 C C . ASP D 1 30 ? 79.265 -18.135 64.026 1.00 41.33 173 ASP D C 1
ATOM 2467 O O . ASP D 1 30 ? 78.281 -17.623 64.572 1.00 36.77 173 ASP D O 1
ATOM 2472 N N . LEU D 1 31 ? 79.758 -19.320 64.395 1.00 40.21 174 LEU D N 1
ATOM 2473 C CA . LEU D 1 31 ? 79.089 -20.138 65.400 1.00 41.10 174 LEU D CA 1
ATOM 2474 C C . LEU D 1 31 ? 79.255 -19.587 66.808 1.00 36.04 174 LEU D C 1
ATOM 2475 O O . LEU D 1 31 ? 78.430 -19.875 67.677 1.00 34.82 174 LEU D O 1
ATOM 2480 N N . ASN D 1 32 ? 80.320 -18.831 67.062 1.00 37.14 175 ASN D N 1
ATOM 2481 C CA . ASN D 1 32 ? 80.486 -18.182 68.362 1.00 41.23 175 ASN D CA 1
ATOM 2482 C C . ASN D 1 32 ? 79.388 -17.148 68.606 1.00 36.67 175 ASN D C 1
ATOM 2483 O O . ASN D 1 32 ? 78.780 -17.107 69.685 1.00 36.90 175 ASN D O 1
ATOM 2488 N N . SER D 1 33 ? 79.125 -16.288 67.617 1.00 36.52 176 SER D N 1
ATOM 2489 C CA . SER D 1 33 ? 78.046 -15.315 67.768 1.00 35.46 176 SER D CA 1
ATOM 2490 C C . SER D 1 33 ? 76.709 -16.017 67.890 1.00 31.30 176 SER D C 1
ATOM 2491 O O . SER D 1 33 ? 75.893 -15.667 68.752 1.00 29.31 176 SER D O 1
ATOM 2494 N N . ALA D 1 34 ? 76.465 -17.015 67.026 1.00 32.60 177 ALA D N 1
ATOM 2495 C CA . ALA D 1 34 ? 75.246 -17.802 67.141 1.00 32.46 177 ALA D CA 1
ATOM 2496 C C . ALA D 1 34 ? 75.071 -18.304 68.564 1.00 28.75 177 ALA D C 1
ATOM 2497 O O . ALA D 1 34 ? 73.975 -18.221 69.130 1.00 28.72 177 ALA D O 1
ATOM 2499 N N . ALA D 1 35 ? 76.158 -18.803 69.171 1.00 29.15 178 ALA D N 1
ATOM 2500 C CA . ALA D 1 35 ? 76.080 -19.351 70.518 1.00 28.99 178 ALA D CA 1
ATOM 2501 C C . ALA D 1 35 ? 75.774 -18.257 71.525 1.00 26.79 178 ALA D C 1
ATOM 2502 O O . ALA D 1 35 ? 74.940 -18.443 72.420 1.00 31.78 178 ALA D O 1
ATOM 2504 N N . ALA D 1 36 ? 76.436 -17.104 71.386 1.00 29.16 179 ALA D N 1
ATOM 2505 C CA . ALA D 1 36 ? 76.120 -15.951 72.223 1.00 30.84 179 ALA D CA 1
ATOM 2506 C C . ALA D 1 36 ? 74.667 -15.512 72.043 1.00 29.87 179 ALA D C 1
ATOM 2507 O O . ALA D 1 36 ? 73.994 -15.162 73.021 1.00 30.58 179 ALA D O 1
ATOM 2509 N N . SER D 1 37 ? 74.153 -15.547 70.803 1.00 27.66 180 SER D N 1
ATOM 2510 C CA . SER D 1 37 ? 72.744 -15.214 70.591 1.00 29.24 180 SER D CA 1
ATOM 2511 C C . SER D 1 37 ? 71.825 -16.223 71.272 1.00 30.01 180 SER D C 1
ATOM 2512 O O . SER D 1 37 ? 70.786 -15.851 71.827 1.00 31.93 180 SER D O 1
ATOM 2515 N N . LEU D 1 38 ? 72.175 -17.512 71.227 1.00 28.77 181 LEU D N 1
ATOM 2516 C CA . LEU D 1 38 ? 71.304 -18.503 71.849 1.00 26.51 181 LEU D CA 1
ATOM 2517 C C . LEU D 1 38 ? 71.377 -18.410 73.365 1.00 31.11 181 LEU D C 1
ATOM 2518 O O . LEU D 1 38 ? 70.353 -18.538 74.045 1.00 30.15 181 LEU D O 1
ATOM 2523 N N . GLU D 1 39 ? 72.573 -18.157 73.910 1.00 30.45 182 GLU D N 1
ATOM 2524 C CA . GLU D 1 39 ? 72.691 -17.918 75.346 1.00 30.86 182 GLU D CA 1
ATOM 2525 C C . GLU D 1 39 ? 71.904 -16.675 75.756 1.00 29.59 182 GLU D C 1
ATOM 2526 O O . GLU D 1 39 ? 71.315 -16.614 76.845 1.00 29.71 182 GLU D O 1
ATOM 2532 N N . ARG D 1 40 ? 71.870 -15.679 74.887 1.00 29.15 183 ARG D N 1
ATOM 2533 C CA . ARG D 1 40 ? 71.034 -14.517 75.143 1.00 32.30 183 ARG D CA 1
ATOM 2534 C C . ARG D 1 40 ? 69.554 -14.898 75.188 1.00 31.86 183 ARG D C 1
ATOM 2535 O O . ARG D 1 40 ? 68.826 -14.484 76.098 1.00 31.99 183 ARG D O 1
ATOM 2543 N N . ALA D 1 41 ? 69.089 -15.686 74.207 1.00 31.35 184 ALA D N 1
ATOM 2544 C CA . ALA D 1 41 ? 67.688 -16.103 74.185 1.00 29.46 184 ALA D CA 1
ATOM 2545 C C . ALA D 1 41 ? 67.278 -16.801 75.478 1.00 36.46 184 ALA D C 1
ATOM 2546 O O . ALA D 1 41 ? 66.129 -16.657 75.921 1.00 31.67 184 ALA D O 1
ATOM 2548 N N . GLN D 1 42 ? 68.195 -17.573 76.088 1.00 31.29 185 GLN D N 1
ATOM 2549 C CA . GLN D 1 42 ? 67.883 -18.269 77.337 1.00 34.43 185 GLN D CA 1
ATOM 2550 C C . GLN D 1 42 ? 67.601 -17.314 78.491 1.00 32.90 185 GLN D C 1
ATOM 2551 O O . GLN D 1 42 ? 67.018 -17.725 79.497 1.00 33.11 185 GLN D O 1
ATOM 2557 N N . ARG D 1 43 ? 68.021 -16.057 78.389 1.00 31.74 186 ARG D N 1
ATOM 2558 C CA . ARG D 1 43 ? 67.673 -15.118 79.444 1.00 36.39 186 ARG D CA 1
ATOM 2559 C C . ARG D 1 43 ? 66.172 -14.861 79.462 1.00 32.67 186 ARG D C 1
ATOM 2560 O O . ARG D 1 43 ? 65.601 -14.613 80.524 1.00 35.90 186 ARG D O 1
ATOM 2568 N N . ILE D 1 44 ? 65.516 -14.947 78.309 1.00 35.18 187 ILE D N 1
ATOM 2569 C CA . ILE D 1 44 ? 64.062 -14.860 78.245 1.00 38.88 187 ILE D CA 1
ATOM 2570 C C . ILE D 1 44 ? 63.420 -16.231 78.439 1.00 37.86 187 ILE D C 1
ATOM 2571 O O . ILE D 1 44 ? 62.496 -16.392 79.237 1.00 43.25 187 ILE D O 1
ATOM 2576 N N . ALA D 1 45 ? 63.903 -17.249 77.722 1.00 38.73 188 ALA D N 1
ATOM 2577 C CA . ALA D 1 45 ? 63.274 -18.570 77.696 1.00 37.92 188 ALA D CA 1
ATOM 2578 C C . ALA D 1 45 ? 64.275 -19.595 78.228 1.00 39.76 188 ALA D C 1
ATOM 2579 O O . ALA D 1 45 ? 64.922 -20.298 77.441 1.00 42.07 188 ALA D O 1
ATOM 2581 N N . PRO D 1 46 ? 64.435 -19.705 79.552 1.00 41.53 189 PRO D N 1
ATOM 2582 C CA . PRO D 1 46 ? 65.524 -20.551 80.050 1.00 41.09 189 PRO D CA 1
ATOM 2583 C C . PRO D 1 46 ? 65.228 -22.031 79.881 1.00 50.86 189 PRO D C 1
ATOM 2584 O O . PRO D 1 46 ? 66.165 -22.813 79.675 1.00 50.89 189 PRO D O 1
ATOM 2588 N N . ARG D 1 47 ? 63.964 -22.451 79.944 1.00 51.09 190 ARG D N 1
ATOM 2589 C CA . ARG D 1 47 ? 63.616 -23.866 79.815 1.00 61.45 190 ARG D CA 1
ATOM 2590 C C . ARG D 1 47 ? 62.913 -24.164 78.489 1.00 58.78 190 ARG D C 1
ATOM 2591 O O . ARG D 1 47 ? 61.974 -24.959 78.425 1.00 57.93 190 ARG D O 1
ATOM 2599 N N . GLU D 1 48 ? 63.382 -23.537 77.409 1.00 52.17 191 GLU D N 1
ATOM 2600 C CA . GLU D 1 48 ? 62.769 -23.702 76.103 1.00 46.09 191 GLU D CA 1
ATOM 2601 C C . GLU D 1 48 ? 63.567 -24.721 75.307 1.00 47.29 191 GLU D C 1
ATOM 2602 O O . GLU D 1 48 ? 64.705 -24.422 74.923 1.00 40.85 191 GLU D O 1
ATOM 2608 N N . PRO D 1 49 ? 63.026 -25.916 75.023 1.00 43.75 192 PRO D N 1
ATOM 2609 C CA . PRO D 1 49 ? 63.825 -26.908 74.294 1.00 43.30 192 PRO D CA 1
ATOM 2610 C C . PRO D 1 49 ? 64.188 -26.500 72.859 1.00 40.04 192 PRO D C 1
ATOM 2611 O O . PRO D 1 49 ? 65.229 -26.941 72.358 1.00 33.07 192 PRO D O 1
ATOM 2615 N N . GLN D 1 50 ? 63.382 -25.677 72.178 1.00 42.11 193 GLN D N 1
ATOM 2616 C CA . GLN D 1 50 ? 63.756 -25.207 70.842 1.00 39.56 193 GLN D CA 1
ATOM 2617 C C . GLN D 1 50 ? 65.070 -24.444 70.877 1.00 40.11 193 GLN D C 1
ATOM 2618 O O . GLN D 1 50 ? 65.938 -24.648 70.017 1.00 37.04 193 GLN D O 1
ATOM 2624 N N . VAL D 1 51 ? 65.226 -23.541 71.854 1.00 35.36 194 VAL D N 1
ATOM 2625 C CA . VAL D 1 51 ? 66.486 -22.815 72.017 1.00 39.10 194 VAL D CA 1
ATOM 2626 C C . VAL D 1 51 ? 67.634 -23.779 72.310 1.00 35.48 194 VAL D C 1
ATOM 2627 O O . VAL D 1 51 ? 68.729 -23.678 71.733 1.00 32.30 194 VAL D O 1
ATOM 2631 N N . LEU D 1 52 ? 67.413 -24.708 73.237 1.00 30.92 195 LEU D N 1
ATOM 2632 C CA . LEU D 1 52 ? 68.494 -25.611 73.610 1.00 36.76 195 LEU D CA 1
ATOM 2633 C C . LEU D 1 52 ? 68.858 -26.523 72.452 1.00 31.28 195 LEU D C 1
ATOM 2634 O O . LEU D 1 52 ? 70.015 -26.945 72.321 1.00 27.72 195 LEU D O 1
ATOM 2639 N N . TYR D 1 53 ? 67.886 -26.814 71.590 1.00 37.81 196 TYR D N 1
ATOM 2640 C CA . TYR D 1 53 ? 68.152 -27.641 70.424 1.00 33.54 196 TYR D CA 1
ATOM 2641 C C . TYR D 1 53 ? 69.100 -26.943 69.451 1.00 35.08 196 TYR D C 1
ATOM 2642 O O . TYR D 1 53 ? 69.963 -27.600 68.851 1.00 31.84 196 TYR D O 1
ATOM 2651 N N . ARG D 1 54 ? 68.959 -25.617 69.271 1.00 32.78 197 ARG D N 1
ATOM 2652 C CA . ARG D 1 54 ? 69.889 -24.907 68.388 1.00 33.23 197 ARG D CA 1
ATOM 2653 C C . ARG D 1 54 ? 71.243 -24.751 69.041 1.00 26.67 197 ARG D C 1
ATOM 2654 O O . ARG D 1 54 ? 72.276 -24.866 68.373 1.00 32.93 197 ARG D O 1
ATOM 2662 N N . LEU D 1 55 ? 71.253 -24.476 70.341 1.00 28.55 198 LEU D N 1
ATOM 2663 C CA . LEU D 1 55 ? 72.515 -24.350 71.059 1.00 32.63 198 LEU D CA 1
ATOM 2664 C C . LEU D 1 55 ? 73.307 -25.649 70.994 1.00 29.77 198 LEU D C 1
ATOM 2665 O O . LEU D 1 55 ? 74.513 -25.647 70.707 1.00 31.45 198 LEU D O 1
ATOM 2670 N N . ALA D 1 56 ? 72.635 -26.780 71.223 1.00 31.42 199 ALA D N 1
ATOM 2671 C CA . ALA D 1 56 ? 73.285 -28.076 71.048 1.00 33.22 199 ALA D CA 1
ATOM 2672 C C . ALA D 1 56 ? 73.816 -28.248 69.628 1.00 28.47 199 ALA D C 1
ATOM 2673 O O . ALA D 1 56 ? 74.912 -28.787 69.431 1.00 27.71 199 ALA D O 1
ATOM 2675 N N . GLN D 1 57 ? 73.043 -27.817 68.623 1.00 30.69 200 GLN D N 1
ATOM 2676 C CA . GLN D 1 57 ? 73.494 -27.926 67.238 1.00 31.83 200 GLN D CA 1
ATOM 2677 C C . GLN D 1 57 ? 74.732 -27.088 67.008 1.00 32.87 200 GLN D C 1
ATOM 2678 O O . GLN D 1 57 ? 75.650 -27.497 66.284 1.00 30.22 200 GLN D O 1
ATOM 2684 N N . VAL D 1 58 ? 74.738 -25.876 67.566 1.00 27.19 201 VAL D N 1
ATOM 2685 C CA . VAL D 1 58 ? 75.855 -24.967 67.378 1.00 28.84 201 VAL D CA 1
ATOM 2686 C C . VAL D 1 58 ? 77.097 -25.518 68.049 1.00 25.36 201 VAL D C 1
ATOM 2687 O O . VAL D 1 58 ? 78.183 -25.533 67.455 1.00 30.29 201 VAL D O 1
ATOM 2691 N N . ARG D 1 59 ? 76.960 -26.009 69.281 1.00 28.37 202 ARG D N 1
ATOM 2692 C CA . ARG D 1 59 ? 78.135 -26.526 69.982 1.00 33.82 202 ARG D CA 1
ATOM 2693 C C . ARG D 1 59 ? 78.672 -27.784 69.319 1.00 32.77 202 ARG D C 1
ATOM 2694 O O . ARG D 1 59 ? 79.890 -27.993 69.289 1.00 35.22 202 ARG D O 1
ATOM 2702 N N . LEU D 1 60 ? 77.787 -28.614 68.765 1.00 33.36 203 LEU D N 1
ATOM 2703 C CA . LEU D 1 60 ? 78.228 -29.771 67.995 1.00 29.52 203 LEU D CA 1
ATOM 2704 C C . LEU D 1 60 ? 78.970 -29.331 66.734 1.00 37.22 203 LEU D C 1
ATOM 2705 O O . LEU D 1 60 ? 80.033 -29.869 66.399 1.00 30.91 203 LEU D O 1
ATOM 2710 N N . ALA D 1 61 ? 78.446 -28.319 66.045 1.00 36.88 204 ALA D N 1
ATOM 2711 C CA . ALA D 1 61 ? 79.107 -27.829 64.843 1.00 35.98 204 ALA D CA 1
ATOM 2712 C C . ALA D 1 61 ? 80.484 -27.239 65.138 1.00 31.03 204 ALA D C 1
ATOM 2713 O O . ALA D 1 61 ? 81.346 -27.220 64.256 1.00 34.57 204 ALA D O 1
ATOM 2715 N N . GLN D 1 62 ? 80.721 -26.765 66.360 1.00 35.88 205 GLN D N 1
ATOM 2716 C CA . GLN D 1 62 ? 82.058 -26.323 66.755 1.00 38.19 205 GLN D CA 1
ATOM 2717 C C . GLN D 1 62 ? 82.972 -27.471 67.189 1.00 41.50 205 GLN D C 1
ATOM 2718 O O . GLN D 1 62 ? 84.155 -27.232 67.452 1.00 43.55 205 GLN D O 1
ATOM 2724 N N . GLY D 1 63 ? 82.462 -28.698 67.272 1.00 40.95 206 GLY D N 1
ATOM 2725 C CA . GLY D 1 63 ? 83.227 -29.830 67.754 1.00 45.95 206 GLY D CA 1
ATOM 2726 C C . GLY D 1 63 ? 83.138 -30.093 69.245 1.00 49.87 206 GLY D C 1
ATOM 2727 O O . GLY D 1 63 ? 83.762 -31.051 69.721 1.00 49.93 206 GLY D O 1
ATOM 2728 N N . ASP D 1 64 ? 82.386 -29.279 69.995 1.00 44.73 207 ASP D N 1
ATOM 2729 C CA . ASP D 1 64 ? 82.214 -29.445 71.445 1.00 42.54 207 ASP D CA 1
ATOM 2730 C C . ASP D 1 64 ? 81.074 -30.425 71.738 1.00 35.94 207 ASP D C 1
ATOM 2731 O O . ASP D 1 64 ? 79.991 -30.062 72.218 1.00 28.76 207 ASP D O 1
ATOM 2736 N N . ALA D 1 65 ? 81.371 -31.704 71.486 1.00 35.10 208 ALA D N 1
ATOM 2737 C CA . ALA D 1 65 ? 80.360 -32.757 71.442 1.00 32.82 208 ALA D CA 1
ATOM 2738 C C . ALA D 1 65 ? 79.871 -33.153 72.831 1.00 31.90 208 ALA D C 1
ATOM 2739 O O . ALA D 1 65 ? 78.667 -33.358 73.025 1.00 33.26 208 ALA D O 1
ATOM 2741 N N . ALA D 1 66 ? 80.786 -33.282 73.800 1.00 31.75 209 ALA D N 1
ATOM 2742 C CA . ALA D 1 66 ? 80.385 -33.542 75.182 1.00 30.02 209 ALA D CA 1
ATOM 2743 C C . ALA D 1 66 ? 79.508 -32.420 75.736 1.00 30.28 209 ALA D C 1
ATOM 2744 O O . ALA D 1 66 ? 78.519 -32.687 76.433 1.00 29.35 209 ALA D O 1
ATOM 2746 N N . GLN D 1 67 ? 79.871 -31.150 75.480 1.00 28.55 210 GLN D N 1
ATOM 2747 C CA . GLN D 1 67 ? 78.996 -30.054 75.901 1.00 30.95 210 GLN D CA 1
ATOM 2748 C C . GLN D 1 67 ? 77.686 -30.086 75.117 1.00 27.40 210 GLN D C 1
ATOM 2749 O O . GLN D 1 67 ? 76.606 -29.835 75.671 1.00 27.30 210 GLN D O 1
ATOM 2755 N N . ALA D 1 68 ? 77.759 -30.382 73.822 1.00 27.57 211 ALA D N 1
ATOM 2756 C CA . ALA D 1 68 ? 76.531 -30.406 73.038 1.00 32.07 211 ALA D CA 1
ATOM 2757 C C . ALA D 1 68 ? 75.603 -31.500 73.528 1.00 28.50 211 ALA D C 1
ATOM 2758 O O . ALA D 1 68 ? 74.382 -31.320 73.521 1.00 31.17 211 ALA D O 1
ATOM 2760 N N . GLU D 1 69 ? 76.156 -32.622 73.993 1.00 32.76 212 GLU D N 1
ATOM 2761 C CA . GLU D 1 69 ? 75.308 -33.703 74.486 1.00 33.33 212 GLU D CA 1
ATOM 2762 C C . GLU D 1 69 ? 74.552 -33.276 75.735 1.00 28.85 212 GLU D C 1
ATOM 2763 O O . GLU D 1 69 ? 73.338 -33.489 75.844 1.00 31.43 212 GLU D O 1
ATOM 2769 N N . GLN D 1 70 ? 75.258 -32.653 76.686 1.00 27.92 213 GLN D N 1
ATOM 2770 C CA . GLN D 1 70 ? 74.603 -32.189 77.904 1.00 27.60 213 GLN D CA 1
ATOM 2771 C C . GLN D 1 70 ? 73.503 -31.196 77.599 1.00 30.72 213 GLN D C 1
ATOM 2772 O O . GLN D 1 70 ? 72.438 -31.233 78.226 1.00 30.00 213 GLN D O 1
ATOM 2778 N N . VAL D 1 71 ? 73.744 -30.286 76.653 1.00 28.12 214 VAL D N 1
ATOM 2779 C CA . VAL D 1 71 ? 72.724 -29.303 76.309 1.00 29.73 214 VAL D CA 1
ATOM 2780 C C . VAL D 1 71 ? 71.509 -29.982 75.683 1.00 25.03 214 VAL D C 1
ATOM 2781 O O . VAL D 1 71 ? 70.365 -29.642 75.997 1.00 28.55 214 VAL D O 1
ATOM 2785 N N . ALA D 1 72 ? 71.734 -30.960 74.801 1.00 28.42 215 ALA D N 1
ATOM 2786 C CA . ALA D 1 72 ? 70.616 -31.654 74.157 1.00 30.00 215 ALA D CA 1
ATOM 2787 C C . ALA D 1 72 ? 69.813 -32.494 75.149 1.00 28.65 215 ALA D C 1
ATOM 2788 O O . ALA D 1 72 ? 68.590 -32.594 75.026 1.00 29.72 215 ALA D O 1
ATOM 2790 N N . ARG D 1 73 ? 70.465 -33.103 76.143 1.00 26.91 216 ARG D N 1
ATOM 2791 C CA . ARG D 1 73 ? 69.697 -33.889 77.105 1.00 33.35 216 ARG D CA 1
ATOM 2792 C C . ARG D 1 73 ? 68.871 -32.983 77.999 1.00 31.68 216 ARG D C 1
ATOM 2793 O O . ARG D 1 73 ? 67.736 -33.318 78.366 1.00 33.33 216 ARG D O 1
ATOM 2801 N N . ARG D 1 74 ? 69.437 -31.840 78.375 1.00 32.41 217 ARG D N 1
ATOM 2802 C CA . ARG D 1 74 ? 68.671 -30.812 79.063 1.00 31.64 217 ARG D CA 1
ATOM 2803 C C . ARG D 1 74 ? 67.400 -30.470 78.290 1.00 31.38 217 ARG D C 1
ATOM 2804 O O . ARG D 1 74 ? 66.295 -30.543 78.833 1.00 35.02 217 ARG D O 1
ATOM 2812 N N . GLY D 1 75 ? 67.541 -30.070 77.025 1.00 29.50 218 GLY D N 1
ATOM 2813 C CA . GLY D 1 75 ? 66.368 -29.729 76.224 1.00 32.87 218 GLY D CA 1
ATOM 2814 C C . GLY D 1 75 ? 65.387 -30.880 76.093 1.00 36.62 218 GLY D C 1
ATOM 2815 O O . GLY D 1 75 ? 64.171 -30.683 76.105 1.00 37.54 218 GLY D O 1
ATOM 2816 N N . LEU D 1 76 ? 65.907 -32.102 75.993 1.00 32.08 219 LEU D N 1
ATOM 2817 C CA . LEU D 1 76 ? 65.046 -33.280 75.967 1.00 39.30 219 LEU D CA 1
ATOM 2818 C C . LEU D 1 76 ? 64.235 -33.411 77.250 1.00 39.25 219 LEU D C 1
ATOM 2819 O O . LEU D 1 76 ? 63.098 -33.888 77.217 1.00 38.79 219 LEU D O 1
ATOM 2824 N N . SER D 1 77 ? 64.793 -32.987 78.388 1.00 41.03 220 SER D N 1
ATOM 2825 C CA . SER D 1 77 ? 64.046 -33.040 79.640 1.00 39.83 220 SER D CA 1
ATOM 2826 C C . SER D 1 77 ? 62.893 -32.045 79.670 1.00 40.71 220 SER D C 1
ATOM 2827 O O . SER D 1 77 ? 62.005 -32.185 80.520 1.00 40.78 220 SER D O 1
ATOM 2830 N N . TYR D 1 78 ? 62.897 -31.047 78.774 1.00 39.15 221 TYR D N 1
ATOM 2831 C CA . TYR D 1 78 ? 61.806 -30.085 78.629 1.00 40.35 221 TYR D CA 1
ATOM 2832 C C . TYR D 1 78 ? 60.893 -30.387 77.450 1.00 43.12 221 TYR D C 1
ATOM 2833 O O . TYR D 1 78 ? 59.914 -29.663 77.246 1.00 42.53 221 TYR D O 1
ATOM 2842 N N . ALA D 1 79 ? 61.197 -31.414 76.654 1.00 47.61 222 ALA D N 1
ATOM 2843 C CA . ALA D 1 79 ? 60.538 -31.634 75.373 1.00 48.00 222 ALA D CA 1
ATOM 2844 C C . ALA D 1 79 ? 59.421 -32.666 75.448 1.00 50.19 222 ALA D C 1
ATOM 2845 O O . ALA D 1 79 ? 59.018 -33.204 74.410 1.00 51.50 222 ALA D O 1
ATOM 2847 N N . ASN D 1 80 ? 58.902 -32.942 76.641 1.00 51.03 223 ASN D N 1
ATOM 2848 C CA . ASN D 1 80 ? 57.910 -33.998 76.790 1.00 56.74 223 ASN D CA 1
ATOM 2849 C C . ASN D 1 80 ? 56.612 -33.648 76.075 1.00 55.52 223 ASN D C 1
ATOM 2850 O O . ASN D 1 80 ? 56.118 -32.520 76.157 1.00 53.43 223 ASN D O 1
ATOM 2855 N N . GLY D 1 81 ? 56.060 -34.629 75.362 1.00 59.58 224 GLY D N 1
ATOM 2856 C CA . GLY D 1 81 ? 54.881 -34.383 74.556 1.00 55.22 224 GLY D CA 1
ATOM 2857 C C . GLY D 1 81 ? 55.116 -33.566 73.306 1.00 56.13 224 GLY D C 1
ATOM 2858 O O . GLY D 1 81 ? 54.147 -33.107 72.694 1.00 59.12 224 GLY D O 1
ATOM 2859 N N . ARG D 1 82 ? 56.375 -33.358 72.908 1.00 56.59 225 ARG D N 1
ATOM 2860 C CA . ARG D 1 82 ? 56.728 -32.728 71.635 1.00 48.66 225 ARG D CA 1
ATOM 2861 C C . ARG D 1 82 ? 57.590 -33.717 70.860 1.00 41.95 225 ARG D C 1
ATOM 2862 O O . ARG D 1 82 ? 58.815 -33.553 70.759 1.00 40.55 225 ARG D O 1
ATOM 2870 N N . PRO D 1 83 ? 56.972 -34.761 70.297 1.00 45.25 226 PRO D N 1
ATOM 2871 C CA . PRO D 1 83 ? 57.762 -35.871 69.735 1.00 39.95 226 PRO D CA 1
ATOM 2872 C C . PRO D 1 83 ? 58.645 -35.464 68.574 1.00 39.63 226 PRO D C 1
ATOM 2873 O O . PRO D 1 83 ? 59.743 -36.012 68.424 1.00 40.25 226 PRO D O 1
ATOM 2877 N N . ALA D 1 84 ? 58.204 -34.527 67.730 1.00 42.43 227 ALA D N 1
ATOM 2878 C CA . ALA D 1 84 ? 59.095 -34.045 66.685 1.00 36.86 227 ALA D CA 1
ATOM 2879 C C . ALA D 1 84 ? 60.395 -33.519 67.284 1.00 39.71 227 ALA D C 1
ATOM 2880 O O . ALA D 1 84 ? 61.481 -33.790 66.760 1.00 38.60 227 ALA D O 1
ATOM 2882 N N . LEU D 1 85 ? 60.313 -32.826 68.426 1.00 37.53 228 LEU D N 1
ATOM 2883 C CA . LEU D 1 85 ? 61.512 -32.240 69.023 1.00 38.95 228 LEU D CA 1
ATOM 2884 C C . LEU D 1 85 ? 62.335 -33.277 69.785 1.00 37.73 228 LEU D C 1
ATOM 2885 O O . LEU D 1 85 ? 63.570 -33.234 69.762 1.00 29.96 228 LEU D O 1
ATOM 2890 N N . GLN D 1 86 ? 61.674 -34.219 70.459 1.00 36.36 229 GLN D N 1
ATOM 2891 C CA . GLN D 1 86 ? 62.400 -35.295 71.110 1.00 35.33 229 GLN D CA 1
ATOM 2892 C C . GLN D 1 86 ? 63.228 -36.083 70.096 1.00 39.49 229 GLN D C 1
ATOM 2893 O O . GLN D 1 86 ? 64.401 -36.390 70.342 1.00 45.05 229 GLN D O 1
ATOM 2899 N N . ALA D 1 87 ? 62.647 -36.390 68.934 1.00 33.49 230 ALA D N 1
ATOM 2900 C CA . ALA D 1 87 ? 63.386 -37.115 67.898 1.00 39.65 230 ALA D CA 1
ATOM 2901 C C . ALA D 1 87 ? 64.611 -36.324 67.418 1.00 38.93 230 ALA D C 1
ATOM 2902 O O . ALA D 1 87 ? 65.711 -36.881 67.280 1.00 35.77 230 ALA D O 1
ATOM 2904 N N . GLY D 1 88 ? 64.444 -35.023 67.156 1.00 37.73 231 GLY D N 1
ATOM 2905 C CA . GLY D 1 88 ? 65.591 -34.203 66.786 1.00 32.08 231 GLY D CA 1
ATOM 2906 C C . GLY D 1 88 ? 66.669 -34.158 67.857 1.00 32.50 231 GLY D C 1
ATOM 2907 O O . GLY D 1 88 ? 67.865 -34.259 67.561 1.00 31.31 231 GLY D O 1
ATOM 2908 N N . LEU D 1 89 ? 66.262 -34.022 69.119 1.00 34.64 232 LEU D N 1
ATOM 2909 C CA . LEU D 1 89 ? 67.240 -33.939 70.194 1.00 34.51 232 LEU D CA 1
ATOM 2910 C C . LEU D 1 89 ? 67.989 -35.257 70.357 1.00 34.58 232 LEU D C 1
ATOM 2911 O O . LEU D 1 89 ? 69.211 -35.260 70.551 1.00 33.24 232 LEU D O 1
ATOM 2916 N N . TRP D 1 90 ? 67.278 -36.388 70.267 1.00 34.69 233 TRP D N 1
ATOM 2917 C CA . TRP D 1 90 ? 67.944 -37.688 70.305 1.00 33.59 233 TRP D CA 1
ATOM 2918 C C . TRP D 1 90 ? 68.947 -37.843 69.168 1.00 29.48 233 TRP D C 1
ATOM 2919 O O . TRP D 1 90 ? 70.050 -38.369 69.375 1.00 31.29 233 TRP D O 1
ATOM 2930 N N . GLU D 1 91 ? 68.582 -37.405 67.953 1.00 34.28 234 GLU D N 1
ATOM 2931 C CA . GLU D 1 91 ? 69.534 -37.458 66.847 1.00 33.46 234 GLU D CA 1
ATOM 2932 C C . GLU D 1 91 ? 70.771 -36.617 67.135 1.00 34.10 234 GLU D C 1
ATOM 2933 O O . GLU D 1 91 ? 71.885 -36.994 66.743 1.00 34.36 234 GLU D O 1
ATOM 2939 N N . LEU D 1 92 ? 70.606 -35.491 67.837 1.00 31.78 235 LEU D N 1
ATOM 2940 C CA . LEU D 1 92 ? 71.767 -34.686 68.198 1.00 34.08 235 LEU D CA 1
ATOM 2941 C C . LEU D 1 92 ? 72.643 -35.410 69.211 1.00 30.82 235 LEU D C 1
ATOM 2942 O O . LEU D 1 92 ? 73.875 -35.410 69.096 1.00 30.14 235 LEU D O 1
ATOM 2947 N N . ILE D 1 93 ? 72.024 -35.997 70.231 1.00 32.11 236 ILE D N 1
ATOM 2948 C CA . ILE D 1 93 ? 72.754 -36.834 71.182 1.00 30.86 236 ILE D CA 1
ATOM 2949 C C . ILE D 1 93 ? 73.503 -37.945 70.448 1.00 36.51 236 ILE D C 1
ATOM 2950 O O . ILE D 1 93 ? 74.678 -38.224 70.726 1.00 34.95 236 ILE D O 1
ATOM 2955 N N . ALA D 1 94 ? 72.817 -38.613 69.509 1.00 28.43 237 ALA D N 1
ATOM 2956 C CA . ALA D 1 94 ? 73.486 -39.598 68.664 1.00 37.73 237 ALA D CA 1
ATOM 2957 C C . ALA D 1 94 ? 74.719 -39.000 68.009 1.00 36.02 237 ALA D C 1
ATOM 2958 O O . ALA D 1 94 ? 75.825 -39.541 68.123 1.00 38.21 237 ALA D O 1
ATOM 2960 N N . GLN D 1 95 ? 74.553 -37.858 67.339 1.00 33.63 238 GLN D N 1
ATOM 2961 C CA . GLN D 1 95 ? 75.680 -37.291 66.609 1.00 36.61 238 GLN D CA 1
ATOM 2962 C C . GLN D 1 95 ? 76.811 -36.913 67.554 1.00 38.26 238 GLN D C 1
ATOM 2963 O O . GLN D 1 95 ? 77.991 -37.109 67.232 1.00 34.17 238 GLN D O 1
ATOM 2969 N N . ALA D 1 96 ? 76.468 -36.409 68.738 1.00 34.64 239 ALA D N 1
ATOM 2970 C CA . ALA D 1 96 ? 77.481 -36.078 69.732 1.00 33.81 239 ALA D CA 1
ATOM 2971 C C . ALA D 1 96 ? 78.197 -37.326 70.243 1.00 33.38 239 ALA D C 1
ATOM 2972 O O . ALA D 1 96 ? 79.412 -37.290 70.464 1.00 35.41 239 ALA D O 1
ATOM 2974 N N . ARG D 1 97 ? 77.470 -38.433 70.459 1.00 38.33 240 ARG D N 1
ATOM 2975 C CA . ARG D 1 97 ? 78.138 -39.656 70.918 1.00 37.56 240 ARG D CA 1
ATOM 2976 C C . ARG D 1 97 ? 79.178 -40.124 69.907 1.00 37.16 240 ARG D C 1
ATOM 2977 O O . ARG D 1 97 ? 80.293 -40.496 70.289 1.00 40.69 240 ARG D O 1
ATOM 2985 N N . GLU D 1 98 ? 78.849 -40.094 68.612 1.00 34.40 241 GLU D N 1
ATOM 2986 C CA . GLU D 1 98 ? 79.789 -40.631 67.628 1.00 51.32 241 GLU D CA 1
ATOM 2987 C C . GLU D 1 98 ? 81.002 -39.732 67.458 1.00 37.08 241 GLU D C 1
ATOM 2988 O O . GLU D 1 98 ? 82.104 -40.235 67.216 1.00 34.64 241 GLU D O 1
ATOM 2994 N N . LYS D 1 99 ? 80.825 -38.412 67.575 1.00 34.79 242 LYS D N 1
ATOM 2995 C CA . LYS D 1 99 ? 81.971 -37.505 67.546 1.00 34.12 242 LYS D CA 1
ATOM 2996 C C . LYS D 1 99 ? 82.859 -37.660 68.775 1.00 36.65 242 LYS D C 1
ATOM 2997 O O . LYS D 1 99 ? 84.020 -37.250 68.738 1.00 36.31 242 LYS D O 1
ATOM 3003 N N . GLN D 1 100 ? 82.360 -38.264 69.851 1.00 39.36 243 GLN D N 1
ATOM 3004 C CA . GLN D 1 100 ? 83.215 -38.630 70.967 1.00 40.75 243 GLN D CA 1
ATOM 3005 C C . GLN D 1 100 ? 83.750 -40.056 70.851 1.00 41.72 243 GLN D C 1
ATOM 3006 O O . GLN D 1 100 ? 84.424 -40.526 71.772 1.00 52.04 243 GLN D O 1
ATOM 3012 N N . GLY D 1 101 ? 83.478 -40.746 69.744 1.00 42.75 244 GLY D N 1
ATOM 3013 C CA . GLY D 1 101 ? 83.986 -42.088 69.536 1.00 41.67 244 GLY D CA 1
ATOM 3014 C C . GLY D 1 101 ? 83.088 -43.204 70.013 1.00 41.65 244 GLY D C 1
ATOM 3015 O O . GLY D 1 101 ? 83.511 -44.365 69.986 1.00 49.31 244 GLY D O 1
ATOM 3016 N N . ASP D 1 102 ? 81.855 -42.893 70.429 1.00 45.11 245 ASP D N 1
ATOM 3017 C CA . ASP D 1 102 ? 80.914 -43.880 70.961 1.00 39.52 245 ASP D CA 1
ATOM 3018 C C . ASP D 1 102 ? 79.842 -44.166 69.913 1.00 37.39 245 ASP D C 1
ATOM 3019 O O . ASP D 1 102 ? 78.708 -43.689 69.995 1.00 34.93 245 ASP D O 1
ATOM 3024 N N . SER D 1 103 ? 80.207 -44.972 68.915 1.00 36.48 246 SER D N 1
ATOM 3025 C CA . SER D 1 103 ? 79.216 -45.350 67.909 1.00 37.70 246 SER D CA 1
ATOM 3026 C C . SER D 1 103 ? 78.123 -46.249 68.500 1.00 32.07 246 SER D C 1
ATOM 3027 O O . SER D 1 103 ? 76.981 -46.237 68.021 1.00 34.42 246 SER D O 1
ATOM 3030 N N . ALA D 1 104 ? 78.435 -47.014 69.546 1.00 30.35 247 ALA D N 1
ATOM 3031 C CA . ALA D 1 104 ? 77.400 -47.827 70.177 1.00 39.25 247 ALA D CA 1
ATOM 3032 C C . ALA D 1 104 ? 76.346 -46.943 70.834 1.00 30.08 247 ALA D C 1
ATOM 3033 O O . ALA D 1 104 ? 75.148 -47.113 70.599 1.00 33.86 247 ALA D O 1
ATOM 3035 N N . GLY D 1 105 ? 76.777 -45.980 71.651 1.00 34.32 248 GLY D N 1
ATOM 3036 C CA . GLY D 1 105 ? 75.829 -45.037 72.226 1.00 36.49 248 GLY D CA 1
ATOM 3037 C C . GLY D 1 105 ? 75.047 -44.274 71.171 1.00 33.16 248 GLY D C 1
ATOM 3038 O O . GLY D 1 105 ? 73.856 -43.999 71.343 1.00 32.26 248 GLY D O 1
ATOM 3039 N N . ALA D 1 106 ? 75.698 -43.934 70.059 1.00 33.60 249 ALA D N 1
ATOM 3040 C CA . ALA D 1 106 ? 74.981 -43.265 68.977 1.00 34.66 249 ALA D CA 1
ATOM 3041 C C . ALA D 1 106 ? 73.884 -44.167 68.410 1.00 36.61 249 ALA D C 1
ATOM 3042 O O . ALA D 1 106 ? 72.745 -43.721 68.203 1.00 32.72 249 ALA D O 1
ATOM 3044 N N . ALA D 1 107 ? 74.191 -45.455 68.187 1.00 33.62 250 ALA D N 1
ATOM 3045 C CA . ALA D 1 107 ? 73.164 -46.353 67.672 1.00 34.32 250 ALA D CA 1
ATOM 3046 C C . ALA D 1 107 ? 72.015 -46.489 68.666 1.00 29.53 250 ALA D C 1
ATOM 3047 O O . ALA D 1 107 ? 70.846 -46.540 68.273 1.00 38.13 250 ALA D O 1
ATOM 3049 N N . LEU D 1 108 ? 72.331 -46.532 69.962 1.00 30.65 251 LEU D N 1
ATOM 3050 C CA . LEU D 1 108 ? 71.290 -46.630 70.979 1.00 36.04 251 LEU D CA 1
ATOM 3051 C C . LEU D 1 108 ? 70.495 -45.337 71.085 1.00 41.11 251 LEU D C 1
ATOM 3052 O O . LEU D 1 108 ? 69.298 -45.368 71.411 1.00 39.20 251 LEU D O 1
ATOM 3057 N N . ALA D 1 109 ? 71.148 -44.197 70.828 1.00 32.38 252 ALA D N 1
ATOM 3058 C CA . ALA D 1 109 ? 70.435 -42.927 70.798 1.00 32.22 252 ALA D CA 1
ATOM 3059 C C . ALA D 1 109 ? 69.405 -42.918 69.682 1.00 36.94 252 ALA D C 1
ATOM 3060 O O . ALA D 1 109 ? 68.255 -42.504 69.892 1.00 37.07 252 ALA D O 1
ATOM 3062 N N . ARG D 1 110 ? 69.787 -43.409 68.494 1.00 33.96 253 ARG D N 1
ATOM 3063 C CA . ARG D 1 110 ? 68.878 -43.409 67.352 1.00 38.67 253 ARG D CA 1
ATOM 3064 C C . ARG D 1 110 ? 67.777 -44.430 67.496 1.00 40.21 253 ARG D C 1
ATOM 3065 O O . ARG D 1 110 ? 66.758 -44.310 66.814 1.00 47.67 253 ARG D O 1
ATOM 3073 N N . GLN D 1 111 ? 67.982 -45.442 68.336 1.00 40.51 254 GLN D N 1
ATOM 3074 C CA . GLN D 1 111 ? 66.904 -46.360 68.682 1.00 53.70 254 GLN D CA 1
ATOM 3075 C C . GLN D 1 111 ? 65.874 -45.676 69.579 1.00 52.29 254 GLN D C 1
ATOM 3076 O O . GLN D 1 111 ? 64.667 -45.813 69.370 1.00 55.18 254 GLN D O 1
ATOM 3082 N N . LYS D 1 112 ? 66.349 -44.885 70.532 1.00 48.06 255 LYS D N 1
ATOM 3083 C CA . LYS D 1 112 ? 65.427 -44.131 71.411 1.00 49.55 255 LYS D CA 1
ATOM 3084 C C . LYS D 1 112 ? 64.580 -43.182 70.557 1.00 49.83 255 LYS D C 1
ATOM 3085 O O . LYS D 1 112 ? 63.396 -43.076 70.817 1.00 59.24 255 LYS D O 1
ATOM 3091 N N . ALA D 1 113 ? 65.160 -42.561 69.535 1.00 46.77 256 ALA D N 1
ATOM 3092 C CA . ALA D 1 113 ? 64.407 -41.637 68.689 1.00 54.57 256 ALA D CA 1
ATOM 3093 C C . ALA D 1 113 ? 63.319 -42.361 67.897 1.00 69.43 256 ALA D C 1
ATOM 3094 O O . ALA D 1 113 ? 62.143 -41.982 67.961 1.00 73.62 256 ALA D O 1
ATOM 3096 N N . LYS D 1 114 ? 63.691 -43.407 67.144 1.00 70.08 257 LYS D N 1
ATOM 3097 C CA . LYS D 1 114 ? 62.732 -44.074 66.262 1.00 76.13 257 LYS D CA 1
ATOM 3098 C C . LYS D 1 114 ? 61.546 -44.629 67.041 1.00 74.71 257 LYS D C 1
ATOM 3099 O O . LYS D 1 114 ? 60.386 -44.343 66.721 1.00 78.46 257 LYS D O 1
ATOM 3105 N N . VAL D 1 115 ? 61.815 -45.432 68.061 1.00 70.11 258 VAL D N 1
ATOM 3106 C CA . VAL D 1 115 ? 60.768 -46.002 68.901 1.00 77.24 258 VAL D CA 1
ATOM 3107 C C . VAL D 1 115 ? 60.701 -45.118 70.144 1.00 82.70 258 VAL D C 1
ATOM 3108 O O . VAL D 1 115 ? 61.420 -45.322 71.127 1.00 76.87 258 VAL D O 1
ATOM 3112 N N . SER D 1 116 ? 59.834 -44.108 70.088 1.00 83.96 259 SER D N 1
ATOM 3113 C CA . SER D 1 116 ? 59.670 -43.144 71.171 1.00 84.12 259 SER D CA 1
ATOM 3114 C C . SER D 1 116 ? 59.245 -43.827 72.465 1.00 83.68 259 SER D C 1
ATOM 3115 O O . SER D 1 116 ? 60.085 -44.199 73.282 1.00 84.98 259 SER D O 1
ATOM 3118 N N . ASP E 1 12 ? 80.751 -60.283 60.515 1.00 68.82 155 ASP E N 1
ATOM 3119 C CA . ASP E 1 12 ? 81.413 -61.412 59.864 1.00 67.41 155 ASP E CA 1
ATOM 3120 C C . ASP E 1 12 ? 82.445 -62.081 60.780 1.00 59.43 155 ASP E C 1
ATOM 3121 O O . ASP E 1 12 ? 83.408 -61.444 61.221 1.00 54.88 155 ASP E O 1
ATOM 3126 N N . GLY E 1 13 ? 82.235 -63.374 61.039 1.00 54.75 156 GLY E N 1
ATOM 3127 C CA . GLY E 1 13 ? 83.023 -64.138 61.983 1.00 44.01 156 GLY E CA 1
ATOM 3128 C C . GLY E 1 13 ? 84.519 -64.170 61.732 1.00 43.87 156 GLY E C 1
ATOM 3129 O O . GLY E 1 13 ? 85.318 -63.865 62.623 1.00 42.89 156 GLY E O 1
ATOM 3130 N N . PRO E 1 14 ? 84.939 -64.567 60.524 1.00 45.74 157 PRO E N 1
ATOM 3131 C CA . PRO E 1 14 ? 86.390 -64.719 60.285 1.00 41.83 157 PRO E CA 1
ATOM 3132 C C . PRO E 1 14 ? 87.193 -63.428 60.419 1.00 38.90 157 PRO E C 1
ATOM 3133 O O . PRO E 1 14 ? 88.291 -63.458 60.989 1.00 34.18 157 PRO E O 1
ATOM 3137 N N . VAL E 1 15 ? 86.694 -62.291 59.923 1.00 39.58 158 VAL E N 1
ATOM 3138 C CA . VAL E 1 15 ? 87.433 -61.042 60.116 1.00 36.54 158 VAL E CA 1
ATOM 3139 C C . VAL E 1 15 ? 87.569 -60.729 61.599 1.00 40.94 158 VAL E C 1
ATOM 3140 O O . VAL E 1 15 ? 88.648 -60.347 62.072 1.00 41.44 158 VAL E O 1
ATOM 3144 N N . LEU E 1 16 ? 86.483 -60.905 62.360 1.00 41.15 159 LEU E N 1
ATOM 3145 C CA . LEU E 1 16 ? 86.522 -60.611 63.787 1.00 36.81 159 LEU E CA 1
ATOM 3146 C C . LEU E 1 16 ? 87.526 -61.493 64.502 1.00 37.07 159 LEU E C 1
ATOM 3147 O O . LEU E 1 16 ? 88.249 -61.027 65.393 1.00 33.04 159 LEU E O 1
ATOM 3152 N N . ALA E 1 17 ? 87.571 -62.777 64.138 1.00 36.77 160 ALA E N 1
ATOM 3153 C CA . ALA E 1 17 ? 88.511 -63.688 64.772 1.00 36.05 160 ALA E CA 1
ATOM 3154 C C . ALA E 1 17 ? 89.953 -63.253 64.515 1.00 32.65 160 ALA E C 1
ATOM 3155 O O . ALA E 1 17 ? 90.821 -63.367 65.392 1.00 32.76 160 ALA E O 1
ATOM 3157 N N . MET E 1 18 ? 90.228 -62.737 63.320 1.00 34.75 161 MET E N 1
ATOM 3158 C CA . MET E 1 18 ? 91.580 -62.281 63.012 1.00 36.09 161 MET E CA 1
ATOM 3159 C C . MET E 1 18 ? 91.917 -60.977 63.715 1.00 33.00 161 MET E C 1
ATOM 3160 O O . MET E 1 18 ? 93.046 -60.799 64.188 1.00 29.18 161 MET E O 1
ATOM 3165 N N . LEU E 1 19 ? 90.959 -60.052 63.783 1.00 32.87 162 LEU E N 1
ATOM 3166 C CA . LEU E 1 19 ? 91.147 -58.875 64.624 1.00 37.21 162 LEU E CA 1
ATOM 3167 C C . LEU E 1 19 ? 91.459 -59.275 66.058 1.00 31.67 162 LEU E C 1
ATOM 3168 O O . LEU E 1 19 ? 92.412 -58.765 66.658 1.00 36.74 162 LEU E O 1
ATOM 3173 N N . THR E 1 20 ? 90.687 -60.218 66.613 1.00 41.28 163 THR E N 1
ATOM 3174 C CA . THR E 1 20 ? 90.913 -60.669 67.986 1.00 38.80 163 THR E CA 1
ATOM 3175 C C . THR E 1 20 ? 92.325 -61.231 68.160 1.00 40.61 163 THR E C 1
ATOM 3176 O O . THR E 1 20 ? 93.010 -60.917 69.143 1.00 39.43 163 THR E O 1
ATOM 3180 N N . THR E 1 21 ? 92.801 -62.008 67.181 1.00 31.03 164 THR E N 1
ATOM 3181 C CA . THR E 1 21 ? 94.157 -62.548 67.238 1.00 37.55 164 THR E CA 1
ATOM 3182 C C . THR E 1 21 ? 95.208 -61.443 67.147 1.00 36.62 164 THR E C 1
ATOM 3183 O O . THR E 1 21 ? 96.203 -61.466 67.878 1.00 36.72 164 THR E O 1
ATOM 3187 N N . ALA E 1 22 ? 94.994 -60.461 66.269 1.00 34.20 165 ALA E N 1
ATOM 3188 C CA . ALA E 1 22 ? 95.961 -59.377 66.106 1.00 39.13 165 ALA E CA 1
ATOM 3189 C C . ALA E 1 22 ? 96.086 -58.538 67.369 1.00 42.09 165 ALA E C 1
ATOM 3190 O O . ALA E 1 22 ? 97.193 -58.124 67.737 1.00 38.20 165 ALA E O 1
ATOM 3192 N N . GLN E 1 23 ? 94.941 -58.260 68.007 1.00 44.90 166 GLN E N 1
ATOM 3193 C CA . GLN E 1 23 ? 94.874 -57.469 69.272 1.00 44.42 166 GLN E CA 1
ATOM 3194 C C . GLN E 1 23 ? 95.576 -58.236 70.395 1.00 46.54 166 GLN E C 1
ATOM 3195 O O . GLN E 1 23 ? 96.279 -57.621 71.166 1.00 51.69 166 GLN E O 1
ATOM 3201 N N . GLN E 1 24 ? 95.372 -59.541 70.481 1.00 45.67 167 GLN E N 1
ATOM 3202 C CA . GLN E 1 24 ? 96.103 -60.326 71.461 1.00 47.74 167 GLN E CA 1
ATOM 3203 C C . GLN E 1 24 ? 97.594 -60.256 71.181 1.00 46.21 167 GLN E C 1
ATOM 3204 O O . GLN E 1 24 ? 98.387 -59.941 72.073 1.00 53.26 167 GLN E O 1
ATOM 3210 N N . GLN E 1 25 ? 97.990 -60.476 69.923 1.00 46.37 168 GLN E N 1
ATOM 3211 C CA . GLN E 1 25 ? 99.404 -60.395 69.581 1.00 43.85 168 GLN E CA 1
ATOM 3212 C C . GLN E 1 25 ? 99.962 -59.009 69.888 1.00 49.62 168 GLN E C 1
ATOM 3213 O O . GLN E 1 25 ? 100.957 -58.877 70.608 1.00 48.61 168 GLN E O 1
ATOM 3219 N N . GLN E 1 26 ? 99.323 -57.965 69.356 1.00 42.78 169 GLN E N 1
ATOM 3220 C CA . GLN E 1 26 ? 99.736 -56.603 69.667 1.00 51.98 169 GLN E CA 1
ATOM 3221 C C . GLN E 1 26 ? 99.890 -56.407 71.172 1.00 55.88 169 GLN E C 1
ATOM 3222 O O . GLN E 1 26 ? 100.916 -55.902 71.641 1.00 55.37 169 GLN E O 1
ATOM 3228 N N . GLY E 1 27 ? 98.904 -56.866 71.949 1.00 58.74 170 GLY E N 1
ATOM 3229 C CA . GLY E 1 27 ? 98.944 -56.655 73.389 1.00 59.99 170 GLY E CA 1
ATOM 3230 C C . GLY E 1 27 ? 100.154 -57.284 74.058 1.00 67.59 170 GLY E C 1
ATOM 3231 O O . GLY E 1 27 ? 100.716 -56.717 74.999 1.00 70.76 170 GLY E O 1
ATOM 3232 N N . SER E 1 28 ? 100.572 -58.459 73.587 1.00 64.45 171 SER E N 1
ATOM 3233 C CA . SER E 1 28 ? 101.726 -59.141 74.158 1.00 67.37 171 SER E CA 1
ATOM 3234 C C . SER E 1 28 ? 103.048 -58.675 73.549 1.00 66.06 171 SER E C 1
ATOM 3235 O O . SER E 1 28 ? 104.098 -59.241 73.870 1.00 70.59 171 SER E O 1
ATOM 3238 N N . GLY E 1 29 ? 103.024 -57.656 72.689 1.00 62.83 172 GLY E N 1
ATOM 3239 C CA . GLY E 1 29 ? 104.241 -57.076 72.166 1.00 57.67 172 GLY E CA 1
ATOM 3240 C C . GLY E 1 29 ? 104.747 -57.646 70.855 1.00 53.56 172 GLY E C 1
ATOM 3241 O O . GLY E 1 29 ? 105.768 -57.166 70.349 1.00 58.54 172 GLY E O 1
ATOM 3242 N N . ASP E 1 30 ? 104.079 -58.647 70.280 1.00 52.70 173 ASP E N 1
ATOM 3243 C CA . ASP E 1 30 ? 104.466 -59.156 68.961 1.00 50.08 173 ASP E CA 1
ATOM 3244 C C . ASP E 1 30 ? 103.699 -58.395 67.882 1.00 47.09 173 ASP E C 1
ATOM 3245 O O . ASP E 1 30 ? 102.739 -58.887 67.281 1.00 45.37 173 ASP E O 1
ATOM 3250 N N . LEU E 1 31 ? 104.163 -57.171 67.608 1.00 49.19 174 LEU E N 1
ATOM 3251 C CA . LEU E 1 31 ? 103.522 -56.372 66.570 1.00 44.34 174 LEU E CA 1
ATOM 3252 C C . LEU E 1 31 ? 103.815 -56.910 65.175 1.00 40.31 174 LEU E C 1
ATOM 3253 O O . LEU E 1 31 ? 103.025 -56.679 64.250 1.00 37.23 174 LEU E O 1
ATOM 3258 N N . ASN E 1 32 ? 104.928 -57.626 64.999 1.00 38.30 175 ASN E N 1
ATOM 3259 C CA . ASN E 1 32 ? 105.190 -58.244 63.701 1.00 41.13 175 ASN E CA 1
ATOM 3260 C C . ASN E 1 32 ? 104.100 -59.257 63.343 1.00 42.07 175 ASN E C 1
ATOM 3261 O O . ASN E 1 32 ? 103.569 -59.250 62.225 1.00 40.53 175 ASN E O 1
ATOM 3266 N N . SER E 1 33 ? 103.758 -60.150 64.273 1.00 44.65 176 SER E N 1
ATOM 3267 C CA . SER E 1 33 ? 102.692 -61.113 63.994 1.00 41.93 176 SER E CA 1
ATOM 3268 C C . SER E 1 33 ? 101.334 -60.427 63.900 1.00 35.30 176 SER E C 1
ATOM 3269 O O . SER E 1 33 ? 100.498 -60.803 63.066 1.00 31.28 176 SER E O 1
ATOM 3272 N N . ALA E 1 34 ? 101.085 -59.436 64.760 1.00 31.19 177 ALA E N 1
ATOM 3273 C CA . ALA E 1 34 ? 99.847 -58.669 64.654 1.00 34.98 177 ALA E CA 1
ATOM 3274 C C . ALA E 1 34 ? 99.686 -58.087 63.252 1.00 29.76 177 ALA E C 1
ATOM 3275 O O . ALA E 1 34 ? 98.607 -58.176 62.651 1.00 29.06 177 ALA E O 1
ATOM 3277 N N . ALA E 1 35 ? 100.760 -57.531 62.690 1.00 32.12 178 ALA E N 1
ATOM 3278 C CA . ALA E 1 35 ? 100.664 -57.027 61.321 1.00 33.73 178 ALA E CA 1
ATOM 3279 C C . ALA E 1 35 ? 100.378 -58.156 60.334 1.00 29.40 178 ALA E C 1
ATOM 3280 O O . ALA E 1 35 ? 99.574 -57.986 59.409 1.00 30.06 178 ALA E O 1
ATOM 3282 N N . ALA E 1 36 ? 101.002 -59.326 60.521 1.00 30.61 179 ALA E N 1
ATOM 3283 C CA . ALA E 1 36 ? 100.723 -60.442 59.618 1.00 30.70 179 ALA E CA 1
ATOM 3284 C C . ALA E 1 36 ? 99.267 -60.893 59.726 1.00 30.42 179 ALA E C 1
ATOM 3285 O O . ALA E 1 36 ? 98.637 -61.207 58.712 1.00 28.33 179 ALA E O 1
ATOM 3287 N N . SER E 1 37 ? 98.722 -60.940 60.955 1.00 31.03 180 SER E N 1
ATOM 3288 C CA . SER E 1 37 ? 97.305 -61.266 61.149 1.00 32.19 180 SER E CA 1
ATOM 3289 C C . SER E 1 37 ? 96.401 -60.268 60.446 1.00 30.23 180 SER E C 1
ATOM 3290 O O . SER E 1 37 ? 95.395 -60.651 59.838 1.00 34.31 180 SER E O 1
ATOM 3293 N N . LEU E 1 38 ? 96.722 -58.977 60.553 1.00 30.57 181 LEU E N 1
ATOM 3294 C CA . LEU E 1 38 ? 95.868 -57.963 59.950 1.00 29.69 181 LEU E CA 1
ATOM 3295 C C . LEU E 1 38 ? 95.976 -57.981 58.434 1.00 29.93 181 LEU E C 1
ATOM 3296 O O . LEU E 1 38 ? 94.965 -57.805 57.743 1.00 31.38 181 LEU E O 1
ATOM 3301 N N . GLU E 1 39 ? 97.187 -58.211 57.895 1.00 29.84 182 GLU E N 1
ATOM 3302 C CA . GLU E 1 39 ? 97.312 -58.413 56.455 1.00 29.77 182 GLU E CA 1
ATOM 3303 C C . GLU E 1 39 ? 96.562 -59.669 56.010 1.00 31.52 182 GLU E C 1
ATOM 3304 O O . GLU E 1 39 ? 95.955 -59.698 54.933 1.00 29.33 182 GLU E O 1
ATOM 3310 N N . ARG E 1 40 ? 96.571 -60.713 56.833 1.00 28.12 183 ARG E N 1
ATOM 3311 C CA . ARG E 1 40 ? 95.767 -61.883 56.506 1.00 33.30 183 ARG E CA 1
ATOM 3312 C C . ARG E 1 40 ? 94.282 -61.537 56.508 1.00 32.68 183 ARG E C 1
ATOM 3313 O O . ARG E 1 40 ? 93.520 -62.047 55.679 1.00 29.63 183 ARG E O 1
ATOM 3321 N N . ALA E 1 41 ? 93.856 -60.667 57.436 1.00 31.69 184 ALA E N 1
ATOM 3322 C CA . ALA E 1 41 ? 92.454 -60.257 57.493 1.00 31.71 184 ALA E CA 1
ATOM 3323 C C . ALA E 1 41 ? 92.020 -59.572 56.207 1.00 34.79 184 ALA E C 1
ATOM 3324 O O . ALA E 1 41 ? 90.878 -59.752 55.757 1.00 32.15 184 ALA E O 1
ATOM 3326 N N . GLN E 1 42 ? 92.923 -58.806 55.595 1.00 31.91 185 GLN E N 1
ATOM 3327 C CA . GLN E 1 42 ? 92.627 -58.158 54.328 1.00 30.43 185 GLN E CA 1
ATOM 3328 C C . GLN E 1 42 ? 92.352 -59.141 53.221 1.00 31.26 185 GLN E C 1
ATOM 3329 O O . GLN E 1 42 ? 91.757 -58.753 52.210 1.00 32.51 185 GLN E O 1
ATOM 3335 N N . ARG E 1 43 ? 92.756 -60.409 53.379 1.00 33.07 186 ARG E N 1
ATOM 3336 C CA . ARG E 1 43 ? 92.403 -61.423 52.386 1.00 34.33 186 ARG E CA 1
ATOM 3337 C C . ARG E 1 43 ? 90.910 -61.724 52.362 1.00 38.84 186 ARG E C 1
ATOM 3338 O O . ARG E 1 43 ? 90.396 -62.159 51.320 1.00 31.65 186 ARG E O 1
ATOM 3346 N N . ILE E 1 44 ? 90.209 -61.489 53.468 1.00 36.25 187 ILE E N 1
ATOM 3347 C CA . ILE E 1 44 ? 88.755 -61.586 53.516 1.00 35.76 187 ILE E CA 1
ATOM 3348 C C . ILE E 1 44 ? 88.092 -60.224 53.308 1.00 39.52 187 ILE E C 1
ATOM 3349 O O . ILE E 1 44 ? 87.105 -60.113 52.581 1.00 38.82 187 ILE E O 1
ATOM 3354 N N . ALA E 1 45 ? 88.630 -59.158 53.902 1.00 34.17 188 ALA E N 1
ATOM 3355 C CA . ALA E 1 45 ? 88.014 -57.824 53.846 1.00 30.36 188 ALA E CA 1
ATOM 3356 C C . ALA E 1 45 ? 89.027 -56.793 53.371 1.00 33.87 188 ALA E C 1
ATOM 3357 O O . ALA E 1 45 ? 89.561 -56.031 54.193 1.00 38.29 188 ALA E O 1
ATOM 3359 N N . PRO E 1 46 ? 89.295 -56.705 52.055 1.00 32.61 189 PRO E N 1
ATOM 3360 C CA . PRO E 1 46 ? 90.394 -55.845 51.581 1.00 36.37 189 PRO E CA 1
ATOM 3361 C C . PRO E 1 46 ? 90.129 -54.361 51.758 1.00 41.07 189 PRO E C 1
ATOM 3362 O O . PRO E 1 46 ? 91.072 -53.560 51.664 1.00 41.67 189 PRO E O 1
ATOM 3366 N N . ARG E 1 47 ? 88.884 -53.963 51.968 1.00 35.18 190 ARG E N 1
ATOM 3367 C CA . ARG E 1 47 ? 88.501 -52.553 51.961 1.00 46.49 190 ARG E CA 1
ATOM 3368 C C . ARG E 1 47 ? 87.657 -52.251 53.182 1.00 38.16 190 ARG E C 1
ATOM 3369 O O . ARG E 1 47 ? 86.570 -51.674 53.115 1.00 43.96 190 ARG E O 1
ATOM 3377 N N . GLU E 1 48 ? 88.166 -52.685 54.320 1.00 42.69 191 GLU E N 1
ATOM 3378 C CA . GLU E 1 48 ? 87.440 -52.655 55.575 1.00 36.48 191 GLU E CA 1
ATOM 3379 C C . GLU E 1 48 ? 88.191 -51.719 56.503 1.00 42.49 191 GLU E C 1
ATOM 3380 O O . GLU E 1 48 ? 89.338 -52.018 56.873 1.00 38.25 191 GLU E O 1
ATOM 3386 N N . PRO E 1 49 ? 87.615 -50.574 56.883 1.00 44.15 192 PRO E N 1
ATOM 3387 C CA . PRO E 1 49 ? 88.409 -49.580 57.625 1.00 41.73 192 PRO E CA 1
ATOM 3388 C C . PRO E 1 49 ? 88.769 -50.027 59.031 1.00 35.47 192 PRO E C 1
ATOM 3389 O O . PRO E 1 49 ? 89.793 -49.577 59.5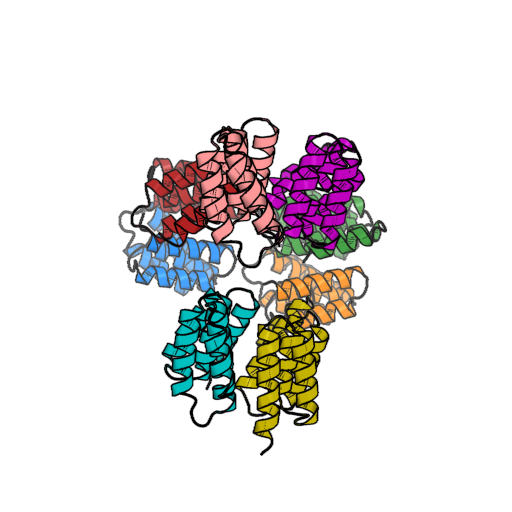60 1.00 42.54 192 PRO E O 1
ATOM 3393 N N . GLN E 1 50 ? 87.961 -50.886 59.661 1.00 38.65 193 GLN E N 1
ATOM 3394 C CA . GLN E 1 50 ? 88.310 -51.362 60.999 1.00 39.70 193 GLN E CA 1
ATOM 3395 C C . GLN E 1 50 ? 89.611 -52.140 60.969 1.00 38.85 193 GLN E C 1
ATOM 3396 O O . GLN E 1 50 ? 90.433 -52.028 61.885 1.00 37.55 193 GLN E O 1
ATOM 3402 N N . VAL E 1 51 ? 89.818 -52.920 59.910 1.00 39.17 194 VAL E N 1
ATOM 3403 C CA . VAL E 1 51 ? 91.090 -53.598 59.706 1.00 38.09 194 VAL E CA 1
ATOM 3404 C C . VAL E 1 51 ? 92.207 -52.594 59.452 1.00 32.74 194 VAL E C 1
ATOM 3405 O O . VAL E 1 51 ? 93.312 -52.709 60.006 1.00 31.05 194 VAL E O 1
ATOM 3409 N N . LEU E 1 52 ? 91.965 -51.634 58.559 1.00 32.06 195 LEU E N 1
ATOM 3410 C CA . LEU E 1 52 ? 93.036 -50.696 58.255 1.00 34.49 195 LEU E CA 1
ATOM 3411 C C . LEU E 1 52 ? 93.345 -49.815 59.453 1.00 33.55 195 LEU E C 1
ATOM 3412 O O . LEU E 1 52 ? 94.509 -49.455 59.670 1.00 29.35 195 LEU E O 1
ATOM 3417 N N . TYR E 1 53 ? 92.333 -49.499 60.265 1.00 30.01 196 TYR E N 1
ATOM 3418 C CA . TYR E 1 53 ? 92.584 -48.737 61.479 1.00 34.83 196 TYR E CA 1
ATOM 3419 C C . TYR E 1 53 ? 93.563 -49.467 62.398 1.00 36.29 196 TYR E C 1
ATOM 3420 O O . TYR E 1 53 ? 94.554 -48.887 62.853 1.00 30.90 196 TYR E O 1
ATOM 3429 N N . ARG E 1 54 ? 93.200 -50.706 62.695 1.00 33.12 197 ARG E N 1
ATOM 3430 C CA A ARG E 1 54 ? 94.180 -51.533 63.544 0.58 32.48 197 ARG E CA 1
ATOM 3431 C CA B ARG E 1 54 ? 94.108 -51.594 63.480 0.42 37.78 197 ARG E CA 1
ATOM 3432 C C . ARG E 1 54 ? 95.559 -51.866 62.923 1.00 31.05 197 ARG E C 1
ATOM 3433 O O . ARG E 1 54 ? 96.689 -51.879 63.548 1.00 32.40 197 ARG E O 1
ATOM 3448 N N . LEU E 1 55 ? 95.578 -51.900 61.585 1.00 28.32 198 LEU E N 1
ATOM 3449 C CA . LEU E 1 55 ? 96.861 -52.089 60.922 1.00 30.61 198 LEU E CA 1
ATOM 3450 C C . LEU E 1 55 ? 97.696 -50.811 60.937 1.00 28.80 198 LEU E C 1
ATOM 3451 O O . LEU E 1 55 ? 98.911 -50.861 61.169 1.00 32.24 198 LEU E O 1
ATOM 3456 N N . ALA E 1 56 ? 97.074 -49.653 60.696 1.00 27.51 199 ALA E N 1
ATOM 3457 C CA . ALA E 1 56 ? 97.816 -48.397 60.801 1.00 25.50 199 ALA E CA 1
ATOM 3458 C C . ALA E 1 56 ? 98.329 -48.186 62.220 1.00 29.65 199 ALA E C 1
ATOM 3459 O O . ALA E 1 56 ? 99.458 -47.722 62.418 1.00 28.21 199 ALA E O 1
ATOM 3461 N N . GLN E 1 57 ? 97.493 -48.508 63.219 1.00 33.46 200 GLN E N 1
ATOM 3462 C CA . GLN E 1 57 ? 97.892 -48.482 64.622 1.00 32.31 200 GLN E CA 1
ATOM 3463 C C . GLN E 1 57 ? 99.113 -49.361 64.878 1.00 34.33 200 GLN E C 1
ATOM 3464 O O . GLN E 1 57 ? 100.066 -48.944 65.546 1.00 35.59 200 GLN E O 1
ATOM 3470 N N . VAL E 1 58 ? 99.073 -50.607 64.401 1.00 29.69 201 VAL E N 1
ATOM 3471 C CA . VAL E 1 58 ? 100.213 -51.501 64.582 1.00 27.94 201 VAL E CA 1
ATOM 3472 C C . VAL E 1 58 ? 101.453 -50.927 63.907 1.00 32.05 201 VAL E C 1
ATOM 3473 O O . VAL E 1 58 ? 102.535 -50.886 64.500 1.00 28.26 201 VAL E O 1
ATOM 3477 N N . ARG E 1 59 ? 101.316 -50.441 62.672 1.00 29.66 202 ARG E N 1
ATOM 3478 C CA . ARG E 1 59 ? 102.498 -49.886 62.006 1.00 36.84 202 ARG E CA 1
ATOM 3479 C C . ARG E 1 59 ? 103.018 -48.614 62.686 1.00 33.05 202 ARG E C 1
ATOM 3480 O O . ARG E 1 59 ? 104.231 -48.371 62.681 1.00 35.53 202 ARG E O 1
ATOM 3488 N N . LEU E 1 60 ? 102.144 -47.802 63.296 1.00 31.24 203 LEU E N 1
ATOM 3489 C CA . LEU E 1 60 ? 102.646 -46.641 64.026 1.00 35.44 203 LEU E CA 1
ATOM 3490 C C . LEU E 1 60 ? 103.448 -47.073 65.257 1.00 39.50 203 LEU E C 1
ATOM 3491 O O . LEU E 1 60 ? 104.499 -46.496 65.567 1.00 32.72 203 LEU E O 1
ATOM 3496 N N . ALA E 1 61 ? 102.972 -48.112 65.947 1.00 34.08 204 ALA E N 1
ATOM 3497 C CA . ALA E 1 61 ? 103.674 -48.675 67.097 1.00 35.64 204 ALA E CA 1
ATOM 3498 C C . ALA E 1 61 ? 105.083 -49.152 66.742 1.00 32.32 204 ALA E C 1
ATOM 3499 O O . ALA E 1 61 ? 105.993 -49.070 67.573 1.00 41.42 204 ALA E O 1
ATOM 3501 N N . GLN E 1 62 ? 105.283 -49.659 65.527 1.00 32.79 205 GLN E N 1
ATOM 3502 C CA . GLN E 1 62 ? 106.619 -50.028 65.075 1.00 36.18 205 GLN E CA 1
ATOM 3503 C C . GLN E 1 62 ? 107.465 -48.823 64.680 1.00 44.63 205 GLN E C 1
ATOM 3504 O O . GLN E 1 62 ? 108.660 -48.987 64.406 1.00 47.54 205 GLN E O 1
ATOM 3510 N N . GLY E 1 63 ? 106.888 -47.622 64.659 1.00 42.30 206 GLY E N 1
ATOM 3511 C CA . GLY E 1 63 ? 107.603 -46.449 64.207 1.00 48.04 206 GLY E CA 1
ATOM 3512 C C . GLY E 1 63 ? 107.614 -46.255 62.711 1.00 46.84 206 GLY E C 1
ATOM 3513 O O . GLY E 1 63 ? 108.236 -45.298 62.231 1.00 49.25 206 GLY E O 1
ATOM 3514 N N . ASP E 1 64 ? 106.943 -47.128 61.957 1.00 42.32 207 ASP E N 1
ATOM 3515 C CA . ASP E 1 64 ? 106.814 -46.987 60.508 1.00 44.65 207 ASP E CA 1
ATOM 3516 C C . ASP E 1 64 ? 105.658 -46.029 60.199 1.00 38.84 207 ASP E C 1
ATOM 3517 O O . ASP E 1 64 ? 104.608 -46.402 59.668 1.00 33.04 207 ASP E O 1
ATOM 3522 N N . ALA E 1 65 ? 105.900 -44.752 60.526 1.00 36.68 208 ALA E N 1
ATOM 3523 C CA . ALA E 1 65 ? 104.854 -43.732 60.530 1.00 31.60 208 ALA E CA 1
ATOM 3524 C C . ALA E 1 65 ? 104.386 -43.365 59.123 1.00 31.67 208 ALA E C 1
ATOM 3525 O O . ALA E 1 65 ? 103.195 -43.103 58.913 1.00 29.52 208 ALA E O 1
ATOM 3527 N N . ALA E 1 66 ? 105.313 -43.263 58.161 1.00 27.90 209 ALA E N 1
ATOM 3528 C CA . ALA E 1 66 ? 104.922 -42.917 56.801 1.00 32.38 209 ALA E CA 1
ATOM 3529 C C . ALA E 1 66 ? 104.024 -44.001 56.200 1.00 30.56 209 ALA E C 1
ATOM 3530 O O . ALA E 1 66 ? 103.029 -43.695 55.530 1.00 33.76 209 ALA E O 1
ATOM 3532 N N . GLN E 1 67 ? 104.350 -45.276 56.444 1.00 27.83 210 GLN E N 1
ATOM 3533 C CA . GLN E 1 67 ? 103.471 -46.358 56.019 1.00 30.70 210 GLN E CA 1
ATOM 3534 C C . GLN E 1 67 ? 102.138 -46.300 56.755 1.00 30.91 210 GLN E C 1
ATOM 3535 O O . GLN E 1 67 ? 101.063 -46.457 56.154 1.00 28.31 210 GLN E O 1
ATOM 3541 N N . ALA E 1 68 ? 102.193 -46.085 58.065 1.00 28.50 211 ALA E N 1
ATOM 3542 C CA . ALA E 1 68 ? 100.962 -46.020 58.853 1.00 30.76 211 ALA E CA 1
ATOM 3543 C C . ALA E 1 68 ? 100.027 -44.931 58.340 1.00 27.41 211 ALA E C 1
ATOM 3544 O O . ALA E 1 68 ? 98.807 -45.130 58.273 1.00 27.42 211 ALA E O 1
ATOM 3546 N N . GLU E 1 69 ? 100.569 -43.774 57.962 1.00 30.57 212 GLU E N 1
ATOM 3547 C CA . GLU E 1 69 ? 99.694 -42.708 57.483 1.00 29.62 212 GLU E CA 1
ATOM 3548 C C . GLU E 1 69 ? 98.971 -43.127 56.203 1.00 27.31 212 GLU E C 1
ATOM 3549 O O . GLU E 1 69 ? 97.759 -42.911 56.061 1.00 30.97 212 GLU E O 1
ATOM 3555 N N . GLN E 1 70 ? 99.702 -43.739 55.264 1.00 28.21 213 GLN E N 1
ATOM 3556 C CA . GLN E 1 70 ? 99.090 -44.216 54.027 1.00 27.97 213 GLN E CA 1
ATOM 3557 C C . GLN E 1 70 ? 98.013 -45.254 54.292 1.00 26.39 213 GLN E C 1
ATOM 3558 O O . GLN E 1 70 ? 96.989 -45.271 53.601 1.00 28.91 213 GLN E O 1
ATOM 3564 N N . VAL E 1 71 ? 98.236 -46.152 55.264 1.00 29.59 214 VAL E N 1
ATOM 3565 C CA . VAL E 1 71 ? 97.227 -47.157 55.603 1.00 27.17 214 VAL E CA 1
ATOM 3566 C C . VAL E 1 71 ? 95.981 -46.491 56.182 1.00 26.98 214 VAL E C 1
ATOM 3567 O O . VAL E 1 71 ? 94.849 -46.859 55.851 1.00 28.56 214 VAL E O 1
ATOM 3571 N N . ALA E 1 72 ? 96.169 -45.507 57.056 1.00 23.72 215 ALA E N 1
ATOM 3572 C CA . ALA E 1 72 ? 95.029 -44.841 57.683 1.00 27.47 215 ALA E CA 1
ATOM 3573 C C . ALA E 1 72 ? 94.276 -43.980 56.679 1.00 26.65 215 ALA E C 1
ATOM 3574 O O . ALA E 1 72 ? 93.043 -43.899 56.727 1.00 27.52 215 ALA E O 1
ATOM 3576 N N . ARG E 1 73 ? 94.997 -43.324 55.767 1.00 28.74 216 ARG E N 1
ATOM 3577 C CA . ARG E 1 73 ? 94.324 -42.568 54.720 1.00 32.08 216 ARG E CA 1
ATOM 3578 C C . ARG E 1 73 ? 93.490 -43.492 53.854 1.00 30.74 216 ARG E C 1
ATOM 3579 O O . ARG E 1 73 ? 92.359 -43.155 53.474 1.00 29.70 216 ARG E O 1
ATOM 3587 N N . ARG E 1 74 ? 94.046 -44.651 53.502 1.00 31.28 217 ARG E N 1
ATOM 3588 C CA . ARG E 1 74 ? 93.260 -45.617 52.751 1.00 30.66 217 ARG E CA 1
ATOM 3589 C C . ARG E 1 74 ? 92.037 -46.020 53.547 1.00 34.86 217 ARG E C 1
ATOM 3590 O O . ARG E 1 74 ? 90.917 -46.029 53.016 1.00 31.97 217 ARG E O 1
ATOM 3598 N N . GLY E 1 75 ? 92.221 -46.315 54.840 1.00 27.52 218 GLY E N 1
ATOM 3599 C CA . GLY E 1 75 ? 91.067 -46.633 55.679 1.00 28.05 218 GLY E CA 1
ATOM 3600 C C . GLY E 1 75 ? 90.039 -45.514 55.696 1.00 32.15 218 GLY E C 1
ATOM 3601 O O . GLY E 1 75 ? 88.830 -45.756 55.640 1.00 28.68 218 GLY E O 1
ATOM 3602 N N . LEU E 1 76 ? 90.518 -44.270 55.713 1.00 33.16 219 LEU E N 1
ATOM 3603 C CA . LEU E 1 76 ? 89.648 -43.105 55.778 1.00 30.35 219 LEU E CA 1
ATOM 3604 C C . LEU E 1 76 ? 88.704 -43.035 54.586 1.00 36.02 219 LEU E C 1
ATOM 3605 O O . LEU E 1 76 ? 87.553 -42.608 54.721 1.00 35.41 219 LEU E O 1
ATOM 3610 N N . SER E 1 77 ? 89.183 -43.437 53.406 1.00 30.48 220 SER E N 1
ATOM 3611 C CA . SER E 1 77 ? 88.405 -43.380 52.179 1.00 35.35 220 SER E CA 1
ATOM 3612 C C . SER E 1 77 ? 87.327 -44.455 52.095 1.00 36.84 220 SER E C 1
ATOM 3613 O O . SER E 1 77 ? 86.466 -44.358 51.215 1.00 40.27 220 SER E O 1
ATOM 3616 N N . TYR E 1 78 ? 87.362 -45.481 52.950 1.00 33.16 221 TYR E N 1
ATOM 3617 C CA . TYR E 1 78 ? 86.262 -46.435 53.056 1.00 38.84 221 TYR E CA 1
ATOM 3618 C C . TYR E 1 78 ? 85.390 -46.177 54.281 1.00 44.04 221 TYR E C 1
ATOM 3619 O O . TYR E 1 78 ? 84.522 -46.995 54.591 1.00 46.15 221 TYR E O 1
ATOM 3628 N N . ALA E 1 79 ? 85.625 -45.082 55.006 1.00 45.54 222 ALA E N 1
ATOM 3629 C CA . ALA E 1 79 ? 84.998 -44.846 56.302 1.00 42.69 222 ALA E CA 1
ATOM 3630 C C . ALA E 1 79 ? 83.834 -43.876 56.229 1.00 46.82 222 ALA E C 1
ATOM 3631 O O . ALA E 1 79 ? 83.320 -43.463 57.272 1.00 49.68 222 ALA E O 1
ATOM 3633 N N . ASN E 1 80 ? 83.413 -43.485 55.032 1.00 49.93 223 ASN E N 1
ATOM 3634 C CA . ASN E 1 80 ? 82.424 -42.426 54.936 1.00 51.91 223 ASN E CA 1
ATOM 3635 C C . ASN E 1 80 ? 81.117 -42.875 55.563 1.00 52.97 223 ASN E C 1
ATOM 3636 O O . ASN E 1 80 ? 80.730 -44.044 55.468 1.00 47.52 223 ASN E O 1
ATOM 3641 N N . GLY E 1 81 ? 80.466 -41.941 56.251 1.00 51.83 224 GLY E N 1
ATOM 3642 C CA . GLY E 1 81 ? 79.297 -42.268 57.034 1.00 50.41 224 GLY E CA 1
ATOM 3643 C C . GLY E 1 81 ? 79.574 -43.003 58.325 1.00 50.40 224 GLY E C 1
ATOM 3644 O O . GLY E 1 81 ? 78.635 -43.519 58.939 1.00 53.52 224 GLY E O 1
ATOM 3645 N N . ARG E 1 82 ? 80.830 -43.072 58.769 1.00 53.45 225 ARG E N 1
ATOM 3646 C CA . ARG E 1 82 ? 81.189 -43.740 60.021 1.00 47.50 225 ARG E CA 1
ATOM 3647 C C . ARG E 1 82 ? 82.014 -42.788 60.877 1.00 43.11 225 ARG E C 1
ATOM 3648 O O . ARG E 1 82 ? 83.224 -42.974 61.053 1.00 40.84 225 ARG E O 1
ATOM 3656 N N . PRO E 1 83 ? 81.364 -41.773 61.464 1.00 45.06 226 PRO E N 1
ATOM 3657 C CA . PRO E 1 83 ? 82.121 -40.661 62.080 1.00 42.51 226 PRO E CA 1
ATOM 3658 C C . PRO E 1 83 ? 83.068 -41.084 63.194 1.00 45.15 226 PRO E C 1
ATOM 3659 O O . PRO E 1 83 ? 84.158 -40.503 63.320 1.00 37.69 226 PRO E O 1
ATOM 3663 N N . ALA E 1 84 ? 82.693 -42.072 64.011 1.00 46.47 227 ALA E N 1
ATOM 3664 C CA . ALA E 1 84 ? 83.611 -42.551 65.041 1.00 41.43 227 ALA E CA 1
ATOM 3665 C C . ALA E 1 84 ? 84.905 -43.065 64.418 1.00 46.93 227 ALA E C 1
ATOM 3666 O O . ALA E 1 84 ? 86.004 -42.708 64.867 1.00 42.91 227 ALA E O 1
ATOM 3668 N N . LEU E 1 85 ? 84.794 -43.874 63.351 1.00 43.84 228 LEU E N 1
ATOM 3669 C CA . LEU E 1 85 ? 85.981 -44.388 62.666 1.00 40.56 228 LEU E CA 1
ATOM 3670 C C . LEU E 1 85 ? 86.808 -43.266 62.061 1.00 35.54 228 LEU E C 1
ATOM 3671 O O . LEU E 1 85 ? 88.034 -43.221 62.231 1.00 29.87 228 LEU E O 1
ATOM 3676 N N . GLN E 1 86 ? 86.148 -42.358 61.336 1.00 34.10 229 GLN E N 1
ATOM 3677 C CA . GLN E 1 86 ? 86.843 -41.252 60.699 1.00 36.68 229 GLN E CA 1
ATOM 3678 C C . GLN E 1 86 ? 87.628 -40.425 61.715 1.00 38.01 229 GLN E C 1
ATOM 3679 O O . GLN E 1 86 ? 88.780 -40.051 61.462 1.00 32.72 229 GLN E O 1
ATOM 3685 N N . ALA E 1 87 ? 87.034 -40.141 62.872 1.00 34.37 230 ALA E N 1
ATOM 3686 C CA . ALA E 1 87 ? 87.768 -39.414 63.902 1.00 36.02 230 ALA E CA 1
ATOM 3687 C C . ALA E 1 87 ? 88.997 -40.207 64.351 1.00 31.94 230 ALA E C 1
ATOM 3688 O O . ALA E 1 87 ? 90.105 -39.663 64.432 1.00 32.99 230 ALA E O 1
ATOM 3690 N N . GLY E 1 88 ? 88.824 -41.505 64.620 1.00 34.31 231 GLY E N 1
ATOM 3691 C CA . GLY E 1 88 ? 89.959 -42.328 65.015 1.00 34.09 231 GLY E CA 1
ATOM 3692 C C . GLY E 1 88 ? 91.054 -42.382 63.961 1.00 30.41 231 GLY E C 1
ATOM 3693 O O . GLY E 1 88 ? 92.247 -42.364 64.285 1.00 29.21 231 GLY E O 1
ATOM 3694 N N . LEU E 1 89 ? 90.669 -42.451 62.684 1.00 31.37 232 LEU E N 1
ATOM 3695 C CA . LEU E 1 89 ? 91.676 -42.501 61.629 1.00 33.23 232 LEU E CA 1
ATOM 3696 C C . LEU E 1 89 ? 92.443 -41.186 61.553 1.00 31.82 232 LEU E C 1
ATOM 3697 O O . LEU E 1 89 ? 93.676 -41.185 61.430 1.00 27.52 232 LEU E O 1
ATOM 3702 N N . TRP E 1 90 ? 91.732 -40.059 61.659 1.00 28.29 233 TRP E N 1
ATOM 3703 C CA . TRP E 1 90 ? 92.392 -38.760 61.612 1.00 33.42 233 TRP E CA 1
ATOM 3704 C C . TRP E 1 90 ? 93.399 -38.602 62.745 1.00 31.20 233 TRP E C 1
ATOM 3705 O O . TRP E 1 90 ? 94.503 -38.082 62.532 1.00 31.93 233 TRP E O 1
ATOM 3716 N N . GLU E 1 91 ? 93.048 -39.069 63.951 1.00 31.85 234 GLU E N 1
ATOM 3717 C CA . GLU E 1 91 ? 93.986 -38.993 65.068 1.00 32.40 234 GLU E CA 1
ATOM 3718 C C . GLU E 1 91 ? 95.214 -39.857 64.823 1.00 32.80 234 GLU E C 1
ATOM 3719 O O . GLU E 1 91 ? 96.328 -39.484 65.218 1.00 33.14 234 GLU E O 1
ATOM 3725 N N . LEU E 1 92 ? 95.029 -41.017 64.181 1.00 30.61 235 LEU E N 1
ATOM 3726 C CA . LEU E 1 92 ? 96.169 -41.831 63.765 1.00 28.39 235 LEU E CA 1
ATOM 3727 C C . LEU E 1 92 ? 97.046 -41.089 62.760 1.00 27.40 235 LEU E C 1
ATOM 3728 O O . LEU E 1 92 ? 98.278 -41.114 62.865 1.00 31.80 235 LEU E O 1
ATOM 3733 N N . ILE E 1 93 ? 96.434 -40.439 61.767 1.00 26.40 236 ILE E N 1
ATOM 3734 C CA . ILE E 1 93 ? 97.208 -39.688 60.775 1.00 27.65 236 ILE E CA 1
ATOM 3735 C C . ILE E 1 93 ? 97.995 -38.562 61.444 1.00 32.14 236 ILE E C 1
ATOM 3736 O O . ILE E 1 93 ? 99.141 -38.278 61.073 1.00 30.52 236 ILE E O 1
ATOM 3741 N N . ALA E 1 94 ? 97.406 -37.917 62.452 1.00 27.24 237 ALA E N 1
ATOM 3742 C CA . ALA E 1 94 ? 98.127 -36.859 63.152 1.00 32.80 237 ALA E CA 1
ATOM 3743 C C . ALA E 1 94 ? 99.355 -37.411 63.867 1.00 35.84 237 ALA E C 1
ATOM 3744 O O . ALA E 1 94 ? 100.450 -36.839 63.783 1.00 32.88 237 ALA E O 1
ATOM 3746 N N . GLN E 1 95 ? 99.192 -38.523 64.581 1.00 32.50 238 GLN E N 1
ATOM 3747 C CA . GLN E 1 95 ? 100.338 -39.111 65.259 1.00 34.38 238 GLN E CA 1
ATOM 3748 C C . GLN E 1 95 ? 101.381 -39.566 64.247 1.00 38.17 238 GLN E C 1
ATOM 3749 O O . GLN E 1 95 ? 102.589 -39.418 64.475 1.00 36.82 238 GLN E O 1
ATOM 3755 N N . ALA E 1 96 ? 100.930 -40.117 63.119 1.00 34.40 239 ALA E N 1
ATOM 3756 C CA . ALA E 1 96 ? 101.832 -40.417 62.017 1.00 35.10 239 ALA E CA 1
ATOM 3757 C C . ALA E 1 96 ? 102.611 -39.177 61.599 1.00 35.24 239 ALA E C 1
ATOM 3758 O O . ALA E 1 96 ? 103.845 -39.211 61.503 1.00 34.94 239 ALA E O 1
ATOM 3760 N N . ARG E 1 97 ? 101.905 -38.064 61.358 1.00 37.30 240 ARG E N 1
ATOM 3761 C CA . ARG E 1 97 ? 102.589 -36.831 60.971 1.00 41.10 240 ARG E CA 1
ATOM 3762 C C . ARG E 1 97 ? 103.587 -36.417 62.028 1.00 36.35 240 ARG E C 1
ATOM 3763 O O . ARG E 1 97 ? 104.728 -36.066 61.706 1.00 35.32 240 ARG E O 1
ATOM 3771 N N . GLU E 1 98 ? 103.167 -36.467 63.299 1.00 32.42 241 GLU E N 1
ATOM 3772 C CA . GLU E 1 98 ? 104.005 -36.048 64.418 1.00 37.28 241 GLU E CA 1
ATOM 3773 C C . GLU E 1 98 ? 105.326 -36.793 64.424 1.00 39.30 241 GLU E C 1
ATOM 3774 O O . GLU E 1 98 ? 106.393 -36.199 64.639 1.00 39.39 241 GLU E O 1
ATOM 3780 N N . LYS E 1 99 ? 105.258 -38.114 64.226 1.00 41.29 242 LYS E N 1
ATOM 3781 C CA . LYS E 1 99 ? 106.440 -38.964 64.308 1.00 40.24 242 LYS E CA 1
ATOM 3782 C C . LYS E 1 99 ? 107.363 -38.741 63.126 1.00 44.01 242 LYS E C 1
ATOM 3783 O O . LYS E 1 99 ? 108.570 -38.993 63.233 1.00 46.68 242 LYS E O 1
ATOM 3789 N N . GLN E 1 100 ? 106.819 -38.268 62.000 1.00 38.87 243 GLN E N 1
ATOM 3790 C CA . GLN E 1 100 ? 107.650 -37.872 60.877 1.00 41.11 243 GLN E CA 1
ATOM 3791 C C . GLN E 1 100 ? 108.184 -36.452 61.018 1.00 41.36 243 GLN E C 1
ATOM 3792 O O . GLN E 1 100 ? 108.856 -35.977 60.102 1.00 46.91 243 GLN E O 1
ATOM 3798 N N . GLY E 1 101 ? 107.901 -35.769 62.127 1.00 35.96 244 GLY E N 1
ATOM 3799 C CA . GLY E 1 101 ? 108.383 -34.421 62.342 1.00 36.57 244 GLY E CA 1
ATOM 3800 C C . GLY E 1 101 ? 107.487 -33.316 61.827 1.00 42.47 244 GLY E C 1
ATOM 3801 O O . GLY E 1 101 ? 107.951 -32.176 61.716 1.00 52.56 244 GLY E O 1
ATOM 3802 N N . ASP E 1 102 ? 106.227 -33.603 61.501 1.00 41.86 245 ASP E N 1
ATOM 3803 C CA . ASP E 1 102 ? 105.297 -32.583 61.008 1.00 38.64 245 ASP E CA 1
ATOM 3804 C C . ASP E 1 102 ? 104.265 -32.278 62.094 1.00 38.15 245 ASP E C 1
ATOM 3805 O O . ASP E 1 102 ? 103.121 -32.739 62.038 1.00 35.14 245 ASP E O 1
ATOM 3810 N N . SER E 1 103 ? 104.664 -31.459 63.077 1.00 35.84 246 SER E N 1
ATOM 3811 C CA . SER E 1 103 ? 103.698 -31.037 64.087 1.00 36.50 246 SER E CA 1
ATOM 3812 C C . SER E 1 103 ? 102.576 -30.183 63.482 1.00 38.10 246 SER E C 1
ATOM 3813 O O . SER E 1 103 ? 101.436 -30.220 63.965 1.00 35.99 246 SER E O 1
ATOM 3816 N N . ALA E 1 104 ? 102.862 -29.425 62.422 1.00 35.49 247 ALA E N 1
ATOM 3817 C CA . ALA E 1 104 ? 101.807 -28.618 61.812 1.00 35.30 247 ALA E CA 1
ATOM 3818 C C . ALA E 1 104 ? 100.763 -29.509 61.140 1.00 32.34 247 ALA E C 1
ATOM 3819 O O . ALA E 1 104 ? 99.565 -29.406 61.423 1.00 34.54 247 ALA E O 1
ATOM 3821 N N . GLY E 1 105 ? 101.201 -30.405 60.260 1.00 37.45 248 GLY E N 1
ATOM 3822 C CA . GLY E 1 105 ? 100.285 -31.372 59.695 1.00 33.14 248 GLY E CA 1
ATOM 3823 C C . GLY E 1 105 ? 99.530 -32.148 60.753 1.00 35.49 248 GLY E C 1
ATOM 3824 O O . GLY E 1 105 ? 98.344 -32.450 60.589 1.00 35.23 248 GLY E O 1
ATOM 3825 N N . ALA E 1 106 ? 100.195 -32.461 61.868 1.00 33.31 249 ALA E N 1
ATOM 3826 C CA . ALA E 1 106 ? 99.494 -33.145 62.955 1.00 35.41 249 ALA E CA 1
ATOM 3827 C C . ALA E 1 106 ? 98.367 -32.282 63.520 1.00 34.49 249 ALA E C 1
ATOM 3828 O O . ALA E 1 106 ? 97.268 -32.784 63.802 1.00 34.47 249 ALA E O 1
ATOM 3830 N N . ALA E 1 107 ? 98.622 -30.975 63.691 1.00 33.22 250 ALA E N 1
ATOM 3831 C CA . ALA E 1 107 ? 97.585 -30.066 64.174 1.00 34.34 250 ALA E CA 1
ATOM 3832 C C . ALA E 1 107 ? 96.435 -29.948 63.178 1.00 34.91 250 ALA E C 1
ATOM 3833 O O . ALA E 1 107 ? 95.272 -29.793 63.573 1.00 34.85 250 ALA E O 1
ATOM 3835 N N . LEU E 1 108 ? 96.742 -29.987 61.883 1.00 27.70 251 LEU E N 1
ATOM 3836 C CA . LEU E 1 108 ? 95.691 -29.840 60.886 1.00 36.77 251 LEU E CA 1
ATOM 3837 C C . LEU E 1 108 ? 94.828 -31.092 60.820 1.00 40.51 251 LEU E C 1
ATOM 3838 O O . LEU E 1 108 ? 93.600 -30.994 60.730 1.00 42.68 251 LEU E O 1
ATOM 3843 N N . ALA E 1 109 ? 95.454 -32.276 60.881 1.00 37.30 252 ALA E N 1
ATOM 3844 C CA . ALA E 1 109 ? 94.688 -33.522 60.886 1.00 38.59 252 ALA E CA 1
ATOM 3845 C C . ALA E 1 109 ? 93.767 -33.596 62.101 1.00 34.87 252 ALA E C 1
ATOM 3846 O O . ALA E 1 109 ? 92.636 -34.080 62.003 1.00 35.56 252 ALA E O 1
ATOM 3848 N N . ARG E 1 110 ? 94.222 -33.091 63.250 1.00 40.95 253 ARG E N 1
ATOM 3849 C CA . ARG E 1 110 ? 93.371 -33.098 64.433 1.00 41.82 253 ARG E CA 1
ATOM 3850 C C . ARG E 1 110 ? 92.232 -32.096 64.307 1.00 42.44 253 ARG E C 1
ATOM 3851 O O . ARG E 1 110 ? 91.193 -32.261 64.962 1.00 39.45 253 ARG E O 1
ATOM 3859 N N . GLN E 1 111 ? 92.415 -31.054 63.482 1.00 42.53 254 GLN E N 1
ATOM 3860 C CA . GLN E 1 111 ? 91.331 -30.115 63.206 1.00 46.53 254 GLN E CA 1
ATOM 3861 C C . GLN E 1 111 ? 90.270 -30.747 62.308 1.00 49.34 254 GLN E C 1
ATOM 3862 O O . GLN E 1 111 ? 89.073 -30.511 62.498 1.00 54.72 254 GLN E O 1
ATOM 3868 N N . LYS E 1 112 ? 90.688 -31.557 61.328 1.00 47.18 255 LYS E N 1
ATOM 3869 C CA . LYS E 1 112 ? 89.727 -32.280 60.488 1.00 46.83 255 LYS E CA 1
ATOM 3870 C C . LYS E 1 112 ? 88.956 -33.330 61.276 1.00 46.18 255 LYS E C 1
ATOM 3871 O O . LYS E 1 112 ? 87.778 -33.572 60.992 1.00 54.82 255 LYS E O 1
ATOM 3877 N N . ALA E 1 113 ? 89.596 -33.956 62.265 1.00 48.35 256 ALA E N 1
ATOM 3878 C CA . ALA E 1 113 ? 88.920 -34.956 63.086 1.00 46.73 256 ALA E CA 1
ATOM 3879 C C . ALA E 1 113 ? 87.747 -34.358 63.873 1.00 58.23 256 ALA E C 1
ATOM 3880 O O . ALA E 1 113 ? 86.695 -34.994 64.004 1.00 56.55 256 ALA E O 1
ATOM 3882 N N . LYS E 1 114 ? 87.905 -33.139 64.406 1.00 60.75 257 LYS E N 1
ATOM 3883 C CA . LYS E 1 114 ? 86.900 -32.583 65.312 1.00 67.11 257 LYS E CA 1
ATOM 3884 C C . LYS E 1 114 ? 85.742 -31.898 64.591 1.00 66.46 257 LYS E C 1
ATOM 3885 O O . LYS E 1 114 ? 84.815 -31.425 65.255 1.00 66.40 257 LYS E O 1
ATOM 3891 N N . VAL E 1 115 ? 85.758 -31.844 63.264 1.00 66.89 258 VAL E N 1
ATOM 3892 C CA . VAL E 1 115 ? 84.630 -31.307 62.508 1.00 75.60 258 VAL E CA 1
ATOM 3893 C C . VAL E 1 115 ? 84.248 -32.271 61.387 1.00 74.12 258 VAL E C 1
ATOM 3894 O O . VAL E 1 115 ? 83.390 -31.969 60.559 1.00 75.42 258 VAL E O 1
ATOM 3898 N N . ASP F 1 12 ? 49.115 -47.107 33.020 1.00 99.97 155 ASP F N 1
ATOM 3899 C CA . ASP F 1 12 ? 48.608 -46.451 34.221 1.00 95.14 155 ASP F CA 1
ATOM 3900 C C . ASP F 1 12 ? 49.688 -45.590 34.886 1.00 77.38 155 ASP F C 1
ATOM 3901 O O . ASP F 1 12 ? 50.667 -46.102 35.412 1.00 76.84 155 ASP F O 1
ATOM 3906 N N . GLY F 1 13 ? 49.480 -44.277 34.877 1.00 67.35 156 GLY F N 1
ATOM 3907 C CA . GLY F 1 13 ? 50.509 -43.331 35.236 1.00 57.15 156 GLY F CA 1
ATOM 3908 C C . GLY F 1 13 ? 50.884 -43.293 36.706 1.00 53.36 156 GLY F C 1
ATOM 3909 O O . GLY F 1 13 ? 52.024 -43.585 37.082 1.00 48.80 156 GLY F O 1
ATOM 3910 N N . PRO F 1 14 ? 49.942 -42.886 37.564 1.00 52.41 157 PRO F N 1
ATOM 3911 C CA . PRO F 1 14 ? 50.276 -42.707 38.989 1.00 47.31 157 PRO F CA 1
ATOM 3912 C C . PRO F 1 14 ? 50.912 -43.932 39.644 1.00 38.02 157 PRO F C 1
ATOM 3913 O O . PRO F 1 14 ? 51.926 -43.793 40.342 1.00 35.78 157 PRO F O 1
ATOM 3917 N N . VAL F 1 15 ? 50.355 -45.129 39.438 1.00 41.56 158 VAL F N 1
ATOM 3918 C CA . VAL F 1 15 ? 50.949 -46.318 40.052 1.00 39.91 158 VAL F CA 1
ATOM 3919 C C . VAL F 1 15 ? 52.372 -46.495 39.559 1.00 36.61 158 VAL F C 1
ATOM 3920 O O . VAL F 1 15 ? 53.295 -46.755 40.344 1.00 33.05 158 VAL F O 1
ATOM 3924 N N . LEU F 1 16 ? 52.580 -46.325 38.255 1.00 40.39 159 LEU F N 1
ATOM 3925 C CA . LEU F 1 16 ? 53.909 -46.519 37.699 1.00 37.49 159 LEU F CA 1
ATOM 3926 C C . LEU F 1 16 ? 54.896 -45.510 38.270 1.00 35.15 159 LEU F C 1
ATOM 3927 O O . LEU F 1 16 ? 56.067 -45.838 38.496 1.00 32.62 159 LEU F O 1
ATOM 3932 N N . ALA F 1 17 ? 54.436 -44.279 38.515 1.00 35.42 160 ALA F N 1
ATOM 3933 C CA . ALA F 1 17 ? 55.290 -43.281 39.154 1.00 35.43 160 ALA F CA 1
ATOM 3934 C C . ALA F 1 17 ? 55.724 -43.725 40.549 1.00 31.39 160 ALA F C 1
ATOM 3935 O O . ALA F 1 17 ? 56.880 -43.527 40.939 1.00 36.34 160 ALA F O 1
ATOM 3937 N N . MET F 1 18 ? 54.819 -44.329 41.320 1.00 33.17 161 MET F N 1
ATOM 3938 C CA . MET F 1 18 ? 55.205 -44.768 42.657 1.00 35.82 161 MET F CA 1
ATOM 3939 C C . MET F 1 18 ? 56.133 -45.979 42.611 1.00 33.03 161 MET F C 1
ATOM 3940 O O . MET F 1 18 ? 57.027 -46.098 43.465 1.00 33.95 161 MET F O 1
ATOM 3945 N N . LEU F 1 19 ? 55.946 -46.879 41.629 1.00 29.60 162 LEU F N 1
ATOM 3946 C CA . LEU F 1 19 ? 56.833 -48.041 41.522 1.00 34.21 162 LEU F CA 1
ATOM 3947 C C . LEU F 1 19 ? 58.235 -47.618 41.131 1.00 33.35 162 LEU F C 1
ATOM 3948 O O . LEU F 1 19 ? 59.221 -48.156 41.647 1.00 33.32 162 LEU F O 1
ATOM 3953 N N . THR F 1 20 ? 58.339 -46.681 40.193 1.00 32.48 163 THR F N 1
ATOM 3954 C CA . THR F 1 20 ? 59.642 -46.149 39.810 1.00 36.00 163 THR F CA 1
ATOM 3955 C C . THR F 1 20 ? 60.322 -45.456 40.990 1.00 35.00 163 THR F C 1
ATOM 3956 O O . THR F 1 20 ? 61.534 -45.608 41.199 1.00 32.89 163 THR F O 1
ATOM 3960 N N . THR F 1 21 ? 59.555 -44.681 41.760 1.00 28.17 164 THR F N 1
ATOM 3961 C CA . THR F 1 21 ? 60.084 -44.087 42.979 1.00 31.66 164 THR F CA 1
ATOM 3962 C C . THR F 1 21 ? 60.565 -45.166 43.930 1.00 34.42 164 THR F C 1
ATOM 3963 O O . THR F 1 21 ? 61.707 -45.126 44.402 1.00 34.27 164 THR F O 1
ATOM 3967 N N . ALA F 1 22 ? 59.694 -46.135 44.234 1.00 30.21 165 ALA F N 1
ATOM 3968 C CA . ALA F 1 22 ? 60.085 -47.261 45.078 1.00 34.52 165 ALA F CA 1
ATOM 3969 C C . ALA F 1 22 ? 61.353 -47.937 44.562 1.00 34.85 165 ALA F C 1
ATOM 3970 O O . ALA F 1 22 ? 62.255 -48.269 45.338 1.00 37.87 165 ALA F O 1
ATOM 3972 N N . GLN F 1 23 ? 61.429 -48.172 43.248 1.00 31.93 166 GLN F N 1
ATOM 3973 C CA . GLN F 1 23 ? 62.579 -48.905 42.721 1.00 37.65 166 GLN F CA 1
ATOM 3974 C C . GLN F 1 23 ? 63.845 -48.085 42.854 1.00 35.99 166 GLN F C 1
ATOM 3975 O O . GLN F 1 23 ? 64.922 -48.635 43.114 1.00 38.65 166 GLN F O 1
ATOM 3981 N N . GLN F 1 24 ? 63.735 -46.768 42.706 1.00 37.58 167 GLN F N 1
ATOM 3982 C CA . GLN F 1 24 ? 64.891 -45.918 42.941 1.00 41.71 167 GLN F CA 1
ATOM 3983 C C . GLN F 1 24 ? 65.297 -45.940 44.409 1.00 39.60 167 GLN F C 1
ATOM 3984 O O . GLN F 1 24 ? 66.489 -46.048 44.729 1.00 40.84 167 GLN F O 1
ATOM 3990 N N . GLN F 1 25 ? 64.319 -45.854 45.315 1.00 39.13 168 GLN F N 1
ATOM 3991 C CA . GLN F 1 25 ? 64.631 -45.839 46.743 1.00 42.17 168 GLN F CA 1
ATOM 3992 C C . GLN F 1 25 ? 65.236 -47.164 47.177 1.00 39.15 168 GLN F C 1
ATOM 3993 O O . GLN F 1 25 ? 66.192 -47.191 47.955 1.00 33.67 168 GLN F O 1
ATOM 3999 N N . GLN F 1 26 ? 64.698 -48.274 46.662 1.00 41.49 169 GLN F N 1
ATOM 4000 C CA . GLN F 1 26 ? 65.291 -49.584 46.904 1.00 41.10 169 GLN F CA 1
ATOM 4001 C C . GLN F 1 26 ? 66.730 -49.651 46.388 1.00 45.25 169 GLN F C 1
ATOM 4002 O O . GLN F 1 26 ? 67.612 -50.184 47.069 1.00 43.59 169 GLN F O 1
ATOM 4008 N N . GLY F 1 27 ? 66.994 -49.097 45.195 1.00 44.57 170 GLY F N 1
ATOM 4009 C CA . GLY F 1 27 ? 68.366 -49.023 44.705 1.00 44.07 170 GLY F CA 1
ATOM 4010 C C . GLY F 1 27 ? 69.296 -48.213 45.598 1.00 45.54 170 GLY F C 1
ATOM 4011 O O . GLY F 1 27 ? 70.491 -48.500 45.675 1.00 45.20 170 GLY F O 1
ATOM 4012 N N . SER F 1 28 ? 68.768 -47.195 46.281 1.00 44.82 171 SER F N 1
ATOM 4013 C CA . SER F 1 28 ? 69.545 -46.361 47.195 1.00 53.60 171 SER F CA 1
ATOM 4014 C C . SER F 1 28 ? 69.828 -47.025 48.535 1.00 50.95 171 SER F C 1
ATOM 4015 O O . SER F 1 28 ? 70.482 -46.403 49.377 1.00 51.88 171 SER F O 1
ATOM 4018 N N . GLY F 1 29 ? 69.349 -48.250 48.766 1.00 51.51 172 GLY F N 1
ATOM 4019 C CA . GLY F 1 29 ? 69.423 -48.880 50.066 1.00 49.45 172 GLY F CA 1
ATOM 4020 C C . GLY F 1 29 ? 68.234 -48.623 50.977 1.00 49.42 172 GLY F C 1
ATOM 4021 O O . GLY F 1 29 ? 68.014 -49.397 51.917 1.00 55.00 172 GLY F O 1
ATOM 4022 N N . ASP F 1 30 ? 67.449 -47.574 50.714 1.00 50.02 173 ASP F N 1
ATOM 4023 C CA . ASP F 1 30 ? 66.358 -47.149 51.596 1.00 43.41 173 ASP F CA 1
ATOM 4024 C C . ASP F 1 30 ? 65.112 -47.999 51.344 1.00 43.08 173 ASP F C 1
ATOM 4025 O O . ASP F 1 30 ? 64.183 -47.615 50.624 1.00 41.22 173 ASP F O 1
ATOM 4030 N N . LEU F 1 31 ? 65.079 -49.165 51.996 1.00 43.51 174 LEU F N 1
ATOM 4031 C CA . LEU F 1 31 ? 63.928 -50.053 51.858 1.00 41.94 174 LEU F CA 1
ATOM 4032 C C . LEU F 1 31 ? 62.702 -49.493 52.567 1.00 38.07 174 LEU F C 1
ATOM 4033 O O . LEU F 1 31 ? 61.562 -49.741 52.144 1.00 36.44 174 LEU F O 1
ATOM 4038 N N . ASN F 1 32 ? 62.910 -48.757 53.653 1.00 34.26 175 ASN F N 1
ATOM 4039 C CA . ASN F 1 32 ? 61.783 -48.166 54.365 1.00 39.62 175 ASN F CA 1
ATOM 4040 C C . ASN F 1 32 ? 61.013 -47.209 53.462 1.00 40.90 175 ASN F C 1
ATOM 4041 O O . ASN F 1 32 ? 59.782 -47.293 53.352 1.00 35.52 175 ASN F O 1
ATOM 4046 N N . SER F 1 33 ? 61.725 -46.286 52.802 1.00 33.66 176 SER F N 1
ATOM 4047 C CA . SER F 1 33 ? 61.052 -45.378 51.878 1.00 35.85 176 SER F CA 1
ATOM 4048 C C . SER F 1 33 ? 60.413 -46.142 50.731 1.00 32.31 176 SER F C 1
ATOM 4049 O O . SER F 1 33 ? 59.298 -45.817 50.299 1.00 29.14 176 SER F O 1
ATOM 4052 N N . ALA F 1 34 ? 61.090 -47.177 50.235 1.00 32.67 177 ALA F N 1
ATOM 4053 C CA . ALA F 1 34 ? 60.519 -47.917 49.118 1.00 31.79 177 ALA F CA 1
ATOM 4054 C C . ALA F 1 34 ? 59.202 -48.557 49.520 1.00 28.34 177 ALA F C 1
ATOM 4055 O O . ALA F 1 34 ? 58.227 -48.514 48.760 1.00 31.19 177 ALA F O 1
ATOM 4057 N N . ALA F 1 35 ? 59.141 -49.104 50.740 1.00 31.29 178 ALA F N 1
ATOM 4058 C CA . ALA F 1 35 ? 57.894 -49.661 51.270 1.00 32.86 178 ALA F CA 1
ATOM 4059 C C . ALA F 1 35 ? 56.828 -48.588 51.445 1.00 32.27 178 ALA F C 1
ATOM 4060 O O . ALA F 1 35 ? 55.654 -48.814 51.115 1.00 31.13 178 ALA F O 1
ATOM 4062 N N . ALA F 1 36 ? 57.203 -47.427 52.011 1.00 30.85 179 ALA F N 1
ATOM 4063 C CA . ALA F 1 36 ? 56.251 -46.324 52.124 1.00 30.30 179 ALA F CA 1
ATOM 4064 C C . ALA F 1 36 ? 55.729 -45.905 50.749 1.00 27.70 179 ALA F C 1
ATOM 4065 O O . ALA F 1 36 ? 54.549 -45.588 50.599 1.00 25.62 179 ALA F O 1
ATOM 4067 N N . SER F 1 37 ? 56.584 -45.952 49.722 1.00 25.19 180 SER F N 1
ATOM 4068 C CA . SER F 1 37 ? 56.142 -45.604 48.382 1.00 30.00 180 SER F CA 1
ATOM 4069 C C . SER F 1 37 ? 55.142 -46.617 47.829 1.00 27.36 180 SER F C 1
ATOM 4070 O O . SER F 1 37 ? 54.190 -46.240 47.126 1.00 26.91 180 SER F O 1
ATOM 4073 N N . LEU F 1 38 ? 55.341 -47.904 48.123 1.00 24.47 181 LEU F N 1
ATOM 4074 C CA . LEU F 1 38 ? 54.434 -48.935 47.625 1.00 24.54 181 LEU F CA 1
ATOM 4075 C C . LEU F 1 38 ? 53.130 -48.974 48.422 1.00 26.79 181 LEU F C 1
ATOM 4076 O O . LEU F 1 38 ? 52.081 -49.323 47.867 1.00 26.75 181 LEU F O 1
ATOM 4081 N N . GLU F 1 39 ? 53.179 -48.629 49.714 1.00 24.21 182 GLU F N 1
ATOM 4082 C CA . GLU F 1 39 ? 51.949 -48.399 50.469 1.00 32.14 182 GLU F CA 1
ATOM 4083 C C . GLU F 1 39 ? 51.174 -47.192 49.937 1.00 29.58 182 GLU F C 1
ATOM 4084 O O . GLU F 1 39 ? 49.941 -47.157 50.025 1.00 31.08 182 GLU F O 1
ATOM 4090 N N . ARG F 1 40 ? 51.870 -46.193 49.392 1.00 26.07 183 ARG F N 1
ATOM 4091 C CA . ARG F 1 40 ? 51.155 -45.091 48.742 1.00 30.30 183 ARG F CA 1
ATOM 4092 C C . ARG F 1 40 ? 50.548 -45.539 47.416 1.00 31.29 183 ARG F C 1
ATOM 4093 O O . ARG F 1 40 ? 49.459 -45.082 47.042 1.00 29.16 183 ARG F O 1
ATOM 4101 N N . ALA F 1 41 ? 51.241 -46.432 46.685 1.00 29.84 184 ALA F N 1
ATOM 4102 C CA . ALA F 1 41 ? 50.693 -46.932 45.428 1.00 30.26 184 ALA F CA 1
ATOM 4103 C C . ALA F 1 41 ? 49.400 -47.706 45.650 1.00 29.19 184 ALA F C 1
ATOM 4104 O O . ALA F 1 41 ? 48.539 -47.739 44.762 1.00 31.09 184 ALA F O 1
ATOM 4106 N N . GLN F 1 42 ? 49.243 -48.328 46.823 1.00 28.58 185 GLN F N 1
ATOM 4107 C CA . GLN F 1 42 ? 48.019 -49.077 47.115 1.00 30.47 185 GLN F CA 1
ATOM 4108 C C . GLN F 1 42 ? 46.838 -48.159 47.334 1.00 29.42 185 GLN F C 1
ATOM 4109 O O . GLN F 1 42 ? 45.694 -48.574 47.134 1.00 30.91 185 GLN F O 1
ATOM 4115 N N . ARG F 1 43 ? 47.082 -46.918 47.752 1.00 32.61 186 ARG F N 1
ATOM 4116 C CA . ARG F 1 43 ? 45.988 -45.948 47.832 1.00 32.75 186 ARG F CA 1
ATOM 4117 C C . ARG F 1 43 ? 45.389 -45.667 46.464 1.00 29.80 186 ARG F C 1
ATOM 4118 O O . ARG F 1 43 ? 44.235 -45.234 46.363 1.00 28.16 186 ARG F O 1
ATOM 4126 N N . ILE F 1 44 ? 46.153 -45.910 45.410 1.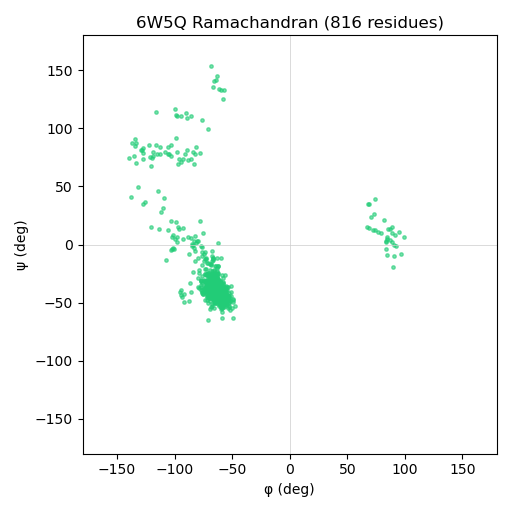00 29.60 187 ILE F N 1
ATOM 4127 C CA . ILE F 1 44 ? 45.666 -45.737 44.054 1.00 29.89 187 ILE F CA 1
ATOM 4128 C C . ILE F 1 44 ? 45.122 -47.044 43.480 1.00 38.66 187 ILE F C 1
ATOM 4129 O O . ILE F 1 44 ? 44.062 -47.062 42.847 1.00 40.67 187 ILE F O 1
ATOM 4134 N N . ALA F 1 45 ? 45.825 -48.155 43.692 1.00 34.30 188 ALA F N 1
ATOM 4135 C CA . ALA F 1 45 ? 45.421 -49.450 43.150 1.00 35.67 188 ALA F CA 1
ATOM 4136 C C . ALA F 1 45 ? 45.609 -50.483 44.247 1.00 32.25 188 ALA F C 1
ATOM 4137 O O . ALA F 1 45 ? 46.666 -51.115 44.350 1.00 34.56 188 ALA F O 1
ATOM 4139 N N . PRO F 1 46 ? 44.599 -50.675 45.101 1.00 37.27 189 PRO F N 1
ATOM 4140 C CA . PRO F 1 46 ? 44.782 -51.546 46.274 1.00 33.55 189 PRO F CA 1
ATOM 4141 C C . PRO F 1 46 ? 44.845 -53.026 45.945 1.00 36.08 189 PRO F C 1
ATOM 4142 O O . PRO F 1 46 ? 45.209 -53.820 46.825 1.00 37.04 189 PRO F O 1
ATOM 4146 N N . ARG F 1 47 ? 44.500 -53.436 44.734 1.00 33.93 190 ARG F N 1
ATOM 4147 C CA . ARG F 1 47 ? 44.513 -54.865 44.416 1.00 45.86 190 ARG F CA 1
ATOM 4148 C C . ARG F 1 47 ? 45.363 -55.132 43.180 1.00 42.06 190 ARG F C 1
ATOM 4149 O O . ARG F 1 47 ? 45.053 -55.997 42.360 1.00 41.71 190 ARG F O 1
ATOM 4157 N N . GLU F 1 48 ? 46.461 -54.389 43.038 1.00 44.84 191 GLU F N 1
ATOM 4158 C CA . GLU F 1 48 ? 47.361 -54.561 41.907 1.00 40.90 191 GLU F CA 1
ATOM 4159 C C . GLU F 1 48 ? 48.422 -55.592 42.274 1.00 41.40 191 GLU F C 1
ATOM 4160 O O . GLU F 1 48 ? 49.255 -55.327 43.157 1.00 34.62 191 GLU F O 1
ATOM 4166 N N . PRO F 1 49 ? 48.435 -56.758 41.638 1.00 39.29 192 PRO F N 1
ATOM 4167 C CA . PRO F 1 49 ? 49.420 -57.782 42.009 1.00 32.91 192 PRO F CA 1
ATOM 4168 C C . PRO F 1 49 ? 50.858 -57.313 41.828 1.00 33.56 192 PRO F C 1
ATOM 4169 O O . PRO F 1 49 ? 51.732 -57.671 42.631 1.00 32.99 192 PRO F O 1
ATOM 4173 N N . GLN F 1 50 ? 51.116 -56.483 40.815 1.00 30.52 193 GLN F N 1
ATOM 4174 C CA . GLN F 1 50 ? 52.461 -55.968 40.598 1.00 37.02 193 GLN F CA 1
ATOM 4175 C C . GLN F 1 50 ? 52.915 -55.071 41.750 1.00 35.01 193 GLN F C 1
ATOM 4176 O O . GLN F 1 50 ? 54.089 -55.105 42.140 1.00 35.95 193 GLN F O 1
ATOM 4182 N N . VAL F 1 51 ? 52.007 -54.264 42.316 1.00 38.53 194 VAL F N 1
ATOM 4183 C CA . VAL F 1 51 ? 52.375 -53.471 43.493 1.00 33.57 194 VAL F CA 1
ATOM 4184 C C . VAL F 1 51 ? 52.678 -54.387 44.674 1.00 30.20 194 VAL F C 1
ATOM 4185 O O . VAL F 1 51 ? 53.686 -54.215 45.375 1.00 30.29 194 VAL F O 1
ATOM 4189 N N . LEU F 1 52 ? 51.818 -55.386 44.905 1.00 30.11 195 LEU F N 1
ATOM 4190 C CA . LEU F 1 52 ? 52.023 -56.285 46.039 1.00 31.81 195 LEU F CA 1
ATOM 4191 C C . LEU F 1 52 ? 53.310 -57.086 45.886 1.00 28.62 195 LEU F C 1
ATOM 4192 O O . LEU F 1 52 ? 54.008 -57.374 46.869 1.00 23.98 195 LEU F O 1
ATOM 4197 N N . TYR F 1 53 ? 53.650 -57.452 44.655 1.00 31.48 196 TYR F N 1
ATOM 4198 C CA . TYR F 1 53 ? 54.822 -58.291 44.466 1.00 32.14 196 TYR F CA 1
ATOM 4199 C C . TYR F 1 53 ? 56.103 -57.525 44.800 1.00 31.14 196 TYR F C 1
ATOM 4200 O O . TYR F 1 53 ? 56.990 -58.049 45.491 1.00 28.68 196 TYR F O 1
ATOM 4209 N N . ARG F 1 54 ? 56.190 -56.267 44.366 1.00 32.37 197 ARG F N 1
ATOM 4210 C CA . ARG F 1 54 ? 57.305 -55.425 44.781 1.00 30.32 197 ARG F CA 1
ATOM 4211 C C . ARG F 1 54 ? 57.282 -55.177 46.282 1.00 27.52 197 ARG F C 1
ATOM 4212 O O . ARG F 1 54 ? 58.334 -55.190 46.929 1.00 30.96 197 ARG F O 1
ATOM 4220 N N . LEU F 1 55 ? 56.102 -54.947 46.862 1.00 24.52 198 LEU F N 1
ATOM 4221 C CA . LEU F 1 55 ? 56.061 -54.749 48.304 1.00 25.25 198 LEU F CA 1
ATOM 4222 C C . LEU F 1 55 ? 56.525 -56.004 49.035 1.00 24.34 198 LEU F C 1
ATOM 4223 O O . LEU F 1 55 ? 57.302 -55.914 49.996 1.00 27.22 198 LEU F O 1
ATOM 4228 N N . ALA F 1 56 ? 56.083 -57.189 48.586 1.00 22.68 199 ALA F N 1
ATOM 4229 C CA . ALA F 1 56 ? 56.571 -58.418 49.203 1.00 27.35 199 ALA F CA 1
ATOM 4230 C C . ALA F 1 56 ? 58.087 -58.495 49.130 1.00 31.03 199 ALA F C 1
ATOM 4231 O O . ALA F 1 56 ? 58.741 -58.884 50.109 1.00 28.28 199 ALA F O 1
ATOM 4233 N N . GLN F 1 57 ? 58.672 -58.113 47.980 1.00 31.76 200 GLN F N 1
ATOM 4234 C CA . GLN F 1 57 ? 60.125 -58.200 47.850 1.00 29.78 200 GLN F CA 1
ATOM 4235 C C . GLN F 1 57 ? 60.815 -57.264 48.813 1.00 30.12 200 GLN F C 1
ATOM 4236 O O . GLN F 1 57 ? 61.826 -57.628 49.424 1.00 31.18 200 GLN F O 1
ATOM 4242 N N . VAL F 1 58 ? 60.312 -56.038 48.923 1.00 28.20 201 VAL F N 1
ATOM 4243 C CA . VAL F 1 58 ? 60.936 -55.070 49.810 1.00 30.57 201 VAL F CA 1
ATOM 4244 C C . VAL F 1 58 ? 60.879 -55.569 51.243 1.00 32.27 201 VAL F C 1
ATOM 4245 O O . VAL F 1 58 ? 61.874 -55.534 51.974 1.00 32.58 201 VAL F O 1
ATOM 4249 N N . ARG F 1 59 ? 59.712 -56.058 51.664 1.00 33.10 202 ARG F N 1
ATOM 4250 C CA . ARG F 1 59 ? 59.619 -56.593 53.015 1.00 36.13 202 ARG F CA 1
ATOM 4251 C C . ARG F 1 59 ? 60.476 -57.836 53.164 1.00 32.09 202 ARG F C 1
ATOM 4252 O O . ARG F 1 59 ? 61.063 -58.060 54.234 1.00 33.22 202 ARG F O 1
ATOM 4260 N N . LEU F 1 60 ? 60.603 -58.632 52.101 1.00 31.20 203 LEU F N 1
ATOM 4261 C CA . LEU F 1 60 ? 61.508 -59.772 52.183 1.00 35.07 203 LEU F CA 1
ATOM 4262 C C . LEU F 1 60 ? 62.942 -59.298 52.365 1.00 38.37 203 LEU F C 1
ATOM 4263 O O . LEU F 1 60 ? 63.698 -59.880 53.151 1.00 37.17 203 LEU F O 1
ATOM 4268 N N . ALA F 1 61 ? 63.317 -58.212 51.684 1.00 34.58 204 ALA F N 1
ATOM 4269 C CA . ALA F 1 61 ? 64.699 -57.736 51.740 1.00 35.18 204 ALA F CA 1
ATOM 4270 C C . ALA F 1 61 ? 65.030 -57.102 53.086 1.00 33.75 204 ALA F C 1
ATOM 4271 O O . ALA F 1 61 ? 66.200 -57.074 53.480 1.00 36.93 204 ALA F O 1
ATOM 4273 N N . GLN F 1 62 ? 64.027 -56.572 53.786 1.00 35.30 205 GLN F N 1
ATOM 4274 C CA . GLN F 1 62 ? 64.174 -56.097 55.160 1.00 35.11 205 GLN F CA 1
ATOM 4275 C C . GLN F 1 62 ? 64.267 -57.221 56.188 1.00 39.00 205 GLN F C 1
ATOM 4276 O O . GLN F 1 62 ? 64.559 -56.939 57.354 1.00 45.90 205 GLN F O 1
ATOM 4282 N N . GLY F 1 63 ? 64.041 -58.475 55.801 1.00 38.31 206 GLY F N 1
ATOM 4283 C CA . GLY F 1 63 ? 64.031 -59.573 56.757 1.00 44.90 206 GLY F CA 1
ATOM 4284 C C . GLY F 1 63 ? 62.700 -59.786 57.445 1.00 48.02 206 GLY F C 1
ATOM 4285 O O . GLY F 1 63 ? 62.638 -60.496 58.457 1.00 45.99 206 GLY F O 1
ATOM 4286 N N . ASP F 1 64 ? 61.637 -59.172 56.936 1.00 45.54 207 ASP F N 1
ATOM 4287 C CA . ASP F 1 64 ? 60.295 -59.359 57.462 1.00 39.18 207 ASP F CA 1
ATOM 4288 C C . ASP F 1 64 ? 59.592 -60.426 56.629 1.00 35.66 207 ASP F C 1
ATOM 4289 O O . ASP F 1 64 ? 58.697 -60.158 55.824 1.00 35.34 207 ASP F O 1
ATOM 4294 N N . ALA F 1 65 ? 60.026 -61.665 56.862 1.00 40.15 208 ALA F N 1
ATOM 4295 C CA . ALA F 1 65 ? 59.649 -62.773 55.990 1.00 35.62 208 ALA F CA 1
ATOM 4296 C C . ALA F 1 65 ? 58.187 -63.170 56.175 1.00 34.23 208 ALA F C 1
ATOM 4297 O O . ALA F 1 65 ? 57.473 -63.401 55.190 1.00 30.37 208 ALA F O 1
ATOM 4299 N N . ALA F 1 66 ? 57.726 -63.288 57.426 1.00 32.48 209 ALA F N 1
ATOM 4300 C CA . ALA F 1 66 ? 56.312 -63.582 57.639 1.00 37.58 209 ALA F CA 1
ATOM 4301 C C . ALA F 1 66 ? 55.428 -62.533 56.974 1.00 31.23 209 ALA F C 1
ATOM 4302 O O . ALA F 1 66 ? 54.435 -62.870 56.316 1.00 32.58 209 ALA F O 1
ATOM 4304 N N . GLN F 1 67 ? 55.797 -61.256 57.099 1.00 30.51 210 GLN F N 1
ATOM 4305 C CA . GLN F 1 67 ? 55.020 -60.191 56.474 1.00 31.98 210 GLN F CA 1
ATOM 4306 C C . GLN F 1 67 ? 55.062 -60.291 54.956 1.00 27.48 210 GLN F C 1
ATOM 4307 O O . GLN F 1 67 ? 54.031 -60.161 54.290 1.00 24.77 210 GLN F O 1
ATOM 4313 N N . ALA F 1 68 ? 56.261 -60.507 54.396 1.00 31.22 211 ALA F N 1
ATOM 4314 C CA . ALA F 1 68 ? 56.428 -60.650 52.952 1.00 27.76 211 ALA F CA 1
ATOM 4315 C C . ALA F 1 68 ? 55.552 -61.757 52.380 1.00 31.68 211 ALA F C 1
ATOM 4316 O O . ALA F 1 68 ? 54.925 -61.585 51.327 1.00 30.75 211 ALA F O 1
ATOM 4318 N N . GLU F 1 69 ? 55.509 -62.908 53.055 1.00 34.82 212 GLU F N 1
ATOM 4319 C CA . GLU F 1 69 ? 54.720 -64.031 52.560 1.00 33.51 212 GLU F CA 1
ATOM 4320 C C . GLU F 1 69 ? 53.230 -63.698 52.510 1.00 27.64 212 GLU F C 1
ATOM 4321 O O . GLU F 1 69 ? 52.543 -64.046 51.539 1.00 28.79 212 GLU F O 1
ATOM 4327 N N . GLN F 1 70 ? 52.707 -63.025 53.536 1.00 23.56 213 GLN F N 1
ATOM 4328 C CA . GLN F 1 70 ? 51.292 -62.667 53.506 1.00 25.43 213 GLN F CA 1
ATOM 4329 C C . GLN F 1 70 ? 50.998 -61.647 52.401 1.00 34.16 213 GLN F C 1
ATOM 4330 O O . GLN F 1 70 ? 49.953 -61.723 51.736 1.00 31.39 213 GLN F O 1
ATOM 4336 N N . VAL F 1 71 ? 51.892 -60.673 52.202 1.00 30.43 214 VAL F N 1
ATOM 4337 C CA . VAL F 1 71 ? 51.713 -59.727 51.102 1.00 28.53 214 VAL F CA 1
ATOM 4338 C C . VAL F 1 71 ? 51.762 -60.454 49.763 1.00 30.44 214 VAL F C 1
ATOM 4339 O O . VAL F 1 71 ? 50.954 -60.181 48.860 1.00 30.93 214 VAL F O 1
ATOM 4343 N N . ALA F 1 72 ? 52.694 -61.404 49.617 1.00 31.24 215 ALA F N 1
ATOM 4344 C CA . ALA F 1 72 ? 52.801 -62.143 48.361 1.00 29.10 215 ALA F CA 1
ATOM 4345 C C . ALA F 1 72 ? 51.576 -63.014 48.140 1.00 32.18 215 ALA F C 1
ATOM 4346 O O . ALA F 1 72 ? 51.061 -63.096 47.015 1.00 30.78 215 ALA F O 1
ATOM 4348 N N . ARG F 1 73 ? 51.084 -63.662 49.212 1.00 32.34 216 ARG F N 1
ATOM 4349 C CA . ARG F 1 73 ? 49.884 -64.479 49.081 1.00 29.50 216 ARG F CA 1
ATOM 4350 C C . ARG F 1 73 ? 48.672 -63.635 48.750 1.00 32.07 216 ARG F C 1
ATOM 4351 O O . ARG F 1 73 ? 47.735 -64.128 48.112 1.00 30.62 216 ARG F O 1
ATOM 4359 N N . ARG F 1 74 ? 48.648 -62.373 49.187 1.00 31.86 217 ARG F N 1
ATOM 4360 C CA . ARG F 1 74 ? 47.543 -61.520 48.767 1.00 30.07 217 ARG F CA 1
ATOM 4361 C C . ARG F 1 74 ? 47.665 -61.203 47.284 1.00 29.29 217 ARG F C 1
ATOM 4362 O O . ARG F 1 74 ? 46.673 -61.253 46.552 1.00 30.07 217 ARG F O 1
ATOM 4370 N N . GLY F 1 75 ? 48.878 -60.883 46.827 1.00 32.76 218 GLY F N 1
ATOM 4371 C CA . GLY F 1 75 ? 49.071 -60.602 45.414 1.00 28.02 218 GLY F CA 1
ATOM 4372 C C . GLY F 1 75 ? 48.656 -61.767 44.539 1.00 33.07 218 GLY F C 1
ATOM 4373 O O . GLY F 1 75 ? 48.021 -61.579 43.493 1.00 33.02 218 GLY F O 1
ATOM 4374 N N . LEU F 1 76 ? 48.997 -62.985 44.966 1.00 32.47 219 LEU F N 1
ATOM 4375 C CA . LEU F 1 76 ? 48.603 -64.186 44.239 1.00 37.53 219 LEU F CA 1
ATOM 4376 C C . LEU F 1 76 ? 47.132 -64.162 43.875 1.00 34.47 219 LEU F C 1
ATOM 4377 O O . LEU F 1 76 ? 46.771 -64.318 42.706 1.00 40.42 219 LEU F O 1
ATOM 4382 N N . SER F 1 77 ? 46.267 -63.930 44.870 1.00 39.09 220 SER F N 1
ATOM 4383 C CA . SER F 1 77 ? 44.824 -63.973 44.671 1.00 34.39 220 SER F CA 1
ATOM 4384 C C . SER F 1 77 ? 44.338 -62.909 43.695 1.00 38.29 220 SER F C 1
ATOM 4385 O O . SER F 1 77 ? 43.171 -62.946 43.287 1.00 43.93 220 SER F O 1
ATOM 4388 N N . TYR F 1 78 ? 45.196 -61.959 43.335 1.00 42.22 221 TYR F N 1
ATOM 4389 C CA . TYR F 1 78 ? 44.922 -60.958 42.319 1.00 41.59 221 TYR F CA 1
ATOM 4390 C C . TYR F 1 78 ? 45.616 -61.257 40.997 1.00 45.68 221 TYR F C 1
ATOM 4391 O O . TYR F 1 78 ? 45.407 -60.519 40.030 1.00 45.98 221 TYR F O 1
ATOM 4400 N N . ALA F 1 79 ? 46.445 -62.300 40.942 1.00 46.90 222 ALA F N 1
ATOM 4401 C CA . ALA F 1 79 ? 47.332 -62.556 39.812 1.00 53.48 222 ALA F CA 1
ATOM 4402 C C . ALA F 1 79 ? 46.779 -63.563 38.808 1.00 61.03 222 ALA F C 1
ATOM 4403 O O . ALA F 1 79 ? 47.543 -64.073 37.983 1.00 63.73 222 ALA F O 1
ATOM 4405 N N . ASN F 1 80 ? 45.487 -63.871 38.853 1.00 63.77 223 ASN F N 1
ATOM 4406 C CA . ASN F 1 80 ? 44.947 -64.865 37.932 1.00 67.09 223 ASN F CA 1
ATOM 4407 C C . ASN F 1 80 ? 45.075 -64.389 36.490 1.00 70.20 223 ASN F C 1
ATOM 4408 O O . ASN F 1 80 ? 44.971 -63.194 36.193 1.00 66.79 223 ASN F O 1
ATOM 4413 N N . GLY F 1 81 ? 45.324 -65.343 35.589 1.00 74.93 224 GLY F N 1
ATOM 4414 C CA . GLY F 1 81 ? 45.607 -65.015 34.203 1.00 73.02 224 GLY F CA 1
ATOM 4415 C C . GLY F 1 81 ? 46.915 -64.288 33.972 1.00 72.88 224 GLY F C 1
ATOM 4416 O O . GLY F 1 81 ? 47.112 -63.718 32.895 1.00 75.98 224 GLY F O 1
ATOM 4417 N N . ARG F 1 82 ? 47.816 -64.286 34.956 1.00 74.00 225 ARG F N 1
ATOM 4418 C CA . ARG F 1 82 ? 49.122 -63.628 34.851 1.00 70.48 225 ARG F CA 1
ATOM 4419 C C . ARG F 1 82 ? 50.194 -64.584 35.368 1.00 62.45 225 ARG F C 1
ATOM 4420 O O . ARG F 1 82 ? 50.780 -64.371 36.438 1.00 55.33 225 ARG F O 1
ATOM 4428 N N . PRO F 1 83 ? 50.475 -65.660 34.622 1.00 62.19 226 PRO F N 1
ATOM 4429 C CA . PRO F 1 83 ? 51.358 -66.704 35.168 1.00 54.02 226 PRO F CA 1
ATOM 4430 C C . PRO F 1 83 ? 52.786 -66.239 35.369 1.00 45.23 226 PRO F C 1
ATOM 4431 O O . PRO F 1 83 ? 53.484 -66.785 36.230 1.00 45.67 226 PRO F O 1
ATOM 4435 N N . ALA F 1 84 ? 53.250 -65.256 34.596 1.00 48.56 227 ALA F N 1
ATOM 4436 C CA . ALA F 1 84 ? 54.538 -64.644 34.896 1.00 41.28 227 ALA F CA 1
ATOM 4437 C C . ALA F 1 84 ? 54.558 -64.139 36.329 1.00 44.71 227 ALA F C 1
ATOM 4438 O O . ALA F 1 84 ? 55.528 -64.358 37.063 1.00 40.78 227 ALA F O 1
ATOM 4440 N N . LEU F 1 85 ? 53.468 -63.491 36.751 1.00 45.54 228 LEU F N 1
ATOM 4441 C CA . LEU F 1 85 ? 53.367 -62.948 38.101 1.00 41.90 228 LEU F CA 1
ATOM 4442 C C . LEU F 1 85 ? 53.071 -64.031 39.128 1.00 37.92 228 LEU F C 1
ATOM 4443 O O . LEU F 1 85 ? 53.604 -63.995 40.242 1.00 36.39 228 LEU F O 1
ATOM 4448 N N . GLN F 1 86 ? 52.219 -64.996 38.779 1.00 40.58 229 GLN F N 1
ATOM 4449 C CA . GLN F 1 86 ? 51.946 -66.101 39.691 1.00 43.35 229 GLN F CA 1
ATOM 4450 C C . GLN F 1 86 ? 53.223 -66.843 40.058 1.00 40.66 229 GLN F C 1
ATOM 4451 O O . GLN F 1 86 ? 53.425 -67.193 41.227 1.00 38.75 229 GLN F O 1
ATOM 4457 N N . ALA F 1 87 ? 54.100 -67.081 39.070 1.00 38.95 230 ALA F N 1
ATOM 4458 C CA . ALA F 1 87 ? 55.338 -67.818 39.320 1.00 45.81 230 ALA F CA 1
ATOM 4459 C C . ALA F 1 87 ? 56.298 -67.006 40.181 1.00 37.62 230 ALA F C 1
ATOM 4460 O O . ALA F 1 87 ? 56.896 -67.534 41.126 1.00 35.46 230 ALA F O 1
ATOM 4462 N N . GLY F 1 88 ? 56.448 -65.716 39.880 1.00 35.01 231 GLY F N 1
ATOM 4463 C CA . GLY F 1 88 ? 57.307 -64.875 40.697 1.00 38.32 231 GLY F CA 1
ATOM 4464 C C . GLY F 1 88 ? 56.791 -64.706 42.115 1.00 36.85 231 GLY F C 1
ATOM 4465 O O . GLY F 1 88 ? 57.575 -64.636 43.067 1.00 38.30 231 GLY F O 1
ATOM 4466 N N . LEU F 1 89 ? 55.469 -64.630 42.276 1.00 33.35 232 LEU F N 1
ATOM 4467 C CA . LEU F 1 89 ? 54.912 -64.554 43.621 1.00 35.84 232 LEU F CA 1
ATOM 4468 C C . LEU F 1 89 ? 55.135 -65.845 44.397 1.00 34.85 232 LEU F C 1
ATOM 4469 O O . LEU F 1 89 ? 55.355 -65.795 45.612 1.00 33.99 232 LEU F O 1
ATOM 4474 N N . TRP F 1 90 ? 55.096 -67.002 43.718 1.00 34.62 233 TRP F N 1
ATOM 4475 C CA . TRP F 1 90 ? 55.274 -68.275 44.413 1.00 35.74 233 TRP F CA 1
ATOM 4476 C C . TRP F 1 90 ? 56.714 -68.471 44.857 1.00 32.20 233 TRP F C 1
ATOM 4477 O O . TRP F 1 90 ? 56.962 -68.918 45.984 1.00 33.01 233 TRP F O 1
ATOM 4488 N N . GLU F 1 91 ? 57.675 -68.132 43.991 1.00 35.15 234 GLU F N 1
ATOM 4489 C CA . GLU F 1 91 ? 59.084 -68.223 44.366 1.00 36.29 234 GLU F CA 1
ATOM 4490 C C . GLU F 1 91 ? 59.434 -67.255 45.495 1.00 34.27 234 GLU F C 1
ATOM 4491 O O . GLU F 1 91 ? 60.250 -67.578 46.366 1.00 35.44 234 GLU F O 1
ATOM 4497 N N . LEU F 1 92 ? 58.866 -66.049 45.477 1.00 36.84 235 LEU F N 1
ATOM 4498 C CA . LEU F 1 92 ? 59.037 -65.154 46.614 1.00 32.35 235 LEU F CA 1
ATOM 4499 C C . LEU F 1 92 ? 58.524 -65.807 47.899 1.00 32.41 235 LEU F C 1
ATOM 4500 O O . LEU F 1 92 ? 59.183 -65.749 48.944 1.00 30.11 235 LEU F O 1
ATOM 4505 N N . ILE F 1 93 ? 57.343 -66.426 47.838 1.00 32.64 236 ILE F N 1
ATOM 4506 C CA . ILE F 1 93 ? 56.809 -67.121 49.008 1.00 36.26 236 ILE F CA 1
ATOM 4507 C C . ILE F 1 93 ? 57.771 -68.208 49.458 1.00 36.70 236 ILE F C 1
ATOM 4508 O O . ILE F 1 93 ? 57.964 -68.424 50.661 1.00 31.22 236 ILE F O 1
ATOM 4513 N N . ALA F 1 94 ? 58.393 -68.903 48.500 1.00 33.50 237 ALA F N 1
ATOM 4514 C CA . ALA F 1 94 ? 59.368 -69.937 48.834 1.00 39.15 237 ALA F CA 1
ATOM 4515 C C . ALA F 1 94 ? 60.556 -69.348 49.584 1.00 38.90 237 ALA F C 1
ATOM 4516 O O . ALA F 1 94 ? 61.045 -69.936 50.554 1.00 35.03 237 ALA F O 1
ATOM 4518 N N . GLN F 1 95 ? 61.032 -68.184 49.151 1.00 38.71 238 GLN F N 1
ATOM 4519 C CA . GLN F 1 95 ? 62.162 -67.564 49.827 1.00 33.09 238 GLN F CA 1
ATOM 4520 C C . GLN F 1 95 ? 61.760 -67.051 51.204 1.00 36.52 238 GLN F C 1
ATOM 4521 O O . GLN F 1 95 ? 62.525 -67.178 52.166 1.00 38.28 238 GLN F O 1
ATOM 4527 N N . ALA F 1 96 ? 60.554 -66.492 51.322 1.00 33.51 239 ALA F N 1
ATOM 4528 C CA . ALA F 1 96 ? 59.997 -66.149 52.629 1.00 42.71 239 ALA F CA 1
ATOM 4529 C C . ALA F 1 96 ? 59.999 -67.349 53.575 1.00 35.61 239 ALA F C 1
ATOM 4530 O O . ALA F 1 96 ? 60.414 -67.245 54.733 1.00 43.26 239 ALA F O 1
ATOM 4532 N N . ARG F 1 97 ? 59.548 -68.505 53.090 1.00 36.75 240 ARG F N 1
ATOM 4533 C CA . ARG F 1 97 ? 59.500 -69.698 53.931 1.00 45.70 240 ARG F CA 1
ATOM 4534 C C . ARG F 1 97 ? 60.887 -70.076 54.438 1.00 42.76 240 ARG F C 1
ATOM 4535 O O . ARG F 1 97 ? 61.077 -70.308 55.639 1.00 41.89 240 ARG F O 1
ATOM 4543 N N . GLU F 1 98 ? 61.873 -70.113 53.532 1.00 42.97 241 GLU F N 1
ATOM 4544 C CA . GLU F 1 98 ? 63.250 -70.453 53.900 1.00 44.76 241 GLU F CA 1
ATOM 4545 C C . GLU F 1 98 ? 63.816 -69.494 54.937 1.00 46.08 241 GLU F C 1
ATOM 4546 O O . GLU F 1 98 ? 64.534 -69.914 55.853 1.00 48.40 241 GLU F O 1
ATOM 4552 N N . LYS F 1 99 ? 63.536 -68.197 54.787 1.00 47.74 242 LYS F N 1
ATOM 4553 C CA . LYS F 1 99 ? 64.035 -67.215 55.742 1.00 48.38 242 LYS F CA 1
ATOM 4554 C C . LYS F 1 99 ? 63.463 -67.450 57.129 1.00 47.64 242 LYS F C 1
ATOM 4555 O O . LYS F 1 99 ? 64.144 -67.200 58.130 1.00 52.39 242 LYS F O 1
ATOM 4561 N N . GLN F 1 100 ? 62.220 -67.914 57.211 1.00 45.59 243 GLN F N 1
ATOM 4562 C CA . GLN F 1 100 ? 61.650 -68.364 58.476 1.00 52.14 243 GLN F CA 1
ATOM 4563 C C . GLN F 1 100 ? 62.103 -69.770 58.856 1.00 53.16 243 GLN F C 1
ATOM 4564 O O . GLN F 1 100 ? 61.649 -70.299 59.877 1.00 48.04 243 GLN F O 1
ATOM 4570 N N . GLY F 1 101 ? 62.983 -70.378 58.067 1.00 52.39 244 GLY F N 1
ATOM 4571 C CA . GLY F 1 101 ? 63.499 -71.703 58.369 1.00 51.92 244 GLY F CA 1
ATOM 4572 C C . GLY F 1 101 ? 62.523 -72.833 58.126 1.00 56.15 244 GLY F C 1
ATOM 4573 O O . GLY F 1 101 ? 62.471 -73.783 58.917 1.00 62.76 244 GLY F O 1
ATOM 4574 N N . ASP F 1 102 ? 61.743 -72.751 57.054 1.00 54.85 245 ASP F N 1
ATOM 4575 C CA . ASP F 1 102 ? 60.764 -73.773 56.684 1.00 50.32 245 ASP F CA 1
ATOM 4576 C C . ASP F 1 102 ? 61.125 -74.296 55.294 1.00 47.00 245 ASP F C 1
ATOM 4577 O O . ASP F 1 102 ? 60.411 -74.069 54.306 1.00 42.35 245 ASP F O 1
ATOM 4582 N N . SER F 1 103 ? 62.266 -74.986 55.219 1.00 47.19 246 SER F N 1
ATOM 4583 C CA . SER F 1 103 ? 62.767 -75.467 53.937 1.00 48.59 246 SER F CA 1
ATOM 4584 C C . SER F 1 103 ? 61.810 -76.461 53.290 1.00 44.60 246 SER F C 1
ATOM 4585 O O . SER F 1 103 ? 61.814 -76.605 52.062 1.00 44.15 246 SER F O 1
ATOM 4588 N N . ALA F 1 104 ? 60.986 -77.135 54.095 1.00 49.72 247 ALA F N 1
ATOM 4589 C CA . ALA F 1 104 ? 59.986 -78.050 53.557 1.00 47.33 247 ALA F CA 1
ATOM 4590 C C . ALA F 1 104 ? 58.855 -77.299 52.870 1.00 44.22 247 ALA F C 1
ATOM 4591 O O . ALA F 1 104 ? 58.406 -77.698 51.790 1.00 46.53 247 ALA F O 1
ATOM 4593 N N . GLY F 1 105 ? 58.361 -76.229 53.494 1.00 50.63 248 GLY F N 1
ATOM 4594 C CA . GLY F 1 105 ? 57.365 -75.403 52.835 1.00 49.37 248 GLY F CA 1
ATOM 4595 C C . GLY F 1 105 ? 57.925 -74.722 51.606 1.00 42.62 248 GLY F C 1
ATOM 4596 O O . GLY F 1 105 ? 57.230 -74.554 50.601 1.00 43.62 248 GLY F O 1
ATOM 4597 N N . ALA F 1 106 ? 59.199 -74.346 51.659 1.00 43.94 249 ALA F N 1
ATOM 4598 C CA . ALA F 1 106 ? 59.839 -73.758 50.489 1.00 45.12 249 ALA F CA 1
ATOM 4599 C C . ALA F 1 106 ? 59.792 -74.717 49.308 1.00 44.42 249 ALA F C 1
ATOM 4600 O O . ALA F 1 106 ? 59.445 -74.325 48.188 1.00 43.15 249 ALA F O 1
ATOM 4602 N N . ALA F 1 107 ? 60.125 -75.992 49.548 1.00 45.45 250 ALA F N 1
ATOM 4603 C CA . ALA F 1 107 ? 60.097 -76.977 48.476 1.00 40.76 250 ALA F CA 1
ATOM 4604 C C . ALA F 1 107 ? 58.692 -77.151 47.909 1.00 50.91 250 ALA F C 1
ATOM 4605 O O . ALA F 1 107 ? 58.528 -77.373 46.705 1.00 60.58 250 ALA F O 1
ATOM 4607 N N . LEU F 1 108 ? 57.661 -77.043 48.752 1.00 50.81 251 LEU F N 1
ATOM 4608 C CA . LEU F 1 108 ? 56.294 -77.220 48.268 1.00 53.68 251 LEU F CA 1
ATOM 4609 C C . LEU F 1 108 ? 55.759 -75.976 47.567 1.00 56.51 251 LEU F C 1
ATOM 4610 O O . LEU F 1 108 ? 54.900 -76.086 46.683 1.00 59.64 251 LEU F O 1
ATOM 4615 N N . ALA F 1 109 ? 56.236 -74.789 47.949 1.00 49.20 252 ALA F N 1
ATOM 4616 C CA . ALA F 1 109 ? 55.860 -73.578 47.231 1.00 47.76 252 ALA F CA 1
ATOM 4617 C C . ALA F 1 109 ? 56.470 -73.534 45.832 1.00 52.52 252 ALA F C 1
ATOM 4618 O O . ALA F 1 109 ? 55.883 -72.937 44.920 1.00 58.82 252 ALA F O 1
ATOM 4620 N N . ARG F 1 110 ? 57.634 -74.154 45.634 1.00 57.67 253 ARG F N 1
ATOM 4621 C CA . ARG F 1 110 ? 58.234 -74.196 44.307 1.00 52.29 253 ARG F CA 1
ATOM 4622 C C . ARG F 1 110 ? 57.644 -75.273 43.414 1.00 63.60 253 ARG F C 1
ATOM 4623 O O . ARG F 1 110 ? 58.090 -75.408 42.270 1.00 69.27 253 ARG F O 1
ATOM 4631 N N . GLN F 1 111 ? 56.653 -76.029 43.895 1.00 67.48 254 GLN F N 1
ATOM 4632 C CA . GLN F 1 111 ? 55.967 -76.987 43.036 1.00 74.19 254 GLN F CA 1
ATOM 4633 C C . GLN F 1 111 ? 54.890 -76.329 42.187 1.00 76.48 254 GLN F C 1
ATOM 4634 O O . GLN F 1 111 ? 54.413 -76.940 41.225 1.00 80.91 254 GLN F O 1
ATOM 4640 N N . LYS F 1 112 ? 54.505 -75.099 42.515 1.00 76.09 255 LYS F N 1
ATOM 4641 C CA . LYS F 1 112 ? 53.519 -74.386 41.720 1.00 77.23 255 LYS F CA 1
ATOM 4642 C C . LYS F 1 112 ? 54.123 -73.159 41.043 1.00 72.00 255 LYS F C 1
ATOM 4643 O O . LYS F 1 112 ? 53.520 -72.084 41.065 1.00 73.55 255 LYS F O 1
ATOM 4649 N N . ALA F 1 113 ? 55.291 -73.302 40.425 1.00 76.06 256 ALA F N 1
ATOM 4650 C CA . ALA F 1 113 ? 55.895 -72.169 39.724 1.00 80.14 256 ALA F CA 1
ATOM 4651 C C . ALA F 1 113 ? 56.605 -72.581 38.431 1.00 78.85 256 ALA F C 1
ATOM 4652 O O . ALA F 1 113 ? 56.797 -71.760 37.525 1.00 71.97 256 ALA F O 1
ATOM 4654 N N . GLN G 1 10 ? 52.992 -70.489 23.986 1.00 61.37 153 GLN G N 1
ATOM 4655 C CA . GLN G 1 10 ? 53.478 -71.889 23.944 1.00 56.89 153 GLN G CA 1
ATOM 4656 C C . GLN G 1 10 ? 54.736 -71.978 24.803 1.00 68.16 153 GLN G C 1
ATOM 4657 O O . GLN G 1 10 ? 54.659 -72.506 25.931 1.00 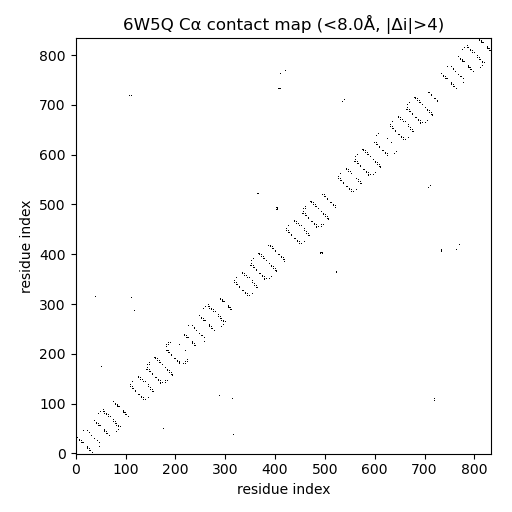62.15 153 GLN G O 1
ATOM 4663 N N . LEU G 1 11 ? 55.816 -71.337 24.334 1.00 68.44 154 LEU G N 1
ATOM 4664 C CA . LEU G 1 11 ? 57.131 -71.313 25.036 1.00 64.93 154 LEU G CA 1
ATOM 4665 C C . LEU G 1 11 ? 57.191 -70.245 26.143 1.00 71.20 154 LEU G C 1
ATOM 4666 O O . LEU G 1 11 ? 58.288 -70.017 26.674 1.00 65.81 154 LEU G O 1
ATOM 4671 N N . ASP G 1 12 ? 56.075 -69.589 26.455 1.00 70.10 155 ASP G N 1
ATOM 4672 C CA . ASP G 1 12 ? 56.034 -68.698 27.634 1.00 67.73 155 ASP G CA 1
ATOM 4673 C C . ASP G 1 12 ? 56.437 -69.608 28.794 1.00 54.49 155 ASP G C 1
ATOM 4674 O O . ASP G 1 12 ? 57.293 -69.233 29.548 1.00 51.00 155 ASP G O 1
ATOM 4679 N N . GLY G 1 13 ? 55.881 -70.817 28.838 1.00 59.81 156 GLY G N 1
ATOM 4680 C CA . GLY G 1 13 ? 56.223 -71.799 29.884 1.00 55.17 156 GLY G CA 1
ATOM 4681 C C . GLY G 1 13 ? 57.721 -71.969 30.060 1.00 46.91 156 GLY G C 1
ATOM 4682 O O . GLY G 1 13 ? 58.210 -71.702 31.132 1.00 50.58 156 GLY G O 1
ATOM 4683 N N . PRO G 1 14 ? 58.470 -72.439 29.053 1.00 44.97 157 PRO G N 1
ATOM 4684 C CA . PRO G 1 14 ? 59.914 -72.599 29.188 1.00 42.58 157 PRO G CA 1
ATOM 4685 C C . PRO G 1 14 ? 60.671 -71.346 29.660 1.00 41.22 157 PRO G C 1
ATOM 4686 O O . PRO G 1 14 ? 61.456 -71.479 30.534 1.00 35.53 157 PRO G O 1
ATOM 4690 N N . VAL G 1 15 ? 60.403 -70.176 29.078 1.00 41.26 158 VAL G N 1
ATOM 4691 C CA . VAL G 1 15 ? 61.089 -68.961 29.509 1.00 38.70 158 VAL G CA 1
ATOM 4692 C C . VAL G 1 15 ? 60.757 -68.668 30.962 1.00 36.81 158 VAL G C 1
ATOM 4693 O O . VAL G 1 15 ? 61.634 -68.318 31.761 1.00 34.98 158 VAL G O 1
ATOM 4697 N N . LEU G 1 16 ? 59.492 -68.860 31.336 1.00 33.50 159 LEU G N 1
ATOM 4698 C CA . LEU G 1 16 ? 59.087 -68.645 32.716 1.00 36.11 159 LEU G CA 1
ATOM 4699 C C . LEU G 1 16 ? 59.880 -69.532 33.670 1.00 39.12 159 LEU G C 1
ATOM 4700 O O . LEU G 1 16 ? 60.344 -69.069 34.723 1.00 29.99 159 LEU G O 1
ATOM 4705 N N . ALA G 1 17 ? 60.064 -70.806 33.304 1.00 34.72 160 ALA G N 1
ATOM 4706 C CA . ALA G 1 17 ? 60.787 -71.728 34.171 1.00 34.36 160 ALA G CA 1
ATOM 4707 C C . ALA G 1 17 ? 62.209 -71.239 34.432 1.00 26.80 160 ALA G C 1
ATOM 4708 O O . ALA G 1 17 ? 62.727 -71.383 35.544 1.00 32.41 160 ALA G O 1
ATOM 4710 N N . MET G 1 18 ? 62.851 -70.656 33.418 1.00 29.30 161 MET G N 1
ATOM 4711 C CA . MET G 1 18 ? 64.221 -70.176 33.560 1.00 34.09 161 MET G CA 1
ATOM 4712 C C . MET G 1 18 ? 64.293 -68.854 34.318 1.00 31.82 161 MET G C 1
ATOM 4713 O O . MET G 1 18 ? 65.243 -68.625 35.074 1.00 32.64 161 MET G O 1
ATOM 4718 N N . LEU G 1 19 ? 63.302 -67.980 34.147 1.00 33.42 162 LEU G N 1
ATOM 4719 C CA . LEU G 1 19 ? 63.237 -66.779 34.985 1.00 34.90 162 LEU G CA 1
ATOM 4720 C C . LEU G 1 19 ? 63.013 -67.141 36.448 1.00 30.74 162 LEU G C 1
ATOM 4721 O O . LEU G 1 19 ? 63.618 -66.547 37.344 1.00 31.73 162 LEU G O 1
ATOM 4726 N N . THR G 1 20 ? 62.172 -68.147 36.706 1.00 33.84 163 THR G N 1
ATOM 4727 C CA . THR G 1 20 ? 61.983 -68.609 38.077 1.00 31.58 163 THR G CA 1
ATOM 4728 C C . THR G 1 20 ? 63.267 -69.215 38.642 1.00 33.02 163 THR G C 1
ATOM 4729 O O . THR G 1 20 ? 63.648 -68.945 39.793 1.00 31.01 163 THR G O 1
ATOM 4733 N N . THR G 1 21 ? 63.970 -70.000 37.835 1.00 28.29 164 THR G N 1
ATOM 4734 C CA . THR G 1 21 ? 65.228 -70.574 38.298 1.00 35.41 164 THR G CA 1
ATOM 4735 C C . THR G 1 21 ? 66.230 -69.477 38.633 1.00 32.60 164 THR G C 1
ATOM 4736 O O . THR G 1 21 ? 66.789 -69.447 39.738 1.00 35.36 164 THR G O 1
ATOM 4740 N N . ALA G 1 22 ? 66.468 -68.565 37.687 1.00 35.09 165 ALA G N 1
ATOM 4741 C CA . ALA G 1 22 ? 67.365 -67.440 37.944 1.00 36.27 165 ALA G CA 1
ATOM 4742 C C . ALA G 1 22 ? 66.932 -66.662 39.184 1.00 35.14 165 ALA G C 1
ATOM 4743 O O . ALA G 1 22 ? 67.774 -66.183 39.959 1.00 33.57 165 ALA G O 1
ATOM 4745 N N . GLN G 1 23 ? 65.618 -66.541 39.393 1.00 36.03 166 GLN G N 1
ATOM 4746 C CA . GLN G 1 23 ? 65.121 -65.800 40.542 1.00 34.45 166 GLN G CA 1
ATOM 4747 C C . GLN G 1 23 ? 65.445 -66.531 41.837 1.00 38.81 166 GLN G C 1
ATOM 4748 O O . GLN G 1 23 ? 65.860 -65.905 42.827 1.00 36.15 166 GLN G O 1
ATOM 4754 N N . GLN G 1 24 ? 65.265 -67.857 41.853 1.00 35.33 167 GLN G N 1
ATOM 4755 C CA . GLN G 1 24 ? 65.743 -68.639 42.984 1.00 32.14 167 GLN G CA 1
ATOM 4756 C C . GLN G 1 24 ? 67.245 -68.438 43.193 1.00 38.60 167 GLN G C 1
ATOM 4757 O O . GLN G 1 24 ? 67.694 -68.129 44.303 1.00 38.16 167 GLN G O 1
ATOM 4763 N N . GLN G 1 25 ? 68.036 -68.573 42.121 1.00 37.43 168 GLN G N 1
ATOM 4764 C CA . GLN G 1 25 ? 69.488 -68.439 42.244 1.00 40.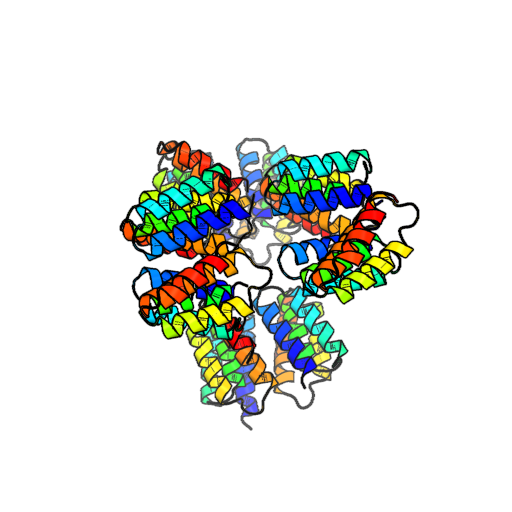53 168 GLN G CA 1
ATOM 4765 C C . GLN G 1 25 ? 69.904 -67.034 42.691 1.00 41.96 168 GLN G C 1
ATOM 4766 O O . GLN G 1 25 ? 70.812 -66.882 43.517 1.00 45.35 168 GLN G O 1
ATOM 4772 N N . GLN G 1 26 ? 69.276 -65.993 42.142 1.00 36.15 169 GLN G N 1
ATOM 4773 C CA . GLN G 1 26 ? 69.551 -64.646 42.648 1.00 47.95 169 GLN G CA 1
ATOM 4774 C C . GLN G 1 26 ? 69.222 -64.541 44.137 1.00 44.48 169 GLN G C 1
ATOM 4775 O O . GLN G 1 26 ? 69.997 -63.969 44.911 1.00 49.81 169 GLN G O 1
ATOM 4781 N N . GLY G 1 27 ? 68.087 -65.103 44.560 1.00 40.03 170 GLY G N 1
ATOM 4782 C CA . GLY G 1 27 ? 67.748 -65.090 45.970 1.00 40.84 170 GLY G CA 1
ATOM 4783 C C . GLY G 1 27 ? 68.732 -65.857 46.838 1.00 47.69 170 GLY G C 1
ATOM 4784 O O . GLY G 1 27 ? 68.848 -65.587 48.033 1.00 47.87 170 GLY G O 1
ATOM 4785 N N . SER G 1 28 ? 69.444 -66.823 46.260 1.00 45.44 171 SER G N 1
ATOM 4786 C CA . SER G 1 28 ? 70.456 -67.575 46.999 1.00 51.22 171 SER G CA 1
ATOM 4787 C C . SER G 1 28 ? 71.807 -66.867 47.057 1.00 54.13 171 SER G C 1
ATOM 4788 O O . SER G 1 28 ? 72.741 -67.409 47.659 1.00 59.00 171 SER G O 1
ATOM 4791 N N . GLY G 1 29 ? 71.939 -65.687 46.453 1.00 50.68 172 GLY G N 1
ATOM 4792 C CA . GLY G 1 29 ? 73.210 -65.002 46.379 1.00 48.63 172 GLY G CA 1
ATOM 4793 C C . GLY G 1 29 ? 74.113 -65.439 45.244 1.00 51.74 172 GLY G C 1
ATOM 4794 O O . GLY G 1 29 ? 75.187 -64.845 45.071 1.00 48.83 172 GLY G O 1
ATOM 4795 N N . ASP G 1 30 ? 73.716 -66.459 44.469 1.00 49.17 173 ASP G N 1
ATOM 4796 C CA . ASP G 1 30 ? 74.495 -66.940 43.322 1.00 43.25 173 ASP G CA 1
ATOM 4797 C C . ASP G 1 30 ? 74.074 -66.169 42.069 1.00 44.28 173 ASP G C 1
ATOM 4798 O O . ASP G 1 30 ? 73.292 -66.634 41.235 1.00 41.04 173 ASP G O 1
ATOM 4803 N N . LEU G 1 31 ? 74.633 -64.964 41.931 1.00 47.21 174 LEU G N 1
ATOM 4804 C CA . LEU G 1 31 ? 74.348 -64.157 40.750 1.00 40.39 174 LEU G CA 1
ATOM 4805 C C . LEU G 1 31 ? 74.978 -64.752 39.497 1.00 41.75 174 LEU G C 1
ATOM 4806 O O . LEU G 1 31 ? 74.430 -64.603 38.397 1.00 35.28 174 LEU G O 1
ATOM 4811 N N . ASN G 1 32 ? 76.109 -65.447 39.637 1.00 40.24 175 ASN G N 1
ATOM 4812 C CA . ASN G 1 32 ? 76.715 -66.072 38.467 1.00 44.74 175 ASN G CA 1
ATOM 4813 C C . ASN G 1 32 ? 75.779 -67.111 37.848 1.00 44.77 175 ASN G C 1
ATOM 4814 O O . ASN G 1 32 ? 75.627 -67.163 36.620 1.00 41.92 175 ASN G O 1
ATOM 4819 N N . SER G 1 33 ? 75.131 -67.938 38.674 1.00 40.49 176 SER G N 1
ATOM 4820 C CA . SER G 1 33 ? 74.206 -68.927 38.125 1.00 38.20 176 SER G CA 1
ATOM 4821 C C . SER G 1 33 ? 72.941 -68.270 37.593 1.00 33.87 176 SER G C 1
ATOM 4822 O O . SER G 1 33 ? 72.411 -68.689 36.561 1.00 29.53 176 SER G O 1
ATOM 4825 N N . ALA G 1 34 ? 72.429 -67.255 38.294 1.00 36.63 177 ALA G N 1
ATOM 4826 C CA . ALA G 1 34 ? 71.281 -66.502 37.790 1.00 32.88 177 ALA G CA 1
ATOM 4827 C C . ALA G 1 34 ? 71.535 -65.988 36.376 1.00 27.70 177 ALA G C 1
ATOM 4828 O O . ALA G 1 34 ? 70.693 -66.135 35.484 1.00 32.35 177 ALA G O 1
ATOM 4830 N N . ALA G 1 35 ? 72.708 -65.410 36.143 1.00 33.14 178 ALA G N 1
ATOM 4831 C CA . ALA G 1 35 ? 73.005 -64.867 34.820 1.00 34.09 178 ALA G CA 1
ATOM 4832 C C . ALA G 1 35 ? 73.086 -65.967 33.767 1.00 28.37 178 ALA G C 1
ATOM 4833 O O . ALA G 1 35 ? 72.589 -65.799 32.647 1.00 31.11 178 ALA G O 1
ATOM 4835 N N . ALA G 1 36 ? 73.735 -67.088 34.100 1.00 33.35 179 ALA G N 1
ATOM 4836 C CA . ALA G 1 36 ? 73.782 -68.235 33.194 1.00 34.08 179 ALA G CA 1
ATOM 4837 C C . ALA G 1 36 ? 72.376 -68.722 32.839 1.00 33.11 179 ALA G C 1
ATOM 4838 O O . ALA G 1 36 ? 72.101 -69.048 31.678 1.00 34.41 179 ALA G O 1
ATOM 4840 N N . SER G 1 37 ? 71.471 -68.767 33.824 1.00 33.28 180 SER G N 1
ATOM 4841 C CA . SER G 1 37 ? 70.087 -69.142 33.546 1.00 34.69 180 SER G CA 1
ATOM 4842 C C . SER G 1 37 ? 69.433 -68.166 32.586 1.00 28.83 180 SER G C 1
ATOM 4843 O O . SER G 1 37 ? 68.653 -68.570 31.715 1.00 32.06 180 SER G O 1
ATOM 4846 N N . LEU G 1 38 ? 69.728 -66.874 32.741 1.00 34.21 181 LEU G N 1
ATOM 4847 C CA . LEU G 1 38 ? 69.100 -65.866 31.890 1.00 32.56 181 LEU G CA 1
ATOM 4848 C C . LEU G 1 38 ? 69.676 -65.886 30.477 1.00 29.83 181 LEU G C 1
ATOM 4849 O O . LEU G 1 38 ? 68.932 -65.726 29.502 1.00 28.05 181 LEU G O 1
ATOM 4854 N N . GLU G 1 39 ? 70.987 -66.092 30.333 1.00 25.39 182 GLU G N 1
ATOM 4855 C CA . GLU G 1 39 ? 71.524 -66.340 28.994 1.00 31.46 182 GLU G CA 1
ATOM 4856 C C . GLU G 1 39 ? 70.929 -67.614 28.388 1.00 32.06 182 GLU G C 1
ATOM 4857 O O . GLU G 1 39 ? 70.680 -67.669 27.180 1.00 29.58 182 GLU G O 1
ATOM 4863 N N . ARG G 1 40 ? 70.651 -68.625 29.221 1.00 32.46 183 ARG G N 1
ATOM 4864 C CA . ARG G 1 40 ? 69.958 -69.822 28.755 1.00 30.33 183 ARG G CA 1
ATOM 4865 C C . ARG G 1 40 ? 68.534 -69.504 28.284 1.00 32.85 183 ARG G C 1
ATOM 4866 O O . ARG G 1 40 ? 68.067 -70.051 27.273 1.00 32.82 183 ARG G O 1
ATOM 4874 N N . ALA G 1 41 ? 67.815 -68.650 29.014 1.00 29.36 184 ALA G N 1
ATOM 4875 C CA . ALA G 1 41 ? 66.478 -68.255 28.570 1.00 35.04 184 ALA G CA 1
ATOM 4876 C C . ALA G 1 41 ? 66.521 -67.518 27.227 1.00 35.72 184 ALA G C 1
ATOM 4877 O O . ALA G 1 41 ? 65.578 -67.608 26.426 1.00 34.31 184 ALA G O 1
ATOM 4879 N N . GLN G 1 42 ? 67.596 -66.781 26.958 1.00 33.92 185 GLN G N 1
ATOM 4880 C CA . GLN G 1 42 ? 67.697 -66.107 25.672 1.00 34.07 185 GLN G CA 1
ATOM 4881 C C . GLN G 1 42 ? 67.814 -67.076 24.502 1.00 35.05 185 GLN G C 1
ATOM 4882 O O . GLN G 1 42 ? 67.480 -66.699 23.374 1.00 31.62 185 GLN G O 1
ATOM 4888 N N . ARG G 1 43 ? 68.263 -68.315 24.738 1.00 31.61 186 ARG G N 1
ATOM 4889 C CA . ARG G 1 43 ? 68.253 -69.296 23.663 1.00 28.93 186 ARG G CA 1
ATOM 4890 C C . ARG G 1 43 ? 66.838 -69.590 23.219 1.00 31.35 186 ARG G C 1
ATOM 4891 O O . ARG G 1 43 ? 66.616 -69.981 22.062 1.00 30.72 186 ARG G O 1
ATOM 4899 N N . ILE G 1 44 ? 65.867 -69.389 24.112 1.00 33.83 187 ILE G N 1
ATOM 4900 C CA . ILE G 1 44 ? 64.453 -69.586 23.789 1.00 37.65 187 ILE G CA 1
ATOM 4901 C C . ILE G 1 44 ? 63.792 -68.285 23.342 1.00 42.75 187 ILE G C 1
ATOM 4902 O O . ILE G 1 44 ? 63.036 -68.267 22.366 1.00 50.29 187 ILE G O 1
ATOM 4907 N N . ALA G 1 45 ? 64.047 -67.182 24.050 1.00 39.91 188 ALA G N 1
ATOM 4908 C CA . ALA G 1 45 ? 63.440 -65.882 23.757 1.00 39.26 188 ALA G CA 1
ATOM 4909 C C . ALA G 1 45 ? 64.552 -64.845 23.625 1.00 35.01 188 ALA G C 1
ATOM 4910 O O . ALA G 1 45 ? 64.879 -64.140 24.588 1.00 40.54 188 ALA G O 1
ATOM 4912 N N . PRO G 1 46 ? 65.169 -64.756 22.445 1.00 37.23 189 PRO G N 1
ATOM 4913 C CA . PRO G 1 46 ? 66.238 -63.764 22.198 1.00 42.97 189 PRO G CA 1
ATOM 4914 C C . PRO G 1 46 ? 65.893 -62.338 22.577 1.00 47.39 189 PRO G C 1
ATOM 4915 O O . PRO G 1 46 ? 66.775 -61.566 22.991 1.00 44.86 189 PRO G O 1
ATOM 4919 N N . ARG G 1 47 ? 64.648 -61.953 22.377 1.00 44.39 190 ARG G N 1
ATOM 4920 C CA . ARG G 1 47 ? 64.245 -60.562 22.366 1.00 52.01 190 ARG G CA 1
ATOM 4921 C C . ARG G 1 47 ? 63.087 -60.352 23.327 1.00 45.94 190 ARG G C 1
ATOM 4922 O O . ARG G 1 47 ? 62.173 -59.564 23.082 1.00 48.82 190 ARG G O 1
ATOM 4930 N N . GLU G 1 48 ? 63.106 -61.085 24.434 1.00 45.64 191 GLU G N 1
ATOM 4931 C CA . GLU G 1 48 ? 62.114 -60.908 25.475 1.00 42.08 191 GLU G CA 1
ATOM 4932 C C . GLU G 1 48 ? 62.640 -59.846 26.434 1.00 45.36 191 GLU G C 1
ATOM 4933 O O . GLU G 1 48 ? 63.628 -60.101 27.146 1.00 36.85 191 GLU G O 1
ATOM 4939 N N . PRO G 1 49 ? 62.059 -58.646 26.455 1.00 47.70 192 PRO G N 1
ATOM 4940 C CA . PRO G 1 49 ? 62.593 -57.598 27.331 1.00 41.89 192 PRO G CA 1
ATOM 4941 C C . PRO G 1 49 ? 62.496 -57.937 28.805 1.00 43.70 192 PRO G C 1
ATOM 4942 O O . PRO G 1 49 ? 63.223 -57.332 29.605 1.00 39.20 192 PRO G O 1
ATOM 4946 N N . GLN G 1 50 ? 61.627 -58.874 29.197 1.00 40.38 193 GLN G N 1
ATOM 4947 C CA . GLN G 1 50 ? 61.608 -59.296 30.590 1.00 42.50 193 GLN G CA 1
ATOM 4948 C C . GLN G 1 50 ? 62.898 -60.010 30.953 1.00 40.61 193 GLN G C 1
ATOM 4949 O O . GLN G 1 50 ? 63.457 -59.791 32.035 1.00 35.58 193 GLN G O 1
ATOM 4955 N N . VAL G 1 51 ? 63.381 -60.867 30.057 1.00 38.51 194 VAL G N 1
ATOM 4956 C CA . VAL G 1 51 ? 64.643 -61.559 30.291 1.00 37.33 194 VAL G CA 1
ATOM 4957 C C . VAL G 1 51 ? 65.778 -60.554 30.401 1.00 26.98 194 VAL G C 1
ATOM 4958 O O . VAL G 1 51 ? 66.567 -60.586 31.352 1.00 27.71 194 VAL G O 1
ATOM 4962 N N . LEU G 1 52 ? 65.882 -59.645 29.425 1.00 32.71 195 LEU G N 1
ATOM 4963 C CA . LEU G 1 52 ? 66.944 -58.639 29.466 1.00 37.00 195 LEU G CA 1
ATOM 4964 C C . LEU G 1 52 ? 66.830 -57.763 30.710 1.00 30.82 195 LEU G C 1
ATOM 4965 O O . LEU G 1 52 ? 67.845 -57.401 31.320 1.00 28.44 195 LEU G O 1
ATOM 4970 N N . TYR G 1 53 ? 65.608 -57.430 31.119 1.00 33.73 196 TYR G N 1
ATOM 4971 C CA . TYR G 1 53 ? 65.451 -56.659 32.346 1.00 33.55 196 TYR G CA 1
ATOM 4972 C C . TYR G 1 53 ? 66.084 -57.398 33.520 1.00 33.98 196 TYR G C 1
ATOM 4973 O O . TYR G 1 53 ? 66.918 -56.841 34.243 1.00 26.22 196 TYR G O 1
ATOM 4982 N N . ARG G 1 54 ? 65.734 -58.681 33.688 1.00 34.43 197 ARG G N 1
ATOM 4983 C CA . ARG G 1 54 ? 66.307 -59.450 34.784 1.00 27.99 197 ARG G CA 1
ATOM 4984 C C . ARG G 1 54 ? 67.814 -59.595 34.621 1.00 30.69 197 ARG G C 1
ATOM 4985 O O . ARG G 1 54 ? 68.570 -59.394 35.582 1.00 29.67 197 ARG G O 1
ATOM 4993 N N . LEU G 1 55 ? 68.281 -59.869 33.397 1.00 30.81 198 LEU G N 1
ATOM 4994 C CA . LEU G 1 55 ? 69.720 -60.034 33.184 1.00 29.79 198 LEU G CA 1
ATOM 4995 C C . LEU G 1 55 ? 70.468 -58.739 33.479 1.00 29.14 198 LEU G C 1
ATOM 4996 O O . LEU G 1 55 ? 71.498 -58.740 34.166 1.00 26.93 198 LEU G O 1
ATOM 5001 N N . ALA G 1 56 ? 69.951 -57.615 32.988 1.00 28.28 199 ALA G N 1
ATOM 5002 C CA . ALA G 1 56 ? 70.560 -56.338 33.334 1.00 28.90 199 ALA G CA 1
ATOM 5003 C C . ALA G 1 56 ? 70.583 -56.145 34.844 1.00 30.51 199 ALA G C 1
ATOM 5004 O O . ALA G 1 56 ? 71.591 -55.698 35.411 1.00 26.96 199 ALA G O 1
ATOM 5006 N N . GLN G 1 57 ? 69.485 -56.510 35.515 1.00 24.93 200 GLN G N 1
ATOM 5007 C CA . GLN G 1 57 ? 69.429 -56.378 36.961 1.00 29.52 200 GLN G CA 1
ATOM 5008 C C . GLN G 1 57 ? 70.534 -57.195 37.621 1.00 31.21 200 GLN G C 1
ATOM 5009 O O . GLN G 1 57 ? 71.257 -56.699 38.492 1.00 34.91 200 GLN G O 1
ATOM 5015 N N . VAL G 1 58 ? 70.677 -58.460 37.216 1.00 30.21 201 VAL G N 1
ATOM 5016 C CA . VAL G 1 58 ? 71.691 -59.317 37.823 1.00 29.68 201 VAL G CA 1
ATOM 5017 C C . VAL G 1 58 ? 73.086 -58.758 37.572 1.00 29.99 201 VAL G C 1
ATOM 5018 O O . VAL G 1 58 ? 73.919 -58.700 38.488 1.00 34.00 201 VAL G O 1
ATOM 5022 N N . ARG G 1 59 ? 73.358 -58.314 36.335 1.00 31.11 202 ARG G N 1
ATOM 5023 C CA . ARG G 1 59 ? 74.665 -57.726 36.027 1.00 33.41 202 ARG G CA 1
ATOM 5024 C C . ARG G 1 59 ? 74.925 -56.491 36.862 1.00 34.16 202 ARG G C 1
ATOM 5025 O O . ARG G 1 59 ? 76.045 -56.286 37.352 1.00 36.27 202 ARG G O 1
ATOM 5033 N N . LEU G 1 60 ? 73.920 -55.622 36.987 1.00 34.93 203 LEU G N 1
ATOM 5034 C CA . LEU G 1 60 ? 74.072 -54.474 37.864 1.00 35.90 203 LEU G CA 1
ATOM 5035 C C . LEU G 1 60 ? 74.404 -54.920 39.282 1.00 34.40 203 LEU G C 1
ATOM 5036 O O . LEU G 1 60 ? 75.278 -54.339 39.936 1.00 35.36 203 LEU G O 1
ATOM 5041 N N . ALA G 1 61 ? 73.737 -55.975 39.764 1.00 37.76 204 ALA G N 1
ATOM 5042 C CA . ALA G 1 61 ? 73.986 -56.464 41.117 1.00 39.87 204 ALA G CA 1
ATOM 5043 C C . ALA G 1 61 ? 75.378 -57.062 41.285 1.00 36.79 204 ALA G C 1
ATOM 5044 O O . ALA G 1 61 ? 75.865 -57.144 42.415 1.00 34.49 204 ALA G O 1
ATOM 5046 N N . GLN G 1 62 ? 76.010 -57.508 40.200 1.00 40.91 205 GLN G N 1
ATOM 5047 C CA . GLN G 1 62 ? 77.401 -57.949 40.222 1.00 37.98 205 GLN G CA 1
ATOM 5048 C C . GLN G 1 62 ? 78.386 -56.787 40.191 1.00 44.99 205 GLN G C 1
ATOM 5049 O O . GLN G 1 62 ? 79.582 -57.007 40.419 1.00 39.74 205 GLN G O 1
ATOM 5055 N N . GLY G 1 63 ? 77.921 -55.565 39.915 1.00 40.97 206 GLY G N 1
ATOM 5056 C CA . GLY G 1 63 ? 78.785 -54.415 39.788 1.00 42.62 206 GLY G CA 1
ATOM 5057 C C . GLY G 1 63 ? 79.162 -54.078 38.360 1.00 44.69 206 GLY G C 1
ATOM 5058 O O . GLY G 1 63 ? 79.756 -53.016 38.125 1.00 44.21 206 GLY G O 1
ATOM 5059 N N . ASP G 1 64 ? 78.820 -54.939 37.401 1.00 45.10 207 ASP G N 1
ATOM 5060 C CA . ASP G 1 64 ? 79.177 -54.725 35.997 1.00 45.52 207 ASP G CA 1
ATOM 5061 C C . ASP G 1 64 ? 78.129 -53.810 35.360 1.00 41.02 207 ASP G C 1
ATOM 5062 O O . ASP G 1 64 ? 77.213 -54.231 34.646 1.00 35.57 207 ASP G O 1
ATOM 5067 N N . ALA G 1 65 ? 78.279 -52.512 35.631 1.00 35.61 208 ALA G N 1
ATOM 5068 C CA . ALA G 1 65 ? 77.210 -51.576 35.315 1.00 33.09 208 ALA G CA 1
ATOM 5069 C C . ALA G 1 65 ? 77.191 -51.220 33.837 1.00 30.64 208 ALA G C 1
ATOM 5070 O O . ALA G 1 65 ? 76.111 -51.060 33.249 1.00 28.43 208 ALA G O 1
ATOM 5072 N N . ALA G 1 66 ? 78.371 -51.084 33.223 1.00 33.41 209 ALA G N 1
ATOM 5073 C CA . ALA G 1 66 ? 78.421 -50.769 31.802 1.00 31.25 209 ALA G CA 1
ATOM 5074 C C . ALA G 1 66 ? 77.813 -51.896 30.973 1.00 30.44 209 ALA G C 1
ATOM 5075 O O . ALA G 1 66 ? 77.124 -51.640 29.976 1.00 30.65 209 ALA G O 1
ATOM 5077 N N . GLN G 1 67 ? 78.029 -53.152 31.386 1.00 27.21 210 GLN G N 1
ATOM 5078 C CA . GLN G 1 67 ? 77.347 -54.261 30.725 1.00 27.77 210 GLN G CA 1
ATOM 5079 C C . GLN G 1 67 ? 75.852 -54.167 30.952 1.00 26.67 210 GLN G C 1
ATOM 5080 O O . GLN G 1 67 ? 75.064 -54.269 30.005 1.00 29.08 210 GLN G O 1
ATOM 5086 N N . ALA G 1 68 ? 75.447 -53.974 32.216 1.00 29.74 211 ALA G N 1
ATOM 5087 C CA . ALA G 1 68 ? 74.029 -53.927 32.562 1.00 29.50 211 ALA G CA 1
ATOM 5088 C C . ALA G 1 68 ? 73.306 -52.819 31.808 1.00 28.56 211 ALA G C 1
ATOM 5089 O O . ALA G 1 68 ? 72.151 -52.992 31.409 1.00 27.51 211 ALA G O 1
ATOM 5091 N N . GLU G 1 69 ? 73.955 -51.662 31.628 1.00 27.63 212 GLU G N 1
ATOM 5092 C CA . GLU G 1 69 ? 73.338 -50.583 30.860 1.00 26.53 212 GLU G CA 1
ATOM 5093 C C . GLU G 1 69 ? 73.086 -51.021 29.421 1.00 28.92 212 GLU G C 1
ATOM 5094 O O . GLU G 1 69 ? 72.006 -50.780 28.865 1.00 27.10 212 GLU G O 1
ATOM 5100 N N . GLN G 1 70 ? 74.080 -51.682 28.804 1.00 30.18 213 GLN G N 1
ATOM 5101 C CA . GLN G 1 70 ? 73.932 -52.140 27.427 1.00 29.72 213 GLN G CA 1
ATOM 5102 C C . GLN G 1 70 ? 72.854 -53.216 27.317 1.00 29.36 213 GLN G C 1
ATOM 5103 O O . GLN G 1 70 ? 72.045 -53.210 26.377 1.00 28.46 213 GLN G O 1
ATOM 5109 N N . VAL G 1 71 ? 72.812 -54.140 28.271 1.00 29.01 214 VAL G N 1
ATOM 5110 C CA . VAL G 1 71 ? 71.730 -55.112 28.279 1.00 31.01 214 VAL G CA 1
ATOM 5111 C C . VAL G 1 71 ? 70.383 -54.404 28.416 1.00 30.35 214 VAL G C 1
ATOM 5112 O O . VAL G 1 71 ? 69.428 -54.696 27.683 1.00 28.46 214 VAL G O 1
ATOM 5116 N N . ALA G 1 72 ? 70.285 -53.455 29.353 1.00 30.72 215 ALA G N 1
ATOM 5117 C CA . ALA G 1 72 ? 69.015 -52.768 29.550 1.00 31.78 215 ALA G CA 1
ATOM 5118 C C . ALA G 1 72 ? 68.627 -51.950 28.316 1.00 29.34 215 ALA G C 1
ATOM 5119 O O . ALA G 1 72 ? 67.461 -51.970 27.899 1.00 31.32 215 ALA G O 1
ATOM 5121 N N . ARG G 1 73 ? 69.586 -51.261 27.694 1.00 28.80 216 ARG G N 1
ATOM 5122 C CA . ARG G 1 73 ? 69.273 -50.538 26.464 1.00 31.63 216 ARG G CA 1
ATOM 5123 C C . ARG G 1 73 ? 68.775 -51.487 25.380 1.00 33.40 216 ARG G C 1
ATOM 5124 O O . ARG G 1 73 ? 67.792 -51.188 24.690 1.00 32.90 216 ARG G O 1
ATOM 5132 N N . ARG G 1 74 ? 69.424 -52.644 25.218 1.00 32.19 217 ARG G N 1
ATOM 5133 C CA . ARG G 1 74 ? 68.863 -53.657 24.326 1.00 35.74 217 ARG G CA 1
ATOM 5134 C C . ARG G 1 74 ? 67.444 -54.019 24.739 1.00 33.27 217 ARG G C 1
ATOM 5135 O O . ARG G 1 74 ? 66.538 -54.059 23.904 1.00 33.84 217 ARG G O 1
ATOM 5143 N N . GLY G 1 75 ? 67.218 -54.256 26.030 1.00 32.95 218 GLY G N 1
ATOM 5144 C CA . GLY G 1 75 ? 65.865 -54.526 26.471 1.00 36.79 218 GLY G CA 1
ATOM 5145 C C . GLY G 1 75 ? 64.914 -53.392 26.143 1.00 38.92 218 GLY G C 1
ATOM 5146 O O . GLY G 1 75 ? 63.752 -53.623 25.797 1.00 34.95 218 GLY G O 1
ATOM 5147 N N . LEU G 1 76 ? 65.402 -52.147 26.242 1.00 37.13 219 LEU G N 1
ATOM 5148 C CA . LEU G 1 76 ? 64.577 -50.987 25.927 1.00 38.09 219 LEU G CA 1
ATOM 5149 C C . LEU G 1 76 ? 64.058 -51.048 24.497 1.00 39.42 219 LEU G C 1
ATOM 5150 O O . LEU G 1 76 ? 62.906 -50.687 24.237 1.00 43.23 219 LEU G O 1
ATOM 5155 N N . SER G 1 77 ? 64.868 -51.552 23.563 1.00 40.05 220 SER G N 1
ATOM 5156 C CA . SER G 1 77 ? 64.482 -51.502 22.159 1.00 41.38 220 SER G CA 1
ATOM 5157 C C . SER G 1 77 ? 63.427 -52.530 21.799 1.00 40.84 220 SER G C 1
ATOM 5158 O O . SER G 1 77 ? 62.781 -52.386 20.756 1.00 41.67 220 SER G O 1
ATOM 5161 N N . TYR G 1 78 ? 63.228 -53.551 22.630 1.00 40.78 221 TYR G N 1
ATOM 5162 C CA . TYR G 1 78 ? 62.159 -54.524 22.430 1.00 47.11 221 TYR G CA 1
ATOM 5163 C C . TYR G 1 78 ? 60.932 -54.208 23.268 1.00 50.42 221 TYR G C 1
ATOM 5164 O O . TYR G 1 78 ? 59.960 -54.974 23.252 1.00 48.87 221 TYR G O 1
ATOM 5173 N N . ALA G 1 79 ? 60.960 -53.109 24.009 1.00 50.31 222 ALA G N 1
ATOM 5174 C CA . ALA G 1 79 ? 59.948 -52.811 25.004 1.00 56.46 222 ALA G CA 1
ATOM 5175 C C . ALA G 1 79 ? 58.954 -51.769 24.522 1.00 62.98 222 ALA G C 1
ATOM 5176 O O . ALA G 1 79 ? 58.294 -51.137 25.349 1.00 65.32 222 ALA G O 1
ATOM 5178 N N . ASN G 1 80 ? 58.839 -51.566 23.210 1.00 64.86 223 ASN G N 1
ATOM 5179 C CA . ASN G 1 80 ? 57.922 -50.555 22.700 1.00 80.50 223 ASN G CA 1
ATOM 5180 C C . ASN G 1 80 ? 56.491 -50.886 23.104 1.00 85.31 223 ASN G C 1
ATOM 5181 O O . ASN G 1 80 ? 56.048 -52.032 22.984 1.00 84.26 223 ASN G O 1
ATOM 5186 N N . GLY G 1 81 ? 55.777 -49.877 23.602 1.00 83.18 224 GLY G N 1
ATOM 5187 C CA . GLY G 1 81 ? 54.405 -50.068 24.024 1.00 82.26 224 GLY G CA 1
ATOM 5188 C C . GLY G 1 81 ? 54.235 -50.891 25.278 1.00 81.90 224 GLY G C 1
ATOM 5189 O O . GLY G 1 81 ? 53.168 -51.474 25.486 1.00 85.59 224 GLY G O 1
ATOM 5190 N N . ARG G 1 82 ? 55.260 -50.961 26.122 1.00 77.19 225 ARG G N 1
ATOM 5191 C CA . ARG G 1 82 ? 55.180 -51.611 27.431 1.00 75.79 225 ARG G CA 1
ATOM 5192 C C . ARG G 1 82 ? 55.714 -50.621 28.459 1.00 69.41 225 ARG G C 1
ATOM 5193 O O . ARG G 1 82 ? 56.885 -50.706 28.861 1.00 62.47 225 ARG G O 1
ATOM 5201 N N . PRO G 1 83 ? 54.887 -49.664 28.909 1.00 66.68 226 PRO G N 1
ATOM 5202 C CA . PRO G 1 83 ? 55.428 -48.565 29.721 1.00 55.97 226 PRO G CA 1
ATOM 5203 C C . PRO G 1 83 ? 55.903 -48.999 31.102 1.00 48.97 226 PRO G C 1
ATOM 5204 O O . PRO G 1 83 ? 56.861 -48.413 31.621 1.00 50.36 226 PRO G O 1
ATOM 5208 N N . ALA G 1 84 ? 55.272 -50.000 31.718 1.00 48.51 227 ALA G N 1
ATOM 5209 C CA . ALA G 1 84 ? 55.750 -50.458 33.018 1.00 48.21 227 ALA G CA 1
ATOM 5210 C C . ALA G 1 84 ? 57.175 -50.985 32.927 1.00 52.88 227 ALA G C 1
ATOM 5211 O O . ALA G 1 84 ? 57.964 -50.830 33.869 1.00 52.35 227 ALA G O 1
ATOM 5213 N N . LEU G 1 85 ? 57.523 -51.596 31.798 1.00 55.52 228 LEU G N 1
ATOM 5214 C CA . LEU G 1 85 ? 58.854 -52.148 31.605 1.00 54.43 228 LEU G CA 1
ATOM 5215 C C . LEU G 1 85 ? 59.838 -51.119 31.065 1.00 41.32 228 LEU G C 1
ATOM 5216 O O . LEU G 1 85 ? 61.019 -51.168 31.419 1.00 39.24 228 LEU G O 1
ATOM 5221 N N . GLN G 1 86 ? 59.377 -50.175 30.235 1.00 38.78 229 GLN G N 1
ATOM 5222 C CA . GLN G 1 86 ? 60.255 -49.094 29.791 1.00 45.17 229 GLN G CA 1
ATOM 5223 C C . GLN G 1 86 ? 60.687 -48.212 30.955 1.00 41.47 229 GLN G C 1
ATOM 5224 O O . GLN G 1 86 ? 61.834 -47.755 31.003 1.00 38.75 229 GLN G O 1
ATOM 5230 N N . ALA G 1 87 ? 59.770 -47.928 31.887 1.00 42.37 230 ALA G N 1
ATOM 5231 C CA . ALA G 1 87 ? 60.141 -47.177 33.084 1.00 38.73 230 ALA G CA 1
ATOM 5232 C C . ALA G 1 87 ? 61.189 -47.936 33.890 1.00 38.90 230 ALA G C 1
ATOM 5233 O O . ALA G 1 87 ? 62.210 -47.368 34.304 1.00 38.31 230 ALA G O 1
ATOM 5235 N N . GLY G 1 88 ? 60.969 -49.239 34.083 1.00 37.42 231 GLY G N 1
ATOM 5236 C CA . GLY G 1 88 ? 61.880 -50.030 34.888 1.00 37.29 231 GLY G CA 1
ATOM 5237 C C . GLY G 1 88 ? 63.263 -50.145 34.279 1.00 34.69 231 GLY G C 1
ATOM 5238 O O . GLY G 1 88 ? 64.266 -50.121 34.996 1.00 31.72 231 GLY G O 1
ATOM 5239 N N . LEU G 1 89 ? 63.340 -50.274 32.948 1.00 35.41 232 LEU G N 1
ATOM 5240 C CA . LEU G 1 89 ? 64.649 -50.363 32.302 1.00 33.20 232 LEU G CA 1
ATOM 5241 C C . LEU G 1 89 ? 65.394 -49.030 32.393 1.00 30.78 232 LEU G C 1
ATOM 5242 O O . LEU G 1 89 ? 66.597 -49.011 32.687 1.00 28.31 232 LEU G O 1
ATOM 5247 N N . TRP G 1 90 ? 64.698 -47.903 32.159 1.00 34.43 233 TRP G N 1
ATOM 5248 C CA . TRP G 1 90 ? 65.341 -46.591 32.302 1.00 33.43 233 TRP G CA 1
ATOM 5249 C C . TRP G 1 90 ? 65.863 -46.384 33.714 1.00 28.50 233 TRP G C 1
ATOM 5250 O O . TRP G 1 90 ? 66.956 -45.841 33.903 1.00 31.47 233 TRP G O 1
ATOM 5261 N N . GLU G 1 91 ? 65.088 -46.791 34.723 1.00 35.30 234 GLU G N 1
ATOM 5262 C CA . GLU G 1 91 ? 65.572 -46.673 36.089 1.00 34.94 234 GLU G CA 1
ATOM 5263 C C . GLU G 1 91 ? 66.801 -47.545 36.313 1.00 29.54 234 GLU G C 1
ATOM 5264 O O . GLU G 1 91 ? 67.721 -47.148 37.034 1.00 30.28 234 GLU G O 1
ATOM 5270 N N . LEU G 1 92 ? 66.834 -48.741 35.712 1.00 36.62 235 LEU G N 1
ATOM 5271 C CA . LEU G 1 92 ? 68.035 -49.567 35.777 1.00 32.97 235 LEU G CA 1
ATOM 5272 C C . LEU G 1 92 ? 69.214 -48.861 35.125 1.00 27.65 235 LEU G C 1
ATOM 5273 O O . LEU G 1 92 ? 70.342 -48.916 35.624 1.00 29.77 235 LEU G O 1
ATOM 5278 N N . ILE G 1 93 ? 68.970 -48.199 33.997 1.00 30.99 236 ILE G N 1
ATOM 5279 C CA . ILE G 1 93 ? 70.037 -47.495 33.297 1.00 28.71 236 ILE G CA 1
ATOM 5280 C C . ILE G 1 93 ? 70.554 -46.345 34.143 1.00 32.44 236 ILE G C 1
ATOM 5281 O O . ILE G 1 93 ? 71.763 -46.104 34.207 1.00 32.33 236 ILE G O 1
ATOM 5286 N N . ALA G 1 94 ? 69.648 -45.646 34.838 1.00 31.49 237 ALA G N 1
ATOM 5287 C CA . ALA G 1 94 ? 70.054 -44.587 35.758 1.00 34.38 237 ALA G CA 1
ATOM 5288 C C . ALA G 1 94 ? 70.970 -45.132 36.847 1.00 33.13 237 ALA G C 1
ATOM 5289 O O . ALA G 1 94 ? 72.060 -44.600 37.085 1.00 36.05 237 ALA G O 1
ATOM 5291 N N . GLN G 1 95 ? 70.553 -46.221 37.499 1.00 36.72 238 GLN G N 1
ATOM 5292 C CA . GLN G 1 95 ? 71.374 -46.817 38.548 1.00 37.32 238 GLN G CA 1
ATOM 5293 C C . GLN G 1 95 ? 72.712 -47.325 38.006 1.00 34.35 238 GLN G C 1
ATOM 5294 O O . GLN G 1 95 ? 73.740 -47.252 38.691 1.00 36.94 238 GLN G O 1
ATOM 5300 N N . ALA G 1 96 ? 72.724 -47.848 36.784 1.00 32.58 239 ALA G N 1
ATOM 5301 C CA . ALA G 1 96 ? 73.994 -48.188 36.156 1.00 33.27 239 ALA G CA 1
ATOM 5302 C C . ALA G 1 96 ? 74.858 -46.944 35.950 1.00 30.00 239 ALA G C 1
ATOM 5303 O O . ALA G 1 96 ? 76.059 -46.955 36.251 1.00 30.01 239 ALA G O 1
ATOM 5305 N N . ARG G 1 97 ? 74.278 -45.865 35.412 1.00 31.91 240 ARG G N 1
ATOM 5306 C CA . ARG G 1 97 ? 75.051 -44.622 35.279 1.00 38.06 240 ARG G CA 1
ATOM 5307 C C . ARG G 1 97 ? 75.632 -44.185 36.614 1.00 34.52 240 ARG G C 1
ATOM 5308 O O . ARG G 1 97 ? 76.809 -43.834 36.698 1.00 35.58 240 ARG G O 1
ATOM 5316 N N . GLU G 1 98 ? 74.815 -44.237 37.682 1.00 38.77 241 GLU G N 1
ATOM 5317 C CA . GLU G 1 98 ? 75.268 -43.872 39.019 1.00 37.22 241 GLU G CA 1
ATOM 5318 C C . GLU G 1 98 ? 76.488 -44.686 39.441 1.00 40.85 241 GLU G C 1
ATOM 5319 O O . GLU G 1 98 ? 77.505 -44.128 39.871 1.00 39.24 241 GLU G O 1
ATOM 5325 N N . LYS G 1 99 ? 76.398 -46.017 39.346 1.00 34.46 242 LYS G N 1
ATOM 5326 C CA . LYS G 1 99 ? 77.514 -46.847 39.781 1.00 40.52 242 LYS G CA 1
ATOM 5327 C C . LYS G 1 99 ? 78.708 -46.736 38.835 1.00 44.00 242 LYS G C 1
ATOM 5328 O O . LYS G 1 99 ? 79.825 -47.091 39.212 1.00 35.38 242 LYS G O 1
ATOM 5334 N N . GLN G 1 100 ? 78.511 -46.218 37.634 1.00 40.59 243 GLN G N 1
ATOM 5335 C CA . GLN G 1 100 ? 79.642 -45.840 36.806 1.00 41.16 243 GLN G CA 1
ATOM 5336 C C . GLN G 1 100 ? 80.169 -44.459 37.153 1.00 42.88 243 GLN G C 1
ATOM 5337 O O . GLN G 1 100 ? 81.162 -44.026 36.567 1.00 45.04 243 GLN G O 1
ATOM 5343 N N . GLY G 1 101 ? 79.526 -43.760 38.077 1.00 37.94 244 GLY G N 1
ATOM 5344 C CA . GLY G 1 101 ? 79.989 -42.455 38.481 1.00 40.62 244 GLY G CA 1
ATOM 5345 C C . GLY G 1 101 ? 79.475 -41.304 37.651 1.00 40.32 244 GLY G C 1
ATOM 5346 O O . GLY G 1 101 ? 80.005 -40.200 37.775 1.00 42.66 244 GLY G O 1
ATOM 5347 N N . ASP G 1 102 ? 78.455 -41.520 36.823 1.00 40.95 245 ASP G N 1
ATOM 5348 C CA . ASP G 1 102 ? 77.839 -40.472 36.014 1.00 39.16 245 ASP G CA 1
ATOM 5349 C C . ASP G 1 102 ? 76.495 -40.109 36.640 1.00 38.35 245 ASP G C 1
ATOM 5350 O O . ASP G 1 102 ? 75.433 -40.519 36.167 1.00 36.72 245 ASP G O 1
ATOM 5355 N N . SER G 1 103 ? 76.549 -39.324 37.722 1.00 38.52 246 SER G N 1
ATOM 5356 C CA . SER G 1 103 ? 75.328 -38.808 38.340 1.00 38.28 246 SER G CA 1
ATOM 5357 C C . SER G 1 103 ? 74.516 -37.936 37.382 1.00 39.63 246 SER G C 1
ATOM 5358 O O . SER G 1 103 ? 73.284 -37.911 37.469 1.00 45.20 246 SER G O 1
ATOM 5361 N N . ALA G 1 104 ? 75.172 -37.221 36.461 1.00 38.13 247 ALA G N 1
ATOM 5362 C CA . ALA G 1 104 ? 74.424 -36.467 35.457 1.00 40.39 247 ALA G CA 1
ATOM 5363 C C . ALA G 1 104 ? 73.654 -37.404 34.526 1.00 33.42 247 ALA G C 1
ATOM 5364 O O . ALA G 1 104 ? 72.461 -37.201 34.271 1.00 34.84 247 ALA G O 1
ATOM 5366 N N . GLY G 1 105 ? 74.327 -38.431 33.992 1.00 33.90 248 GLY G N 1
ATOM 5367 C CA . GLY G 1 105 ? 73.627 -39.396 33.170 1.00 38.21 248 GLY G CA 1
ATOM 5368 C C . GLY G 1 105 ? 72.504 -40.091 33.916 1.00 34.50 248 GLY G C 1
ATOM 5369 O O . GLY G 1 105 ? 71.457 -40.400 33.331 1.00 30.63 248 GLY G O 1
ATOM 5370 N N . ALA G 1 106 ? 72.687 -40.318 35.218 1.00 33.25 249 ALA G N 1
ATOM 5371 C CA . ALA G 1 106 ? 71.634 -40.953 36.001 1.00 31.18 249 ALA G CA 1
ATOM 5372 C C . ALA G 1 106 ? 70.417 -40.048 36.102 1.00 33.61 249 ALA G C 1
ATOM 5373 O O . ALA G 1 106 ? 69.280 -40.491 35.900 1.00 34.41 249 ALA G O 1
ATOM 5375 N N . ALA G 1 107 ? 70.643 -38.764 36.397 1.00 35.83 250 ALA G N 1
ATOM 5376 C CA . ALA G 1 107 ? 69.558 -37.788 36.390 1.00 32.85 250 ALA G CA 1
ATOM 5377 C C . ALA G 1 107 ? 68.873 -37.704 35.026 1.00 32.68 250 ALA G C 1
ATOM 5378 O O . ALA G 1 107 ? 67.641 -37.642 34.955 1.00 33.45 250 ALA G O 1
ATOM 5380 N N . LEU G 1 108 ? 69.659 -37.668 33.933 1.00 31.34 251 LEU G N 1
ATOM 5381 C CA . LEU G 1 108 ? 69.091 -37.596 32.587 1.00 30.81 251 LEU G CA 1
ATOM 5382 C C . LEU G 1 108 ? 68.286 -38.846 32.247 1.00 34.39 251 LEU G C 1
ATOM 5383 O O . LEU G 1 108 ? 67.234 -38.768 31.601 1.00 37.87 251 LEU G O 1
ATOM 5388 N N . ALA G 1 109 ? 68.781 -40.015 32.639 1.00 33.72 252 ALA G N 1
ATOM 5389 C CA . ALA G 1 109 ? 68.028 -41.240 32.388 1.00 40.08 252 ALA G CA 1
ATOM 5390 C C . ALA G 1 109 ? 66.709 -41.255 33.156 1.00 39.22 252 ALA G C 1
ATOM 5391 O O . ALA G 1 109 ? 65.743 -41.885 32.719 1.00 40.22 252 ALA G O 1
ATOM 5393 N N . ARG G 1 110 ? 66.625 -40.532 34.271 1.00 42.76 253 ARG G N 1
ATOM 5394 C CA . ARG G 1 110 ? 65.393 -40.570 35.041 1.00 42.83 253 ARG G CA 1
ATOM 5395 C C . ARG G 1 110 ? 64.304 -39.696 34.438 1.00 41.27 253 ARG G C 1
ATOM 5396 O O . ARG G 1 110 ? 63.120 -39.951 34.686 1.00 45.03 253 ARG G O 1
ATOM 5404 N N . GLN G 1 111 ? 64.668 -38.661 33.669 1.00 40.74 254 GLN G N 1
ATOM 5405 C CA . GLN G 1 111 ? 63.650 -37.888 32.961 1.00 48.17 254 GLN G CA 1
ATOM 5406 C C . GLN G 1 111 ? 62.947 -38.760 31.926 1.00 50.46 254 GLN G C 1
ATOM 5407 O O . GLN G 1 111 ? 61.739 -38.631 31.709 1.00 56.43 254 GLN G O 1
ATOM 5413 N N . LYS G 1 112 ? 63.683 -39.681 31.311 1.00 58.69 255 LYS G N 1
ATOM 5414 C CA . LYS G 1 112 ? 63.124 -40.655 30.378 1.00 44.36 255 LYS G CA 1
ATOM 5415 C C . LYS G 1 112 ? 62.243 -41.679 31.097 1.00 48.00 255 LYS G C 1
ATOM 5416 O O . LYS G 1 112 ? 61.132 -41.362 31.530 1.00 54.29 255 LYS G O 1
ATOM 5422 N N . GLN H 1 10 ? 80.291 -54.125 55.411 1.00 101.15 153 GLN H N 1
ATOM 5423 C CA . GLN H 1 10 ? 81.358 -53.892 56.378 1.00 96.62 153 GLN H CA 1
ATOM 5424 C C . GLN H 1 10 ? 80.934 -54.419 57.753 1.00 92.26 153 GLN H C 1
ATOM 5425 O O . GLN H 1 10 ? 79.758 -54.714 57.969 1.00 95.21 153 GLN H O 1
ATOM 5431 N N . LEU H 1 11 ? 81.894 -54.553 58.669 1.00 82.20 154 LEU H N 1
ATOM 5432 C CA . LEU H 1 11 ? 81.612 -55.094 59.994 1.00 79.65 154 LEU H CA 1
ATOM 5433 C C . LEU H 1 11 ? 80.749 -54.138 60.807 1.00 76.34 154 LEU H C 1
ATOM 5434 O O . LEU H 1 11 ? 80.788 -52.920 60.616 1.00 77.38 154 LEU H O 1
ATOM 5439 N N . ASP H 1 12 ? 79.986 -54.699 61.748 1.00 71.81 155 ASP H N 1
ATOM 5440 C CA . ASP H 1 12 ? 79.120 -53.877 62.593 1.00 69.39 155 ASP H CA 1
ATOM 5441 C C . ASP H 1 12 ? 79.974 -53.076 63.566 1.00 63.85 155 ASP H C 1
ATOM 5442 O O . ASP H 1 12 ? 80.395 -53.579 64.614 1.00 55.31 155 ASP H O 1
ATOM 5447 N N . GLY H 1 13 ? 80.203 -51.810 63.212 1.00 52.25 156 GLY H N 1
ATOM 5448 C CA . GLY H 1 13 ? 80.987 -50.889 63.994 1.00 52.93 156 GLY H CA 1
ATOM 5449 C C . GLY H 1 13 ? 80.606 -50.793 65.458 1.00 49.49 156 GLY H C 1
ATOM 5450 O O . GLY H 1 13 ? 81.463 -50.937 66.335 1.00 52.66 156 GLY H O 1
ATOM 5451 N N . PRO H 1 14 ? 79.329 -50.517 65.764 1.00 50.96 157 PRO H N 1
ATOM 5452 C CA . PRO H 1 14 ? 78.954 -50.394 67.190 1.00 48.85 157 PRO H CA 1
ATOM 5453 C C . PRO H 1 14 ? 79.267 -51.635 68.015 1.00 40.57 157 PRO H C 1
ATOM 5454 O O . PRO H 1 14 ? 79.894 -51.517 69.078 1.00 38.40 157 PRO H O 1
ATOM 5458 N N . VAL H 1 15 ? 78.874 -52.829 67.570 1.00 41.35 158 VAL H N 1
ATOM 5459 C CA . VAL H 1 15 ? 79.184 -54.017 68.369 1.00 41.49 158 VAL H CA 1
ATOM 5460 C C . VAL H 1 15 ? 80.689 -54.246 68.421 1.00 36.60 158 VAL H C 1
ATOM 5461 O O . VAL H 1 15 ? 81.249 -54.503 69.492 1.00 37.13 158 VAL H O 1
ATOM 5465 N N . LEU H 1 16 ? 81.367 -54.160 67.266 1.00 39.28 159 LEU H N 1
ATOM 5466 C CA . LEU H 1 16 ? 82.815 -54.356 67.246 1.00 38.90 159 LEU H CA 1
ATOM 5467 C C . LEU H 1 16 ? 83.525 -53.364 68.166 1.00 38.87 159 LEU H C 1
ATOM 5468 O O . LEU H 1 16 ? 84.489 -53.727 68.854 1.00 39.77 159 LEU H O 1
ATOM 5473 N N . ALA H 1 17 ? 83.059 -52.110 68.199 1.00 37.13 160 ALA H N 1
ATOM 5474 C CA . ALA H 1 17 ? 83.626 -51.128 69.121 1.00 40.30 160 ALA H CA 1
ATOM 5475 C C . ALA H 1 17 ? 83.544 -51.613 70.566 1.00 39.02 160 ALA H C 1
ATOM 5476 O O . ALA H 1 17 ? 84.499 -51.437 71.337 1.00 35.03 160 ALA H O 1
ATOM 5478 N N . MET H 1 18 ? 82.421 -52.247 70.946 1.00 34.76 161 MET H N 1
ATOM 5479 C CA . MET H 1 18 ? 82.284 -52.758 72.309 1.00 40.09 161 MET H CA 1
ATOM 5480 C C . MET H 1 18 ? 83.142 -53.997 72.525 1.00 33.19 161 MET H C 1
ATOM 5481 O O . MET H 1 18 ? 83.738 -54.165 73.596 1.00 34.35 161 MET H O 1
ATOM 5486 N N . LEU H 1 19 ? 83.215 -54.877 71.527 1.00 37.13 162 LEU H N 1
ATOM 5487 C CA . LEU H 1 19 ? 84.111 -56.029 71.630 1.00 39.30 162 LEU H CA 1
ATOM 5488 C C . LEU H 1 19 ? 85.557 -55.578 71.770 1.00 36.90 162 LEU H C 1
ATOM 5489 O O . LEU H 1 19 ? 86.321 -56.159 72.551 1.00 35.64 162 LEU H O 1
ATOM 5494 N N . THR H 1 20 ? 85.949 -54.545 71.016 1.00 35.23 163 THR H N 1
ATOM 5495 C CA . THR H 1 20 ? 87.323 -54.059 71.064 1.00 42.57 163 THR H CA 1
ATOM 5496 C C . THR H 1 20 ? 87.627 -53.449 72.422 1.00 37.45 163 THR H C 1
ATOM 5497 O O . THR H 1 20 ? 88.679 -53.717 73.020 1.00 40.33 163 THR H O 1
ATOM 5501 N N . THR H 1 21 ? 86.712 -52.604 72.910 1.00 37.91 164 THR H N 1
ATOM 5502 C CA . THR H 1 21 ? 86.837 -52.014 74.239 1.00 37.18 164 THR H CA 1
ATOM 5503 C C . THR H 1 21 ? 86.900 -53.082 75.324 1.00 37.25 164 THR H C 1
ATOM 5504 O O . THR H 1 21 ? 87.735 -53.012 76.235 1.00 35.71 164 THR H O 1
ATOM 5508 N N . ALA H 1 22 ? 86.007 -54.070 75.257 1.00 36.30 165 ALA H N 1
ATOM 5509 C CA . ALA H 1 22 ? 86.027 -55.135 76.253 1.00 34.07 165 ALA H CA 1
ATOM 5510 C C . ALA H 1 22 ? 87.359 -55.876 76.238 1.00 36.68 165 ALA H C 1
ATOM 5511 O O . ALA H 1 22 ? 87.929 -56.162 77.298 1.00 38.15 165 ALA H O 1
ATOM 5513 N N . GLN H 1 23 ? 87.870 -56.202 75.042 1.00 41.26 166 GLN H N 1
ATOM 5514 C CA . GLN H 1 23 ? 89.098 -56.980 74.960 1.00 40.12 166 GLN H CA 1
ATOM 5515 C C . GLN H 1 23 ? 90.265 -56.190 75.524 1.00 44.77 166 GLN H C 1
ATOM 5516 O O . GLN H 1 23 ? 91.131 -56.745 76.215 1.00 47.79 166 GLN H O 1
ATOM 5522 N N . GLN H 1 24 ? 90.289 -54.887 75.262 1.00 42.17 167 GLN H N 1
ATOM 5523 C CA . GLN H 1 24 ? 91.330 -54.049 75.839 1.00 44.77 167 GLN H CA 1
ATOM 5524 C C . GLN H 1 24 ? 91.167 -53.939 77.345 1.00 44.60 167 GLN H C 1
ATOM 5525 O O . GLN H 1 24 ? 92.157 -53.987 78.080 1.00 49.45 167 GLN H O 1
ATOM 5531 N N . GLN H 1 25 ? 89.928 -53.802 77.826 1.00 40.12 168 GLN H N 1
ATOM 5532 C CA . GLN H 1 25 ? 89.682 -53.859 79.265 1.00 39.93 168 GLN H CA 1
ATOM 5533 C C . GLN H 1 25 ? 90.103 -55.205 79.852 1.00 45.92 168 GLN H C 1
ATOM 5534 O O . GLN H 1 25 ? 90.802 -55.253 80.871 1.00 47.21 168 GLN H O 1
ATOM 5540 N N . GLN H 1 26 ? 89.679 -56.318 79.237 1.00 44.28 169 GLN H N 1
ATOM 5541 C CA . GLN H 1 26 ? 90.126 -57.621 79.736 1.00 51.16 169 GLN H CA 1
ATOM 5542 C C . GLN H 1 26 ? 91.647 -57.721 79.723 1.00 57.01 169 GLN H C 1
ATOM 5543 O O . GLN H 1 26 ? 92.249 -58.222 80.679 1.00 55.79 169 GLN H O 1
ATOM 5549 N N . GLY H 1 27 ? 92.282 -57.232 78.650 1.00 57.75 170 GLY H N 1
ATOM 5550 C CA . GLY H 1 27 ? 93.732 -57.277 78.569 1.00 51.10 170 GLY H CA 1
ATOM 5551 C C . GLY H 1 27 ? 94.402 -56.477 79.669 1.00 58.55 170 GLY H C 1
ATOM 5552 O O . GLY H 1 27 ? 95.463 -56.858 80.165 1.00 69.68 170 GLY H O 1
ATOM 5553 N N . SER H 1 28 ? 93.795 -55.357 80.066 1.00 57.70 171 SER H N 1
ATOM 5554 C CA . SER H 1 28 ? 94.321 -54.550 81.164 1.00 59.85 171 SER H CA 1
ATOM 5555 C C . SER H 1 28 ? 94.088 -55.183 82.529 1.00 63.01 171 SER H C 1
ATOM 5556 O O . SER H 1 28 ? 94.587 -54.653 83.526 1.00 61.37 171 SER H O 1
ATOM 5559 N N . GLY H 1 29 ? 93.346 -56.287 82.599 1.00 62.73 172 GLY H N 1
ATOM 5560 C CA . GLY H 1 29 ? 93.049 -56.929 83.863 1.00 62.50 172 GLY H CA 1
ATOM 5561 C C . GLY H 1 29 ? 91.806 -56.433 84.562 1.00 59.46 172 GLY H C 1
ATOM 5562 O O . GLY H 1 29 ? 91.590 -56.786 85.728 1.00 58.98 172 GLY H O 1
ATOM 5563 N N . ASP H 1 30 ? 90.989 -55.618 83.896 1.00 57.34 173 ASP H N 1
ATOM 5564 C CA . ASP H 1 30 ? 89.737 -55.116 84.462 1.00 56.54 173 ASP H CA 1
ATOM 5565 C C . ASP H 1 30 ? 88.601 -55.920 83.833 1.00 49.06 173 ASP H C 1
ATOM 5566 O O . ASP H 1 30 ? 88.002 -55.519 82.832 1.00 45.30 173 ASP H O 1
ATOM 5571 N N . LEU H 1 31 ? 88.308 -57.079 84.427 1.00 46.96 174 LEU H N 1
ATOM 5572 C CA . LEU H 1 31 ? 87.241 -57.905 83.890 1.00 44.61 174 LEU H CA 1
ATOM 5573 C C . LEU H 1 31 ? 85.880 -57.349 84.258 1.00 43.41 174 LEU H C 1
ATOM 5574 O O . LEU H 1 31 ? 84.903 -57.569 83.529 1.00 39.24 174 LEU H O 1
ATOM 5579 N N . ASN H 1 32 ? 85.792 -56.629 85.379 1.00 40.29 175 ASN H N 1
ATOM 5580 C CA . ASN H 1 32 ? 84.546 -55.951 85.703 1.00 44.43 175 ASN H CA 1
ATOM 5581 C C . ASN H 1 32 ? 84.129 -55.031 84.560 1.00 42.21 175 ASN H C 1
ATOM 5582 O O . ASN H 1 32 ? 82.994 -55.096 84.074 1.00 39.80 175 ASN H O 1
ATOM 5587 N N . SER H 1 33 ? 85.059 -54.208 84.074 1.00 42.87 176 SER H N 1
ATOM 5588 C CA . SER H 1 33 ? 84.725 -53.296 82.987 1.00 42.66 176 SER H CA 1
ATOM 5589 C C . SER H 1 33 ? 84.442 -54.048 81.692 1.00 35.63 176 SER H C 1
ATOM 5590 O O . SER H 1 33 ? 83.490 -53.717 80.975 1.00 32.08 176 SER H O 1
ATOM 5593 N N . ALA H 1 34 ? 85.251 -55.058 81.369 1.00 33.70 177 ALA H N 1
ATOM 5594 C CA . ALA H 1 34 ? 84.996 -55.825 80.150 1.00 37.30 177 ALA H CA 1
ATOM 5595 C C . ALA H 1 34 ? 83.595 -56.430 80.158 1.00 32.50 177 ALA H C 1
ATOM 5596 O O . ALA H 1 34 ? 82.884 -56.393 79.146 1.00 32.08 177 ALA H O 1
ATOM 5598 N N . ALA H 1 35 ? 83.170 -56.977 81.297 1.00 37.13 178 ALA H N 1
ATOM 5599 C CA . ALA H 1 35 ? 81.825 -57.540 81.384 1.00 33.18 178 ALA H CA 1
ATOM 5600 C C . ALA H 1 35 ? 80.765 -56.470 81.157 1.00 30.36 178 ALA H C 1
ATOM 5601 O O . ALA H 1 35 ? 79.804 -56.690 80.409 1.00 28.02 178 ALA H O 1
ATOM 5603 N N . ALA H 1 36 ? 80.943 -55.290 81.765 1.00 30.41 179 ALA H N 1
ATOM 5604 C CA . ALA H 1 36 ? 80.021 -54.180 81.535 1.00 29.63 179 ALA H CA 1
ATOM 5605 C C . ALA H 1 36 ? 79.987 -53.780 80.067 1.00 27.87 179 ALA H C 1
ATOM 5606 O O . ALA H 1 36 ? 78.910 -53.545 79.507 1.00 30.00 179 ALA H O 1
ATOM 5608 N N . SER H 1 37 ? 81.155 -53.709 79.421 1.00 26.55 180 SER H N 1
ATOM 5609 C CA . SER H 1 37 ? 81.192 -53.414 77.988 1.00 28.44 180 SER H CA 1
ATOM 5610 C C . SER H 1 37 ? 80.407 -54.447 77.180 1.00 28.67 180 SER H C 1
ATOM 5611 O O . SER H 1 37 ? 79.701 -54.105 76.220 1.00 27.63 180 SER H O 1
ATOM 5614 N N . LEU H 1 38 ? 80.526 -55.718 77.543 1.00 28.88 181 LEU H N 1
ATOM 5615 C CA . LEU H 1 38 ? 79.850 -56.743 76.767 1.00 27.08 181 LEU H CA 1
ATOM 5616 C C . LEU H 1 38 ? 78.357 -56.788 77.075 1.00 29.85 181 LEU H C 1
ATOM 5617 O O . LEU H 1 38 ? 77.559 -57.109 76.183 1.00 28.91 181 LEU H O 1
ATOM 5622 N N . GLU H 1 39 ? 77.958 -56.457 78.313 1.00 27.19 182 GLU H N 1
ATOM 5623 C CA . GLU H 1 39 ? 76.536 -56.333 78.607 1.00 32.84 182 GLU H CA 1
ATOM 5624 C C . GLU H 1 39 ? 75.942 -55.140 77.877 1.00 28.84 182 GLU H C 1
ATOM 5625 O O . GLU H 1 39 ? 74.756 -55.151 77.529 1.00 29.07 182 GLU H O 1
ATOM 5631 N N . ARG H 1 40 ? 76.754 -54.114 77.616 1.00 34.40 183 ARG H N 1
ATOM 5632 C CA . ARG H 1 40 ? 76.302 -53.008 76.775 1.00 32.39 183 ARG H CA 1
ATOM 5633 C C . ARG H 1 40 ? 76.178 -53.447 75.323 1.00 33.25 183 ARG H C 1
ATOM 5634 O O . ARG H 1 40 ? 75.234 -53.049 74.625 1.00 30.31 183 ARG H O 1
ATOM 5642 N N . ALA H 1 41 ? 77.130 -54.263 74.847 1.00 31.99 184 ALA H N 1
ATOM 5643 C CA . ALA H 1 41 ? 77.061 -54.769 73.477 1.00 32.30 184 ALA H CA 1
ATOM 5644 C C . ALA H 1 41 ? 75.784 -55.574 73.250 1.00 31.57 184 ALA H C 1
ATOM 5645 O O . ALA H 1 41 ? 75.201 -55.532 72.157 1.00 33.13 184 ALA H O 1
ATOM 5647 N N . GLN H 1 42 ? 75.314 -56.276 74.280 1.00 30.79 185 GLN H N 1
ATOM 5648 C CA . GLN H 1 42 ? 74.042 -56.977 74.181 1.00 36.00 185 GLN H CA 1
ATOM 5649 C C . GLN H 1 42 ? 72.877 -56.035 73.949 1.00 35.58 185 GLN H C 1
ATOM 5650 O O . GLN H 1 42 ? 71.853 -56.458 73.409 1.00 31.44 185 GLN H O 1
ATOM 5656 N N . ARG H 1 43 ? 72.996 -54.772 74.355 1.00 33.86 186 ARG H N 1
ATOM 5657 C CA . ARG H 1 43 ? 71.906 -53.846 74.095 1.00 33.98 186 ARG H CA 1
ATOM 5658 C C . ARG H 1 43 ? 71.745 -53.573 72.605 1.00 33.73 186 ARG H C 1
ATOM 5659 O O . ARG H 1 43 ? 70.650 -53.216 72.154 1.00 39.61 186 ARG H O 1
ATOM 5667 N N . ILE H 1 44 ? 72.815 -53.705 71.835 1.00 35.07 187 ILE H N 1
ATOM 5668 C CA . ILE H 1 44 ? 72.762 -53.506 70.395 1.00 39.60 187 ILE H CA 1
ATOM 5669 C C . ILE H 1 44 ? 72.542 -54.820 69.648 1.00 42.23 187 ILE H C 1
ATOM 5670 O O . ILE H 1 44 ? 71.780 -54.861 68.684 1.00 48.62 187 ILE H O 1
ATOM 5675 N N . ALA H 1 45 ? 73.162 -55.912 70.095 1.00 40.41 188 ALA H N 1
ATOM 5676 C CA . ALA H 1 45 ? 73.020 -57.226 69.464 1.00 37.35 188 ALA H CA 1
ATOM 5677 C C . ALA H 1 45 ? 72.650 -58.224 70.554 1.00 40.58 188 ALA H C 1
ATOM 5678 O O . ALA H 1 45 ? 73.515 -58.934 71.089 1.00 39.11 188 ALA H O 1
ATOM 5680 N N . PRO H 1 46 ? 71.366 -58.285 70.927 1.00 41.48 189 PRO H N 1
ATOM 5681 C CA . PRO H 1 46 ? 70.989 -59.047 72.131 1.00 42.73 189 PRO H CA 1
ATOM 5682 C C . PRO H 1 46 ? 71.226 -60.501 71.940 1.00 50.42 189 PRO H C 1
ATOM 5683 O O . PRO H 1 46 ? 71.201 -61.280 72.911 1.00 52.10 189 PRO H O 1
ATOM 5687 N N . ARG H 1 47 ? 71.445 -60.888 70.693 1.00 44.64 190 ARG H N 1
ATOM 5688 C CA . ARG H 1 47 ? 71.452 -62.288 70.391 1.00 54.61 190 ARG H CA 1
ATOM 5689 C C . ARG H 1 47 ? 72.586 -62.639 69.432 1.00 53.84 190 ARG H C 1
ATOM 5690 O O . ARG H 1 47 ? 72.464 -63.519 68.568 1.00 48.89 190 ARG H O 1
ATOM 5698 N N . GLU H 1 48 ? 73.739 -62.025 69.662 1.00 51.52 191 GLU H N 1
ATOM 5699 C CA . GLU H 1 48 ? 74.926 -62.282 68.865 1.00 45.23 191 GLU H CA 1
ATOM 5700 C C . GLU H 1 48 ? 75.813 -63.252 69.627 1.00 43.45 191 GLU H C 1
ATOM 5701 O O . GLU H 1 48 ? 76.235 -62.938 70.751 1.00 39.78 191 GLU H O 1
ATOM 5707 N N . PRO H 1 49 ? 76.073 -64.469 69.108 1.00 44.96 192 PRO H N 1
ATOM 5708 C CA . PRO H 1 49 ? 76.872 -65.423 69.890 1.00 37.53 192 PRO H CA 1
ATOM 5709 C C . PRO H 1 49 ? 78.313 -65.000 70.083 1.00 31.63 192 PRO H C 1
ATOM 5710 O O . PRO H 1 49 ? 78.943 -65.461 71.041 1.00 32.81 192 PRO H O 1
ATOM 5714 N N . GLN H 1 50 ? 78.865 -64.175 69.188 1.00 36.46 193 GLN H N 1
ATOM 5715 C CA . GLN H 1 50 ? 80.216 -63.649 69.403 1.00 39.12 193 GLN H CA 1
ATOM 5716 C C . GLN H 1 50 ? 80.276 -62.839 70.686 1.00 30.60 193 GLN H C 1
ATOM 5717 O O . GLN H 1 50 ? 81.278 -62.876 71.411 1.00 33.03 193 GLN H O 1
ATOM 5723 N N . VAL H 1 51 ? 79.203 -62.111 70.992 1.00 33.82 194 VAL H N 1
ATOM 5724 C CA . VAL H 1 51 ? 79.145 -61.372 72.247 1.00 36.68 194 VAL H CA 1
ATOM 5725 C C . VAL H 1 51 ? 79.081 -62.330 73.431 1.00 30.11 194 VAL H C 1
ATOM 5726 O O . VAL H 1 51 ? 79.888 -62.247 74.363 1.00 31.49 194 VAL H O 1
ATOM 5730 N N . LEU H 1 52 ? 78.132 -63.263 73.409 1.00 27.57 195 LEU H N 1
ATOM 5731 C CA . LEU H 1 52 ? 77.987 -64.184 74.538 1.00 30.99 195 LEU H CA 1
ATOM 5732 C C . LEU H 1 52 ? 79.234 -65.031 74.728 1.00 30.44 195 LEU H C 1
ATOM 5733 O O . LEU H 1 52 ? 79.573 -65.397 75.857 1.00 28.38 195 LEU H O 1
ATOM 5738 N N . TYR H 1 53 ? 79.917 -65.355 73.628 1.00 29.97 196 TYR H N 1
ATOM 5739 C CA . TYR H 1 53 ? 81.170 -66.085 73.708 1.00 33.23 196 TYR H CA 1
ATOM 5740 C C . TYR H 1 53 ? 82.207 -65.301 74.501 1.00 32.11 196 TYR H C 1
ATOM 5741 O O . TYR H 1 53 ? 82.843 -65.840 75.408 1.00 29.61 196 TYR H O 1
ATOM 5750 N N . ARG H 1 54 ? 82.392 -64.020 74.169 1.00 31.97 197 ARG H N 1
ATOM 5751 C CA . ARG H 1 54 ? 83.352 -63.200 74.903 1.00 28.68 197 ARG H CA 1
ATOM 5752 C C . ARG H 1 54 ? 82.908 -62.977 76.343 1.00 27.79 197 ARG H C 1
ATOM 5753 O O . ARG H 1 54 ? 83.721 -63.041 77.271 1.00 29.13 197 ARG H O 1
ATOM 5761 N N . LEU H 1 55 ? 81.617 -62.757 76.558 1.00 28.71 198 LEU H N 1
ATOM 5762 C CA . LEU H 1 55 ? 81.117 -62.575 77.917 1.00 27.61 198 LEU H CA 1
ATOM 5763 C C . LEU H 1 55 ? 81.384 -63.812 78.778 1.00 28.80 198 LEU H C 1
ATOM 5764 O O . LEU H 1 55 ? 81.912 -63.707 79.892 1.00 33.07 198 LEU H O 1
ATOM 5769 N N . ALA H 1 56 ? 81.018 -64.994 78.275 1.00 28.75 199 ALA H N 1
ATOM 5770 C CA . ALA H 1 56 ? 81.259 -66.247 78.993 1.00 27.04 199 ALA H CA 1
ATOM 5771 C C . ALA H 1 56 ? 82.726 -66.394 79.380 1.00 31.06 199 ALA H C 1
ATOM 5772 O O . ALA H 1 56 ? 83.044 -66.727 80.523 1.00 30.42 199 ALA H O 1
ATOM 5774 N N . GLN H 1 57 ? 83.632 -66.154 78.420 1.00 31.36 200 GLN H N 1
ATOM 5775 C CA . GLN H 1 57 ? 85.071 -66.142 78.681 1.00 37.61 200 GLN H CA 1
ATOM 5776 C C . GLN H 1 57 ? 85.428 -65.201 79.831 1.00 34.59 200 GLN H C 1
ATOM 5777 O O . GLN H 1 57 ? 86.160 -65.572 80.761 1.00 32.70 200 GLN H O 1
ATOM 5783 N N . VAL H 1 58 ? 84.926 -63.966 79.767 1.00 31.36 201 VAL H N 1
ATOM 5784 C CA . VAL H 1 58 ? 85.246 -62.967 80.778 1.00 34.11 201 VAL H CA 1
ATOM 5785 C C . VAL H 1 58 ? 84.733 -63.401 82.142 1.00 37.03 201 VAL H C 1
ATOM 5786 O O . VAL H 1 58 ? 85.432 -63.266 83.153 1.00 38.97 201 VAL H O 1
ATOM 5790 N N . ARG H 1 59 ? 83.509 -63.922 82.195 1.00 31.61 202 ARG H N 1
ATOM 5791 C CA . ARG H 1 59 ? 82.972 -64.418 83.465 1.00 37.39 202 ARG H CA 1
ATOM 5792 C C . ARG H 1 59 ? 83.721 -65.650 83.966 1.00 36.55 202 ARG H C 1
ATOM 5793 O O . ARG H 1 59 ? 83.834 -65.851 85.181 1.00 34.96 202 ARG H O 1
ATOM 5801 N N . LEU H 1 60 ? 84.243 -66.479 83.058 1.00 36.76 203 LEU H N 1
ATOM 5802 C CA . LEU H 1 60 ? 85.029 -67.623 83.493 1.00 35.35 203 LEU H CA 1
ATOM 5803 C C . LEU H 1 60 ? 86.397 -67.175 83.986 1.00 43.20 203 LEU H C 1
ATOM 5804 O O . LEU H 1 60 ? 86.948 -67.747 84.933 1.00 44.18 203 LEU H O 1
ATOM 5809 N N . ALA H 1 61 ? 86.958 -66.148 83.351 1.00 43.64 204 ALA H N 1
ATOM 5810 C CA . ALA H 1 61 ? 88.195 -65.572 83.850 1.00 40.06 204 ALA H CA 1
ATOM 5811 C C . ALA H 1 61 ? 88.016 -64.982 85.243 1.00 41.45 204 ALA H C 1
ATOM 5812 O O . ALA H 1 61 ? 88.962 -64.980 86.035 1.00 45.31 204 ALA H O 1
ATOM 5814 N N . GLN H 1 62 ? 86.817 -64.487 85.569 1.00 40.67 205 GLN H N 1
ATOM 5815 C CA . GLN H 1 62 ? 86.528 -64.036 86.934 1.00 45.33 205 GLN H CA 1
ATOM 5816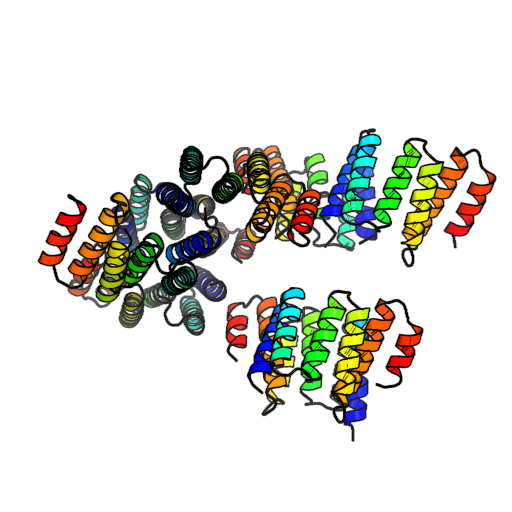 C C . GLN H 1 62 ? 86.365 -65.184 87.930 1.00 43.15 205 GLN H C 1
ATOM 5817 O O . GLN H 1 62 ? 86.342 -64.932 89.141 1.00 46.20 205 GLN H O 1
ATOM 5823 N N . GLY H 1 63 ? 86.265 -66.427 87.460 1.00 43.74 206 GLY H N 1
ATOM 5824 C CA . GLY H 1 63 ? 86.026 -67.561 88.324 1.00 45.45 206 GLY H CA 1
ATOM 5825 C C . GLY H 1 63 ? 84.565 -67.889 88.521 1.00 48.02 206 GLY H C 1
ATOM 5826 O O . GLY H 1 63 ? 84.251 -68.942 89.088 1.00 52.33 206 GLY H O 1
ATOM 5827 N N . ASP H 1 64 ? 83.662 -67.024 88.066 1.00 44.63 207 ASP H N 1
ATOM 5828 C CA . ASP H 1 64 ? 82.226 -67.285 88.160 1.00 45.69 207 ASP H CA 1
ATOM 5829 C C . ASP H 1 64 ? 81.866 -68.263 87.043 1.00 37.72 207 ASP H C 1
ATOM 5830 O O . ASP H 1 64 ? 81.331 -67.900 85.993 1.00 36.14 207 ASP H O 1
ATOM 5835 N N . ALA H 1 65 ? 82.176 -69.541 87.295 1.00 39.36 208 ALA H N 1
ATOM 5836 C CA . ALA H 1 65 ? 82.112 -70.575 86.265 1.00 39.00 208 ALA H CA 1
ATOM 5837 C C . ALA H 1 65 ? 80.684 -71.011 85.971 1.00 34.92 208 ALA H C 1
ATOM 5838 O O . ALA H 1 65 ? 80.349 -71.271 84.811 1.00 35.94 208 ALA H O 1
ATOM 5840 N N . ALA H 1 66 ? 79.841 -71.123 87.005 1.00 36.60 209 ALA H N 1
ATOM 5841 C CA . ALA H 1 66 ? 78.443 -71.475 86.782 1.00 36.39 209 ALA H CA 1
ATOM 5842 C C . ALA H 1 66 ? 77.748 -70.442 85.898 1.00 31.13 209 ALA H C 1
ATOM 5843 O O . ALA H 1 66 ? 76.972 -70.799 85.002 1.00 39.38 209 ALA H O 1
ATOM 5845 N N . GLN H 1 67 ? 78.021 -69.155 86.120 1.00 28.39 210 GLN H N 1
ATOM 5846 C CA . GLN H 1 67 ? 77.454 -68.120 85.248 1.00 35.02 210 GLN H CA 1
ATOM 5847 C C . GLN H 1 67 ? 77.984 -68.246 83.824 1.00 31.48 210 GLN H C 1
ATOM 5848 O O . GLN H 1 67 ? 77.213 -68.199 82.857 1.00 31.85 210 GLN H O 1
ATOM 5854 N N . ALA H 1 68 ? 79.308 -68.385 83.672 1.00 29.96 211 ALA H N 1
ATOM 5855 C CA . ALA H 1 68 ? 79.893 -68.481 82.336 1.00 30.31 211 ALA H CA 1
ATOM 5856 C C . ALA H 1 68 ? 79.297 -69.642 81.545 1.00 33.48 211 ALA H C 1
ATOM 5857 O O . ALA H 1 68 ? 79.078 -69.532 80.332 1.00 30.36 211 ALA H O 1
ATOM 5859 N N . GLU H 1 69 ? 79.019 -70.765 82.212 1.00 33.12 212 GLU H N 1
ATOM 5860 C CA . GLU H 1 69 ? 78.511 -71.911 81.475 1.00 31.11 212 GLU H CA 1
ATOM 5861 C C . GLU H 1 69 ? 77.144 -71.598 80.899 1.00 30.34 212 GLU H C 1
ATOM 5862 O O . GLU H 1 69 ? 76.847 -71.962 79.756 1.00 34.19 212 GLU H O 1
ATOM 5868 N N . GLN H 1 70 ? 76.331 -70.858 81.653 1.00 26.34 213 GLN H N 1
ATOM 5869 C CA . GLN H 1 70 ? 74.970 -70.560 81.223 1.00 32.03 213 GLN H CA 1
ATOM 5870 C C . GLN H 1 70 ? 74.935 -69.523 80.109 1.00 31.64 213 GLN H C 1
ATOM 5871 O O . GLN H 1 70 ? 74.097 -69.616 79.207 1.00 30.90 213 GLN H O 1
ATOM 5877 N N . VAL H 1 71 ? 75.823 -68.527 80.158 1.00 32.57 214 VAL H N 1
ATOM 5878 C CA . VAL H 1 71 ? 75.979 -67.600 79.032 1.00 32.84 214 VAL H CA 1
ATOM 5879 C C . VAL H 1 71 ? 76.510 -68.323 77.792 1.00 29.32 214 VAL H C 1
ATOM 5880 O O . VAL H 1 71 ? 76.039 -68.096 76.675 1.00 32.27 214 VAL H O 1
ATOM 5884 N N . ALA H 1 72 ? 77.485 -69.208 77.965 1.00 33.28 215 ALA H N 1
ATOM 5885 C CA . ALA H 1 72 ? 77.982 -70.002 76.843 1.00 33.05 215 ALA H CA 1
ATOM 5886 C C . ALA H 1 72 ? 76.883 -70.866 76.220 1.00 30.75 215 ALA H C 1
ATOM 5887 O O . ALA H 1 72 ? 76.778 -70.950 74.990 1.00 28.11 215 ALA H O 1
ATOM 5889 N N . ARG H 1 73 ? 76.071 -71.540 77.054 1.00 27.44 216 ARG H N 1
ATOM 5890 C CA . ARG H 1 73 ? 74.987 -72.361 76.528 1.00 29.87 216 ARG H CA 1
ATOM 5891 C C . ARG H 1 73 ? 73.931 -71.502 75.854 1.00 29.40 216 ARG H C 1
ATOM 5892 O O . ARG H 1 73 ? 73.361 -71.917 74.844 1.00 29.70 216 ARG H O 1
ATOM 5900 N N . ARG H 1 74 ? 73.681 -70.296 76.370 1.00 31.05 217 ARG H N 1
ATOM 5901 C CA . ARG H 1 74 ? 72.829 -69.356 75.645 1.00 36.23 217 ARG H CA 1
ATOM 5902 C C . ARG H 1 74 ? 73.413 -69.060 74.269 1.00 31.16 217 ARG H C 1
ATOM 5903 O O . ARG H 1 74 ? 72.750 -69.263 73.251 1.00 29.15 217 ARG H O 1
ATOM 5911 N N . GLY H 1 75 ? 74.670 -68.622 74.215 1.00 36.81 218 GLY H N 1
ATOM 5912 C CA . GLY H 1 75 ? 75.295 -68.326 72.928 1.00 34.44 218 GLY H CA 1
ATOM 5913 C C . GLY H 1 75 ? 75.256 -69.499 71.970 1.00 33.86 218 GLY H C 1
ATOM 5914 O O . GLY H 1 75 ? 75.070 -69.327 70.760 1.00 31.34 218 GLY H O 1
ATOM 5915 N N . LEU H 1 76 ? 75.425 -70.710 72.497 1.00 34.84 219 LEU H N 1
ATOM 5916 C CA . LEU H 1 76 ? 75.412 -71.891 71.643 1.00 36.31 219 LEU H CA 1
ATOM 5917 C C . LEU H 1 76 ? 74.057 -72.046 70.968 1.00 38.06 219 LEU H C 1
ATOM 5918 O O . LEU H 1 76 ? 73.981 -72.426 69.799 1.00 38.19 219 LEU H O 1
ATOM 5923 N N . SER H 1 77 ? 72.979 -71.676 71.663 1.00 35.59 220 SER H N 1
ATOM 5924 C CA . SER H 1 77 ? 71.658 -71.797 71.060 1.00 36.89 220 SER H CA 1
ATOM 5925 C C . SER H 1 77 ? 71.424 -70.837 69.892 1.00 36.76 220 SER H C 1
ATOM 5926 O O . SER H 1 77 ? 70.415 -70.997 69.196 1.00 44.90 220 SER H O 1
ATOM 5929 N N . TYR H 1 78 ? 72.329 -69.891 69.688 1.00 41.05 221 TYR H N 1
ATOM 5930 C CA . TYR H 1 78 ? 72.212 -68.932 68.566 1.00 41.55 221 TYR H CA 1
ATOM 5931 C C . TYR H 1 78 ? 73.354 -69.165 67.572 1.00 42.07 221 TYR H C 1
ATOM 5932 O O . TYR H 1 78 ? 73.511 -68.349 66.687 1.00 44.79 221 TYR H O 1
ATOM 5941 N N . ALA H 1 79 ? 74.056 -70.292 67.692 1.00 50.55 222 ALA H N 1
ATOM 5942 C CA . ALA H 1 79 ? 75.243 -70.602 66.920 1.00 51.76 222 ALA H CA 1
ATOM 5943 C C . ALA H 1 79 ? 74.970 -71.635 65.839 1.00 52.51 222 ALA H C 1
ATOM 5944 O O . ALA H 1 79 ? 75.918 -72.171 65.253 1.00 54.21 222 ALA H O 1
ATOM 5946 N N . ASN H 1 80 ? 73.697 -71.918 65.563 1.00 55.68 223 ASN H N 1
ATOM 5947 C CA . ASN H 1 80 ? 73.338 -72.809 64.471 1.00 53.90 223 ASN H CA 1
ATOM 5948 C C . ASN H 1 80 ? 73.891 -72.267 63.163 1.00 53.45 223 ASN H C 1
ATOM 5949 O O . ASN H 1 80 ? 73.637 -71.115 62.798 1.00 53.22 223 ASN H O 1
ATOM 5954 N N . GLY H 1 81 ? 74.666 -73.097 62.464 1.00 60.14 224 GLY H N 1
ATOM 5955 C CA . GLY H 1 81 ? 75.347 -72.683 61.252 1.00 51.18 224 GLY H CA 1
ATOM 5956 C C . GLY H 1 81 ? 76.676 -71.988 61.461 1.00 48.02 224 GLY H C 1
ATOM 5957 O O . GLY H 1 81 ? 77.277 -71.528 60.484 1.00 48.02 224 GLY H O 1
ATOM 5958 N N . ARG H 1 82 ? 77.159 -71.897 62.697 1.00 50.26 225 ARG H N 1
ATOM 5959 C CA . ARG H 1 82 ? 78.460 -71.312 63.004 1.00 46.64 225 ARG H CA 1
ATOM 5960 C C . ARG H 1 82 ? 79.329 -72.374 63.674 1.00 43.44 225 ARG H C 1
ATOM 5961 O O . ARG H 1 82 ? 79.557 -72.318 64.892 1.00 44.60 225 ARG H O 1
ATOM 5969 N N . PRO H 1 83 ? 79.846 -73.348 62.904 1.00 46.34 226 PRO H N 1
ATOM 5970 C CA . PRO H 1 83 ? 80.606 -74.448 63.529 1.00 40.74 226 PRO H CA 1
ATOM 5971 C C . PRO H 1 83 ? 81.814 -73.988 64.344 1.00 38.94 226 PRO H C 1
ATOM 5972 O O . PRO H 1 83 ? 82.089 -74.573 65.400 1.00 39.99 226 PRO H O 1
ATOM 5976 N N . ALA H 1 84 ? 82.545 -72.959 63.901 1.00 39.87 227 ALA H N 1
ATOM 5977 C CA . ALA H 1 84 ? 83.713 -72.531 64.667 1.00 36.07 227 ALA H CA 1
ATOM 5978 C C . ALA H 1 84 ? 83.307 -71.979 66.031 1.00 37.21 227 ALA H C 1
ATOM 5979 O O . ALA H 1 84 ? 83.957 -72.269 67.042 1.00 34.23 227 ALA H O 1
ATOM 5981 N N . LEU H 1 85 ? 82.224 -71.197 66.079 1.00 39.81 228 LEU H N 1
ATOM 5982 C CA . LEU H 1 85 ? 81.733 -70.674 67.351 1.00 39.25 228 LEU H CA 1
ATOM 5983 C C . LEU H 1 85 ? 81.213 -71.787 68.248 1.00 34.90 228 LEU H C 1
ATOM 5984 O O . LEU H 1 85 ? 81.434 -71.768 69.462 1.00 35.78 228 LEU H O 1
ATOM 5989 N N . GLN H 1 86 ? 80.484 -72.743 67.670 1.00 40.32 229 GLN H N 1
ATOM 5990 C CA . GLN H 1 86 ? 80.026 -73.905 68.419 1.00 37.52 229 GLN H CA 1
ATOM 5991 C C . GLN H 1 86 ? 81.186 -74.593 69.116 1.00 35.72 229 GLN H C 1
ATOM 5992 O O . GLN H 1 86 ? 81.108 -74.927 70.302 1.00 37.33 229 GLN H O 1
ATOM 5998 N N . ALA H 1 87 ? 82.274 -74.821 68.378 1.00 37.26 230 ALA H N 1
ATOM 5999 C CA . ALA H 1 87 ? 83.443 -75.471 68.955 1.00 39.13 230 ALA H CA 1
ATOM 6000 C C . ALA H 1 87 ? 84.035 -74.636 70.087 1.00 32.49 230 ALA H C 1
ATOM 6001 O O . ALA H 1 87 ? 84.465 -75.181 71.109 1.00 30.96 230 ALA H O 1
ATOM 6003 N N . GLY H 1 88 ? 84.064 -73.308 69.928 1.00 36.43 231 GLY H N 1
ATOM 6004 C CA . GLY H 1 88 ? 84.626 -72.470 70.973 1.00 27.44 231 GLY H CA 1
ATOM 6005 C C . GLY H 1 88 ? 83.741 -72.408 72.204 1.00 31.97 231 GLY H C 1
ATOM 6006 O O . GLY H 1 88 ? 84.234 -72.417 73.335 1.00 35.27 231 GLY H O 1
ATOM 6007 N N . LEU H 1 89 ? 82.424 -72.361 72.001 1.00 31.58 232 LEU H N 1
ATOM 6008 C CA . LEU H 1 89 ? 81.479 -72.325 73.120 1.00 30.71 232 LEU H CA 1
ATOM 6009 C C . LEU H 1 89 ? 81.497 -73.627 73.916 1.00 32.56 232 LEU H C 1
ATOM 6010 O O . LEU H 1 89 ? 81.480 -73.610 75.150 1.00 32.26 232 LEU H O 1
ATOM 6015 N N . TRP H 1 90 ? 81.527 -74.766 73.226 1.00 33.54 233 TRP H N 1
ATOM 6016 C CA . TRP H 1 90 ? 81.677 -76.045 73.910 1.00 32.63 233 TRP H CA 1
ATOM 6017 C C . TRP H 1 90 ? 82.975 -76.107 74.705 1.00 36.48 233 TRP H C 1
ATOM 6018 O O . TRP H 1 90 ? 82.988 -76.583 75.846 1.00 36.78 233 TRP H O 1
ATOM 6029 N N . GLU H 1 91 ? 84.083 -75.630 74.127 1.00 35.24 234 GLU H N 1
ATOM 6030 C CA . GLU H 1 91 ? 85.329 -75.632 74.885 1.00 35.21 234 GLU H CA 1
ATOM 6031 C C . GLU H 1 91 ? 85.215 -74.760 76.132 1.00 42.06 234 GLU H C 1
ATOM 6032 O O . GLU H 1 91 ? 85.751 -75.111 77.192 1.00 43.63 234 GLU H O 1
ATOM 6038 N N . LEU H 1 92 ? 84.513 -73.624 76.029 1.00 34.74 235 LEU H N 1
ATOM 6039 C CA . LEU H 1 92 ? 84.288 -72.786 77.203 1.00 37.66 235 LEU H CA 1
ATOM 6040 C C . LEU H 1 92 ? 83.467 -73.515 78.260 1.00 35.66 235 LEU H C 1
ATOM 6041 O O . LEU H 1 92 ? 83.766 -73.434 79.457 1.00 35.90 235 LEU H O 1
ATOM 6046 N N . ILE H 1 93 ? 82.417 -74.219 77.835 1.00 35.99 236 ILE H N 1
ATOM 6047 C CA . ILE H 1 93 ? 81.600 -74.976 78.776 1.00 38.91 236 ILE H CA 1
ATOM 6048 C C . ILE H 1 93 ? 82.448 -76.015 79.503 1.00 42.03 236 ILE H C 1
ATOM 6049 O O . ILE H 1 93 ? 82.367 -76.162 80.729 1.00 36.94 236 ILE H O 1
ATOM 6054 N N . ALA H 1 94 ? 83.294 -76.738 78.755 1.00 42.13 237 ALA H N 1
ATOM 6055 C CA . ALA H 1 94 ? 84.164 -77.736 79.366 1.00 43.07 237 ALA H CA 1
ATOM 6056 C C . ALA H 1 94 ? 85.069 -77.113 80.418 1.00 47.05 237 ALA H C 1
ATOM 6057 O O . ALA H 1 94 ? 85.254 -77.676 81.502 1.00 52.48 237 ALA H O 1
ATOM 6059 N N . GLN H 1 95 ? 85.643 -75.948 80.122 1.00 44.45 238 GLN H N 1
ATOM 6060 C CA . GLN H 1 95 ? 86.462 -75.273 81.124 1.00 43.33 238 GLN H CA 1
ATOM 6061 C C . GLN H 1 95 ? 85.624 -74.856 82.322 1.00 41.18 238 GLN H C 1
ATOM 6062 O O . GLN H 1 95 ? 86.075 -74.946 83.467 1.00 45.57 238 GLN H O 1
ATOM 6068 N N . ALA H 1 96 ? 84.397 -74.405 82.076 1.00 43.94 239 ALA H N 1
ATOM 6069 C CA . ALA H 1 96 ? 83.529 -74.021 83.179 1.00 46.35 239 ALA H CA 1
ATOM 6070 C C . ALA H 1 96 ? 83.203 -75.208 84.069 1.00 45.57 239 ALA H C 1
ATOM 6071 O O . ALA H 1 96 ? 83.046 -75.039 85.281 1.00 46.59 239 ALA H O 1
ATOM 6073 N N . ARG H 1 97 ? 83.098 -76.410 83.491 1.00 46.78 240 ARG H N 1
ATOM 6074 C CA . ARG H 1 97 ? 82.914 -77.610 84.302 1.00 51.58 240 ARG H CA 1
ATOM 6075 C C . ARG H 1 97 ? 84.176 -77.927 85.098 1.00 51.61 240 ARG H C 1
ATOM 6076 O O . ARG H 1 97 ? 84.111 -78.177 86.306 1.00 56.87 240 ARG H O 1
ATOM 6084 N N . GLU H 1 98 ? 85.335 -77.931 84.425 1.00 53.94 241 GLU H N 1
ATOM 6085 C CA . GLU H 1 98 ? 86.617 -78.172 85.088 1.00 53.84 241 GLU H CA 1
ATOM 6086 C C . GLU H 1 98 ? 86.784 -77.310 86.333 1.00 59.44 241 GLU H C 1
ATOM 6087 O O . GLU H 1 98 ? 87.129 -77.818 87.403 1.00 59.55 241 GLU H O 1
ATOM 6093 N N . LYS H 1 99 ? 86.540 -75.994 86.218 1.00 58.18 242 LYS H N 1
ATOM 6094 C CA . LYS H 1 99 ? 86.664 -75.153 87.405 1.00 61.34 242 LYS H CA 1
ATOM 6095 C C . LYS H 1 99 ? 85.506 -75.363 88.373 1.00 58.03 242 LYS H C 1
ATOM 6096 O O . LYS H 1 99 ? 85.651 -75.088 89.569 1.00 65.15 242 LYS H O 1
ATOM 6102 N N . GLN H 1 100 ? 84.374 -75.880 87.911 1.00 58.57 243 GLN H N 1
ATOM 6103 C CA . GLN H 1 100 ? 83.346 -76.296 88.854 1.00 61.22 243 GLN H CA 1
ATOM 6104 C C . GLN H 1 100 ? 83.658 -77.647 89.510 1.00 65.89 243 GLN H C 1
ATOM 6105 O O . GLN H 1 100 ? 82.744 -78.298 90.036 1.00 68.31 243 GLN H O 1
ATOM 6111 N N . GLY H 1 101 ? 84.925 -78.067 89.493 1.00 65.21 244 GLY H N 1
ATOM 6112 C CA . GLY H 1 101 ? 85.363 -79.312 90.091 1.00 64.01 244 GLY H CA 1
ATOM 6113 C C . GLY H 1 101 ? 84.884 -80.575 89.409 1.00 66.22 244 GLY H C 1
ATOM 6114 O O . GLY H 1 101 ? 85.020 -81.656 89.991 1.00 69.53 244 GLY H O 1
ATOM 6115 N N . ASP H 1 102 ? 84.356 -80.479 88.187 1.00 65.19 245 ASP H N 1
ATOM 6116 C CA . ASP H 1 102 ? 83.633 -81.568 87.517 1.00 65.10 245 ASP H CA 1
ATOM 6117 C C . ASP H 1 102 ? 84.442 -82.043 86.309 1.00 64.45 245 ASP H C 1
ATOM 6118 O O . ASP H 1 102 ? 84.136 -81.718 85.161 1.00 60.33 245 ASP H O 1
ATOM 6123 N N . SER H 1 103 ? 85.483 -82.836 86.578 1.00 72.45 246 SER H N 1
ATOM 6124 C CA . SER H 1 103 ? 86.305 -83.371 85.492 1.00 71.78 246 SER H CA 1
ATOM 6125 C C . SER H 1 103 ? 85.494 -84.247 84.540 1.00 65.73 246 SER H C 1
ATOM 6126 O O . SER H 1 103 ? 85.792 -84.305 83.341 1.00 60.26 246 SER H O 1
ATOM 6129 N N . ALA H 1 104 ? 84.469 -84.930 85.051 1.00 68.64 247 ALA H N 1
ATOM 6130 C CA . ALA H 1 104 ? 83.601 -85.754 84.222 1.00 66.96 247 ALA H CA 1
ATOM 6131 C C . ALA H 1 104 ? 82.930 -84.928 83.130 1.00 58.34 247 ALA H C 1
ATOM 6132 O O . ALA H 1 104 ? 83.166 -85.152 81.940 1.00 58.05 247 ALA H O 1
ATOM 6134 N N . GLY H 1 105 ? 82.106 -83.960 83.531 1.00 65.76 248 GLY H N 1
ATOM 6135 C CA . GLY H 1 105 ? 81.359 -83.174 82.559 1.00 55.90 248 GLY H CA 1
ATOM 6136 C C . GLY H 1 105 ? 82.238 -82.464 81.550 1.00 48.97 248 GLY H C 1
ATOM 6137 O O . GLY H 1 105 ? 81.850 -82.278 80.396 1.00 47.76 248 GLY H O 1
ATOM 6138 N N . ALA H 1 106 ? 83.430 -82.045 81.971 1.00 50.56 249 ALA H N 1
ATOM 6139 C CA . ALA H 1 106 ? 84.346 -81.416 81.025 1.00 51.83 249 ALA H CA 1
ATOM 6140 C C . ALA H 1 106 ? 84.711 -82.381 79.899 1.00 53.66 249 ALA H C 1
ATOM 6141 O O . ALA H 1 106 ? 84.760 -81.991 78.727 1.00 46.28 249 ALA H O 1
ATOM 6143 N N . ALA H 1 107 ? 84.941 -83.653 80.232 1.00 53.74 250 ALA H N 1
ATOM 6144 C CA . ALA H 1 107 ? 85.283 -84.629 79.202 1.00 55.57 250 ALA H CA 1
ATOM 6145 C C . ALA H 1 107 ? 84.154 -84.789 78.191 1.00 53.26 250 ALA H C 1
ATOM 6146 O O . ALA H 1 107 ? 84.407 -84.960 76.992 1.00 56.35 250 ALA H O 1
ATOM 6148 N N . LEU H 1 108 ? 82.901 -84.729 78.651 1.00 56.04 251 LEU H N 1
ATOM 6149 C CA . LEU H 1 108 ? 81.780 -84.940 77.741 1.00 59.87 251 LEU H CA 1
ATOM 6150 C C . LEU H 1 108 ? 81.492 -83.723 76.880 1.00 61.24 251 LEU H C 1
ATOM 6151 O O . LEU H 1 108 ? 81.025 -83.875 75.749 1.00 62.66 251 LEU H O 1
ATOM 6156 N N . ALA H 1 109 ? 81.746 -82.515 77.388 1.00 57.93 252 ALA H N 1
ATOM 6157 C CA . ALA H 1 109 ? 81.597 -81.335 76.547 1.00 54.78 252 ALA H CA 1
ATOM 6158 C C . ALA H 1 109 ? 82.544 -81.399 75.359 1.00 55.54 252 ALA H C 1
ATOM 6159 O O . ALA H 1 109 ? 82.175 -81.030 74.238 1.00 52.19 252 ALA H O 1
ATOM 6161 N N . ARG H 1 110 ? 83.760 -81.900 75.577 1.00 56.88 253 ARG H N 1
ATOM 6162 C CA . ARG H 1 110 ? 84.774 -81.829 74.534 1.00 57.57 253 ARG H CA 1
ATOM 6163 C C . ARG H 1 110 ? 84.478 -82.780 73.381 1.00 60.82 253 ARG H C 1
ATOM 6164 O O . ARG H 1 110 ? 84.888 -82.517 72.245 1.00 58.94 253 ARG H O 1
ATOM 6172 N N . GLN H 1 111 ? 83.756 -83.873 73.633 1.00 64.02 254 GLN H N 1
ATOM 6173 C CA . GLN H 1 111 ? 83.396 -84.772 72.541 1.00 68.49 254 GLN H CA 1
ATOM 6174 C C . GLN H 1 111 ? 82.264 -84.218 71.671 1.00 73.09 254 GLN H C 1
ATOM 6175 O O . GLN H 1 111 ? 82.249 -84.464 70.458 1.00 75.45 254 GLN H O 1
ATOM 6181 N N . LYS H 1 112 ? 81.319 -83.469 72.255 1.00 71.85 255 LYS H N 1
ATOM 6182 C CA . LYS H 1 112 ? 80.280 -82.822 71.454 1.00 76.14 255 LYS H CA 1
ATOM 6183 C C . LYS H 1 112 ? 80.864 -81.757 70.537 1.00 77.33 255 LYS H C 1
ATOM 6184 O O . LYS H 1 112 ? 80.361 -81.534 69.430 1.00 83.15 255 LYS H O 1
ATOM 6190 N N . ALA H 1 113 ? 81.907 -81.066 71.000 1.00 76.55 256 ALA H N 1
ATOM 6191 C CA . ALA H 1 113 ? 82.544 -80.030 70.200 1.00 79.47 256 ALA H CA 1
ATOM 6192 C C . ALA H 1 113 ? 83.069 -80.597 68.884 1.00 87.21 256 ALA H C 1
ATOM 6193 O O . ALA H 1 113 ? 82.678 -80.152 67.797 1.00 82.39 256 ALA H O 1
ATOM 6195 N N . LYS H 1 114 ? 83.947 -81.602 68.969 1.00 87.77 257 LYS H N 1
ATOM 6196 C CA . LYS H 1 114 ? 84.595 -82.163 67.789 1.00 82.01 257 LYS H CA 1
ATOM 6197 C C . LYS H 1 114 ? 83.608 -82.737 66.775 1.00 84.98 257 LYS H C 1
ATOM 6198 O O . LYS H 1 114 ? 84.016 -83.021 65.644 1.00 90.45 257 LYS H O 1
ATOM 6204 N N . VAL H 1 115 ? 82.336 -82.903 67.133 1.00 86.72 258 VAL H N 1
ATOM 6205 C CA . VAL H 1 115 ? 81.319 -83.304 66.156 1.00 86.82 258 VAL H CA 1
ATOM 6206 C C . VAL H 1 115 ? 79.922 -82.912 66.633 1.00 83.99 258 VAL H C 1
ATOM 6207 O O . VAL H 1 115 ? 79.141 -82.325 65.885 1.00 84.16 258 VAL H O 1
#

B-factor: mean 41.77, std 13.29, range [20.52, 110.87]

Organism: Pseudomonas aeruginosa (strain ATCC 15692 / DSM 22644 / CIP 104116 / JCM 14847 / LMG 12228 / 1C / PRS 101 / PAO1) (NCBI:txid208964)

Foldseek 3Di:
DDPQLVVLCVVLVVCVVVVNLVVSLVSLVVSCVVPVLALVSLLVNLVSCVVVVNLVVSLVSLVSSLVSCPPPLQSNLSSLCSNLSSCVSVVHNPSNVVSNVVSVPD/DVVLVVLCVVLVVCVVVVNLVVSLVSLVVSCVVVVLALVSLLSNLVSCVVVLVLVVSLVSLVSSCVRCPVPLQSNLSSLQSNLVSCVSVVNNPSNVVSNVRSVD/DVVLLVVLQVVLVVCVVVVNLVVSLVSLVVSCVVVVLALVSLLVNLVSCVVVVNLVVSLVSLVSSCVSCPPPLVSLLSSLQSNLSSCVSVVNNVSSVVSVVVSD/DVVLVVLQVVLVVCVVVVNLVVSLVSLVVSCVVVVLALVSLLVNLVSCVVVLVLVVSLVSLVSSLVSCPPPLVSVLSSLCSNLSSCVSVVNNVSSVVSNVVNVVD/DPPLVVLQVVLVVCVVVPNLVVSLVSLVVSCVVVVQALVSLLSNLVSCVVVLVLVVSLVSLVSSLVSCPPPLVSNLSSLCSNLSSCVSVPNNPSSVVSNVVSVD/DPPLVVLQVVLVVCVVVVNLVVSLVSLVVSCVVVVQALVSLLVNLVSCVVVLVLVVSLVSLVSSCVSCPPPVVSNQSSLQSNLSSCVSVPNNVVSVVSNVSD/DCVVVLVVLCVVLVVCVVVVNLVVSLVSLVVSCVVVVQQLVSLLVNLVSCVVVLNLVVSLVSLVSSCVSCPPPVVSNQSSLQSNLSSCVSVPNPVSSVVSNVD/DDDVVLVVLVVVLVVCVVVVNLVVSLVSLVVSCVVVVQALVSLLVNLVSCVVVVVLVVSLVSLVSSCVSCVVPLVSVLSSLQSNLSSCVSVVHPPVSVVSNVVSVD

Solvent-accessible surface area: 39930 Å² total; per-residue (Å²): 66,82,13,72,18,6,47,28,4,23,52,3,29,112,39,59,71,93,62,61,39,110,30,0,6,62,13,1,71,130,0,29,195,78,20,86,139,49,2,22,0,1,52,28,2,0,71,0,47,10,56,70,54,54,10,57,96,2,7,111,22,0,92,94,0,23,72,49,0,122,74,74,87,90,20,31,32,18,0,36,48,13,0,0,58,0,59,81,127,73,73,35,91,66,19,2,59,100,2,65,119,92,13,146,119,92,132,44,27,10,37,29,18,17,17,45,3,42,69,47,67,50,89,64,59,38,113,34,0,6,62,10,0,74,54,0,28,138,32,20,75,171,48,7,47,0,1,33,76,1,0,59,2,39,12,55,66,43,53,6,56,91,1,12,114,26,0,96,96,0,18,73,69,0,113,73,111,92,48,24,45,3,7,0,39,4,7,0,0,22,1,56,77,120,74,68,39,89,64,18,2,59,101,3,43,123,101,7,124,168,169,129,42,64,18,36,19,12,18,12,56,0,17,62,43,53,49,84,58,63,33,106,30,0,7,62,13,0,73,140,0,28,199,51,17,63,167,43,2,72,0,0,40,36,1,0,57,0,41,27,60,69,36,52,6,60,93,1,13,108,25,1,78,92,0,24,58,81,0,114,62,100,90,50,22,58,9,8,0,39,0,7,0,0,24,0,66,81,145,87,68,47,87,65,10,1,63,103,6,40,104,103,14,177,107,9,75,2,13,53,18,4,41,58,4,29,98,26,53,69,86,54,65,32,106,31,0,7,62,16,0,74,136,0,23,195,86,18,81,174,12,7,23,0,0,46,23,2,0,55,0,42,14,47,66,3,46,6,58,97,2,13,116,22,0,86,94,0,26,76,51,0,125,69,61,85,95,16,42,42,18,0,42,56,11,2,0,58,0,63,18,62,75,45,15,24,0,8,1,37,9,3,78,99,84,13,173,121,126,106,32,69,3,14,54,23,6,32,61,4,38,119,46,52,67,99,55,64,38,113,35,0,8,64,14,1,73,145,0,26,194,99,18,78,167,5,0,16,0,0,46,27,2,0,65,1,46,17,57,71,44,58,6,58,93,3,13,114,24,1,82,94,0,17,52,53,0,119,70,44,51,22,15,44,24,20,0,24,56,11,0,0,59,0,57,76,124,74,69,44,87,65,15,2,64,89,2,87,90,85,26,118,106,125,47,77,9,33,59,23,7,39,51,3,17,66,44,61,34,87,58,64,38,108,32,0,7,62,8,1,72,136,0,25,195,90,24,77,170,51,7,50,0,1,35,40,2,0,59,0,44,23,63,65,37,53,9,61,95,0,11,116,24,0,100,96,0,22,80,58,0,125,72,111,82,72,21,55,4,8,0,36,0,4,0,0,31,0,75,82,128,72,67,39,84,69,16,2,54,115,6,55,140,121,48,216,88,109,42,63,10,34,54,22,18,17,57,0,23,68,44,56,49,88,59,62,41,116,31,0,6,62,13,0,76,147,0,23,200,71,13,65,151,59,8,56,0,0,19,35,3,0,60,0,43,27,58,69,56,59,6,59,93,1,7,115,24,0,93,99,0,30,81,80,0,134,62,118,84,54,14,58,26,6,0,46,4,4,0,0,18,1,58,68,122,79,36,27,40,0,5,1,28,19,6,71,128,157,142,19,79,11,29,11,8,30,17,9,31,52,4,38,122,50,63,66,99,60,60,36,116,31,0,7,63,10,1,73,66,0,24,130,44,20,80,169,40,1,28,0,0,47,33,0,0,70,2,41,13,55,67,35,65,5,60,96,3,12,113,21,0,98,91,0,28,70,67,0,121,74,94,99,90,16,56,44,18,0,36,59,9,0,0,64,1,64,86,113,70,71,38,91,66,16,2,61,109,4,84,141,108,27,195,167